Protein AF-D3BTK1-F1 (afdb_monomer_lite)

Organism: Heterostelium pallidum (strain ATCC 26659 / Pp 5 / PN500) (NCBI:txid670386)

Sequence (890 aa):
MCTPTPVISGLIPGNAYGTLSLRSSSNWSPDCSVVYSQINYKKGNVTSANASSSWHALTADDKQWVTLSSPVPVEFVQIQTQGRGDDDLSQWVTSYRVRYTEDGVNWVDGPTFNANTDRHTVVTNTLPTPIIARSIALHPLTWQGFVTMRFDALYRPIKHTITETGLVIDETQKFNSGLPVGDKFSEHVVKFDRAFPRIPTIVCGLTQIDCGEDKNLRIRVFAKDITKEGFTFVFMTCRLNQWEIDQIDKNSVESIRIHGEIDISVLIPNIENLKSYSWSQMLEEPFVLAGNGYYELLKQYYQRLINSNNNSNIDINSIVKYQTIINAIRFGSLEIVKYFMEELDVNLNRLEAIQNNESYMEDDGDEDEDEVQGVTYYTPQNFLNYAARHSRLDIVEYLITYDNRVPRNKKNSDIGYQWDYYTAMVGAIISGNFELVQLFHKQLSLESIINPQYIFDNSDMVKLSTFNAAALFGRIEFIEWLKQNRSSDRIHNRMYYYAIKGGHTRVLEYLLKENHINDRSERSSSSKSEIYGFPLDHAASFDRFDMMKILFDNGDKKTTKKAMDSAALNGNLDMLVFLHENTTSGCSTDALDQASQRGHFSVVKWLHHNRNEGGTTWAIALAAASGHLEILKFLHQNRTEGATTDAMDWTASTDKFEVMKWLNENRSEGCTTMAFDYAVNSNNMEMVKWLNANRTEGCSAQSIINAVRNENIEMVKWLHANRTEETTSEAMDLAAGNGNLEIIKFLHENRSEGCEDALMRACESGKFEVVKWLAENRTEPVYWKVMFAVSEQKGLEIFDWLHRNVESCAIKHLDQYISLLRRAFAYGSLTLMQWLCDNCELPNYVIDRMKEFIKPKDKVHAQLLNIFANRNKRSYDIDEGEKISKKSKI

Structure (mmCIF, N/CA/C/O backbone):
data_AF-D3BTK1-F1
#
_entry.id   AF-D3BTK1-F1
#
loop_
_atom_site.group_PDB
_atom_site.id
_atom_site.type_symbol
_atom_site.label_atom_id
_atom_site.label_alt_id
_atom_site.label_comp_id
_atom_site.label_asym_id
_atom_site.label_entity_id
_atom_site.label_seq_id
_atom_site.pdbx_PDB_ins_code
_atom_site.Cartn_x
_atom_site.Cartn_y
_atom_site.Cartn_z
_atom_site.occupancy
_atom_site.B_iso_or_equiv
_atom_site.auth_seq_id
_atom_site.auth_comp_id
_atom_site.auth_asym_id
_atom_site.auth_atom_id
_atom_site.pdbx_PDB_model_num
ATOM 1 N N . MET A 1 1 ? -37.422 4.477 20.509 1.00 29.88 1 MET A N 1
ATOM 2 C CA . MET A 1 1 ? -36.986 4.698 21.904 1.00 29.88 1 MET A CA 1
ATOM 3 C C . MET A 1 1 ? -36.676 3.351 22.546 1.00 29.88 1 MET A C 1
ATOM 5 O O . MET A 1 1 ? -37.592 2.582 22.793 1.00 29.88 1 MET A O 1
ATOM 9 N N . CYS A 1 2 ? -35.396 3.036 22.736 1.00 25.38 2 CYS A N 1
ATOM 10 C CA . CYS A 1 2 ? -34.939 2.052 23.717 1.00 25.38 2 CYS A CA 1
ATOM 11 C C . CYS A 1 2 ? -34.197 2.873 24.760 1.00 25.38 2 CYS A C 1
ATOM 13 O O . CYS A 1 2 ? -33.237 3.557 24.422 1.00 25.38 2 CYS A O 1
ATOM 15 N N . THR A 1 3 ? -34.686 2.869 25.991 1.00 23.78 3 THR A N 1
ATOM 16 C CA . THR A 1 3 ? -33.914 3.343 27.135 1.00 23.78 3 THR A CA 1
ATOM 17 C C . THR A 1 3 ? -32.609 2.545 27.182 1.00 23.78 3 THR A C 1
ATOM 19 O O . THR A 1 3 ? -32.688 1.314 27.116 1.00 23.78 3 THR A O 1
ATOM 22 N N . PRO A 1 4 ? -31.431 3.185 27.279 1.00 30.16 4 PRO A N 1
ATOM 23 C CA . PRO A 1 4 ? -30.222 2.475 27.656 1.00 30.16 4 PRO A CA 1
ATOM 24 C C . PRO A 1 4 ? -30.520 1.798 28.988 1.00 30.16 4 PRO A C 1
ATOM 26 O O . PRO A 1 4 ? -30.951 2.453 29.941 1.00 30.16 4 PRO A O 1
ATOM 29 N N . THR A 1 5 ? -30.364 0.480 29.042 1.00 29.70 5 THR A N 1
ATOM 30 C CA . THR A 1 5 ? -30.263 -0.229 30.311 1.00 29.70 5 THR A CA 1
ATOM 31 C C . THR A 1 5 ? -29.212 0.516 31.135 1.00 29.70 5 THR A C 1
ATOM 33 O O . THR A 1 5 ? -28.129 0.789 30.610 1.00 29.70 5 THR A O 1
ATOM 36 N N . PRO A 1 6 ? -29.522 0.925 32.374 1.00 28.17 6 PRO A N 1
ATOM 37 C CA . PRO A 1 6 ? -28.571 1.660 33.187 1.00 28.17 6 PRO A CA 1
ATOM 38 C C . PRO A 1 6 ? -27.298 0.822 33.311 1.00 28.17 6 PRO A C 1
ATOM 40 O O . PRO A 1 6 ? -27.375 -0.392 33.511 1.00 28.17 6 PRO A O 1
ATOM 43 N N . VAL A 1 7 ? -26.141 1.473 33.169 1.00 34.16 7 VAL A N 1
ATOM 44 C CA . VAL A 1 7 ? -24.830 0.909 33.506 1.00 34.16 7 VAL A CA 1
ATOM 45 C C . VAL A 1 7 ? -24.842 0.628 35.009 1.00 34.16 7 VAL A C 1
ATOM 47 O O . VAL A 1 7 ? -24.419 1.436 35.830 1.00 34.16 7 VAL A O 1
ATOM 50 N N . ILE A 1 8 ? -25.440 -0.496 35.389 1.00 33.34 8 ILE A N 1
ATOM 51 C CA . ILE A 1 8 ? -25.376 -1.050 36.730 1.00 33.34 8 ILE A CA 1
ATOM 52 C C . ILE A 1 8 ? -24.205 -2.028 36.694 1.00 33.34 8 ILE A C 1
ATOM 54 O O . ILE A 1 8 ? -24.249 -3.040 35.998 1.00 33.34 8 ILE A O 1
ATOM 58 N N . SER A 1 9 ? -23.173 -1.706 37.476 1.00 45.84 9 SER A N 1
ATOM 59 C CA . SER A 1 9 ? -21.868 -2.376 37.584 1.00 45.84 9 SER A CA 1
ATOM 60 C C . SER A 1 9 ? -20.910 -2.059 36.431 1.00 45.84 9 SER A C 1
ATOM 62 O O . SER A 1 9 ? -21.304 -2.087 35.276 1.00 45.84 9 SER A O 1
ATOM 64 N N . GLY A 1 10 ? -19.648 -1.737 36.735 1.00 60.81 10 GLY A N 1
ATOM 65 C CA . GLY A 1 10 ? -18.596 -1.380 35.766 1.00 60.81 10 GLY A CA 1
ATOM 66 C C . GLY A 1 10 ? -18.136 -2.523 34.848 1.00 60.81 10 GLY A C 1
ATOM 67 O O . GLY A 1 10 ? -16.939 -2.763 34.732 1.00 60.81 10 GLY A O 1
ATOM 68 N N . LEU A 1 11 ? -19.080 -3.249 34.252 1.00 77.38 11 LEU A N 1
ATOM 69 C CA . LEU A 1 11 ? -18.900 -4.249 33.211 1.00 77.38 11 LEU A CA 1
ATOM 70 C C . LEU A 1 11 ? -19.131 -3.609 31.840 1.00 77.38 11 LEU A C 1
ATOM 72 O O . LEU A 1 11 ? -20.132 -2.927 31.627 1.00 77.38 11 LEU A O 1
ATOM 76 N N . ILE A 1 12 ? -18.215 -3.855 30.911 1.00 76.19 12 ILE A N 1
ATOM 77 C CA . ILE A 1 12 ? -18.234 -3.324 29.549 1.00 76.19 12 ILE A CA 1
ATOM 78 C C . ILE A 1 12 ? -18.674 -4.450 28.600 1.00 76.19 12 ILE A C 1
ATOM 80 O O . ILE A 1 12 ? -17.999 -5.481 28.554 1.00 76.19 12 ILE A O 1
ATOM 84 N N . PRO A 1 13 ? -19.784 -4.292 27.855 1.00 81.31 13 PRO A N 1
ATOM 85 C CA . PRO A 1 13 ? -20.154 -5.188 26.758 1.00 81.31 13 PRO A CA 1
ATOM 86 C C . PRO A 1 13 ? -19.107 -5.146 25.638 1.00 81.31 13 PRO A C 1
ATOM 88 O O . PRO A 1 13 ? -18.832 -4.081 25.087 1.00 81.31 13 PRO A O 1
ATOM 91 N N . GLY A 1 14 ? -18.518 -6.291 25.302 1.00 71.44 14 GLY A N 1
ATOM 92 C CA . GLY A 1 14 ? -17.432 -6.389 24.332 1.00 71.44 14 GLY A CA 1
ATOM 93 C C . GLY A 1 14 ? -17.878 -6.380 22.873 1.00 71.44 14 GLY A C 1
ATOM 94 O O . GLY A 1 14 ? -17.305 -5.666 22.052 1.00 71.44 14 GLY A O 1
ATOM 95 N N . ASN A 1 15 ? -18.916 -7.153 22.548 1.00 81.12 15 ASN A N 1
ATOM 96 C CA . ASN A 1 15 ? -19.466 -7.248 21.196 1.00 81.12 15 ASN A CA 1
ATOM 97 C C . ASN A 1 15 ? -20.400 -6.065 20.903 1.00 81.12 15 ASN A C 1
ATOM 99 O O . ASN A 1 15 ? -20.225 -5.363 19.910 1.00 81.12 15 ASN A O 1
ATOM 103 N N . ALA A 1 16 ? -21.352 -5.757 21.794 1.00 71.69 16 ALA A N 1
ATOM 104 C CA . ALA A 1 16 ? -22.347 -4.712 21.539 1.00 71.69 16 ALA A CA 1
ATOM 105 C C . ALA A 1 16 ? -21.752 -3.305 21.345 1.00 71.69 16 ALA A C 1
ATOM 107 O O . ALA A 1 16 ? -22.335 -2.485 20.616 1.00 71.69 16 ALA A O 1
ATOM 108 N N . TYR A 1 17 ? -20.609 -3.025 21.979 1.00 67.19 17 TYR A N 1
ATOM 109 C CA . TYR A 1 17 ? -19.867 -1.767 21.840 1.00 67.19 17 TYR A CA 1
ATOM 110 C C . TYR A 1 17 ? -18.659 -1.864 20.900 1.00 67.19 17 TYR A C 1
ATOM 112 O O . TYR A 1 17 ? -17.991 -0.858 20.688 1.00 67.19 17 TYR A O 1
ATOM 120 N N . GLY A 1 18 ? -18.379 -3.038 20.320 1.00 56.03 18 GLY A N 1
ATOM 121 C CA . GLY A 1 18 ? -17.237 -3.238 19.424 1.00 56.03 18 GLY A CA 1
ATOM 122 C C . GLY A 1 18 ? -15.877 -3.009 20.091 1.00 56.03 18 GLY A C 1
ATOM 123 O O . GLY A 1 18 ? -14.912 -2.666 19.416 1.00 56.03 18 GLY A O 1
ATOM 124 N N . THR A 1 19 ? -15.790 -3.149 21.417 1.00 57.84 19 THR A N 1
ATOM 125 C CA . THR A 1 19 ? -14.534 -2.967 22.162 1.00 57.84 19 THR A CA 1
ATOM 126 C C . THR A 1 19 ? -13.662 -4.221 22.155 1.00 57.84 19 THR A C 1
ATOM 128 O O . THR A 1 19 ? -12.472 -4.133 22.454 1.00 57.84 19 THR A O 1
ATOM 131 N N . LEU A 1 20 ? -14.226 -5.377 21.784 1.00 65.69 20 LEU A N 1
ATOM 132 C CA . LEU A 1 20 ? -13.496 -6.620 21.550 1.00 65.69 20 LEU A CA 1
ATOM 133 C C . LEU A 1 20 ? -13.529 -6.994 20.067 1.00 65.69 20 LEU A C 1
ATOM 135 O O . LEU A 1 20 ? -14.564 -6.917 19.407 1.00 65.69 20 LEU A O 1
ATOM 139 N N . SER A 1 21 ? -12.391 -7.452 19.555 1.00 66.62 21 SER A N 1
ATOM 140 C CA . SER A 1 21 ? -12.276 -7.987 18.199 1.00 66.62 21 SER A CA 1
ATOM 141 C C . SER A 1 21 ? -12.955 -9.351 18.100 1.00 66.62 21 SER A C 1
ATOM 143 O O . SER A 1 21 ? -12.790 -10.191 18.987 1.00 66.62 21 SER A O 1
ATOM 145 N N . LEU A 1 22 ? -13.681 -9.584 17.007 1.00 73.69 22 LEU A N 1
ATOM 146 C CA . LEU A 1 22 ? -14.439 -10.813 16.778 1.00 73.69 22 LEU A CA 1
ATOM 147 C C . LEU A 1 22 ? -13.770 -11.688 15.718 1.00 73.69 22 LEU A C 1
ATOM 149 O O . LEU A 1 22 ? -13.300 -11.185 14.698 1.00 73.69 22 LEU A O 1
ATOM 153 N N . ARG A 1 23 ? -13.779 -13.006 15.929 1.00 72.69 23 ARG A N 1
ATOM 154 C CA . ARG A 1 23 ? -13.474 -14.010 14.893 1.00 72.69 23 ARG A CA 1
ATOM 155 C C . ARG A 1 23 ? -14.396 -15.214 15.049 1.00 72.69 23 ARG A C 1
ATOM 157 O O . ARG A 1 23 ? -14.999 -15.407 16.104 1.00 72.69 23 ARG A O 1
ATOM 164 N N . SER A 1 24 ? -14.489 -16.019 14.002 1.00 80.56 24 SER A N 1
ATOM 165 C CA . SER A 1 24 ? -15.225 -17.281 13.991 1.00 80.56 24 SER A CA 1
ATOM 166 C C . SER A 1 24 ? -14.419 -18.374 13.295 1.00 80.56 24 SER A C 1
ATOM 168 O O . SER A 1 24 ? -13.520 -18.086 12.505 1.00 80.56 24 SER A O 1
ATOM 170 N N . SER A 1 25 ? -14.755 -19.630 13.583 1.00 81.31 25 SER A N 1
ATOM 171 C CA . SER A 1 25 ? -14.215 -20.809 12.900 1.00 81.31 25 SER A CA 1
ATOM 172 C C . SER A 1 25 ? -14.572 -20.833 11.417 1.00 81.31 25 SER A C 1
ATOM 174 O O . SER A 1 25 ? -13.758 -21.203 10.577 1.00 81.31 25 SER A O 1
ATOM 176 N N . SER A 1 26 ? -15.815 -20.477 11.101 1.00 76.62 26 SER A N 1
ATOM 177 C CA . SER A 1 26 ? -16.367 -20.465 9.754 1.00 76.62 26 SER A CA 1
ATOM 178 C C . SER A 1 26 ? -17.629 -19.602 9.713 1.00 76.62 26 SER A C 1
ATOM 180 O O . SER A 1 26 ? -18.214 -19.288 10.753 1.00 76.62 26 SER A O 1
ATOM 182 N N . ASN A 1 27 ? -18.052 -19.215 8.510 1.00 80.31 27 ASN A N 1
ATOM 183 C CA . ASN A 1 27 ? -19.305 -18.502 8.275 1.00 80.31 27 ASN A CA 1
ATOM 184 C C . ASN A 1 27 ? -20.031 -19.176 7.102 1.00 80.31 27 ASN A C 1
ATOM 186 O O . ASN A 1 27 ? -19.390 -19.455 6.091 1.00 80.31 27 ASN A O 1
ATOM 190 N N . TRP A 1 28 ? -21.340 -19.425 7.219 1.00 73.88 28 TRP A N 1
ATOM 191 C CA . TRP A 1 28 ? -22.152 -20.032 6.148 1.00 73.88 28 TRP A CA 1
ATOM 192 C C . TRP A 1 28 ? -22.089 -19.242 4.835 1.00 73.88 28 TRP A C 1
ATOM 194 O O . TRP A 1 28 ? -21.987 -19.806 3.749 1.00 73.88 28 TRP A O 1
ATOM 204 N N . SER A 1 29 ? -22.124 -17.917 4.948 1.00 62.72 29 SER A N 1
ATOM 205 C CA . SER A 1 29 ? -21.941 -16.962 3.860 1.00 62.72 29 SER A CA 1
ATOM 206 C C . SER A 1 29 ? -21.421 -15.636 4.437 1.00 62.72 29 SER A C 1
ATOM 208 O O . SER A 1 29 ? -21.454 -15.454 5.662 1.00 62.72 29 SER A O 1
ATOM 210 N N . PRO A 1 30 ? -20.962 -14.688 3.601 1.00 64.44 30 PRO A N 1
ATOM 211 C CA . PRO A 1 30 ? -20.594 -13.345 4.060 1.00 64.44 30 PRO A CA 1
ATOM 212 C C . PRO A 1 30 ? -21.703 -12.657 4.880 1.00 64.44 30 PRO A C 1
ATOM 214 O O . PRO A 1 30 ? -21.423 -12.067 5.926 1.00 64.44 30 PRO A O 1
ATOM 217 N N . ASP A 1 31 ? -22.967 -12.849 4.483 1.00 65.00 31 ASP A N 1
ATOM 218 C CA . ASP A 1 31 ? -24.174 -12.332 5.153 1.00 65.00 31 ASP A CA 1
ATOM 219 C C . ASP A 1 31 ? -24.530 -13.050 6.476 1.00 65.00 31 ASP A C 1
ATOM 221 O O . ASP A 1 31 ? -25.471 -12.684 7.186 1.00 65.00 31 ASP A O 1
ATOM 225 N N . CYS A 1 32 ? -23.792 -14.103 6.826 1.00 69.00 32 CYS A N 1
ATOM 226 C CA . CYS A 1 32 ? -23.954 -14.861 8.068 1.00 69.00 32 CYS A CA 1
ATOM 227 C C . CYS A 1 32 ? -22.714 -14.807 8.960 1.00 69.00 32 CYS A C 1
ATOM 229 O O . CYS A 1 32 ? -22.514 -15.664 9.825 1.00 69.00 32 CYS A O 1
ATOM 231 N N . SER A 1 33 ? -21.855 -13.817 8.724 1.00 75.12 33 SER A N 1
ATOM 232 C CA . SER A 1 33 ? -20.588 -13.698 9.425 1.00 75.12 33 SER A CA 1
ATOM 233 C C . SER A 1 33 ? -20.732 -13.210 10.867 1.00 75.12 33 SER A C 1
ATOM 235 O O . SER A 1 33 ? -21.765 -12.691 11.297 1.00 75.12 33 SER A O 1
ATOM 237 N N . VAL A 1 34 ? -19.652 -13.381 11.635 1.00 78.88 34 VAL A N 1
ATOM 238 C CA . VAL A 1 34 ? -19.600 -13.054 13.067 1.00 78.88 34 VAL A CA 1
ATOM 239 C C . VAL A 1 34 ? -19.955 -11.598 13.393 1.00 78.88 34 VAL A C 1
ATOM 241 O O . VAL A 1 34 ? -20.399 -11.312 14.501 1.00 78.88 34 VAL A O 1
ATOM 244 N N . VAL A 1 35 ? -19.846 -10.679 12.432 1.00 74.69 35 VAL A N 1
ATOM 245 C CA . VAL A 1 35 ? -20.177 -9.255 12.617 1.00 74.69 35 VAL A CA 1
ATOM 246 C C 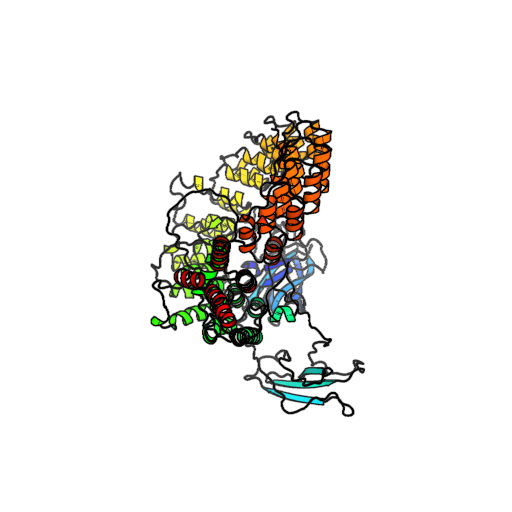. VAL A 1 35 ? -21.672 -9.007 12.858 1.00 74.69 35 VAL A C 1
ATOM 248 O O . VAL A 1 35 ? -22.035 -8.001 13.459 1.00 74.69 35 VAL A O 1
ATOM 251 N N . TYR A 1 36 ? -22.548 -9.939 12.463 1.00 78.12 36 TYR A N 1
ATOM 252 C CA . TYR A 1 36 ? -23.999 -9.843 12.674 1.00 78.12 36 TYR A CA 1
ATOM 253 C C . TYR A 1 36 ? -24.468 -10.504 13.982 1.00 78.12 36 TYR A C 1
ATOM 255 O O . TYR A 1 36 ? -25.666 -10.609 14.239 1.00 78.12 36 TYR A O 1
ATOM 263 N N . SER A 1 37 ? -23.542 -10.945 14.837 1.00 84.81 37 SER A N 1
ATOM 264 C CA . SER A 1 37 ? -23.822 -11.688 16.074 1.00 84.81 37 SER A CA 1
ATOM 265 C C . SER A 1 37 ? -24.251 -10.823 17.269 1.00 84.81 37 SER A C 1
ATOM 267 O O . SER A 1 37 ? -24.242 -11.292 18.406 1.00 84.81 37 SER A O 1
ATOM 269 N N . GLN A 1 38 ? -24.644 -9.567 17.062 1.00 83.81 38 GLN A N 1
ATOM 270 C CA . GLN A 1 38 ? -24.966 -8.671 18.170 1.00 83.81 38 GLN A CA 1
ATOM 271 C C . GLN A 1 38 ? -26.302 -9.029 18.845 1.00 83.81 38 GLN A C 1
ATOM 273 O O . GLN A 1 38 ? -27.338 -9.123 18.186 1.00 83.81 38 GLN A O 1
ATOM 278 N N . ILE A 1 39 ? -26.304 -9.148 20.177 1.00 84.00 39 ILE A N 1
ATOM 279 C CA . ILE A 1 39 ? -27.522 -9.326 20.987 1.00 84.00 39 ILE A CA 1
ATOM 280 C C . ILE A 1 39 ? -28.505 -8.146 20.855 1.00 84.00 39 ILE A C 1
ATOM 282 O O . ILE A 1 39 ? -28.126 -7.015 20.559 1.00 84.00 39 ILE A O 1
ATOM 286 N N . ASN A 1 40 ? -29.788 -8.405 21.111 1.00 79.38 40 ASN A N 1
ATOM 287 C CA . ASN A 1 40 ? -30.909 -7.459 21.016 1.00 79.38 40 ASN A CA 1
ATOM 288 C C . ASN A 1 40 ? -31.107 -6.821 19.629 1.00 79.38 40 ASN A C 1
ATOM 290 O O . ASN A 1 40 ? -31.684 -5.738 19.519 1.00 79.38 40 ASN A O 1
ATOM 294 N N . TYR A 1 41 ? -30.672 -7.507 18.570 1.00 68.69 41 TYR A N 1
ATOM 295 C CA . TYR A 1 41 ? -30.969 -7.122 17.189 1.00 68.69 41 TYR A CA 1
ATOM 296 C C . TYR A 1 41 ? -32.478 -6.886 16.962 1.00 68.69 41 TYR A C 1
ATOM 298 O O . TYR A 1 41 ? -33.312 -7.674 17.418 1.00 68.69 41 TYR A O 1
ATOM 306 N N . LYS A 1 42 ? -32.810 -5.816 16.224 1.00 59.16 42 LYS A N 1
ATOM 307 C CA . LYS A 1 42 ? -34.160 -5.483 15.745 1.00 59.16 42 LYS A CA 1
ATOM 308 C C . LYS A 1 42 ? -34.179 -5.512 14.216 1.00 59.16 42 LYS A C 1
ATOM 310 O O . LYS A 1 42 ? -33.410 -4.785 13.588 1.00 59.16 42 LYS A O 1
ATOM 315 N N . LYS A 1 43 ? -35.077 -6.310 13.630 1.00 51.03 43 LYS A N 1
ATOM 316 C CA . LYS A 1 43 ? -35.299 -6.384 12.176 1.00 51.03 43 LYS A CA 1
ATOM 317 C C . LYS A 1 43 ? -35.717 -4.996 11.660 1.00 51.03 43 LYS A C 1
ATOM 319 O O . LYS A 1 43 ? -36.693 -4.440 12.161 1.00 51.03 43 LYS A O 1
ATOM 324 N N . GLY A 1 44 ? -34.955 -4.426 10.715 1.00 47.81 44 GLY A N 1
ATOM 325 C CA . GLY A 1 44 ? -35.284 -3.142 10.066 1.00 47.81 44 GLY A CA 1
ATOM 326 C C . GLY A 1 44 ? -34.143 -2.149 9.779 1.00 47.81 44 GLY A C 1
ATOM 327 O O . GLY A 1 44 ? -34.419 -1.146 9.136 1.00 47.81 44 GLY A O 1
ATOM 328 N N . ASN A 1 45 ? -32.894 -2.403 10.201 1.00 41.47 45 ASN A N 1
ATOM 329 C CA . ASN A 1 45 ? -31.763 -1.460 10.026 1.00 41.47 45 ASN A CA 1
ATOM 330 C C . ASN A 1 45 ? -30.615 -1.960 9.116 1.00 41.47 45 ASN A C 1
ATOM 332 O O . ASN A 1 45 ? -29.586 -1.298 9.026 1.00 41.47 45 ASN A O 1
ATOM 336 N N . VAL A 1 46 ? -30.744 -3.120 8.461 1.00 45.16 46 VAL A N 1
ATOM 337 C CA . VAL A 1 46 ? -29.692 -3.671 7.583 1.00 45.16 46 VAL A CA 1
ATOM 338 C C . VAL A 1 46 ? -30.314 -4.042 6.244 1.00 45.16 46 VAL A C 1
ATOM 340 O O . VAL A 1 46 ? -31.364 -4.675 6.191 1.00 45.16 46 VAL A O 1
ATOM 343 N N . THR A 1 47 ? -29.693 -3.575 5.169 1.00 40.81 47 THR A N 1
ATOM 344 C CA . THR A 1 47 ? -30.285 -3.445 3.835 1.00 40.81 47 THR A CA 1
ATOM 345 C C . THR A 1 47 ? -29.855 -4.526 2.845 1.00 40.81 47 THR A C 1
ATOM 347 O O . THR A 1 47 ? -30.141 -4.391 1.651 1.00 40.81 47 THR A O 1
ATOM 350 N N . SER A 1 48 ? -29.209 -5.601 3.305 1.00 39.88 48 SER A N 1
ATOM 351 C CA . SER A 1 48 ? -29.151 -6.839 2.532 1.00 39.88 48 SER A CA 1
ATOM 352 C C . SER A 1 48 ? -30.339 -7.703 2.940 1.00 39.88 48 SER A C 1
ATOM 354 O O . SER A 1 48 ? -30.569 -7.961 4.121 1.00 39.88 48 SER A O 1
ATOM 356 N N . ALA A 1 49 ? -31.110 -8.159 1.956 1.00 41.41 49 ALA A N 1
ATOM 357 C CA . ALA A 1 49 ? -32.251 -9.047 2.173 1.00 41.41 49 ALA A CA 1
ATOM 358 C C . ALA A 1 49 ? -31.866 -10.387 2.847 1.00 41.41 49 ALA A C 1
ATOM 360 O O . ALA A 1 49 ? -32.752 -11.162 3.187 1.00 41.41 49 ALA A O 1
ATOM 361 N N . ASN A 1 50 ? -30.563 -10.635 3.063 1.00 44.78 50 ASN A N 1
ATOM 362 C CA . ASN A 1 50 ? -29.995 -11.904 3.502 1.00 44.78 50 ASN A CA 1
ATOM 363 C C . ASN A 1 50 ? -29.055 -11.818 4.726 1.00 44.78 50 ASN A C 1
ATOM 365 O O . ASN A 1 50 ? -28.574 -12.869 5.151 1.00 44.78 50 ASN A O 1
ATOM 369 N N . ALA A 1 51 ? -28.789 -10.639 5.325 1.00 52.41 51 ALA A N 1
ATOM 370 C CA . ALA A 1 51 ? -28.007 -10.568 6.569 1.00 52.41 51 ALA A CA 1
ATOM 371 C C . ALA A 1 51 ? -28.767 -11.264 7.705 1.00 52.41 51 ALA A C 1
ATOM 373 O O . ALA A 1 51 ? -29.744 -10.756 8.258 1.00 52.41 51 ALA A O 1
ATOM 374 N N . SER A 1 52 ? -28.299 -12.448 8.070 1.00 54.47 52 SER A N 1
ATOM 375 C CA . SER A 1 52 ? -29.014 -13.445 8.880 1.00 54.47 52 SER A CA 1
ATOM 376 C C . SER A 1 52 ? -29.152 -13.109 10.375 1.00 54.47 52 SER A C 1
ATOM 378 O O . SER A 1 52 ? -29.441 -13.979 11.207 1.00 54.47 52 SER A O 1
ATOM 380 N N . SER A 1 53 ? -28.945 -11.838 10.740 1.00 72.56 53 SER A N 1
ATOM 381 C CA . SER A 1 53 ? -29.217 -11.281 12.072 1.00 72.56 53 SER A CA 1
ATOM 382 C C . SER A 1 53 ? -28.551 -12.056 13.224 1.00 72.56 53 SER A C 1
ATOM 384 O O . SER A 1 53 ? -29.068 -12.078 14.344 1.00 72.56 53 SER A O 1
ATOM 386 N N . SER A 1 54 ? -27.474 -12.791 12.925 1.00 82.88 54 SER A N 1
ATOM 387 C CA . SER A 1 54 ? -26.701 -13.645 13.834 1.00 82.88 54 SER A CA 1
ATOM 388 C C . SER A 1 54 ? -25.469 -14.210 13.116 1.00 82.88 54 SER A C 1
ATOM 390 O O . SER A 1 54 ? -25.376 -14.138 11.892 1.00 82.88 54 SER A O 1
ATOM 392 N N . TRP A 1 55 ? -24.522 -14.777 13.867 1.00 90.25 55 TRP A N 1
ATOM 393 C CA . TRP A 1 55 ? -23.481 -15.621 13.278 1.00 90.25 55 TRP A CA 1
ATOM 394 C C . TRP A 1 55 ? -24.047 -17.008 12.979 1.00 90.25 55 TRP A C 1
ATOM 396 O O . TRP A 1 55 ? -24.713 -17.585 13.843 1.00 90.25 55 TRP A O 1
ATOM 406 N N . HIS A 1 56 ? -23.724 -17.548 11.801 1.00 86.50 56 HIS A N 1
ATOM 407 C CA . HIS A 1 56 ? -23.993 -18.940 11.431 1.00 86.50 56 HIS A CA 1
ATOM 408 C C . HIS A 1 56 ? -22.713 -19.591 10.947 1.00 86.50 56 HIS A C 1
ATOM 410 O O . HIS A 1 56 ? -22.081 -19.098 10.008 1.00 86.50 56 HIS A O 1
ATOM 416 N N . ALA A 1 57 ? -22.354 -20.718 11.551 1.00 86.12 57 ALA A N 1
ATOM 417 C CA . ALA A 1 57 ? -21.225 -21.505 11.080 1.00 86.12 57 ALA A CA 1
ATOM 418 C C . ALA A 1 57 ? -21.479 -22.058 9.666 1.00 86.12 57 ALA A C 1
ATOM 420 O O . ALA A 1 57 ? -22.618 -22.165 9.223 1.00 86.12 57 ALA A O 1
ATOM 421 N N . LEU A 1 58 ? -20.424 -22.439 8.949 1.00 82.38 58 LEU A N 1
ATOM 422 C CA . LEU A 1 58 ? -20.543 -23.135 7.665 1.00 82.38 58 LEU A CA 1
ATOM 423 C C . LEU A 1 58 ? -20.988 -24.590 7.844 1.00 82.38 58 LEU A C 1
ATOM 425 O O . LEU A 1 58 ? -21.779 -25.105 7.058 1.00 82.38 58 LEU A O 1
ATOM 429 N N . THR A 1 59 ? -20.489 -25.255 8.884 1.00 84.06 59 THR A N 1
ATOM 430 C CA . THR A 1 59 ? -20.812 -26.649 9.196 1.00 84.06 59 THR A CA 1
ATOM 431 C C . THR A 1 59 ? -21.476 -26.754 10.563 1.00 84.06 59 THR A C 1
ATOM 433 O O . THR A 1 59 ? -21.113 -26.054 11.507 1.00 84.06 59 THR A O 1
ATOM 436 N N . ALA A 1 60 ? -22.476 -27.630 10.673 1.00 89.88 60 ALA A N 1
ATOM 437 C CA . ALA A 1 60 ? -23.133 -27.941 11.938 1.00 89.88 60 ALA A CA 1
ATOM 438 C C . ALA A 1 60 ? -22.399 -29.089 12.644 1.00 89.88 60 ALA A C 1
ATOM 440 O O . ALA A 1 60 ? -22.830 -30.240 12.589 1.00 89.88 60 ALA A O 1
ATOM 441 N N . ASP A 1 61 ? -21.276 -28.766 13.279 1.00 91.06 61 ASP A N 1
ATOM 442 C CA . ASP A 1 61 ? -20.484 -29.682 14.101 1.00 91.06 61 ASP A CA 1
ATOM 443 C C . ASP A 1 61 ? -20.031 -29.002 15.409 1.00 91.06 61 ASP A C 1
ATOM 445 O O . ASP A 1 61 ? -20.177 -27.794 15.593 1.00 91.06 61 ASP A O 1
ATOM 449 N N . ASP A 1 62 ? -19.501 -29.791 16.340 1.00 87.44 62 ASP A N 1
ATOM 450 C CA . ASP A 1 62 ? -19.030 -29.343 17.658 1.00 87.44 62 ASP A CA 1
ATOM 451 C C . ASP A 1 62 ? -17.610 -28.742 17.635 1.00 87.44 62 ASP A C 1
ATOM 453 O O . ASP A 1 62 ? -17.033 -28.431 18.680 1.00 87.44 62 ASP A O 1
ATOM 457 N N . LYS A 1 63 ? -17.028 -28.553 16.442 1.00 91.44 63 LYS A N 1
ATOM 458 C CA . LYS A 1 63 ? -15.704 -27.941 16.248 1.00 91.44 63 LYS A CA 1
ATOM 459 C C . LYS A 1 63 ? -15.796 -26.445 15.970 1.00 91.44 63 LYS A C 1
ATOM 461 O O . LYS A 1 63 ? -14.762 -25.777 15.889 1.00 91.44 63 LYS A O 1
ATOM 466 N N . GLN A 1 64 ? -17.009 -25.915 15.828 1.00 93.06 64 GLN A N 1
ATOM 467 C CA . GLN A 1 64 ? -17.236 -24.501 15.569 1.00 93.06 64 GLN A CA 1
ATOM 468 C C . GLN A 1 64 ? -16.923 -23.645 16.793 1.00 93.06 64 GLN A C 1
ATOM 470 O O . GLN A 1 64 ? -17.011 -24.095 17.937 1.00 93.06 64 GLN A O 1
ATOM 475 N N . TRP A 1 65 ? -16.548 -22.392 16.552 1.00 93.94 65 TRP A N 1
ATOM 476 C CA . TRP A 1 65 ? -16.263 -21.445 17.617 1.00 93.94 65 TRP A CA 1
ATOM 477 C C . TRP A 1 65 ? -16.417 -19.997 17.169 1.00 93.94 65 TRP A C 1
ATOM 479 O O . TRP A 1 65 ? -16.269 -19.663 15.994 1.00 93.94 65 TRP A O 1
ATOM 489 N N . VAL A 1 66 ? -16.656 -19.129 18.148 1.00 88.69 66 VAL A N 1
ATOM 490 C CA . VAL A 1 66 ? -16.554 -17.670 18.029 1.00 88.69 66 VAL A CA 1
ATOM 491 C C . VAL A 1 66 ? -15.675 -17.130 19.142 1.00 88.69 66 VAL A C 1
ATOM 493 O O . VAL A 1 66 ? -15.736 -17.628 20.263 1.00 88.69 66 VAL A O 1
ATOM 496 N N . THR A 1 67 ? -14.861 -16.119 18.857 1.00 87.75 67 THR A N 1
ATOM 497 C CA . THR A 1 67 ? -13.944 -15.514 19.833 1.00 87.75 67 THR A CA 1
ATOM 498 C C . THR A 1 67 ? -14.206 -14.033 20.015 1.00 87.75 67 THR A C 1
ATOM 500 O O . THR A 1 67 ? -14.441 -13.330 19.033 1.00 87.75 67 THR A O 1
ATOM 503 N N . LEU A 1 68 ? -14.050 -13.560 21.252 1.00 87.94 68 LEU A N 1
ATOM 504 C CA . LEU A 1 68 ? -13.918 -12.146 21.588 1.00 87.94 68 LEU A CA 1
ATOM 505 C C . LEU A 1 68 ? -12.526 -11.894 22.165 1.00 87.94 68 LEU A C 1
ATOM 507 O O . LEU A 1 68 ? -12.123 -12.544 23.134 1.00 87.94 68 LEU A O 1
ATOM 511 N N . SER A 1 69 ? -11.805 -10.944 21.574 1.00 68.44 69 SER A N 1
ATOM 512 C CA . SER A 1 69 ? -10.398 -10.677 21.874 1.00 68.44 69 SER A CA 1
ATOM 513 C C . SER A 1 69 ? -10.157 -9.215 22.237 1.00 68.44 69 SER A C 1
ATOM 515 O O . SER A 1 69 ? -10.574 -8.307 21.522 1.00 68.44 69 SER A O 1
ATOM 517 N N . SER A 1 70 ? -9.434 -8.995 23.329 1.00 67.69 70 SER A N 1
ATOM 518 C CA . SER A 1 70 ? -8.867 -7.705 23.728 1.00 67.69 70 SER A CA 1
ATOM 519 C C . SER A 1 70 ? -7.379 -7.666 23.347 1.00 67.69 70 SER A C 1
ATOM 521 O O . SER A 1 70 ? -6.750 -8.719 23.312 1.00 67.69 70 SER A O 1
ATOM 523 N N . PRO A 1 71 ? -6.766 -6.505 23.068 1.00 49.34 71 PRO A N 1
ATOM 524 C CA . PRO A 1 71 ? -5.313 -6.415 22.886 1.00 49.34 71 PRO A CA 1
ATOM 525 C C . PRO A 1 71 ? -4.525 -6.655 24.188 1.00 49.34 71 PRO A C 1
ATOM 527 O O . PRO A 1 71 ? -3.380 -7.097 24.137 1.00 49.34 71 PRO A O 1
ATOM 530 N N . VAL A 1 72 ? -5.141 -6.407 25.348 1.00 54.56 72 VAL A N 1
ATOM 531 C CA . VAL A 1 72 ? -4.557 -6.603 26.690 1.00 54.56 72 VAL A CA 1
ATOM 532 C C . VAL A 1 72 ? -5.423 -7.550 27.532 1.00 54.56 72 VAL A C 1
ATOM 534 O O . VAL A 1 72 ? -6.625 -7.646 27.262 1.00 54.56 72 VAL A O 1
ATOM 537 N N . PRO A 1 73 ? -4.879 -8.244 28.552 1.00 69.19 73 PRO A N 1
ATOM 538 C CA . PRO A 1 73 ? -5.686 -9.071 29.445 1.00 69.19 73 PRO A CA 1
ATOM 539 C C . PRO A 1 73 ? -6.805 -8.271 30.122 1.00 69.19 73 PRO A C 1
ATOM 541 O O . PRO A 1 73 ? -6.584 -7.181 30.653 1.00 69.19 73 PRO A O 1
ATOM 544 N N . VAL A 1 74 ? -8.011 -8.831 30.112 1.00 73.19 74 VAL A N 1
ATOM 545 C CA . VAL A 1 74 ? -9.199 -8.274 30.764 1.00 73.19 74 VAL A CA 1
ATOM 546 C C . VAL A 1 74 ? -9.859 -9.332 31.636 1.00 73.19 74 VAL A C 1
ATOM 548 O O . VAL A 1 74 ? -9.653 -10.529 31.447 1.00 73.19 74 VAL A O 1
ATOM 551 N N . GLU A 1 75 ? -10.657 -8.896 32.606 1.00 89.44 75 GLU A N 1
ATOM 552 C CA . GLU A 1 75 ? -11.429 -9.792 33.460 1.00 89.44 75 GLU A CA 1
ATOM 553 C C . GLU A 1 75 ? -12.804 -10.034 32.816 1.00 89.44 75 GLU A C 1
ATOM 555 O O . GLU A 1 75 ? -13.708 -9.214 32.957 1.00 89.44 75 GLU A O 1
ATOM 560 N N . PHE A 1 76 ? -12.989 -11.146 32.104 1.00 92.62 76 PHE A N 1
ATOM 561 C CA . PHE A 1 76 ? -14.295 -11.574 31.596 1.00 92.62 76 PHE A CA 1
ATOM 562 C C . PHE A 1 76 ? -15.177 -12.059 32.747 1.00 92.62 76 PHE A C 1
ATOM 564 O O . PHE A 1 76 ? -14.769 -12.911 33.535 1.00 92.62 76 PHE A O 1
ATOM 571 N N . VAL A 1 77 ? -16.407 -11.552 32.835 1.00 94.50 77 VAL A N 1
ATOM 572 C CA . VAL A 1 77 ? -17.296 -11.799 33.985 1.00 94.50 77 VAL A CA 1
ATOM 573 C C . VAL A 1 77 ? -18.590 -12.487 33.578 1.00 94.50 77 VAL A C 1
ATOM 575 O O . VAL A 1 77 ? -19.056 -13.382 34.284 1.00 94.50 77 VAL A O 1
ATOM 578 N N . GLN A 1 78 ? -19.189 -12.093 32.454 1.00 96.62 78 GLN A N 1
ATOM 579 C CA . GLN A 1 78 ? -20.451 -12.674 31.991 1.00 96.62 78 GLN A CA 1
ATOM 580 C C . GLN A 1 78 ? -20.422 -12.917 30.490 1.00 96.62 78 GLN A C 1
ATOM 582 O O . GLN A 1 78 ? -19.753 -12.203 29.748 1.00 96.62 78 GLN A O 1
ATOM 587 N N . ILE A 1 79 ? -21.185 -13.912 30.054 1.00 97.56 79 ILE A N 1
ATOM 588 C CA . ILE A 1 79 ? -21.423 -14.208 28.647 1.00 97.56 79 ILE A CA 1
ATOM 589 C C . ILE A 1 79 ? -22.923 -14.121 28.415 1.00 97.56 79 ILE A C 1
ATOM 591 O O . ILE A 1 79 ? -23.710 -14.744 29.131 1.00 97.56 79 ILE A O 1
ATOM 595 N N . GLN A 1 80 ? -23.317 -13.347 27.416 1.00 97.19 80 GLN A N 1
ATOM 596 C CA . GLN A 1 80 ? -24.696 -13.246 26.967 1.00 97.19 80 GLN A CA 1
ATOM 597 C C . GLN A 1 80 ? -24.837 -13.971 25.638 1.00 97.19 80 GLN A C 1
ATOM 599 O O . GLN A 1 80 ? -23.963 -13.867 24.785 1.00 97.19 80 GLN A O 1
ATOM 604 N N . THR A 1 81 ? -25.926 -14.711 25.465 1.00 97.00 81 THR A N 1
ATOM 605 C CA . THR A 1 81 ? -26.239 -15.440 24.229 1.00 97.00 81 THR A CA 1
ATOM 606 C C . THR A 1 81 ? -27.697 -15.233 23.844 1.00 97.00 81 THR A C 1
ATOM 608 O O . THR A 1 81 ? -28.566 -15.069 24.704 1.00 97.00 81 THR A O 1
ATOM 611 N N . GLN A 1 82 ? -27.978 -15.200 22.549 1.00 94.06 82 GLN A N 1
ATOM 612 C CA . GLN A 1 82 ? -29.319 -15.065 21.991 1.00 94.06 82 GLN A CA 1
ATOM 613 C C . GLN A 1 82 ? -29.404 -15.862 20.684 1.00 94.06 82 GLN A C 1
ATOM 615 O O . GLN A 1 82 ? -28.424 -15.951 19.945 1.00 94.06 82 GLN A O 1
ATOM 620 N N . GLY A 1 83 ? -30.564 -16.445 20.380 1.00 90.44 83 GLY A N 1
ATOM 621 C CA . GLY A 1 83 ? -30.770 -17.185 19.132 1.00 90.44 83 GLY A CA 1
ATOM 622 C C . GLY A 1 83 ? -30.841 -16.293 17.892 1.00 90.44 83 GLY A C 1
ATOM 623 O O . GLY A 1 83 ? -30.631 -15.086 17.987 1.00 90.44 83 GLY A O 1
ATOM 624 N N . ARG A 1 84 ? -31.144 -16.857 16.720 1.00 87.31 84 ARG A N 1
ATOM 625 C CA . ARG A 1 84 ? -31.274 -16.115 15.450 1.00 87.31 84 ARG A CA 1
ATOM 626 C C . ARG A 1 84 ? -32.232 -14.921 15.572 1.00 87.31 84 ARG A C 1
ATOM 628 O O . ARG A 1 84 ? -33.288 -15.040 16.188 1.00 87.31 84 ARG A O 1
ATOM 635 N N . GLY A 1 85 ? -31.843 -13.765 15.030 1.00 76.44 85 GLY A N 1
ATOM 636 C CA . GLY A 1 85 ? -32.597 -12.513 15.176 1.00 76.44 85 GLY A CA 1
ATOM 637 C C . GLY A 1 85 ? -33.722 -12.281 14.166 1.00 76.44 85 GLY A C 1
ATOM 638 O O . GLY A 1 85 ? -34.569 -11.429 14.424 1.00 76.44 85 GLY A O 1
ATOM 639 N N . ASP A 1 86 ? -33.735 -13.004 13.045 1.00 75.06 86 ASP A N 1
ATOM 640 C CA . ASP A 1 86 ? -34.816 -12.944 12.060 1.00 75.06 86 ASP A CA 1
ATOM 641 C C . ASP A 1 86 ? -35.941 -13.947 12.378 1.00 75.06 86 ASP A C 1
ATOM 643 O O . ASP A 1 86 ? -35.772 -14.919 13.121 1.00 75.06 86 ASP A O 1
ATOM 647 N N . ASP A 1 87 ? -37.122 -13.685 11.819 1.00 69.62 87 ASP A N 1
ATOM 648 C CA . ASP A 1 87 ? -38.292 -14.547 11.996 1.00 69.62 87 ASP A CA 1
ATOM 649 C C . ASP A 1 87 ? -38.301 -15.748 11.040 1.00 69.62 87 ASP A C 1
ATOM 651 O O . ASP A 1 87 ? -39.162 -16.621 11.177 1.00 69.62 87 ASP A O 1
ATOM 655 N N . ASP A 1 88 ? -37.322 -15.845 10.140 1.00 70.44 88 ASP A N 1
ATOM 656 C CA . ASP A 1 88 ? -37.379 -16.713 8.964 1.00 70.44 88 ASP A CA 1
ATOM 657 C C . ASP A 1 88 ? -37.057 -18.172 9.316 1.00 70.44 88 ASP A C 1
ATOM 659 O O . ASP A 1 88 ? -37.690 -19.091 8.796 1.00 70.44 88 ASP A O 1
ATOM 663 N N . LEU A 1 89 ? -36.126 -18.409 10.251 1.00 78.31 89 LEU A N 1
ATOM 664 C CA . LEU A 1 89 ? -35.764 -19.754 10.717 1.00 78.31 89 LEU A CA 1
ATOM 665 C C . LEU A 1 89 ? -35.593 -19.811 12.233 1.00 78.31 89 LEU A C 1
ATOM 667 O O . LEU A 1 89 ? -35.061 -18.899 12.858 1.00 78.31 89 LEU A O 1
ATOM 671 N N . SER A 1 90 ? -36.031 -20.913 12.840 1.00 87.19 90 SER A N 1
ATOM 672 C CA . SER A 1 90 ? -35.903 -21.171 14.280 1.00 87.19 90 SER A CA 1
ATOM 673 C C . SER A 1 90 ? -34.592 -21.899 14.594 1.00 87.19 90 SER A C 1
ATOM 675 O O . SER A 1 90 ? -34.552 -23.127 14.593 1.00 87.19 90 SER A O 1
ATOM 677 N N . GLN A 1 91 ? -33.520 -21.125 14.812 1.00 92.00 91 GLN A N 1
ATOM 678 C CA . GLN A 1 91 ? -32.158 -21.624 15.050 1.00 92.00 91 GLN A CA 1
ATOM 679 C C . GLN A 1 91 ? -31.487 -20.924 16.239 1.00 92.00 91 GLN A C 1
ATOM 681 O O . GLN A 1 91 ? -31.590 -19.701 16.376 1.00 92.00 91 GLN A O 1
ATOM 686 N N . TRP A 1 92 ? -30.807 -21.690 17.095 1.00 94.62 92 TRP A N 1
ATOM 687 C CA . TRP A 1 92 ? -30.020 -21.170 18.219 1.00 94.62 92 TRP A CA 1
ATOM 688 C C . TRP A 1 92 ? -29.104 -22.237 18.827 1.00 94.62 92 TRP A C 1
ATOM 690 O O . TRP A 1 92 ? -29.430 -23.422 18.835 1.00 94.62 92 TRP A O 1
ATOM 700 N N . VAL A 1 93 ? -27.987 -21.814 19.415 1.00 97.31 93 VAL A N 1
ATOM 701 C CA . VAL A 1 93 ? -27.153 -22.666 20.275 1.00 97.31 93 VAL A CA 1
ATOM 702 C C . VAL A 1 93 ? -27.863 -22.921 21.611 1.00 97.31 93 VAL A C 1
ATOM 704 O O . VAL A 1 93 ? -28.339 -21.985 22.252 1.00 97.31 93 VAL A O 1
ATOM 707 N N . THR A 1 94 ? -27.924 -24.187 22.040 1.00 97.62 94 THR A N 1
ATOM 708 C CA . THR A 1 94 ? -28.571 -24.637 23.290 1.00 97.62 94 THR A CA 1
ATOM 709 C C . THR A 1 94 ? -27.570 -24.920 24.408 1.00 97.62 94 THR A C 1
ATOM 711 O O . THR A 1 94 ? -27.928 -24.831 25.581 1.00 97.62 94 THR A O 1
ATOM 714 N N . SER A 1 95 ? -26.303 -25.195 24.086 1.00 97.81 95 SER A N 1
ATOM 715 C CA . SER A 1 95 ? -25.204 -25.198 25.061 1.00 97.81 95 SER A CA 1
ATOM 716 C C . SER A 1 95 ? -23.858 -24.905 24.400 1.00 97.81 95 SER A C 1
ATOM 718 O O . SER A 1 95 ? -23.657 -25.204 23.222 1.00 97.81 95 SER A O 1
ATOM 720 N N . TYR A 1 96 ? -22.927 -24.322 25.155 1.00 98.00 96 TYR A N 1
ATOM 721 C CA . TYR A 1 96 ? -21.564 -24.041 24.696 1.00 98.00 96 TYR A CA 1
ATOM 722 C C . TYR A 1 96 ? -20.540 -24.249 25.810 1.00 98.00 96 TYR A C 1
ATOM 724 O O . TYR A 1 96 ? -20.830 -24.089 27.000 1.00 98.00 96 TYR A O 1
ATOM 732 N N . ARG A 1 97 ? -19.310 -24.552 25.405 1.00 97.38 97 ARG A N 1
ATOM 733 C CA . ARG A 1 97 ? -18.126 -24.564 26.257 1.00 97.38 97 ARG A CA 1
ATOM 734 C C . ARG A 1 97 ? -17.342 -23.275 26.078 1.00 97.38 97 ARG A C 1
ATOM 736 O O . ARG A 1 97 ? -17.130 -22.821 24.957 1.00 97.38 97 ARG A O 1
ATOM 743 N N . VAL A 1 98 ? -16.868 -22.710 27.178 1.00 97.38 98 VAL A N 1
ATOM 744 C CA . VAL A 1 98 ? -15.911 -21.606 27.154 1.00 97.38 98 VAL A CA 1
ATOM 745 C C . VAL A 1 98 ? -14.498 -22.164 27.024 1.00 97.38 98 VAL A C 1
ATOM 747 O O . VAL A 1 98 ? -14.133 -23.083 27.752 1.00 97.38 98 VAL A O 1
ATOM 750 N N . ARG A 1 99 ? -13.678 -21.584 26.151 1.00 94.38 99 ARG A N 1
ATOM 751 C CA . ARG A 1 99 ? -12.212 -21.710 26.193 1.00 94.38 99 ARG A CA 1
ATOM 752 C C . ARG A 1 99 ? -11.601 -20.321 26.265 1.00 94.38 99 ARG A C 1
ATOM 754 O O . ARG A 1 99 ? -12.235 -19.357 25.852 1.00 94.38 99 ARG A O 1
ATOM 761 N N . TYR A 1 100 ? -10.399 -20.185 26.797 1.00 89.50 100 TYR A N 1
ATOM 762 C CA . TYR A 1 100 ? -9.757 -18.878 26.922 1.00 89.50 100 TYR A CA 1
ATOM 763 C C . TYR A 1 100 ? -8.240 -18.980 26.823 1.00 89.50 100 TYR A C 1
ATOM 765 O O . TYR A 1 100 ? -7.662 -20.051 26.996 1.00 89.50 100 TYR A O 1
ATOM 773 N N . THR A 1 101 ? -7.601 -17.858 26.510 1.00 71.94 101 THR A N 1
ATOM 774 C CA . THR A 1 101 ? -6.149 -17.769 26.346 1.00 71.94 101 THR A CA 1
ATOM 775 C C . THR A 1 101 ? -5.639 -16.379 26.721 1.00 71.94 101 THR A C 1
ATOM 777 O O . THR A 1 101 ? -6.293 -15.361 26.461 1.00 71.94 101 THR A O 1
ATOM 780 N N . GLU A 1 102 ? -4.464 -16.328 27.341 1.00 65.44 102 GLU A N 1
ATOM 781 C CA . GLU A 1 102 ? -3.745 -15.086 27.649 1.00 65.44 102 GLU A CA 1
ATOM 782 C C . GLU A 1 102 ? -2.793 -14.678 26.513 1.00 65.44 102 GLU A C 1
ATOM 784 O O . GLU A 1 102 ? -2.597 -13.489 26.269 1.00 65.44 102 GLU A O 1
ATOM 789 N N . ASP A 1 103 ? -2.270 -15.649 25.760 1.00 51.62 103 ASP A N 1
ATOM 790 C CA . ASP A 1 103 ? -1.214 -15.469 24.754 1.00 51.62 103 ASP A CA 1
ATOM 791 C C . ASP A 1 103 ? -1.691 -15.679 23.303 1.00 51.62 103 ASP A C 1
ATOM 793 O O . ASP A 1 103 ? -0.993 -15.313 22.355 1.00 51.62 103 ASP A O 1
ATOM 797 N N . GLY A 1 104 ? -2.912 -16.186 23.100 1.00 48.75 104 GLY A N 1
ATOM 798 C CA . GLY A 1 104 ? -3.477 -16.510 21.785 1.00 48.75 104 GLY A CA 1
ATOM 799 C C . GLY A 1 104 ? -3.064 -17.873 21.230 1.00 48.75 104 GLY A C 1
ATOM 800 O O . GLY A 1 104 ? -3.569 -18.257 20.175 1.00 48.75 104 GLY A O 1
ATOM 801 N N . VAL A 1 105 ? -2.175 -18.591 21.918 1.00 52.25 105 VAL A N 1
ATOM 802 C CA . VAL A 1 105 ? -1.564 -19.846 21.458 1.00 52.25 105 VAL A CA 1
ATOM 803 C C . VAL A 1 105 ? -2.008 -21.003 22.348 1.00 52.25 105 VAL A C 1
ATOM 805 O O . VAL A 1 105 ? -2.511 -22.011 21.851 1.00 52.25 105 VAL A O 1
ATOM 808 N N . ASN A 1 106 ? -1.891 -20.844 23.665 1.00 64.06 106 ASN A N 1
ATOM 809 C CA . ASN A 1 106 ? -2.246 -21.859 24.645 1.00 64.06 106 ASN A CA 1
ATOM 810 C C . ASN A 1 106 ? -3.684 -21.639 25.125 1.00 64.06 106 ASN A C 1
ATOM 812 O O . ASN A 1 106 ? -3.992 -20.666 25.817 1.00 64.06 106 ASN A O 1
ATOM 816 N N . TRP A 1 107 ? -4.581 -22.547 24.732 1.00 78.44 107 TRP A N 1
ATOM 817 C CA . TRP A 1 107 ? -6.008 -22.465 25.042 1.00 78.44 107 TRP A CA 1
ATOM 818 C C . TRP A 1 107 ? -6.389 -23.373 26.203 1.00 78.44 107 TRP A C 1
ATOM 820 O O . TRP A 1 107 ? -6.323 -24.601 26.100 1.00 78.44 107 TRP A O 1
ATOM 830 N N . VAL A 1 108 ? -6.868 -22.756 27.277 1.00 89.25 108 VAL A N 1
ATOM 831 C CA . VAL A 1 108 ? -7.364 -23.432 28.471 1.00 89.25 108 VAL A CA 1
ATOM 832 C C . VAL A 1 108 ? -8.867 -23.640 28.357 1.00 89.25 108 VAL A C 1
ATOM 834 O O . VAL A 1 108 ? -9.617 -22.781 27.886 1.00 89.25 108 VAL A O 1
ATOM 837 N N . ASP A 1 109 ? -9.307 -24.810 28.792 1.00 92.50 109 ASP A N 1
ATOM 838 C CA . ASP A 1 109 ? -10.711 -25.161 28.842 1.00 92.50 109 ASP A CA 1
ATOM 839 C C . ASP A 1 109 ? -11.399 -24.556 30.071 1.00 92.50 109 ASP A C 1
ATOM 841 O O . ASP A 1 109 ? -10.982 -24.766 31.208 1.00 92.50 109 ASP A O 1
ATOM 845 N N . GLY A 1 110 ? -12.481 -23.821 29.832 1.00 91.38 110 GLY A N 1
ATOM 846 C CA . GLY A 1 110 ? -13.312 -23.185 30.846 1.00 91.38 110 GLY A CA 1
ATOM 847 C C . GLY A 1 110 ? -14.642 -23.913 31.103 1.00 91.38 110 GLY A C 1
ATOM 848 O O . GLY A 1 110 ? -14.845 -25.056 30.675 1.00 91.38 110 GLY A O 1
ATOM 849 N N . PRO A 1 111 ? -15.570 -23.255 31.825 1.00 93.31 111 PRO A N 1
ATOM 850 C CA . PRO A 1 111 ? -16.877 -23.814 32.159 1.00 93.31 111 PRO A CA 1
ATOM 851 C C . PRO A 1 111 ? -17.768 -24.025 30.926 1.00 93.31 111 PRO A C 1
ATOM 853 O O . PRO A 1 111 ? -17.616 -23.378 29.890 1.00 93.31 111 PRO A O 1
ATOM 856 N N . THR A 1 112 ? -18.735 -24.930 31.062 1.00 97.00 112 THR A N 1
ATOM 857 C CA . THR A 1 112 ? -19.786 -25.187 30.066 1.00 97.00 112 THR A CA 1
ATOM 858 C C . THR A 1 112 ? -21.111 -24.641 30.578 1.00 97.00 112 THR A C 1
ATOM 860 O O . THR A 1 112 ? -21.410 -24.778 31.765 1.00 97.00 112 THR A O 1
ATOM 863 N N . PHE A 1 113 ? -21.906 -24.043 29.694 1.00 97.25 113 PHE A N 1
ATOM 864 C CA . PHE A 1 113 ? -23.196 -23.460 30.043 1.00 97.25 113 PHE A CA 1
ATOM 865 C C . PHE A 1 113 ? -24.310 -23.925 29.112 1.00 97.25 113 PHE A C 1
ATOM 867 O O . PHE A 1 113 ? -24.099 -24.149 27.918 1.00 97.25 113 PHE A O 1
ATOM 874 N N . ASN A 1 114 ? -25.520 -23.982 29.667 1.00 97.50 114 ASN A N 1
ATOM 875 C CA . ASN A 1 114 ? -26.736 -23.969 28.867 1.00 97.50 114 ASN A CA 1
ATOM 876 C C . ASN A 1 114 ? -26.928 -22.560 28.288 1.00 97.50 114 ASN A C 1
ATOM 878 O O . ASN A 1 114 ? -26.662 -21.557 28.954 1.00 97.50 114 ASN A O 1
ATOM 882 N N . ALA A 1 115 ? -27.363 -22.499 27.038 1.00 95.62 115 ALA A N 1
ATOM 883 C CA . ALA A 1 115 ? -27.570 -21.274 26.282 1.00 95.62 115 ALA A CA 1
ATOM 884 C C . ALA A 1 115 ? -29.068 -21.056 26.058 1.00 95.62 115 ALA A C 1
ATOM 886 O O . ALA A 1 115 ? -29.847 -21.105 27.009 1.00 95.62 115 ALA A O 1
ATOM 887 N N . ASN A 1 116 ? -29.486 -20.795 24.824 1.00 97.06 116 ASN A N 1
ATOM 888 C CA . ASN A 1 116 ? -30.847 -20.386 24.521 1.00 97.06 116 ASN A CA 1
ATOM 889 C C . ASN A 1 116 ? -31.806 -21.575 24.395 1.00 97.06 116 ASN A C 1
ATOM 891 O O . ASN A 1 116 ? -31.444 -22.657 23.938 1.00 97.06 116 ASN A O 1
ATOM 895 N N . THR A 1 117 ? -33.063 -21.347 24.769 1.00 95.19 117 THR A N 1
ATOM 896 C CA . THR A 1 117 ? -34.198 -22.255 24.520 1.00 95.19 117 THR A CA 1
ATOM 897 C C . THR A 1 117 ? -35.128 -21.735 23.423 1.00 95.19 117 THR A C 1
ATOM 899 O O . THR A 1 117 ? -36.070 -22.424 23.043 1.00 95.19 117 THR A O 1
ATOM 902 N N . ASP A 1 118 ? -34.887 -20.515 22.942 1.00 90.62 118 ASP A N 1
ATOM 903 C CA . ASP A 1 118 ? -35.657 -19.834 21.909 1.00 90.62 118 ASP A CA 1
ATOM 904 C C . ASP A 1 118 ? -34.770 -18.824 21.144 1.00 90.62 118 ASP A C 1
ATOM 906 O O . ASP A 1 118 ? -33.581 -18.655 21.425 1.00 90.62 118 ASP A O 1
ATOM 910 N N . ARG A 1 119 ? -35.358 -18.131 20.164 1.00 85.81 119 ARG A N 1
ATOM 911 C CA . ARG A 1 119 ? -34.670 -17.124 19.344 1.00 85.81 119 ARG A CA 1
ATOM 912 C C . ARG A 1 119 ? -34.443 -15.773 20.017 1.00 85.81 119 ARG A C 1
ATOM 914 O O . ARG A 1 119 ? -33.535 -15.040 19.627 1.00 85.81 119 ARG A O 1
ATOM 921 N N . HIS A 1 120 ? -35.302 -15.391 20.953 1.00 83.25 120 HIS A N 1
ATOM 922 C CA . HIS A 1 120 ? -35.520 -13.993 21.328 1.00 83.25 120 HIS A CA 1
ATOM 923 C C . HIS A 1 120 ? -35.012 -13.661 22.732 1.00 83.25 120 HIS A C 1
ATOM 925 O O . HIS A 1 120 ? -34.652 -12.518 22.996 1.00 83.25 120 HIS A O 1
ATOM 931 N N . THR A 1 121 ? -34.943 -14.629 23.630 1.00 89.19 121 THR A N 1
ATOM 932 C CA . THR A 1 121 ? -34.548 -14.439 25.020 1.00 89.19 121 THR A CA 1
ATOM 933 C C . THR A 1 121 ? -33.031 -14.356 25.116 1.00 89.19 121 THR A C 1
ATOM 935 O O . THR A 1 121 ? -32.324 -15.277 24.709 1.00 89.19 121 THR A O 1
ATOM 938 N N . VAL A 1 122 ? -32.512 -13.254 25.668 1.00 93.94 122 VAL A N 1
ATOM 939 C CA . VAL A 1 122 ? -31.091 -13.149 26.023 1.00 93.94 122 VAL A CA 1
ATOM 940 C C . VAL A 1 122 ? -30.839 -13.981 27.277 1.00 93.94 122 VAL A C 1
ATOM 942 O O . VAL A 1 122 ? -31.385 -13.696 28.341 1.00 93.94 122 VAL A O 1
ATOM 945 N N . VAL A 1 123 ? -29.979 -14.987 27.161 1.00 96.75 123 VAL A N 1
ATOM 946 C CA . VAL A 1 123 ? -29.513 -15.806 28.282 1.00 96.75 123 VAL A CA 1
ATOM 947 C C . VAL A 1 123 ? -28.171 -15.260 28.747 1.00 96.75 123 VAL A C 1
ATOM 949 O O . VAL A 1 123 ? -27.227 -15.180 27.964 1.00 96.75 123 VAL A O 1
ATOM 952 N N . THR A 1 124 ? -28.094 -14.857 30.017 1.00 96.25 124 THR A N 1
ATOM 953 C CA . THR A 1 124 ? -26.868 -14.342 30.644 1.00 96.25 124 THR A CA 1
ATOM 954 C C . THR A 1 124 ? -26.301 -15.389 31.591 1.00 96.25 124 THR A C 1
ATOM 956 O O . THR A 1 124 ? -26.896 -15.679 32.627 1.00 96.25 124 THR A O 1
ATOM 959 N N . ASN A 1 125 ? -25.126 -15.917 31.265 1.00 96.12 125 ASN A N 1
ATOM 960 C CA . ASN A 1 125 ? -24.368 -16.815 32.123 1.00 96.12 125 ASN A CA 1
ATOM 961 C C . ASN A 1 125 ? -23.253 -16.034 32.821 1.00 96.12 125 ASN A C 1
ATOM 963 O O . ASN A 1 125 ? -22.392 -15.439 32.172 1.00 96.12 125 ASN A O 1
ATOM 967 N N . THR A 1 126 ? -23.261 -16.035 34.154 1.00 94.62 126 THR A N 1
ATOM 968 C CA . THR A 1 126 ? -22.166 -15.456 34.946 1.00 94.62 126 THR A CA 1
ATOM 969 C C . THR A 1 126 ? -21.077 -16.502 35.132 1.00 94.62 126 THR A C 1
ATOM 971 O O . THR A 1 126 ? -21.364 -17.632 35.527 1.00 94.62 126 THR A O 1
ATOM 974 N N . LEU A 1 127 ? -19.828 -16.133 34.847 1.00 91.81 127 LEU A N 1
ATOM 975 C CA . LEU A 1 127 ? -18.687 -17.016 35.049 1.00 91.81 127 LEU A CA 1
ATOM 976 C C . LEU A 1 127 ? -18.512 -17.272 36.560 1.00 91.81 127 LEU A C 1
ATOM 978 O O . LEU A 1 127 ? -18.407 -16.304 37.316 1.00 91.81 127 LEU A O 1
ATOM 982 N N . PRO A 1 128 ? -18.464 -18.542 37.026 1.00 84.38 128 PRO A N 1
ATOM 983 C CA . PRO A 1 128 ? -18.317 -18.872 38.450 1.00 84.38 128 PRO A CA 1
ATOM 984 C C . PRO A 1 128 ? -17.091 -18.223 39.096 1.00 84.38 128 PRO A C 1
ATOM 986 O O . PRO A 1 128 ? -17.077 -17.906 40.281 1.00 84.38 128 PRO A O 1
ATOM 989 N N . THR A 1 129 ? -16.043 -18.028 38.301 1.00 85.38 129 THR A N 1
ATOM 990 C CA . THR A 1 129 ? -14.901 -17.180 38.617 1.00 85.38 129 THR A CA 1
ATOM 991 C C . THR A 1 129 ? -14.623 -16.338 37.381 1.00 85.38 129 THR A C 1
ATOM 993 O O . THR A 1 129 ? -14.553 -16.917 36.293 1.00 85.38 129 THR A O 1
ATOM 996 N N . PRO A 1 130 ? -14.482 -15.007 37.512 1.00 89.94 130 PRO A N 1
ATOM 997 C CA . PRO A 1 130 ? -14.089 -14.181 36.386 1.00 89.94 130 PRO A CA 1
ATOM 998 C C . PRO A 1 130 ? -12.801 -14.700 35.745 1.00 89.94 130 PRO A C 1
ATOM 1000 O O . PRO A 1 130 ? -11.849 -15.062 36.441 1.00 89.94 130 PRO A O 1
ATOM 1003 N N . ILE A 1 131 ? -12.800 -14.779 34.419 1.00 90.88 131 ILE A N 1
ATOM 1004 C CA . ILE A 1 131 ? -11.684 -15.307 33.642 1.00 90.88 131 ILE A CA 1
ATOM 1005 C C . ILE A 1 131 ? -10.807 -14.130 33.238 1.00 90.88 131 ILE A C 1
ATOM 1007 O O . ILE A 1 131 ? -11.238 -13.270 32.473 1.00 90.88 131 ILE A O 1
ATOM 1011 N N . ILE A 1 132 ? -9.574 -14.103 33.735 1.00 82.56 132 ILE A N 1
ATOM 1012 C CA . ILE A 1 132 ? -8.552 -13.182 33.243 1.00 82.56 132 ILE A CA 1
ATOM 1013 C C . ILE A 1 132 ? -7.966 -13.798 31.979 1.00 82.56 132 ILE A C 1
ATOM 1015 O O . ILE A 1 132 ? -7.428 -14.900 32.018 1.00 82.56 132 ILE A O 1
ATOM 1019 N N . ALA A 1 133 ? -8.156 -13.130 30.847 1.00 77.25 133 ALA A N 1
ATOM 1020 C CA . ALA A 1 133 ? -7.662 -13.604 29.564 1.00 77.25 133 ALA A CA 1
ATOM 1021 C C . ALA A 1 133 ? -7.567 -12.456 28.563 1.00 77.25 133 ALA A C 1
ATOM 1023 O O . ALA A 1 133 ? -8.233 -11.426 28.692 1.00 77.25 133 ALA A O 1
ATOM 1024 N N . ARG A 1 134 ? -6.772 -12.660 27.514 1.00 77.69 134 ARG A N 1
ATOM 1025 C CA . ARG A 1 134 ? -6.773 -11.782 26.344 1.00 77.69 134 ARG A CA 1
ATOM 1026 C C . ARG A 1 134 ? -7.917 -12.140 25.400 1.00 77.69 134 ARG A C 1
ATOM 1028 O O . ARG A 1 134 ? -8.435 -11.286 24.686 1.00 77.69 134 ARG A O 1
ATOM 1035 N N . SER A 1 135 ? -8.310 -13.409 25.349 1.00 82.12 135 SER A N 1
ATOM 1036 C CA . SER A 1 135 ? -9.390 -13.870 24.478 1.00 82.12 135 SER A CA 1
ATOM 1037 C C . SER A 1 135 ? -10.232 -14.948 25.140 1.00 82.12 135 SER A C 1
ATOM 1039 O O . SER A 1 135 ? -9.709 -15.811 25.845 1.00 82.12 135 SER A O 1
ATOM 1041 N N . ILE A 1 136 ? -11.533 -14.908 24.862 1.00 94.06 136 ILE A N 1
ATOM 1042 C CA . ILE A 1 136 ? -12.501 -15.933 25.244 1.00 94.06 136 ILE A CA 1
ATOM 1043 C C . ILE A 1 136 ? -13.174 -16.470 23.978 1.00 94.06 136 ILE A C 1
ATOM 1045 O O . ILE A 1 136 ? -13.565 -15.702 23.101 1.00 94.06 136 ILE A O 1
ATOM 1049 N N . ALA A 1 137 ? -13.279 -17.789 23.869 1.00 93.00 137 ALA A N 1
ATOM 1050 C CA . ALA A 1 137 ? -13.947 -18.503 22.792 1.00 93.00 137 ALA A CA 1
ATOM 1051 C C . ALA A 1 137 ? -15.192 -19.211 23.322 1.00 93.00 137 ALA A C 1
ATOM 1053 O O . ALA A 1 137 ? -15.150 -19.849 24.377 1.00 93.00 137 ALA A O 1
ATOM 1054 N N . LEU A 1 138 ? -16.283 -19.139 22.567 1.00 97.38 138 LEU A N 1
ATOM 1055 C CA . LEU A 1 138 ? -17.485 -19.932 22.787 1.00 97.38 138 LEU A CA 1
ATOM 1056 C C . LEU A 1 138 ? -17.498 -21.048 21.745 1.00 97.38 138 LEU A C 1
ATOM 1058 O O . LEU A 1 138 ? -17.540 -20.768 20.550 1.00 97.38 138 LEU A O 1
ATOM 1062 N N . HIS A 1 139 ? -17.454 -22.293 22.206 1.00 97.12 139 HIS A N 1
ATOM 1063 C CA . HIS A 1 139 ? -17.558 -23.499 21.389 1.00 97.12 139 HIS A CA 1
ATOM 1064 C C . HIS A 1 139 ? -18.960 -24.093 21.549 1.00 97.12 139 HIS A C 1
ATOM 1066 O O . HIS A 1 139 ? -19.241 -24.672 22.604 1.00 97.12 139 HIS A O 1
ATOM 1072 N N . PRO A 1 140 ? -19.865 -23.937 20.570 1.00 97.38 140 PRO A N 1
ATOM 1073 C CA . PRO A 1 140 ? -21.171 -24.583 20.600 1.00 97.38 140 PRO A CA 1
ATOM 1074 C C . PRO A 1 140 ? -21.036 -26.103 20.741 1.00 97.38 140 PRO A C 1
ATOM 1076 O O . PRO A 1 140 ? -20.268 -26.732 20.022 1.00 97.38 140 PRO A O 1
ATOM 1079 N N . LEU A 1 141 ? -21.789 -26.687 21.672 1.00 96.50 141 LEU A N 1
ATOM 1080 C CA . LEU A 1 141 ? -21.825 -28.136 21.904 1.00 96.50 141 LEU A CA 1
ATOM 1081 C C . LEU A 1 141 ? -23.127 -28.751 21.391 1.00 96.50 141 LEU A C 1
ATOM 1083 O O . LEU A 1 141 ? -23.126 -29.842 20.834 1.00 96.50 141 LEU A O 1
ATOM 1087 N N . THR A 1 142 ? -24.247 -28.057 21.602 1.00 97.12 142 THR A N 1
ATOM 1088 C CA . THR A 1 142 ? -25.569 -28.471 21.116 1.00 97.12 142 THR A CA 1
ATOM 1089 C C . THR A 1 142 ? -26.337 -27.261 20.592 1.00 97.12 142 THR A C 1
ATOM 1091 O O . THR A 1 142 ? -26.102 -26.132 21.036 1.00 97.12 142 THR A O 1
ATOM 1094 N N . TRP A 1 143 ? -27.246 -27.478 19.641 1.00 97.56 143 TRP A N 1
ATOM 1095 C CA . TRP A 1 143 ? -28.041 -26.423 19.011 1.00 97.56 143 TRP A CA 1
ATOM 1096 C C . TRP A 1 143 ? -29.386 -26.942 18.497 1.00 97.56 143 TRP A C 1
ATOM 1098 O O . TRP A 1 143 ? -29.546 -28.122 18.184 1.00 97.56 143 TRP A O 1
ATOM 1108 N N . GLN A 1 144 ? -30.342 -26.026 18.358 1.00 95.12 144 GLN A N 1
ATOM 1109 C CA . GLN A 1 144 ? -31.594 -26.227 17.643 1.00 95.12 144 GLN A CA 1
ATOM 1110 C C . GLN A 1 144 ? -31.427 -25.765 16.192 1.00 95.12 144 GLN A C 1
ATOM 1112 O O . GLN A 1 144 ? -31.062 -24.618 15.933 1.00 95.12 144 GLN A O 1
ATOM 1117 N N . GLY A 1 145 ? -31.735 -26.644 15.237 1.00 92.75 145 GLY A N 1
ATOM 1118 C CA . GLY A 1 145 ? -31.710 -26.344 13.803 1.00 92.75 145 GLY A CA 1
ATOM 1119 C C . GLY A 1 145 ? -30.298 -26.274 13.211 1.00 92.75 145 GLY A C 1
ATOM 1120 O O . GLY A 1 145 ? -29.935 -27.136 12.417 1.00 92.75 145 GLY A O 1
ATOM 1121 N N . PHE A 1 146 ? -29.503 -25.267 13.582 1.00 92.38 146 PHE A N 1
ATOM 1122 C CA . PHE A 1 146 ? -28.126 -25.082 13.104 1.00 92.38 146 PHE A CA 1
ATOM 1123 C C . PHE A 1 146 ? -27.264 -24.338 14.138 1.00 92.38 146 PHE A C 1
ATOM 1125 O O . PHE A 1 146 ? -27.800 -23.751 15.082 1.00 92.38 146 PHE A O 1
ATOM 1132 N N . VAL A 1 147 ? -25.935 -24.364 13.972 1.00 94.69 147 VAL A N 1
ATOM 1133 C CA . VAL A 1 147 ? -24.994 -23.627 14.832 1.00 94.69 147 VAL A CA 1
ATOM 1134 C C . VAL A 1 147 ? -25.114 -22.132 14.548 1.00 94.69 147 VAL A C 1
ATOM 1136 O O . VAL A 1 147 ? -24.431 -21.579 13.683 1.00 94.69 147 VAL A O 1
ATOM 1139 N N . THR A 1 148 ? -26.013 -21.496 15.291 1.00 91.94 148 THR A N 1
ATOM 1140 C CA . THR A 1 148 ? -26.380 -20.094 15.120 1.00 91.94 148 THR A CA 1
ATOM 1141 C C . THR A 1 148 ? -26.441 -19.401 16.468 1.00 91.94 148 THR A C 1
ATOM 1143 O O . THR A 1 148 ? -27.157 -19.850 17.366 1.00 91.94 148 THR A O 1
ATOM 1146 N N . MET A 1 149 ? -25.747 -18.277 16.625 1.00 91.81 149 MET A N 1
ATOM 1147 C CA . MET A 1 149 ? -25.855 -17.488 17.853 1.00 91.81 149 MET A CA 1
ATOM 1148 C C . MET A 1 149 ? -25.544 -16.007 17.648 1.00 91.81 149 MET A C 1
ATOM 1150 O O . MET A 1 149 ? -24.722 -15.604 16.825 1.00 91.81 149 MET A O 1
ATOM 1154 N N . ARG A 1 150 ? -26.203 -15.191 18.464 1.00 93.12 150 ARG A N 1
ATOM 1155 C CA . ARG A 1 150 ? -25.778 -13.850 18.851 1.00 93.12 150 ARG A CA 1
ATOM 1156 C C . ARG A 1 150 ? -25.173 -13.924 20.243 1.00 93.12 150 ARG A C 1
ATOM 1158 O O . ARG A 1 150 ? -25.631 -14.723 21.061 1.00 93.12 150 ARG A O 1
ATOM 1165 N N . PHE A 1 151 ? -24.161 -13.119 20.528 1.00 95.31 151 PHE A N 1
ATOM 1166 C CA . PHE A 1 151 ? -23.453 -13.214 21.795 1.00 95.31 151 PHE A CA 1
ATOM 1167 C C . PHE A 1 151 ? -22.771 -11.919 22.216 1.00 95.31 151 PHE A C 1
ATOM 1169 O O . PHE A 1 151 ? -22.538 -11.026 21.410 1.00 95.31 151 PHE A O 1
ATOM 1176 N N . ASP A 1 152 ? -22.428 -11.836 23.494 1.00 93.94 152 ASP A N 1
ATOM 1177 C CA . ASP A 1 152 ? -21.568 -10.801 24.055 1.00 93.94 152 ASP A CA 1
ATOM 1178 C C . ASP A 1 152 ? -20.746 -11.383 25.214 1.00 93.94 152 ASP A C 1
ATOM 1180 O O . ASP A 1 152 ? -21.173 -12.339 25.865 1.00 93.94 152 ASP A O 1
ATOM 1184 N N . ALA A 1 153 ? -19.580 -10.804 25.485 1.00 93.12 153 ALA A N 1
ATOM 1185 C CA . ALA A 1 153 ? -18.813 -11.060 26.694 1.00 93.12 153 ALA A CA 1
ATOM 1186 C C . ALA A 1 153 ? -18.612 -9.741 27.440 1.00 93.12 153 ALA A C 1
ATOM 1188 O O . ALA A 1 153 ? -17.984 -8.809 26.937 1.00 93.12 153 ALA A O 1
ATOM 1189 N N . LEU A 1 154 ? -19.157 -9.674 28.652 1.00 93.19 154 LEU A N 1
ATOM 1190 C CA . LEU A 1 154 ? -19.033 -8.523 29.530 1.00 93.19 154 LEU A CA 1
ATOM 1191 C C . LEU A 1 154 ? -17.760 -8.674 30.353 1.00 93.19 154 LEU A C 1
ATOM 1193 O O . LEU A 1 154 ? -17.578 -9.686 31.041 1.00 93.19 154 LEU A O 1
ATOM 1197 N N . TYR A 1 155 ? -16.902 -7.660 30.312 1.00 87.75 155 TYR A N 1
ATOM 1198 C CA . TYR A 1 155 ? -15.598 -7.683 30.970 1.00 87.75 155 TYR A CA 1
ATOM 1199 C C . TYR A 1 155 ? -15.350 -6.437 31.825 1.00 87.75 155 TYR A C 1
ATOM 1201 O O . TYR A 1 155 ? -16.016 -5.413 31.669 1.00 87.75 155 TYR A O 1
ATOM 1209 N N . ARG A 1 156 ? -14.375 -6.515 32.732 1.00 86.25 156 ARG A N 1
ATOM 1210 C CA . ARG A 1 156 ? -13.793 -5.360 33.425 1.00 86.25 156 ARG A CA 1
ATOM 1211 C C . ARG A 1 156 ? -12.364 -5.143 32.945 1.00 86.25 156 ARG A C 1
ATOM 1213 O O . ARG A 1 156 ? -11.616 -6.117 32.814 1.00 86.25 156 ARG A O 1
ATOM 1220 N N . PRO A 1 157 ? -11.946 -3.889 32.724 1.00 61.78 157 PRO A N 1
ATOM 1221 C CA . PRO A 1 157 ? -10.533 -3.574 32.610 1.00 61.78 157 PRO A CA 1
ATOM 1222 C C . PRO A 1 157 ? -9.810 -4.001 33.890 1.00 61.78 157 PRO A C 1
ATOM 1224 O O . PRO A 1 157 ? -10.260 -3.698 34.999 1.00 61.78 157 PRO A O 1
ATOM 1227 N N . ILE A 1 158 ? -8.687 -4.700 33.746 1.00 60.69 158 ILE A N 1
ATOM 1228 C CA . ILE A 1 158 ? -7.826 -5.012 34.883 1.00 60.69 158 ILE A CA 1
ATOM 1229 C C . ILE A 1 158 ? -7.032 -3.748 35.197 1.00 60.69 158 ILE A C 1
ATOM 1231 O O . ILE A 1 158 ? -6.278 -3.255 34.361 1.00 60.69 158 ILE A O 1
ATOM 1235 N N . LYS A 1 159 ? -7.183 -3.218 36.414 1.00 45.91 159 LYS A N 1
ATOM 1236 C CA . LYS A 1 159 ? -6.224 -2.243 36.944 1.00 45.91 159 LYS A CA 1
ATOM 1237 C C . LYS A 1 159 ? -4.894 -2.979 37.080 1.00 45.91 159 LYS A C 1
ATOM 1239 O O . LYS A 1 159 ? -4.823 -3.926 37.864 1.00 45.91 159 LYS A O 1
ATOM 1244 N N . HIS A 1 160 ? -3.902 -2.596 36.274 1.00 40.91 160 HIS A N 1
ATOM 1245 C CA . HIS A 1 160 ? -2.589 -3.244 36.195 1.00 40.91 160 HIS A CA 1
ATOM 1246 C C . HIS A 1 160 ? -2.104 -3.677 37.586 1.00 40.91 160 HIS A C 1
ATOM 1248 O O . HIS A 1 160 ? -1.939 -2.859 38.491 1.00 40.91 160 HIS A O 1
ATOM 1254 N N . THR A 1 161 ? -2.008 -4.993 37.784 1.00 40.12 161 THR A N 1
ATOM 1255 C CA . THR A 1 161 ? -1.748 -5.600 39.091 1.00 40.12 161 THR A CA 1
ATOM 1256 C C . THR A 1 161 ? -0.247 -5.796 39.272 1.00 40.12 161 THR A C 1
ATOM 1258 O O . THR A 1 161 ? 0.474 -6.133 38.339 1.00 40.12 161 THR A O 1
ATOM 1261 N N . ILE A 1 162 ? 0.199 -5.522 40.492 1.00 44.47 162 ILE A N 1
ATOM 1262 C CA . ILE A 1 162 ? 1.585 -5.415 40.945 1.00 44.47 162 ILE A CA 1
ATOM 1263 C C . ILE A 1 162 ? 2.406 -6.651 40.565 1.00 44.47 162 ILE A C 1
ATOM 1265 O O . ILE A 1 162 ? 2.125 -7.753 41.030 1.00 44.47 162 ILE A O 1
ATOM 1269 N N . THR A 1 163 ? 3.453 -6.436 39.770 1.00 47.34 163 THR A N 1
ATOM 1270 C CA . THR A 1 163 ? 4.582 -7.363 39.655 1.00 47.34 163 THR A CA 1
ATOM 1271 C C . THR A 1 163 ? 5.590 -6.982 40.737 1.00 47.34 163 THR A C 1
ATOM 1273 O O . THR A 1 163 ? 6.028 -5.835 40.772 1.00 47.34 163 THR A O 1
ATOM 1276 N N . GLU A 1 164 ? 5.922 -7.907 41.640 1.00 46.53 164 GLU A N 1
ATOM 1277 C CA . GLU A 1 164 ? 7.058 -7.740 42.555 1.00 46.53 164 GLU A CA 1
ATOM 1278 C C . GLU A 1 164 ? 8.269 -8.436 41.927 1.00 46.53 164 GLU A C 1
ATOM 1280 O O . GLU A 1 164 ? 8.245 -9.639 41.666 1.00 46.53 164 GLU A O 1
ATOM 1285 N N . THR A 1 165 ? 9.311 -7.663 41.631 1.00 44.84 165 THR A N 1
ATOM 1286 C CA . THR A 1 165 ? 10.587 -8.156 41.102 1.00 44.84 165 THR A CA 1
ATOM 1287 C C . THR A 1 165 ? 11.641 -8.074 42.195 1.00 44.84 165 THR A C 1
ATOM 1289 O O . THR A 1 165 ? 11.801 -7.021 42.809 1.00 44.84 165 THR A O 1
ATOM 1292 N N . GLY A 1 166 ? 12.385 -9.156 42.414 1.00 47.72 166 GLY A N 1
ATOM 1293 C CA . GLY A 1 166 ? 13.452 -9.218 43.411 1.00 47.72 166 GLY A CA 1
ATOM 1294 C C . GLY A 1 166 ? 14.674 -9.965 42.888 1.00 47.72 166 GLY A C 1
ATOM 1295 O O . GLY A 1 166 ? 14.580 -10.731 41.930 1.00 47.72 166 GLY A O 1
ATOM 1296 N N . LEU A 1 167 ? 15.821 -9.735 43.527 1.00 56.59 167 LEU A N 1
ATOM 1297 C CA . LEU A 1 167 ? 17.088 -10.398 43.226 1.00 56.59 167 LEU A CA 1
ATOM 1298 C C . LEU A 1 167 ? 17.496 -11.274 44.414 1.00 56.59 167 LEU A C 1
ATOM 1300 O O . LEU A 1 167 ? 17.481 -10.816 45.555 1.00 56.59 167 LEU A O 1
ATOM 1304 N N . VAL A 1 168 ? 17.889 -12.517 44.140 1.00 63.41 168 VAL A N 1
ATOM 1305 C CA . VAL A 1 168 ? 18.479 -13.432 45.126 1.00 63.41 168 VAL A CA 1
ATOM 1306 C C . VAL A 1 168 ? 19.938 -13.647 44.742 1.00 63.41 168 VAL A C 1
ATOM 1308 O O . VAL A 1 168 ? 20.217 -14.088 43.628 1.00 63.41 168 VAL A O 1
ATOM 1311 N N . ILE A 1 169 ? 20.858 -13.323 45.651 1.00 68.88 169 ILE A N 1
ATOM 1312 C CA . ILE A 1 169 ? 22.302 -13.496 45.456 1.00 68.88 169 ILE A CA 1
ATOM 1313 C C . ILE A 1 169 ? 22.782 -14.599 46.399 1.00 68.88 169 ILE A C 1
ATOM 1315 O O . ILE A 1 169 ? 22.574 -14.511 47.608 1.00 68.88 169 ILE A O 1
ATOM 1319 N N . ASP A 1 170 ? 23.441 -15.621 45.854 1.00 63.88 170 ASP A N 1
ATOM 1320 C CA . ASP A 1 170 ? 24.146 -16.622 46.650 1.00 63.88 170 ASP A CA 1
ATOM 1321 C C . ASP A 1 170 ? 25.655 -16.369 46.623 1.00 63.88 170 ASP A C 1
ATOM 1323 O O . ASP A 1 170 ? 26.334 -16.650 45.638 1.00 63.88 170 ASP A O 1
ATOM 1327 N N . GLU A 1 171 ? 26.180 -15.846 47.729 1.00 64.31 171 GLU A N 1
ATOM 1328 C CA . GLU A 1 171 ? 27.613 -15.584 47.913 1.00 64.31 171 GLU A CA 1
ATOM 1329 C C . GLU A 1 171 ? 28.337 -16.732 48.643 1.00 64.31 171 GLU A C 1
ATOM 1331 O O . GLU A 1 171 ? 29.549 -16.684 48.859 1.00 64.31 171 GLU A O 1
ATOM 1336 N N . THR A 1 172 ? 27.607 -17.768 49.072 1.00 51.59 172 THR A N 1
ATOM 1337 C CA . THR A 1 172 ? 28.063 -18.684 50.129 1.00 51.59 172 THR A CA 1
ATOM 1338 C C . THR A 1 172 ? 28.660 -20.000 49.629 1.00 51.59 172 THR A C 1
ATOM 1340 O O . THR A 1 172 ? 29.360 -20.672 50.394 1.00 51.59 172 THR A O 1
ATOM 1343 N N . GLN A 1 173 ? 28.464 -20.375 48.357 1.00 56.50 173 GLN A N 1
ATOM 1344 C CA . GLN A 1 173 ? 28.979 -21.636 47.807 1.00 56.50 173 GLN A CA 1
ATOM 1345 C C . GLN A 1 173 ? 29.758 -21.482 46.495 1.00 56.50 173 GLN A C 1
ATOM 1347 O O . GLN A 1 173 ? 29.255 -21.000 45.487 1.00 56.50 173 GLN A O 1
ATOM 1352 N N . LYS A 1 174 ? 30.981 -22.037 46.469 1.00 55.88 174 LYS A N 1
ATOM 1353 C CA . LYS A 1 174 ? 31.680 -22.371 45.219 1.00 55.88 174 LYS A CA 1
ATOM 1354 C C . LYS A 1 174 ? 31.105 -23.660 44.627 1.00 55.88 174 LYS A C 1
ATOM 1356 O O . LYS A 1 174 ? 31.327 -24.766 45.147 1.00 55.88 174 LYS A O 1
ATOM 1361 N N . PHE A 1 175 ? 30.383 -23.513 43.525 1.00 57.50 175 PHE A N 1
ATOM 1362 C CA . PHE A 1 175 ? 29.837 -24.605 42.731 1.00 57.50 175 PHE A CA 1
ATOM 1363 C C . PHE A 1 175 ? 30.916 -25.179 41.797 1.00 57.50 175 PHE A C 1
ATOM 1365 O O . PHE A 1 175 ? 31.006 -24.815 40.634 1.00 57.50 175 PHE A O 1
ATOM 1372 N N . ASN A 1 176 ? 31.767 -26.074 42.309 1.00 53.38 176 ASN A N 1
ATOM 1373 C CA . ASN A 1 176 ? 32.788 -26.746 41.494 1.00 53.38 176 ASN A CA 1
ATOM 1374 C C . ASN A 1 176 ? 32.225 -28.047 40.897 1.00 53.38 176 ASN A C 1
ATOM 1376 O O . ASN A 1 176 ? 31.680 -28.865 41.640 1.00 53.38 176 ASN A O 1
ATOM 1380 N N . SER A 1 177 ? 32.429 -28.290 39.598 1.00 51.38 177 SER A N 1
ATOM 1381 C CA . SER A 1 177 ? 31.994 -29.515 38.896 1.00 51.38 177 SER A CA 1
ATOM 1382 C C . SER A 1 177 ? 32.857 -30.771 39.178 1.00 51.38 177 SER A C 1
ATOM 1384 O O . SER A 1 177 ? 32.657 -31.826 38.575 1.00 51.38 177 SER A O 1
ATOM 1386 N N . GLY A 1 178 ? 33.810 -30.696 40.117 1.00 47.00 178 GLY A N 1
ATOM 1387 C CA . GLY A 1 178 ? 34.782 -31.759 40.408 1.00 47.00 178 GLY A CA 1
ATOM 1388 C C . GLY A 1 178 ? 34.265 -32.879 41.326 1.00 47.00 178 GLY A C 1
ATOM 1389 O O . GLY A 1 178 ? 33.813 -32.632 42.443 1.00 47.00 178 GLY A O 1
ATOM 1390 N N . LEU A 1 179 ? 34.390 -34.131 40.870 1.00 44.38 179 LEU A N 1
ATOM 1391 C CA . LEU A 1 179 ? 34.169 -35.367 41.644 1.00 44.38 179 LEU A CA 1
ATOM 1392 C C . LEU A 1 179 ? 34.982 -35.391 42.967 1.00 44.38 179 LEU A C 1
ATOM 1394 O O . LEU A 1 179 ? 36.102 -34.881 42.965 1.00 44.38 179 LEU A O 1
ATOM 1398 N N . PRO A 1 180 ? 34.499 -36.026 44.069 1.00 48.22 180 PRO A N 1
ATOM 1399 C CA . PRO A 1 180 ? 33.448 -37.046 44.115 1.00 48.22 180 PRO A CA 1
ATOM 1400 C C . PRO A 1 180 ? 32.293 -36.747 45.099 1.00 48.22 180 PRO A C 1
ATOM 1402 O O . PRO A 1 180 ? 31.781 -37.671 45.725 1.00 48.22 180 PRO A O 1
ATOM 1405 N N . VAL A 1 181 ? 31.844 -35.499 45.252 1.00 49.47 181 VAL A N 1
ATOM 1406 C CA . VAL A 1 181 ? 30.681 -35.185 46.114 1.00 49.47 181 VAL A CA 1
ATOM 1407 C C . VAL A 1 181 ? 29.468 -34.855 45.229 1.00 49.47 181 VAL A C 1
ATOM 1409 O O . VAL A 1 181 ? 29.651 -34.376 44.112 1.00 49.47 181 VAL A O 1
ATOM 1412 N N . GLY A 1 182 ? 28.264 -35.265 45.635 1.00 55.31 182 GLY A N 1
ATOM 1413 C CA . GLY A 1 182 ? 27.031 -35.223 44.831 1.00 55.31 182 GLY A CA 1
ATOM 1414 C C . GLY A 1 182 ? 26.523 -33.820 44.475 1.00 55.31 182 GLY A C 1
ATOM 1415 O O . GLY A 1 182 ? 27.218 -32.829 44.700 1.00 55.31 182 GLY A O 1
ATOM 1416 N N . ASP A 1 183 ? 25.314 -33.763 43.909 1.00 58.19 183 ASP A N 1
ATOM 1417 C CA . ASP A 1 183 ? 24.622 -32.516 43.561 1.00 58.19 183 ASP A CA 1
ATOM 1418 C C . ASP A 1 183 ? 24.614 -31.564 44.765 1.00 58.19 183 ASP A C 1
ATOM 1420 O O . ASP A 1 183 ? 24.254 -31.950 45.884 1.00 58.19 183 ASP A O 1
ATOM 1424 N N . LYS A 1 184 ? 25.067 -30.326 44.551 1.00 65.12 184 LYS A N 1
ATOM 1425 C CA . LYS A 1 184 ? 25.053 -29.292 45.586 1.00 65.12 184 LYS A CA 1
ATOM 1426 C C . LYS A 1 184 ? 23.832 -28.417 45.388 1.00 65.12 184 LYS A C 1
ATOM 1428 O O . LYS A 1 184 ? 23.542 -28.009 44.264 1.00 65.12 184 LYS A O 1
ATOM 1433 N N . PHE A 1 185 ? 23.172 -28.111 46.496 1.00 70.81 185 PHE A N 1
ATOM 1434 C CA . PHE A 1 185 ? 22.014 -27.236 46.542 1.00 70.81 185 PHE A CA 1
ATOM 1435 C C . PHE A 1 185 ? 22.304 -26.050 47.451 1.00 70.81 185 PHE A C 1
ATOM 1437 O O . PHE A 1 185 ? 22.994 -26.184 48.469 1.00 70.81 185 PHE A O 1
ATOM 1444 N N . SER A 1 186 ? 21.723 -24.915 47.097 1.00 74.94 186 SER A N 1
ATOM 1445 C CA . SER A 1 186 ? 21.614 -23.747 47.956 1.00 74.94 186 SER A CA 1
ATOM 1446 C C . SER A 1 186 ? 20.195 -23.208 47.881 1.00 74.94 186 SER A C 1
ATOM 1448 O O . SER A 1 186 ? 19.607 -23.158 46.802 1.00 74.94 186 SER A O 1
ATOM 1450 N N . GLU A 1 187 ? 19.622 -22.858 49.026 1.00 83.81 187 GLU A N 1
ATOM 1451 C CA . GLU A 1 187 ? 18.212 -22.496 49.156 1.00 83.81 187 GLU A CA 1
ATOM 1452 C C . GLU A 1 187 ? 18.080 -21.165 49.891 1.00 83.81 187 GLU A C 1
ATOM 1454 O O . GLU A 1 187 ? 18.701 -20.953 50.932 1.00 83.81 187 GLU A O 1
ATOM 1459 N N . HIS A 1 188 ? 17.242 -20.280 49.360 1.00 78.00 188 HIS A N 1
ATOM 1460 C CA . HIS A 1 188 ? 17.041 -18.925 49.857 1.00 78.00 188 HIS A CA 1
ATOM 1461 C C . HIS A 1 188 ? 15.553 -18.667 50.042 1.00 78.00 188 HIS A C 1
ATOM 1463 O O . HIS A 1 188 ? 14.772 -18.764 49.097 1.00 78.00 188 HIS A O 1
ATOM 1469 N N . VAL A 1 189 ? 15.144 -18.332 51.264 1.00 85.75 189 VAL A N 1
ATOM 1470 C CA . VAL A 1 189 ? 13.742 -18.017 51.559 1.00 85.75 189 VAL A CA 1
ATOM 1471 C C . VAL A 1 189 ? 13.453 -16.580 51.138 1.00 85.75 189 VAL A C 1
ATOM 1473 O O . VAL A 1 189 ? 13.999 -15.636 51.708 1.00 85.75 189 VAL A O 1
ATOM 1476 N N . VAL A 1 190 ? 12.561 -16.418 50.167 1.00 78.56 190 VAL A N 1
ATOM 1477 C CA . VAL A 1 190 ? 12.110 -15.127 49.646 1.00 78.56 190 VAL A CA 1
ATOM 1478 C C . VAL A 1 190 ? 10.748 -14.809 50.247 1.00 78.56 190 VAL A C 1
ATOM 1480 O O . VAL A 1 190 ? 9.801 -15.578 50.093 1.00 78.56 190 VAL A O 1
ATOM 1483 N N . LYS A 1 191 ? 10.641 -13.669 50.933 1.00 79.44 191 LYS A N 1
ATOM 1484 C CA . LYS A 1 191 ? 9.364 -13.136 51.424 1.00 79.44 191 LYS A CA 1
ATOM 1485 C C . LYS A 1 191 ? 8.882 -12.041 50.488 1.00 79.44 191 LYS A C 1
ATOM 1487 O O . LYS A 1 191 ? 9.683 -11.209 50.076 1.00 79.44 191 LYS A O 1
ATOM 1492 N N . PHE A 1 192 ? 7.591 -12.043 50.185 1.00 71.06 192 PHE A N 1
ATOM 1493 C CA . PHE A 1 192 ? 6.975 -10.923 49.481 1.00 71.06 192 PHE A CA 1
ATOM 1494 C C . PHE A 1 192 ? 6.828 -9.733 50.429 1.00 71.06 192 PHE A C 1
ATOM 1496 O O . PHE A 1 192 ? 6.607 -9.922 51.631 1.00 71.06 192 PHE A O 1
ATOM 1503 N N . ASP A 1 193 ? 6.900 -8.513 49.893 1.00 59.44 193 ASP A N 1
ATOM 1504 C CA . ASP A 1 193 ? 6.742 -7.289 50.694 1.00 59.44 193 ASP A CA 1
ATOM 1505 C C . ASP A 1 193 ? 5.329 -7.196 51.295 1.00 59.44 193 ASP A C 1
ATOM 1507 O O . ASP A 1 193 ? 5.096 -6.565 52.331 1.00 59.44 193 ASP A O 1
ATOM 1511 N N . ARG A 1 194 ? 4.370 -7.877 50.660 1.00 55.31 194 ARG A N 1
ATOM 1512 C CA . ARG A 1 194 ? 2.998 -8.083 51.130 1.00 55.31 194 ARG A CA 1
ATOM 1513 C C . ARG A 1 194 ? 2.445 -9.419 50.643 1.00 55.31 194 ARG A C 1
ATOM 1515 O O . ARG A 1 194 ? 2.799 -9.908 49.577 1.00 55.31 194 ARG A O 1
ATOM 1522 N N . ALA A 1 195 ? 1.500 -9.982 51.392 1.00 57.88 195 ALA A N 1
ATOM 1523 C CA . ALA A 1 195 ? 0.840 -11.220 50.994 1.00 57.88 195 ALA A CA 1
ATOM 1524 C C . ALA A 1 195 ? -0.028 -11.031 49.731 1.00 57.88 195 ALA A C 1
ATOM 1526 O O . ALA A 1 195 ? -0.891 -10.148 49.684 1.00 57.88 195 ALA A O 1
ATOM 1527 N N . PHE A 1 196 ? 0.147 -11.895 48.728 1.00 46.25 196 PHE A N 1
ATOM 1528 C CA . PHE A 1 196 ? -0.680 -11.917 47.524 1.00 46.25 196 PHE A CA 1
ATOM 1529 C C . PHE A 1 196 ? -2.067 -12.523 47.807 1.00 46.25 196 PHE A C 1
ATOM 1531 O O . PHE A 1 196 ? -2.209 -13.465 48.590 1.00 46.25 196 PHE A O 1
ATOM 1538 N N . PRO A 1 197 ? -3.135 -12.049 47.142 1.00 43.56 197 PRO A N 1
ATOM 1539 C CA . PRO A 1 197 ? -4.492 -12.559 47.363 1.00 43.56 197 PRO A CA 1
ATOM 1540 C C . PRO A 1 197 ? -4.660 -14.043 46.968 1.00 43.56 197 PRO A C 1
ATOM 1542 O O . PRO A 1 197 ? -5.516 -14.750 47.517 1.00 43.56 197 PRO A O 1
ATOM 1545 N N . ARG A 1 198 ? -3.819 -14.546 46.055 1.00 47.84 198 ARG A N 1
ATOM 1546 C CA . ARG A 1 198 ? -3.707 -15.952 45.620 1.00 47.84 198 ARG A CA 1
ATOM 1547 C C . ARG A 1 198 ? -2.225 -16.330 45.532 1.00 47.84 198 ARG A C 1
ATOM 1549 O O . ARG A 1 198 ? -1.393 -15.433 45.500 1.00 47.84 198 ARG A O 1
ATOM 1556 N N . ILE A 1 199 ? -1.906 -17.628 45.535 1.00 58.59 199 ILE A N 1
ATOM 1557 C CA . ILE A 1 199 ? -0.516 -18.086 45.369 1.00 58.59 199 ILE A CA 1
ATOM 1558 C C . ILE A 1 199 ? -0.039 -17.608 43.986 1.00 58.59 199 ILE A C 1
ATOM 1560 O O . ILE A 1 199 ? -0.697 -17.949 42.999 1.00 58.59 199 ILE A O 1
ATOM 1564 N N . PRO A 1 200 ? 1.008 -16.772 43.908 1.00 50.66 200 PRO A N 1
ATOM 1565 C CA . PRO A 1 200 ? 1.471 -16.205 42.648 1.00 50.66 200 PRO A CA 1
ATOM 1566 C C . PRO A 1 200 ? 2.289 -17.222 41.845 1.00 50.66 200 PRO A C 1
ATOM 1568 O O . PRO A 1 200 ? 2.905 -18.128 42.406 1.00 50.66 200 PRO A O 1
ATOM 1571 N N . THR A 1 201 ? 2.330 -17.049 40.524 1.00 50.62 201 THR A N 1
ATOM 1572 C CA . THR A 1 201 ? 3.272 -17.777 39.667 1.00 50.62 201 THR A CA 1
ATOM 1573 C C . THR A 1 201 ? 4.653 -17.153 39.812 1.00 50.62 201 THR A C 1
ATOM 1575 O O . THR A 1 201 ? 4.811 -15.951 39.604 1.00 50.62 201 THR A O 1
ATOM 1578 N N . ILE A 1 202 ? 5.651 -17.966 40.149 1.00 54.47 202 ILE A N 1
ATOM 1579 C CA . ILE A 1 202 ? 7.034 -17.512 40.280 1.00 54.47 202 ILE A CA 1
ATOM 1580 C C . ILE A 1 202 ? 7.807 -17.866 39.020 1.00 54.47 202 ILE A C 1
ATOM 1582 O O . ILE A 1 202 ? 7.891 -19.032 38.638 1.00 54.47 202 ILE A O 1
ATOM 1586 N N . VAL A 1 203 ? 8.375 -16.843 38.388 1.00 47.97 203 VAL A N 1
ATOM 1587 C CA . VAL A 1 203 ? 9.298 -16.996 37.268 1.00 47.97 203 VAL A CA 1
ATOM 1588 C C . VAL A 1 203 ? 10.706 -16.775 37.800 1.00 47.97 203 VAL A C 1
ATOM 1590 O O . VAL A 1 203 ? 11.045 -15.686 38.258 1.00 47.97 203 VAL A O 1
ATOM 1593 N N . CYS A 1 204 ? 11.520 -17.826 37.757 1.00 49.69 204 CYS A N 1
ATOM 1594 C CA . CYS A 1 204 ? 12.926 -17.765 38.129 1.00 49.69 204 CYS A CA 1
ATOM 1595 C C . CYS A 1 204 ? 13.772 -17.575 36.869 1.00 49.69 204 CYS A C 1
ATOM 1597 O O . CYS A 1 204 ? 13.601 -18.297 35.889 1.00 49.69 204 CYS A O 1
ATOM 1599 N N . GLY A 1 205 ? 14.699 -16.623 36.909 1.00 46.94 205 GLY A N 1
ATOM 1600 C CA . GLY A 1 205 ? 15.681 -16.395 35.856 1.00 46.94 205 GLY A CA 1
ATOM 1601 C C . GLY A 1 205 ? 17.072 -16.240 36.455 1.00 46.94 205 GLY A C 1
ATOM 1602 O O . GLY A 1 205 ? 17.217 -15.812 37.599 1.00 46.94 205 GLY A O 1
ATOM 1603 N N . LEU A 1 206 ? 18.093 -16.600 35.683 1.00 51.59 206 LEU A N 1
ATOM 1604 C CA . LEU A 1 206 ? 19.490 -16.328 36.013 1.00 51.59 206 LEU A CA 1
ATOM 1605 C C . LEU A 1 206 ? 19.920 -15.070 35.264 1.00 51.59 206 LEU A C 1
ATOM 1607 O O . LEU A 1 206 ? 19.861 -15.030 34.038 1.00 51.59 206 LEU A O 1
ATOM 1611 N N . THR A 1 207 ? 20.331 -14.046 36.003 1.00 46.06 207 THR A N 1
ATOM 1612 C CA . THR A 1 207 ? 20.799 -12.772 35.438 1.00 46.06 207 THR A CA 1
ATOM 1613 C C . THR A 1 207 ? 22.317 -12.735 35.283 1.00 46.06 207 THR A C 1
ATOM 1615 O O . THR A 1 207 ? 22.815 -12.183 34.306 1.00 46.06 207 THR A O 1
ATOM 1618 N N . GLN A 1 208 ? 23.058 -13.343 36.213 1.00 49.69 208 GLN A N 1
ATOM 1619 C CA . GLN A 1 208 ? 24.520 -13.381 36.209 1.00 49.69 208 GLN A CA 1
ATOM 1620 C C . GLN A 1 208 ? 25.030 -14.678 36.855 1.00 49.69 208 GLN A C 1
ATOM 1622 O O . GLN A 1 208 ? 24.478 -15.135 37.854 1.00 49.69 208 GLN A O 1
ATOM 1627 N N . ILE A 1 209 ? 26.088 -15.265 36.286 1.00 56.44 209 ILE A N 1
ATOM 1628 C CA . ILE A 1 209 ? 26.797 -16.436 36.826 1.00 56.44 209 ILE A CA 1
ATOM 1629 C C . ILE A 1 209 ? 28.299 -16.167 36.705 1.00 56.44 209 ILE A C 1
ATOM 1631 O O . ILE A 1 209 ? 28.778 -15.864 35.613 1.00 56.44 209 ILE A O 1
ATOM 1635 N N . ASP A 1 210 ? 29.042 -16.277 37.808 1.00 53.31 210 ASP A N 1
ATOM 1636 C CA . ASP A 1 210 ? 30.509 -16.260 37.786 1.00 53.31 210 ASP A CA 1
ATOM 1637 C C . ASP A 1 210 ? 31.032 -17.686 37.572 1.00 53.31 210 ASP A C 1
ATOM 1639 O O . ASP A 1 210 ? 31.081 -18.502 38.494 1.00 53.31 210 ASP A O 1
ATOM 1643 N N . CYS A 1 211 ? 31.369 -18.008 36.323 1.00 50.53 211 CYS A N 1
ATOM 1644 C CA . CYS A 1 211 ? 31.851 -19.336 35.944 1.00 50.53 211 CYS A CA 1
ATOM 1645 C C . CYS A 1 211 ? 33.366 -19.524 36.150 1.00 50.53 211 CYS A C 1
ATOM 1647 O O . CYS A 1 211 ? 33.863 -20.633 35.940 1.00 50.53 211 CYS A O 1
ATOM 1649 N N . GLY A 1 212 ? 34.125 -18.483 36.523 1.00 56.00 212 GLY A N 1
ATOM 1650 C CA . GLY A 1 212 ? 35.592 -18.535 36.527 1.00 56.00 212 GLY A CA 1
ATOM 1651 C C . GLY A 1 212 ? 36.166 -19.152 35.236 1.00 56.00 212 GLY A C 1
ATOM 1652 O O . GLY A 1 212 ? 35.827 -18.727 34.133 1.00 56.00 212 GLY A O 1
ATOM 1653 N N . GLU A 1 213 ? 37.010 -20.186 35.366 1.00 45.41 213 GLU A N 1
ATOM 1654 C CA . GLU A 1 213 ? 37.550 -20.971 34.234 1.00 45.41 213 GLU A CA 1
ATOM 1655 C C . GLU A 1 213 ? 36.749 -22.256 33.908 1.00 45.41 213 GLU A C 1
ATOM 1657 O O . GLU A 1 213 ? 37.088 -22.976 32.963 1.00 45.41 213 GLU A O 1
ATOM 1662 N N . ASP A 1 214 ? 35.690 -22.578 34.661 1.00 49.50 214 ASP A N 1
ATOM 1663 C CA . ASP A 1 214 ? 34.953 -23.839 34.510 1.00 49.50 214 ASP A CA 1
ATOM 1664 C C . ASP A 1 214 ? 33.889 -23.744 33.405 1.00 49.50 214 ASP A C 1
ATOM 1666 O O . ASP A 1 214 ? 32.731 -23.383 33.619 1.00 49.50 214 ASP A O 1
ATOM 1670 N N . LYS A 1 215 ? 34.295 -24.115 32.187 1.00 51.53 215 LYS A N 1
ATOM 1671 C CA . LYS A 1 215 ? 33.433 -24.126 30.991 1.00 51.53 215 LYS A CA 1
ATOM 1672 C C . LYS A 1 215 ? 32.336 -25.202 31.011 1.00 51.53 215 LYS A C 1
ATOM 1674 O O . LYS A 1 215 ? 31.525 -25.238 30.090 1.00 51.53 215 LYS A O 1
ATOM 1679 N N . ASN A 1 216 ? 32.315 -26.087 32.012 1.00 50.31 216 ASN A N 1
ATOM 1680 C CA . ASN A 1 216 ? 31.383 -27.216 32.092 1.00 50.31 216 ASN A CA 1
ATOM 1681 C C . ASN A 1 216 ? 30.358 -27.084 33.230 1.00 50.31 216 ASN A C 1
ATOM 1683 O O . ASN A 1 216 ? 29.618 -28.037 33.495 1.00 50.31 216 ASN A O 1
ATOM 1687 N N . LEU A 1 217 ? 30.292 -25.924 33.888 1.00 56.50 217 LEU A N 1
ATOM 1688 C CA . LEU A 1 217 ? 29.339 -25.655 34.958 1.00 56.50 217 LEU A CA 1
ATOM 1689 C C . LEU A 1 217 ? 27.891 -25.719 34.445 1.00 56.50 217 LEU A C 1
ATOM 1691 O O . LEU A 1 217 ? 27.526 -25.084 33.458 1.00 56.50 217 LEU A O 1
ATOM 1695 N N . ARG A 1 218 ? 27.051 -26.489 35.142 1.00 60.94 218 ARG A N 1
ATOM 1696 C CA . ARG A 1 218 ? 25.615 -26.612 34.867 1.00 60.94 218 ARG A CA 1
ATOM 1697 C C . ARG A 1 218 ? 24.844 -26.265 36.120 1.00 60.94 218 ARG A C 1
ATOM 1699 O O . ARG A 1 218 ? 25.041 -26.915 37.146 1.00 60.94 218 ARG A O 1
ATOM 1706 N N . ILE A 1 219 ? 23.982 -25.260 36.015 1.00 62.81 219 ILE A N 1
ATOM 1707 C CA . ILE A 1 219 ? 23.170 -24.761 37.122 1.00 62.81 219 ILE A CA 1
ATOM 1708 C C . ILE A 1 219 ? 21.701 -24.788 36.712 1.00 62.81 219 ILE A C 1
ATOM 1710 O O . ILE A 1 219 ? 21.345 -24.366 35.613 1.00 62.81 219 ILE A O 1
ATOM 1714 N N . ARG A 1 220 ? 20.852 -25.270 37.617 1.00 65.88 220 ARG A N 1
ATOM 1715 C CA . ARG A 1 220 ? 19.395 -25.146 37.552 1.00 65.88 220 ARG A CA 1
ATOM 1716 C C . ARG A 1 220 ? 18.941 -24.218 38.676 1.00 65.88 220 ARG A C 1
ATOM 1718 O O . ARG A 1 220 ? 19.393 -24.381 39.809 1.00 65.88 220 ARG A O 1
ATOM 1725 N N . VAL A 1 221 ? 18.036 -23.289 38.368 1.00 64.62 221 VAL A N 1
ATOM 1726 C CA . VAL A 1 221 ? 17.313 -22.502 39.376 1.00 64.62 221 VAL A CA 1
ATOM 1727 C C . VAL A 1 221 ? 15.824 -22.762 39.295 1.00 64.62 221 VAL A C 1
ATOM 1729 O O . VAL A 1 221 ? 15.288 -22.973 38.209 1.00 64.62 221 VAL A O 1
ATOM 1732 N N . PHE A 1 222 ? 15.158 -22.774 40.439 1.00 67.94 222 PHE A N 1
ATOM 1733 C CA . PHE A 1 222 ? 13.710 -22.931 40.508 1.00 67.94 222 PHE A CA 1
ATOM 1734 C C . PHE A 1 222 ? 13.175 -22.449 41.855 1.00 67.94 222 PHE A C 1
ATOM 1736 O O . PHE A 1 222 ? 13.921 -22.307 42.824 1.00 67.94 222 PHE A O 1
ATOM 1743 N N . ALA A 1 223 ? 11.867 -22.219 41.914 1.00 71.62 223 ALA A N 1
ATOM 1744 C CA . ALA A 1 223 ? 11.150 -21.944 43.147 1.00 71.62 223 ALA A CA 1
ATOM 1745 C C . ALA A 1 223 ? 10.442 -23.210 43.644 1.00 71.62 223 ALA A C 1
ATOM 1747 O O . ALA A 1 223 ? 9.866 -23.960 42.853 1.00 71.62 223 ALA A O 1
ATOM 1748 N N . LYS A 1 224 ? 10.447 -23.421 44.958 1.00 78.38 224 LYS A N 1
ATOM 1749 C CA . LYS A 1 224 ? 9.631 -24.420 45.661 1.00 78.38 224 LYS A CA 1
ATOM 1750 C C . LYS A 1 224 ? 8.940 -23.771 46.865 1.00 78.38 224 LYS A C 1
ATOM 1752 O O . LYS A 1 224 ? 9.219 -22.619 47.189 1.00 78.38 224 LYS A O 1
ATOM 1757 N N . ASP A 1 225 ? 8.024 -24.489 47.509 1.00 83.38 225 ASP A N 1
ATOM 1758 C CA . ASP A 1 225 ? 7.299 -24.018 48.702 1.00 83.38 225 ASP A CA 1
ATOM 1759 C C . ASP A 1 225 ? 6.580 -22.666 48.501 1.00 83.38 225 ASP A C 1
ATOM 1761 O O . ASP A 1 225 ? 6.598 -21.792 49.367 1.00 83.38 225 ASP A O 1
ATOM 1765 N N . ILE A 1 226 ? 5.965 -22.465 47.330 1.00 76.88 226 ILE A N 1
ATOM 1766 C CA . ILE A 1 226 ? 5.331 -21.191 46.965 1.00 76.88 226 ILE A CA 1
ATOM 1767 C C . ILE A 1 226 ? 4.037 -21.003 47.764 1.00 76.88 226 ILE A C 1
ATOM 1769 O O . ILE A 1 226 ? 3.094 -21.792 47.679 1.00 76.88 226 ILE A O 1
ATOM 1773 N N . THR A 1 227 ? 3.972 -19.913 48.515 1.00 81.38 227 THR A N 1
ATOM 1774 C CA . THR A 1 227 ? 2.814 -19.502 49.309 1.00 81.38 227 THR A CA 1
ATOM 1775 C C . THR A 1 227 ? 2.342 -18.117 48.879 1.00 81.38 227 THR A C 1
ATOM 1777 O O . THR A 1 227 ? 2.909 -17.485 47.995 1.00 81.38 227 THR A O 1
ATOM 1780 N N . LYS A 1 228 ? 1.288 -17.608 49.519 1.00 66.12 228 LYS A N 1
ATOM 1781 C CA . LYS A 1 228 ? 0.853 -16.217 49.338 1.00 66.12 228 LYS A CA 1
ATOM 1782 C C . LYS A 1 228 ? 1.834 -15.201 49.928 1.00 66.12 228 LYS A C 1
ATOM 1784 O O . LYS A 1 228 ? 1.725 -14.028 49.602 1.00 66.12 228 LYS A O 1
ATOM 1789 N N . GLU A 1 229 ? 2.744 -15.627 50.801 1.00 76.00 229 GLU A N 1
ATOM 1790 C CA . GLU A 1 229 ? 3.617 -14.752 51.599 1.00 76.00 229 GLU A CA 1
ATOM 1791 C C . GLU A 1 229 ? 5.093 -14.839 51.181 1.00 76.00 229 GLU A C 1
ATOM 1793 O O . GLU A 1 229 ? 5.910 -14.026 51.608 1.00 76.00 229 GLU A O 1
ATOM 1798 N N . GLY A 1 230 ? 5.441 -15.803 50.330 1.00 80.00 230 GLY A N 1
ATOM 1799 C CA . GLY A 1 230 ? 6.802 -16.004 49.854 1.00 80.00 230 GLY A CA 1
ATOM 1800 C C . GLY A 1 230 ? 7.003 -17.369 49.207 1.00 80.00 230 GLY A C 1
ATOM 1801 O O . GLY A 1 230 ? 6.046 -18.123 49.019 1.00 80.00 230 GLY A O 1
ATOM 1802 N N . PHE A 1 231 ? 8.251 -17.692 48.891 1.00 84.75 231 PHE A N 1
ATOM 1803 C CA . PHE A 1 231 ? 8.672 -18.972 48.321 1.00 84.75 231 PHE A CA 1
ATOM 1804 C C . PHE A 1 231 ? 10.147 -19.256 48.649 1.00 84.75 231 PHE A C 1
ATOM 1806 O O . PHE A 1 231 ? 10.874 -18.370 49.095 1.00 84.75 231 PHE A O 1
ATOM 1813 N N . THR A 1 232 ? 10.611 -20.478 48.403 1.00 82.94 232 THR A N 1
ATOM 1814 C CA . THR A 1 232 ? 12.027 -20.853 48.519 1.00 82.94 232 THR A CA 1
ATOM 1815 C C . THR A 1 232 ? 12.666 -20.883 47.131 1.00 82.94 232 THR A C 1
ATOM 1817 O O . THR A 1 232 ? 12.253 -21.666 46.277 1.00 82.94 232 THR A O 1
ATOM 1820 N N . PHE A 1 233 ? 13.673 -20.045 46.891 1.00 80.81 233 PHE A N 1
ATOM 1821 C CA . PHE A 1 233 ? 14.475 -20.026 45.666 1.00 80.81 233 PHE A CA 1
ATOM 1822 C C . PHE A 1 233 ? 15.654 -21.000 45.800 1.00 80.81 233 PHE A C 1
ATOM 1824 O O . PHE A 1 233 ? 16.382 -20.945 46.788 1.00 80.81 233 PHE A O 1
ATOM 1831 N N . VAL A 1 234 ? 15.861 -21.884 44.825 1.00 77.56 234 VAL A N 1
ATOM 1832 C CA . VAL A 1 234 ? 16.874 -22.952 44.874 1.00 77.56 234 VAL A CA 1
ATOM 1833 C C . VAL A 1 234 ? 17.877 -22.809 43.732 1.00 77.56 234 VAL A C 1
ATOM 1835 O O . VAL A 1 234 ? 17.473 -22.644 42.584 1.00 77.56 234 VAL A O 1
ATOM 1838 N N . PHE A 1 235 ? 19.170 -22.940 44.041 1.00 74.94 235 PHE A N 1
ATOM 1839 C CA . PHE A 1 235 ? 20.277 -23.135 43.098 1.00 74.94 235 PHE A CA 1
ATOM 1840 C C . PHE A 1 235 ? 20.777 -24.584 43.188 1.00 74.94 235 PHE A C 1
ATOM 1842 O O . PHE A 1 235 ? 21.007 -25.078 44.291 1.00 74.94 235 PHE A O 1
ATOM 1849 N N . MET A 1 236 ? 20.971 -25.267 42.054 1.00 71.94 236 MET A N 1
ATOM 1850 C CA . MET A 1 236 ? 21.406 -26.674 42.002 1.00 71.94 236 MET A CA 1
ATOM 1851 C C . MET A 1 236 ? 22.463 -26.928 40.916 1.00 71.94 236 MET A C 1
ATOM 1853 O O . MET A 1 236 ? 22.280 -26.485 39.782 1.00 71.94 236 MET A O 1
ATOM 1857 N N . THR A 1 237 ? 23.509 -27.712 41.216 1.00 66.12 237 THR A N 1
ATOM 1858 C CA . THR A 1 237 ? 24.476 -28.245 40.223 1.00 66.12 237 THR A CA 1
ATOM 1859 C C . THR A 1 237 ? 24.184 -29.694 39.811 1.00 66.12 237 THR A C 1
ATOM 1861 O O . THR A 1 237 ? 23.663 -30.452 40.623 1.00 66.12 237 THR A O 1
ATOM 1864 N N . CYS A 1 238 ? 24.527 -30.110 38.575 1.00 56.09 238 CYS A N 1
ATOM 1865 C CA . CYS A 1 238 ? 24.222 -31.470 38.072 1.00 56.09 238 CYS A CA 1
ATOM 1866 C C . CYS A 1 238 ? 25.334 -32.157 37.234 1.00 56.09 238 CYS A C 1
ATOM 1868 O O . CYS A 1 238 ? 26.162 -31.491 36.605 1.00 56.09 238 CYS A O 1
ATOM 1870 N N . ARG A 1 239 ? 25.328 -33.510 37.183 1.00 50.75 239 ARG A N 1
ATOM 1871 C CA . ARG A 1 239 ? 26.223 -34.365 36.353 1.00 50.75 239 ARG A CA 1
ATOM 1872 C C . ARG A 1 239 ? 25.591 -34.822 35.024 1.00 50.75 239 ARG A C 1
ATOM 1874 O O . ARG A 1 239 ? 24.379 -34.973 34.905 1.00 50.75 239 ARG A O 1
ATOM 1881 N N . LEU A 1 240 ? 26.435 -35.116 34.026 1.00 44.03 240 LEU A N 1
ATOM 1882 C CA . LEU A 1 240 ? 26.056 -35.842 32.804 1.00 44.03 240 LEU A CA 1
ATOM 1883 C C . LEU A 1 240 ? 25.728 -37.310 33.134 1.00 44.03 240 LEU A C 1
ATOM 1885 O O . LEU A 1 240 ? 26.586 -38.005 33.670 1.00 44.03 240 LEU A O 1
ATOM 1889 N N . ASN A 1 241 ? 24.536 -37.764 32.726 1.00 39.88 241 ASN A N 1
ATOM 1890 C CA . ASN A 1 241 ? 24.132 -39.166 32.485 1.00 39.88 241 ASN A CA 1
ATOM 1891 C C . ASN A 1 241 ? 23.124 -39.853 33.430 1.00 39.88 241 ASN A C 1
ATOM 1893 O O . ASN A 1 241 ? 22.982 -41.067 33.335 1.00 39.88 241 ASN A O 1
ATOM 1897 N N . GLN A 1 242 ? 22.329 -39.142 34.234 1.00 39.34 242 GLN A N 1
ATOM 1898 C CA . GLN A 1 242 ? 21.107 -39.738 34.807 1.00 39.34 242 GLN A CA 1
ATOM 1899 C C . GLN A 1 242 ? 19.922 -38.779 34.699 1.00 39.34 242 GLN A C 1
ATOM 1901 O O . GLN A 1 242 ? 19.728 -37.914 35.541 1.00 39.34 242 GLN A O 1
ATOM 1906 N N . TRP A 1 243 ? 19.141 -38.937 33.631 1.00 41.22 243 TRP A N 1
ATOM 1907 C CA . TRP A 1 243 ? 17.737 -38.527 33.589 1.00 41.22 243 TRP A CA 1
ATOM 1908 C C . TRP A 1 243 ? 16.925 -39.776 33.240 1.00 41.22 243 TRP A C 1
ATOM 1910 O O . TRP A 1 243 ? 16.556 -39.985 32.088 1.00 41.22 243 TRP A O 1
ATOM 1920 N N . GLU A 1 244 ? 16.691 -40.626 34.236 1.00 34.59 244 GLU A N 1
ATOM 1921 C CA . GLU A 1 244 ? 15.402 -41.307 34.323 1.00 34.59 244 GLU A CA 1
ATOM 1922 C C . GLU A 1 244 ? 14.514 -40.381 35.153 1.00 34.59 244 GLU A C 1
ATOM 1924 O O . GLU A 1 244 ? 14.839 -40.023 36.285 1.00 34.59 244 GLU A O 1
ATOM 1929 N N . ILE A 1 245 ? 13.458 -39.884 34.515 1.00 41.50 245 ILE A N 1
ATOM 1930 C CA . ILE A 1 245 ? 12.439 -39.045 35.134 1.00 41.50 245 ILE A CA 1
ATOM 1931 C C . ILE A 1 245 ? 11.644 -39.962 36.054 1.00 41.50 245 ILE A C 1
ATOM 1933 O O . ILE A 1 245 ? 10.702 -40.592 35.596 1.00 41.50 245 ILE A O 1
ATOM 1937 N N . ASP A 1 246 ? 12.020 -40.043 37.325 1.00 33.59 246 ASP A N 1
ATOM 1938 C CA . ASP A 1 246 ? 11.162 -40.626 38.348 1.00 33.59 246 ASP A CA 1
ATOM 1939 C C . ASP A 1 246 ? 11.293 -39.855 39.670 1.00 33.59 246 ASP A C 1
ATOM 1941 O O . ASP A 1 246 ? 12.349 -39.791 40.292 1.00 33.59 246 ASP A O 1
ATOM 1945 N N . GLN A 1 247 ? 10.151 -39.295 40.086 1.00 38.06 247 GLN A N 1
ATOM 1946 C CA . GLN A 1 247 ? 9.843 -38.667 41.380 1.00 38.06 247 GLN A CA 1
ATOM 1947 C C . GLN A 1 247 ? 10.423 -37.274 41.676 1.00 38.06 247 GLN A C 1
ATOM 1949 O O . GLN A 1 247 ? 11.263 -37.112 42.558 1.00 38.06 247 GLN A O 1
ATOM 1954 N N . ILE A 1 248 ? 9.861 -36.230 41.052 1.00 34.69 248 ILE A N 1
ATOM 1955 C CA . ILE A 1 248 ? 9.923 -34.858 41.587 1.00 34.69 248 ILE A CA 1
ATOM 1956 C C . ILE A 1 248 ? 8.511 -34.243 41.593 1.00 34.69 248 ILE A C 1
ATOM 1958 O O . ILE A 1 248 ? 7.696 -34.480 40.705 1.00 34.69 248 ILE A O 1
ATOM 1962 N N . ASP A 1 249 ? 8.221 -33.537 42.681 1.00 35.22 249 ASP A N 1
ATOM 1963 C CA . ASP A 1 249 ? 6.925 -33.076 43.178 1.00 35.22 249 ASP A CA 1
ATOM 1964 C C . ASP A 1 249 ? 6.107 -32.218 42.183 1.00 35.22 249 ASP A C 1
ATOM 1966 O O . ASP A 1 249 ? 6.643 -31.345 41.492 1.00 35.22 249 ASP A O 1
ATOM 1970 N N . LYS A 1 250 ? 4.778 -32.416 42.156 1.00 33.41 250 LYS A N 1
ATOM 1971 C CA . LYS A 1 250 ? 3.817 -31.844 41.178 1.00 33.41 250 LYS A CA 1
ATOM 1972 C C . LYS A 1 250 ? 3.648 -30.315 41.242 1.00 33.41 250 LYS A C 1
ATOM 1974 O O . LYS A 1 250 ? 2.872 -29.766 40.465 1.00 33.41 250 LYS A O 1
ATOM 1979 N N . ASN A 1 251 ? 4.360 -29.640 42.142 1.00 33.22 251 ASN A N 1
ATOM 1980 C CA . ASN A 1 251 ? 4.302 -28.189 42.347 1.00 33.22 251 ASN A CA 1
ATOM 1981 C C . ASN A 1 251 ? 5.577 -27.445 41.905 1.00 33.22 251 ASN A C 1
ATOM 1983 O O . ASN A 1 251 ? 5.715 -26.256 42.186 1.00 33.22 251 ASN A O 1
ATOM 1987 N N . SER A 1 252 ? 6.509 -28.114 41.224 1.00 33.97 252 SER A N 1
ATOM 1988 C CA . SER A 1 252 ? 7.709 -27.480 40.669 1.00 33.97 252 SER A CA 1
ATOM 1989 C C . SER A 1 252 ? 7.466 -27.028 39.221 1.00 33.97 252 SER A C 1
ATOM 1991 O O . SER A 1 252 ? 7.089 -27.823 38.363 1.00 33.97 252 SER A O 1
ATOM 1993 N N . VAL A 1 253 ? 7.641 -25.731 38.943 1.00 33.25 253 VAL A N 1
ATOM 1994 C CA . VAL A 1 253 ? 7.597 -25.191 37.573 1.00 33.25 253 VAL A CA 1
ATOM 1995 C C . VAL A 1 253 ? 8.969 -25.417 36.941 1.00 33.25 253 VAL A C 1
ATOM 1997 O O . VAL A 1 253 ? 9.971 -24.876 37.408 1.00 33.25 253 VAL A O 1
ATOM 2000 N N . GLU A 1 254 ? 9.033 -26.249 35.903 1.00 30.53 254 GLU A N 1
ATOM 2001 C CA . GLU A 1 254 ? 10.256 -26.465 35.128 1.00 30.53 254 GLU A CA 1
ATOM 2002 C C . GLU A 1 254 ? 10.412 -25.417 34.022 1.00 30.53 254 GLU A C 1
ATOM 2004 O O . GLU A 1 254 ? 9.459 -25.132 33.295 1.00 30.53 254 GLU A O 1
ATOM 2009 N N . SER A 1 255 ? 11.640 -24.940 33.796 1.00 29.84 255 SER A N 1
ATOM 2010 C CA . SER A 1 255 ? 12.045 -24.489 32.464 1.00 29.84 255 SER A CA 1
ATOM 2011 C C . SER A 1 255 ? 13.502 -24.862 32.119 1.00 29.84 255 SER A C 1
ATOM 2013 O O . SER A 1 255 ? 14.454 -24.537 32.819 1.00 29.84 255 SER A O 1
ATOM 2015 N N . ILE A 1 256 ? 13.588 -25.579 30.990 1.00 30.75 256 ILE A N 1
ATOM 2016 C CA . ILE A 1 256 ? 14.569 -25.537 29.888 1.00 30.75 256 ILE A CA 1
ATOM 2017 C C . ILE A 1 256 ? 15.972 -26.168 30.069 1.00 30.75 256 ILE A C 1
ATOM 2019 O O . ILE A 1 256 ? 16.794 -25.793 30.900 1.00 30.75 256 ILE A O 1
ATOM 2023 N N . ARG A 1 257 ? 16.256 -27.108 29.146 1.00 25.50 257 ARG A N 1
ATOM 2024 C CA . ARG A 1 257 ? 17.578 -27.636 28.763 1.00 25.50 257 ARG A CA 1
ATOM 2025 C C . ARG A 1 257 ? 18.501 -26.504 28.300 1.00 25.50 257 ARG A C 1
ATOM 2027 O O . ARG A 1 257 ? 18.187 -25.836 27.322 1.00 25.50 257 ARG A O 1
ATOM 2034 N N . ILE A 1 258 ? 19.683 -26.389 28.902 1.00 28.48 258 ILE A N 1
ATOM 2035 C CA . ILE A 1 258 ? 20.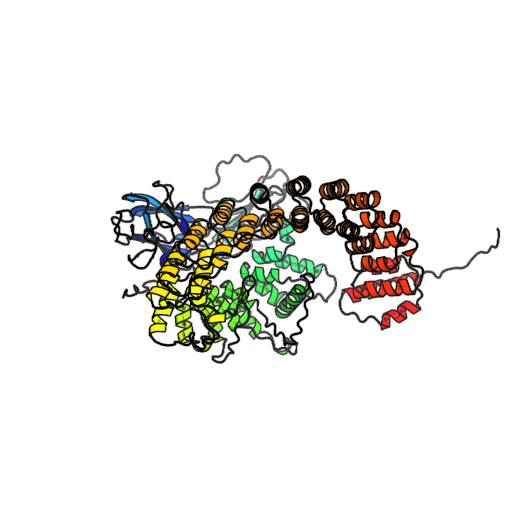768 -25.545 28.386 1.00 28.48 258 ILE A CA 1
ATOM 2036 C C . ILE A 1 258 ? 21.713 -26.430 27.560 1.00 28.48 258 ILE A C 1
ATOM 2038 O O . ILE A 1 258 ? 22.542 -27.158 28.107 1.00 28.48 258 ILE A O 1
ATOM 2042 N N . HIS A 1 259 ? 21.564 -26.381 26.235 1.00 26.50 259 HIS A N 1
ATOM 2043 C CA . HIS A 1 259 ? 22.686 -26.554 25.311 1.00 26.50 259 HIS A CA 1
ATOM 2044 C C . HIS A 1 259 ? 23.172 -25.155 24.915 1.00 26.50 259 HIS A C 1
ATOM 2046 O O . HIS A 1 259 ? 22.385 -24.212 24.916 1.00 26.50 259 HIS A O 1
ATOM 2052 N N . GLY A 1 260 ? 24.475 -25.021 24.662 1.00 32.12 260 GLY A N 1
ATOM 2053 C CA . GLY A 1 260 ? 25.088 -23.760 24.248 1.00 32.12 260 GLY A CA 1
ATOM 2054 C C . GLY A 1 260 ? 24.382 -23.120 23.048 1.00 32.12 260 GLY A C 1
ATOM 2055 O O . GLY A 1 260 ? 23.850 -23.826 22.199 1.00 32.12 260 GLY A O 1
ATOM 2056 N N . GLU A 1 261 ? 24.429 -21.786 23.044 1.00 26.44 261 GLU A N 1
ATOM 2057 C CA . GLU A 1 261 ? 23.765 -20.827 22.147 1.00 26.44 261 GLU A CA 1
ATOM 2058 C C . GLU A 1 261 ? 22.228 -20.853 22.155 1.00 26.44 261 GLU A C 1
ATOM 2060 O O . GLU A 1 261 ? 21.566 -21.746 21.637 1.00 26.44 261 GLU A O 1
ATOM 2065 N N . ILE A 1 262 ? 21.657 -19.801 22.753 1.00 30.86 262 ILE A N 1
ATOM 2066 C CA . ILE A 1 262 ? 20.230 -19.501 22.703 1.00 30.86 262 ILE A CA 1
ATOM 2067 C C . ILE A 1 262 ? 19.994 -18.559 21.517 1.00 30.86 262 ILE A C 1
ATOM 2069 O O . ILE A 1 262 ? 20.478 -17.428 21.513 1.00 30.86 262 ILE A O 1
ATOM 2073 N N . ASP A 1 263 ? 19.213 -19.011 20.541 1.00 26.78 263 ASP A N 1
ATOM 2074 C CA . ASP A 1 263 ? 18.639 -18.180 19.484 1.00 26.78 263 ASP A CA 1
ATOM 2075 C C . ASP A 1 263 ? 17.255 -17.696 19.961 1.00 26.78 263 ASP A C 1
ATOM 2077 O O . ASP A 1 263 ? 16.294 -18.469 19.990 1.00 26.78 263 ASP A O 1
ATOM 2081 N N . ILE A 1 264 ? 17.140 -16.445 20.427 1.00 30.53 264 ILE A N 1
ATOM 2082 C CA . ILE A 1 264 ? 15.852 -15.873 20.867 1.00 30.53 264 ILE A CA 1
ATOM 2083 C C . ILE A 1 264 ? 15.234 -15.071 19.729 1.00 30.53 264 ILE A C 1
ATOM 2085 O O . ILE A 1 264 ? 15.462 -13.872 19.609 1.00 30.53 264 ILE A O 1
ATOM 2089 N N . SER A 1 265 ? 14.371 -15.713 18.944 1.00 27.09 265 SER A N 1
ATOM 2090 C CA . SER A 1 265 ? 13.497 -15.002 18.008 1.00 27.09 265 SER A CA 1
ATOM 2091 C C . SER A 1 265 ? 12.406 -14.246 18.774 1.00 27.09 265 SER A C 1
ATOM 2093 O O . SER A 1 265 ? 11.436 -14.837 19.247 1.00 27.09 265 SER A O 1
ATOM 2095 N N . VAL A 1 266 ? 12.565 -12.930 18.902 1.00 29.45 266 VAL A N 1
ATOM 2096 C CA . VAL A 1 266 ? 11.565 -12.036 19.499 1.00 29.45 266 VAL A CA 1
ATOM 2097 C C . VAL A 1 266 ? 10.528 -11.642 18.441 1.00 29.45 266 VAL A C 1
ATOM 2099 O O . VAL A 1 266 ? 10.850 -10.966 17.466 1.00 29.45 266 VAL A O 1
ATOM 2102 N N . LEU A 1 267 ? 9.274 -12.062 18.627 1.00 27.78 267 LEU A N 1
ATOM 2103 C CA . LEU A 1 267 ? 8.139 -11.697 17.772 1.00 27.78 267 LEU A CA 1
ATOM 2104 C C . LEU A 1 267 ? 7.469 -10.418 18.293 1.00 27.78 267 LEU A C 1
ATOM 2106 O O . LEU A 1 267 ? 6.826 -10.436 19.341 1.00 27.78 267 LEU A O 1
ATOM 2110 N N . ILE A 1 268 ? 7.576 -9.320 17.541 1.00 30.91 268 ILE A N 1
ATOM 2111 C CA . ILE A 1 268 ? 6.795 -8.095 17.775 1.00 30.91 268 ILE A CA 1
ATOM 2112 C C . ILE A 1 268 ? 5.491 -8.193 16.959 1.00 30.91 268 ILE A C 1
ATOM 2114 O O . ILE A 1 268 ? 5.560 -8.447 15.755 1.00 30.91 268 ILE A O 1
ATOM 2118 N N . PRO A 1 269 ? 4.294 -8.003 17.548 1.00 27.03 269 PRO A N 1
ATOM 2119 C CA . PRO A 1 269 ? 3.048 -8.045 16.789 1.00 27.03 269 PRO A CA 1
ATOM 2120 C C . PRO A 1 269 ? 2.903 -6.812 15.882 1.00 27.03 269 PRO A C 1
ATOM 2122 O O . PRO A 1 269 ? 3.037 -5.683 16.354 1.00 27.03 269 PRO A O 1
ATOM 2125 N N . ASN A 1 270 ? 2.524 -7.059 14.621 1.00 30.80 270 ASN A N 1
ATOM 2126 C CA . ASN A 1 270 ? 2.278 -6.119 13.514 1.00 30.80 270 ASN A CA 1
ATOM 2127 C C . ASN A 1 270 ? 3.513 -5.453 12.896 1.00 30.80 270 ASN A C 1
ATOM 2129 O O . ASN A 1 270 ? 3.889 -4.375 13.343 1.00 30.80 270 ASN A O 1
ATOM 2133 N N . ILE A 1 271 ? 4.033 -6.044 11.812 1.00 31.50 271 ILE A N 1
ATOM 2134 C CA . ILE A 1 271 ? 4.458 -5.403 10.547 1.00 31.50 271 ILE A CA 1
ATOM 2135 C C . ILE A 1 271 ? 4.761 -6.546 9.550 1.00 31.50 271 ILE A C 1
ATOM 2137 O O . ILE A 1 271 ? 5.394 -7.539 9.910 1.00 31.50 271 ILE A O 1
ATOM 2141 N N . GLU A 1 272 ? 4.254 -6.447 8.321 1.00 29.88 272 GLU A N 1
ATOM 2142 C CA . GLU A 1 272 ? 4.668 -7.295 7.196 1.00 29.88 272 GLU A CA 1
ATOM 2143 C C . GLU A 1 272 ? 6.183 -7.107 6.982 1.00 29.88 272 GLU A C 1
ATOM 2145 O O . GLU A 1 272 ? 6.639 -5.972 6.896 1.00 29.88 272 GLU A O 1
ATOM 2150 N N . ASN A 1 273 ? 6.948 -8.208 6.942 1.00 34.34 273 ASN A N 1
ATOM 2151 C CA . ASN A 1 273 ? 8.418 -8.328 7.096 1.00 34.34 273 ASN A CA 1
ATOM 2152 C C . ASN A 1 273 ? 8.888 -8.641 8.530 1.00 34.34 273 ASN A C 1
ATOM 2154 O O . ASN A 1 273 ? 9.494 -7.826 9.225 1.00 34.34 273 ASN A O 1
ATOM 2158 N N . LEU A 1 274 ? 8.651 -9.883 8.962 1.00 39.81 274 LEU A N 1
ATOM 2159 C CA . LEU A 1 274 ? 9.195 -10.433 10.206 1.00 39.81 274 LEU A CA 1
ATOM 2160 C C . LEU A 1 274 ? 10.723 -10.587 10.104 1.00 39.81 274 LEU A C 1
ATOM 2162 O O . LEU A 1 274 ? 11.213 -11.360 9.282 1.00 39.81 274 LEU A O 1
ATOM 2166 N N . LYS A 1 275 ? 11.473 -9.897 10.973 1.00 41.59 275 LYS A N 1
ATOM 2167 C CA . LYS A 1 275 ? 12.926 -10.064 11.130 1.00 41.59 275 LYS A CA 1
ATOM 2168 C C . LYS A 1 275 ? 13.219 -10.759 12.462 1.00 41.59 275 LYS A C 1
ATOM 2170 O O . LYS A 1 275 ? 12.900 -10.224 13.520 1.00 41.59 275 LYS A O 1
ATOM 2175 N N . SER A 1 276 ? 13.793 -11.960 12.416 1.00 44.91 276 SER A N 1
ATOM 2176 C CA . SER A 1 276 ? 14.269 -12.691 13.597 1.00 44.91 276 SER A CA 1
ATOM 2177 C C . SER A 1 276 ? 15.681 -12.238 13.973 1.00 44.91 276 SER A C 1
ATOM 2179 O O . SER A 1 276 ? 16.522 -12.063 13.092 1.00 44.91 276 SER A O 1
ATOM 2181 N N . TYR A 1 277 ? 15.948 -12.090 15.271 1.00 44.78 277 TYR A N 1
ATOM 2182 C CA . TYR A 1 277 ? 17.274 -11.784 15.813 1.00 44.78 277 TYR A CA 1
ATOM 2183 C C . TYR A 1 277 ? 17.770 -12.973 16.636 1.00 44.78 277 TYR A C 1
ATOM 2185 O O . TYR A 1 277 ? 16.983 -13.595 17.341 1.00 44.78 277 TYR A O 1
ATOM 2193 N N . SER A 1 278 ? 19.062 -13.273 16.573 1.00 45.94 278 SER A N 1
ATOM 2194 C CA . SER A 1 278 ? 19.721 -14.121 17.572 1.00 45.94 278 SER A CA 1
ATOM 2195 C C . SER A 1 278 ? 19.930 -13.364 18.882 1.00 45.94 278 SER A C 1
ATOM 2197 O O . SER A 1 278 ? 19.865 -12.133 18.909 1.00 45.94 278 SER A O 1
ATOM 2199 N N . TRP A 1 279 ? 20.215 -14.064 19.987 1.00 47.56 279 TRP A N 1
ATOM 2200 C CA . TRP A 1 279 ? 20.458 -13.396 21.275 1.00 47.56 279 TRP A CA 1
ATOM 2201 C C . TRP A 1 279 ? 21.647 -12.428 21.214 1.00 47.56 279 TRP A C 1
ATOM 2203 O O . TRP A 1 279 ? 21.569 -11.315 21.730 1.00 47.56 279 TRP A O 1
ATOM 2213 N N . SER A 1 280 ? 22.725 -12.814 20.526 1.00 53.19 280 SER A N 1
ATOM 2214 C CA . SER A 1 280 ? 23.894 -11.955 20.312 1.00 53.19 280 SER A CA 1
ATOM 2215 C C . SER A 1 280 ? 23.557 -10.726 19.467 1.00 53.19 280 SER A C 1
ATOM 2217 O O . SER A 1 280 ? 24.005 -9.631 19.793 1.00 53.19 280 SER A O 1
ATOM 2219 N N . GLN A 1 281 ? 22.720 -10.874 18.437 1.00 53.47 281 GLN A N 1
ATOM 2220 C CA . GLN A 1 281 ? 22.234 -9.743 17.644 1.00 53.47 281 GLN A CA 1
ATOM 2221 C C . GLN A 1 281 ? 21.308 -8.830 18.459 1.00 53.47 281 GLN A C 1
ATOM 2223 O O . GLN A 1 281 ? 21.435 -7.615 18.385 1.00 53.47 281 GLN A O 1
ATOM 2228 N N . MET A 1 282 ? 20.414 -9.386 19.281 1.00 59.19 282 MET A N 1
ATOM 2229 C CA . MET A 1 282 ? 19.499 -8.610 20.125 1.00 59.19 282 MET A CA 1
ATOM 2230 C C . MET A 1 282 ? 20.251 -7.719 21.127 1.00 59.19 282 MET A C 1
ATOM 2232 O O . MET A 1 282 ? 19.862 -6.573 21.340 1.00 59.19 282 MET A O 1
ATOM 2236 N N . LEU A 1 283 ? 21.339 -8.223 21.725 1.00 62.34 283 LEU A N 1
ATOM 2237 C CA . LEU A 1 283 ? 22.172 -7.469 22.672 1.00 62.34 283 LEU A CA 1
ATOM 2238 C C . LEU A 1 283 ? 22.869 -6.251 22.050 1.00 62.34 283 LEU A C 1
ATOM 2240 O O . LEU A 1 283 ? 23.307 -5.368 22.790 1.00 62.34 283 LEU A O 1
ATOM 2244 N N . GLU A 1 284 ? 22.968 -6.203 20.724 1.00 76.00 284 GLU A N 1
ATOM 2245 C CA . GLU A 1 284 ? 23.589 -5.109 19.977 1.00 76.00 284 GLU A CA 1
ATOM 2246 C C . GLU A 1 284 ? 22.554 -4.158 19.341 1.00 76.00 284 GLU A C 1
ATOM 2248 O O . GLU A 1 284 ? 22.925 -3.132 18.770 1.00 76.00 284 GLU A O 1
ATOM 2253 N N . GLU A 1 285 ? 21.254 -4.445 19.496 1.00 75.00 285 GLU A N 1
ATOM 2254 C CA . GLU A 1 285 ? 20.152 -3.705 18.872 1.00 75.00 285 GLU A CA 1
ATOM 2255 C C . GLU A 1 285 ? 19.287 -2.975 19.924 1.00 75.00 285 GLU A C 1
ATOM 2257 O O . GLU A 1 285 ? 18.304 -3.519 20.446 1.00 75.00 285 GLU A O 1
ATOM 2262 N N . PRO A 1 286 ? 19.595 -1.704 20.253 1.00 78.31 286 PRO A N 1
ATOM 2263 C CA . PRO A 1 286 ? 18.997 -1.008 21.395 1.00 78.31 286 PRO A CA 1
ATOM 2264 C C . PRO A 1 286 ? 17.487 -0.780 21.263 1.00 78.31 286 PRO A C 1
ATOM 2266 O O . PRO A 1 286 ? 16.780 -0.782 22.268 1.00 78.31 286 PRO A O 1
ATOM 2269 N N . PHE A 1 287 ? 16.951 -0.617 20.049 1.00 68.75 287 PHE A N 1
ATOM 2270 C CA . PHE A 1 287 ? 15.505 -0.456 19.846 1.00 68.75 287 PHE A CA 1
ATOM 2271 C C . PHE A 1 287 ? 14.720 -1.754 20.079 1.00 68.75 287 PHE A C 1
ATOM 2273 O O . PHE A 1 287 ? 13.536 -1.685 20.425 1.00 68.75 287 PHE A O 1
ATOM 2280 N N . VAL A 1 288 ? 15.355 -2.922 19.919 1.00 61.38 288 VAL A N 1
ATOM 2281 C CA . VAL A 1 288 ? 14.765 -4.223 20.271 1.00 61.38 288 VAL A CA 1
ATOM 2282 C C . VAL A 1 288 ? 14.754 -4.373 21.788 1.00 61.38 288 VAL A C 1
ATOM 2284 O O . VAL A 1 288 ? 13.713 -4.700 22.358 1.00 61.38 288 VAL A O 1
ATOM 2287 N N . LEU A 1 289 ? 15.870 -4.046 22.450 1.00 61.56 289 LEU A N 1
ATOM 2288 C CA . LEU A 1 289 ? 15.970 -4.044 23.912 1.00 61.56 289 LEU A CA 1
ATOM 2289 C C . LEU A 1 289 ? 14.925 -3.120 24.555 1.00 61.56 289 LEU A C 1
ATOM 2291 O O . LEU A 1 289 ? 14.197 -3.529 25.461 1.00 61.56 289 LEU A O 1
ATOM 2295 N N . ALA A 1 290 ? 14.806 -1.897 24.037 1.00 60.56 290 ALA A N 1
ATOM 2296 C CA . ALA A 1 290 ? 13.857 -0.900 24.512 1.00 60.56 290 ALA A CA 1
ATOM 2297 C C . ALA A 1 290 ? 12.394 -1.315 24.289 1.00 60.56 290 ALA A C 1
ATOM 2299 O O . ALA A 1 290 ? 11.574 -1.183 25.197 1.00 60.56 290 ALA A O 1
ATOM 2300 N N . GLY A 1 291 ? 12.067 -1.851 23.107 1.00 53.53 291 GLY A N 1
ATOM 2301 C CA . GLY A 1 291 ? 10.709 -2.292 22.773 1.00 53.53 291 GLY A CA 1
ATOM 2302 C C . GLY A 1 291 ? 10.226 -3.507 23.568 1.00 53.53 291 GLY A C 1
ATOM 2303 O O . GLY A 1 291 ? 9.025 -3.679 23.723 1.00 53.53 291 GLY A O 1
ATOM 2304 N N . ASN A 1 292 ? 11.139 -4.321 24.102 1.00 54.53 292 ASN A N 1
ATOM 2305 C CA . ASN A 1 292 ? 10.805 -5.527 24.870 1.00 54.53 292 ASN A CA 1
ATOM 2306 C C . ASN A 1 292 ? 10.988 -5.363 26.386 1.00 54.53 292 ASN A C 1
ATOM 2308 O O . ASN A 1 292 ? 10.847 -6.329 27.131 1.00 54.53 292 ASN A O 1
ATOM 2312 N N . GLY A 1 293 ? 11.297 -4.153 26.863 1.00 52.22 293 GLY A N 1
ATOM 2313 C CA . GLY A 1 293 ? 11.395 -3.888 28.300 1.00 52.22 293 GLY A CA 1
ATOM 2314 C C . GLY A 1 293 ? 12.691 -4.375 28.962 1.00 52.22 293 GLY A C 1
ATOM 2315 O O . GLY A 1 293 ? 12.748 -4.443 30.188 1.00 52.22 293 GLY A O 1
ATOM 2316 N N . TYR A 1 294 ? 13.745 -4.693 28.198 1.00 60.78 294 TYR A N 1
ATOM 2317 C CA . TYR A 1 294 ? 15.029 -5.168 28.734 1.00 60.78 294 TYR A CA 1
ATOM 2318 C C . TYR A 1 294 ? 15.878 -4.025 29.317 1.00 60.78 294 TYR A C 1
ATOM 2320 O O . TYR A 1 294 ? 16.941 -3.685 28.798 1.00 60.78 294 TYR A O 1
ATOM 2328 N N . TYR A 1 295 ? 15.403 -3.432 30.412 1.00 68.75 295 TYR A N 1
ATOM 2329 C CA . TYR A 1 295 ? 15.974 -2.236 31.034 1.00 68.75 295 TYR A CA 1
ATOM 2330 C C . TYR A 1 295 ? 17.469 -2.365 31.383 1.00 68.75 295 TYR A C 1
ATOM 2332 O O . TYR A 1 295 ? 18.277 -1.557 30.927 1.00 68.75 295 TYR A O 1
ATOM 2340 N N . GLU A 1 296 ? 17.860 -3.404 32.127 1.00 72.25 296 GLU A N 1
ATOM 2341 C CA . GLU A 1 296 ? 19.254 -3.572 32.570 1.00 72.25 296 GLU A CA 1
ATOM 2342 C C . GLU A 1 296 ? 20.217 -3.837 31.404 1.00 72.25 296 GLU A C 1
ATOM 2344 O O . GLU A 1 296 ? 21.323 -3.300 31.368 1.00 72.25 296 GLU A O 1
ATOM 2349 N N . LEU A 1 297 ? 19.789 -4.614 30.404 1.00 68.62 297 LEU A N 1
ATOM 2350 C CA . LEU A 1 297 ? 20.603 -4.890 29.216 1.00 68.62 297 LEU A CA 1
ATOM 2351 C C . LEU A 1 297 ? 20.774 -3.636 28.352 1.00 68.62 297 LEU A C 1
ATOM 2353 O O . LEU A 1 297 ? 21.870 -3.367 27.862 1.00 68.62 297 LEU A O 1
ATOM 2357 N N . LEU A 1 298 ? 19.714 -2.836 28.210 1.00 76.94 298 LEU A N 1
ATOM 2358 C CA . LEU A 1 298 ? 19.762 -1.550 27.517 1.00 76.94 298 LEU A CA 1
ATOM 2359 C C . LEU A 1 298 ? 20.708 -0.569 28.226 1.00 76.94 298 LEU A C 1
ATOM 2361 O O . LEU A 1 298 ? 21.509 0.107 27.578 1.00 76.94 298 LEU A O 1
ATOM 2365 N N . LYS A 1 299 ? 20.663 -0.529 29.560 1.00 83.56 299 LYS A N 1
ATOM 2366 C CA . LYS A 1 299 ? 21.565 0.285 30.380 1.00 83.56 299 LYS A CA 1
ATOM 2367 C C . LYS A 1 299 ? 23.021 -0.142 30.203 1.00 83.56 299 LYS A C 1
ATOM 2369 O O . LYS A 1 299 ? 23.880 0.702 29.946 1.00 83.56 299 LYS A O 1
ATOM 2374 N N . GLN A 1 300 ? 23.296 -1.445 30.254 1.00 82.56 300 GLN A N 1
ATOM 2375 C CA . GLN A 1 300 ? 24.630 -1.995 29.998 1.00 82.56 300 GLN A CA 1
ATOM 2376 C C . GLN A 1 300 ? 25.120 -1.688 28.578 1.00 82.56 300 GLN A C 1
ATOM 2378 O O . GLN A 1 300 ? 26.291 -1.359 28.394 1.00 82.56 300 GLN A O 1
ATOM 2383 N N . TYR A 1 301 ? 24.246 -1.762 27.570 1.00 85.88 301 TYR A N 1
ATOM 2384 C CA . TYR A 1 301 ? 24.571 -1.409 26.187 1.00 85.88 301 TYR A CA 1
ATOM 2385 C C . TYR A 1 301 ? 25.063 0.042 26.068 1.00 85.88 301 TYR A C 1
ATOM 2387 O O . TYR A 1 301 ? 26.168 0.284 25.574 1.00 85.88 301 TYR A O 1
ATOM 2395 N N . TYR A 1 302 ? 24.308 1.012 26.596 1.00 88.62 302 TYR A N 1
ATOM 2396 C CA . TYR A 1 302 ? 24.717 2.418 26.538 1.00 88.62 302 TYR A CA 1
ATOM 2397 C C . TYR A 1 302 ? 25.936 2.717 27.415 1.00 88.62 302 TYR A C 1
ATOM 2399 O O . TYR A 1 302 ? 26.810 3.471 26.992 1.00 88.62 302 TYR A O 1
ATOM 2407 N N . GLN A 1 303 ? 26.068 2.084 28.585 1.00 87.75 303 GLN A N 1
ATOM 2408 C CA . GLN A 1 303 ? 27.276 2.199 29.409 1.00 87.75 303 GLN A CA 1
ATOM 2409 C C . GLN A 1 303 ? 28.522 1.683 28.679 1.00 87.75 303 GLN A C 1
ATOM 2411 O O . GLN A 1 303 ? 29.559 2.345 28.716 1.00 87.75 303 GLN A O 1
ATOM 2416 N N . ARG A 1 304 ? 28.433 0.545 27.971 1.00 85.88 304 ARG A N 1
ATOM 2417 C CA . ARG A 1 304 ? 29.530 0.029 27.131 1.00 85.88 304 ARG A CA 1
ATOM 2418 C C . ARG A 1 304 ? 29.925 1.045 26.059 1.00 85.88 304 ARG A C 1
ATOM 2420 O O . ARG A 1 304 ? 31.109 1.346 25.930 1.00 85.88 304 ARG A O 1
ATOM 2427 N N . LEU A 1 305 ? 28.952 1.617 25.347 1.00 82.94 305 LEU A N 1
ATOM 2428 C CA . LEU A 1 305 ? 29.203 2.621 24.305 1.00 82.94 305 LEU A CA 1
ATOM 2429 C C . LEU A 1 305 ? 29.835 3.908 24.847 1.00 82.94 305 LEU A C 1
ATOM 2431 O O . LEU A 1 305 ? 30.772 4.437 24.241 1.00 82.94 305 LEU A O 1
ATOM 2435 N N . ILE A 1 306 ? 29.351 4.394 25.992 1.00 82.31 306 ILE A N 1
ATOM 2436 C CA . ILE A 1 306 ? 29.890 5.581 26.664 1.00 82.31 306 ILE A CA 1
ATOM 2437 C C . ILE A 1 306 ? 31.332 5.313 27.113 1.00 82.31 306 ILE A C 1
ATOM 2439 O O . ILE A 1 306 ? 32.220 6.105 26.815 1.00 82.31 306 ILE A O 1
ATOM 2443 N N . ASN A 1 307 ? 31.589 4.162 27.738 1.00 79.44 307 ASN A N 1
ATOM 2444 C CA . ASN A 1 307 ? 32.914 3.803 28.250 1.00 79.44 307 ASN A CA 1
ATOM 2445 C C . ASN A 1 307 ? 33.928 3.482 27.139 1.00 79.44 307 ASN A C 1
ATOM 2447 O O . ASN A 1 307 ? 35.112 3.755 27.302 1.00 79.44 307 ASN A O 1
ATOM 2451 N N . SER A 1 308 ? 33.496 2.923 26.002 1.00 71.44 308 SER A N 1
ATOM 2452 C CA . SER A 1 308 ? 34.390 2.629 24.866 1.00 71.44 308 SER A CA 1
ATOM 2453 C C . SER A 1 308 ? 34.897 3.885 24.150 1.00 71.44 308 SER A C 1
ATOM 2455 O O . SER A 1 308 ? 35.944 3.871 23.503 1.00 71.44 308 SER A O 1
ATOM 2457 N N . ASN A 1 309 ? 34.168 4.992 24.278 1.00 60.31 309 ASN A N 1
ATOM 2458 C CA . ASN A 1 309 ? 34.521 6.270 23.689 1.00 60.31 309 ASN A CA 1
ATOM 2459 C C . ASN A 1 309 ? 35.313 7.085 24.724 1.00 60.31 309 ASN A C 1
ATOM 2461 O O . ASN A 1 309 ? 34.743 7.892 25.445 1.00 60.31 309 ASN A O 1
ATOM 2465 N N . ASN A 1 310 ? 36.638 6.904 24.770 1.00 55.12 310 ASN A N 1
ATOM 2466 C CA . ASN A 1 310 ? 37.598 7.557 25.690 1.00 55.12 310 ASN A CA 1
ATOM 2467 C C . ASN A 1 310 ? 37.640 9.116 25.673 1.00 55.12 310 ASN A C 1
ATOM 2469 O O . ASN A 1 310 ? 38.606 9.710 26.147 1.00 55.12 310 ASN A O 1
ATOM 2473 N N . ASN A 1 311 ? 36.635 9.806 25.126 1.00 50.34 311 ASN A N 1
ATOM 2474 C CA . ASN A 1 311 ? 36.534 11.263 25.088 1.00 50.34 311 ASN A CA 1
ATOM 2475 C C . ASN A 1 311 ? 35.410 11.749 26.007 1.00 50.34 311 ASN A C 1
ATOM 2477 O O . ASN A 1 311 ? 34.249 11.400 25.825 1.00 50.34 311 ASN A O 1
ATOM 2481 N N . SER A 1 312 ? 35.743 12.655 26.919 1.00 53.19 312 SER A N 1
ATOM 2482 C CA . SER A 1 312 ? 34.871 13.298 27.912 1.00 53.19 312 SER A CA 1
ATOM 2483 C C . SER A 1 312 ? 33.780 14.231 27.343 1.00 53.19 312 SER A C 1
ATOM 2485 O O . SER A 1 312 ? 33.297 15.107 28.052 1.00 53.19 312 SER A O 1
ATOM 2487 N N . ASN A 1 313 ? 33.384 14.075 26.072 1.00 59.12 313 ASN A N 1
ATOM 2488 C CA . ASN A 1 313 ? 32.428 14.961 25.396 1.00 59.12 313 ASN A CA 1
ATOM 2489 C C . ASN A 1 313 ? 31.566 14.207 24.356 1.00 59.12 313 ASN A C 1
ATOM 2491 O O . ASN A 1 313 ? 31.545 14.543 23.170 1.00 59.12 313 ASN A O 1
ATOM 2495 N N . ILE A 1 314 ? 30.923 13.114 24.779 1.00 68.62 314 ILE A N 1
ATOM 2496 C CA . ILE A 1 314 ? 30.000 12.338 23.938 1.00 68.62 314 ILE A CA 1
ATOM 2497 C C . ILE A 1 314 ? 28.650 13.052 23.876 1.00 68.62 314 ILE A C 1
ATOM 2499 O O . ILE A 1 314 ? 28.037 13.321 24.904 1.00 68.62 314 ILE A O 1
ATOM 2503 N N . ASP A 1 315 ? 28.165 13.311 22.664 1.00 77.81 315 ASP A N 1
ATOM 2504 C CA . ASP A 1 315 ? 26.811 13.808 22.453 1.00 77.81 315 ASP A CA 1
ATOM 2505 C C . ASP A 1 315 ? 25.811 12.651 22.435 1.00 77.81 315 ASP A C 1
ATOM 2507 O O . ASP A 1 315 ? 25.697 11.928 21.442 1.00 77.81 315 ASP A O 1
ATOM 2511 N N . ILE A 1 316 ? 25.070 12.487 23.528 1.00 79.00 316 ILE A N 1
ATOM 2512 C CA . ILE A 1 316 ? 24.127 11.379 23.699 1.00 79.00 316 ILE A CA 1
ATOM 2513 C C . ILE A 1 316 ? 23.050 11.321 22.602 1.00 79.00 316 ILE A C 1
ATOM 2515 O O . ILE A 1 316 ? 22.644 10.235 22.189 1.00 79.00 316 ILE A O 1
ATOM 2519 N N . ASN A 1 317 ? 22.658 12.477 22.054 1.00 76.88 317 ASN A N 1
ATOM 2520 C CA . ASN A 1 317 ? 21.632 12.586 21.009 1.00 76.88 317 ASN A CA 1
ATOM 2521 C C . ASN A 1 317 ? 22.117 12.074 19.645 1.00 76.88 317 ASN A C 1
ATOM 2523 O O . ASN A 1 317 ? 21.311 11.848 18.757 1.00 76.88 317 ASN A O 1
ATOM 2527 N N . SER A 1 318 ? 23.427 11.884 19.468 1.00 75.31 318 SER A N 1
ATOM 2528 C CA . SER A 1 318 ? 23.986 11.263 18.259 1.00 75.31 318 SER A CA 1
ATOM 2529 C C . SER A 1 318 ? 24.043 9.732 18.338 1.00 75.31 318 SER A C 1
ATOM 2531 O O . SER A 1 318 ? 24.249 9.070 17.326 1.00 75.31 318 SER A O 1
ATOM 2533 N N . ILE A 1 319 ? 23.876 9.159 19.537 1.00 81.38 319 ILE A N 1
ATOM 2534 C CA . ILE A 1 319 ? 23.984 7.711 19.784 1.00 81.38 319 ILE A CA 1
ATOM 2535 C C . ILE A 1 319 ? 22.604 7.091 20.023 1.00 81.38 319 ILE A C 1
ATOM 2537 O O . ILE A 1 319 ? 22.329 5.973 19.581 1.00 81.38 319 ILE A O 1
ATOM 2541 N N . VAL A 1 320 ? 21.717 7.792 20.731 1.00 83.44 320 VAL A N 1
ATOM 2542 C CA . VAL A 1 320 ? 20.345 7.326 20.955 1.00 83.44 320 VAL A CA 1
ATOM 2543 C C . VAL A 1 320 ? 19.525 7.566 19.691 1.00 83.44 320 VAL A C 1
ATOM 2545 O O . VAL A 1 320 ? 19.233 8.700 19.339 1.00 83.44 320 VAL A O 1
ATOM 2548 N N . LYS A 1 321 ? 19.137 6.487 19.007 1.00 81.75 321 LYS A N 1
ATOM 2549 C CA . LYS A 1 321 ? 18.305 6.571 17.801 1.00 81.75 321 LYS A CA 1
ATOM 2550 C C . LYS A 1 321 ? 16.856 6.913 18.149 1.00 81.75 321 LYS A C 1
ATOM 2552 O O . LYS A 1 321 ? 16.308 6.378 19.115 1.00 81.75 321 LYS A O 1
ATOM 2557 N N . TYR A 1 322 ? 16.208 7.708 17.296 1.00 76.88 322 TYR A N 1
ATOM 2558 C CA . TYR A 1 322 ? 14.789 8.070 17.414 1.00 76.88 322 TYR A CA 1
ATOM 2559 C C . TYR A 1 322 ? 13.883 6.837 17.592 1.00 76.88 322 TYR A C 1
ATOM 2561 O O . TYR A 1 322 ? 13.078 6.769 18.526 1.00 76.88 322 TYR A O 1
ATOM 2569 N N . GLN A 1 323 ? 14.099 5.801 16.772 1.00 72.88 323 GLN A N 1
ATOM 2570 C CA . GLN A 1 323 ? 13.344 4.544 16.822 1.00 72.88 323 GLN A CA 1
ATOM 2571 C C . GLN A 1 323 ? 13.410 3.843 18.188 1.00 72.88 323 GLN A C 1
ATOM 2573 O O . GLN A 1 323 ? 12.434 3.225 18.617 1.00 72.88 323 GLN A O 1
ATOM 2578 N N . THR A 1 324 ? 14.539 3.944 18.896 1.00 78.00 324 THR A N 1
ATOM 2579 C CA . THR A 1 324 ? 14.713 3.321 20.214 1.00 78.00 324 THR A CA 1
ATOM 2580 C C . THR A 1 324 ? 13.743 3.910 21.234 1.00 78.00 324 THR A C 1
ATOM 2582 O O . THR A 1 324 ? 13.110 3.168 21.985 1.00 78.00 324 THR A O 1
ATOM 2585 N N . ILE A 1 325 ? 13.575 5.233 21.227 1.00 79.69 325 ILE A N 1
ATOM 2586 C CA . ILE A 1 325 ? 12.666 5.927 22.145 1.00 79.69 325 ILE A CA 1
ATOM 2587 C C . ILE A 1 325 ? 11.209 5.671 21.751 1.00 79.69 325 ILE A C 1
ATOM 2589 O O . ILE A 1 325 ? 10.385 5.391 22.619 1.00 79.69 325 ILE A O 1
ATOM 2593 N N . ILE A 1 326 ? 10.884 5.679 20.453 1.00 71.81 326 ILE A N 1
ATOM 2594 C CA . ILE A 1 326 ? 9.530 5.339 19.984 1.00 71.81 326 ILE A CA 1
ATOM 2595 C C . ILE A 1 326 ? 9.132 3.927 20.417 1.00 71.81 326 ILE A C 1
ATOM 2597 O O . ILE A 1 326 ? 8.024 3.734 20.916 1.00 71.81 326 ILE A O 1
ATOM 2601 N N . ASN A 1 327 ? 10.034 2.949 20.306 1.00 67.44 327 ASN A N 1
ATOM 2602 C CA . ASN A 1 327 ? 9.775 1.589 20.776 1.00 67.44 327 ASN A CA 1
ATOM 2603 C C . ASN A 1 327 ? 9.617 1.523 22.300 1.00 67.44 327 ASN A C 1
ATOM 2605 O O . ASN A 1 327 ? 8.715 0.833 22.777 1.00 67.44 327 ASN A O 1
ATOM 2609 N N . ALA A 1 328 ? 10.432 2.264 23.058 1.00 70.50 328 ALA A N 1
ATOM 2610 C CA . ALA A 1 328 ? 10.282 2.362 24.511 1.00 70.50 328 ALA A CA 1
ATOM 2611 C C . ALA A 1 328 ? 8.899 2.900 24.907 1.00 70.50 328 ALA A C 1
ATOM 2613 O O . ALA A 1 328 ? 8.257 2.366 25.807 1.00 70.50 328 ALA A O 1
ATOM 2614 N N . ILE A 1 329 ? 8.413 3.922 24.199 1.00 70.44 329 ILE A N 1
ATOM 2615 C CA . ILE A 1 329 ? 7.097 4.511 24.452 1.00 70.44 329 ILE A CA 1
ATOM 2616 C C . ILE A 1 329 ? 5.982 3.557 24.032 1.00 70.44 329 ILE A C 1
ATOM 2618 O O . ILE A 1 329 ? 5.046 3.314 24.790 1.00 70.44 329 ILE A O 1
ATOM 2622 N N . ARG A 1 330 ? 6.068 2.997 22.827 1.00 61.09 330 ARG A N 1
ATOM 2623 C CA . ARG A 1 330 ? 5.003 2.173 22.253 1.00 61.09 330 ARG A CA 1
ATOM 2624 C C . ARG A 1 330 ? 4.858 0.821 22.951 1.00 61.09 330 ARG A C 1
ATOM 2626 O O . ARG A 1 330 ? 3.731 0.397 23.191 1.00 61.09 330 ARG A O 1
ATOM 2633 N N . PHE A 1 331 ? 5.971 0.163 23.264 1.00 53.38 331 PHE A N 1
ATOM 2634 C CA . PHE A 1 331 ? 6.003 -1.235 23.711 1.00 53.38 331 PHE A CA 1
ATOM 2635 C C . PHE A 1 331 ? 6.778 -1.454 25.018 1.00 53.38 331 PHE A C 1
ATOM 2637 O O . PHE A 1 331 ? 6.479 -2.392 25.750 1.00 53.38 331 PHE A O 1
ATOM 2644 N N . GLY A 1 332 ? 7.752 -0.592 25.318 1.00 56.41 332 GLY A N 1
ATOM 2645 C CA . GLY A 1 332 ? 8.595 -0.692 26.508 1.00 56.41 332 GLY A CA 1
ATOM 2646 C C . GLY A 1 332 ? 7.949 -0.165 27.794 1.00 56.41 332 GLY A C 1
ATOM 2647 O O . GLY A 1 332 ? 6.729 -0.015 27.908 1.00 56.41 332 GLY A O 1
ATOM 2648 N N . SER A 1 333 ? 8.782 0.134 28.790 1.00 64.31 333 SER A N 1
ATOM 2649 C CA . SER A 1 333 ? 8.345 0.550 30.126 1.00 64.31 333 SER A CA 1
ATOM 2650 C C . SER A 1 333 ? 8.658 2.022 30.429 1.00 64.31 333 SER A C 1
ATOM 2652 O O . SER A 1 333 ? 9.525 2.640 29.804 1.00 64.31 333 SER A O 1
ATOM 2654 N N . LEU A 1 334 ? 7.957 2.591 31.413 1.00 77.50 334 LEU A N 1
ATOM 2655 C CA . LEU A 1 334 ? 8.202 3.956 31.886 1.00 77.50 334 LEU A CA 1
ATOM 2656 C C . LEU A 1 334 ? 9.635 4.125 32.421 1.00 77.50 334 LEU A C 1
ATOM 2658 O O . LEU A 1 334 ? 10.225 5.192 32.285 1.00 77.50 334 LEU A O 1
ATOM 2662 N N . GLU A 1 335 ? 10.207 3.078 33.010 1.00 79.31 335 GLU A N 1
ATOM 2663 C CA . GLU A 1 335 ? 11.566 3.053 33.562 1.00 79.31 335 GLU A CA 1
ATOM 2664 C C . GLU A 1 335 ? 12.615 3.271 32.471 1.00 79.31 335 GLU A C 1
ATOM 2666 O O . GLU A 1 335 ? 13.557 4.034 32.669 1.00 79.31 335 GLU A O 1
ATOM 2671 N N . ILE A 1 336 ? 12.415 2.680 31.290 1.00 78.69 336 ILE A N 1
ATOM 2672 C CA . ILE A 1 336 ? 13.299 2.892 30.138 1.00 78.69 336 ILE A CA 1
ATOM 2673 C C . ILE A 1 336 ? 13.214 4.344 29.653 1.00 78.69 336 ILE A C 1
ATOM 2675 O O . ILE A 1 336 ? 14.237 4.962 29.362 1.00 78.69 336 ILE A O 1
ATOM 2679 N N . VAL A 1 337 ? 12.009 4.920 29.606 1.00 83.94 337 VAL A N 1
ATOM 2680 C CA . VAL A 1 337 ? 11.832 6.334 29.239 1.00 83.94 337 VAL A CA 1
ATOM 2681 C C . VAL A 1 337 ? 12.493 7.253 30.270 1.00 83.94 337 VAL A C 1
ATOM 2683 O O . VAL A 1 337 ? 13.213 8.173 29.889 1.00 83.94 337 VAL A O 1
ATOM 2686 N N . LYS A 1 338 ? 12.328 6.982 31.570 1.00 86.06 338 LYS A N 1
ATOM 2687 C CA . LYS A 1 338 ? 13.012 7.717 32.647 1.00 86.06 338 LYS A CA 1
ATOM 2688 C C . LYS A 1 338 ? 14.524 7.633 32.525 1.00 86.06 338 LYS A C 1
ATOM 2690 O O . LYS A 1 338 ? 15.197 8.644 32.667 1.00 86.06 338 LYS A O 1
ATOM 2695 N N . TYR A 1 339 ? 15.058 6.459 32.209 1.00 88.25 339 TYR A N 1
ATOM 2696 C CA . TYR A 1 339 ? 16.489 6.279 32.002 1.00 88.25 339 TYR A CA 1
ATOM 2697 C C . TYR A 1 339 ? 17.035 7.161 30.879 1.00 88.25 339 TYR A C 1
ATOM 2699 O O . TYR A 1 339 ? 18.036 7.850 31.078 1.00 88.25 339 TYR A O 1
ATOM 2707 N N . PHE A 1 340 ? 16.341 7.228 29.738 1.00 88.50 340 PHE A N 1
ATOM 2708 C CA . PHE A 1 340 ? 16.717 8.150 28.665 1.00 88.50 340 PHE A CA 1
ATOM 2709 C C . PHE A 1 340 ? 16.700 9.617 29.117 1.00 88.50 340 PHE A C 1
ATOM 2711 O O . PHE A 1 340 ? 17.600 10.378 28.771 1.00 88.50 340 PHE A O 1
ATOM 2718 N N . MET A 1 341 ? 15.701 10.011 29.904 1.00 83.88 341 MET A N 1
ATOM 2719 C CA . MET A 1 341 ? 15.437 11.415 30.235 1.00 83.88 341 MET A CA 1
ATOM 2720 C C . MET A 1 341 ? 16.209 11.934 31.458 1.00 83.88 341 MET A C 1
ATOM 2722 O O . MET A 1 341 ? 16.504 13.125 31.535 1.00 83.88 341 MET A O 1
ATOM 2726 N N . GLU A 1 342 ? 16.513 11.075 32.430 1.00 85.31 342 GLU A N 1
ATOM 2727 C CA . GLU A 1 342 ? 17.113 11.453 33.719 1.00 85.31 342 GLU A CA 1
ATOM 2728 C C . GLU A 1 342 ? 18.566 10.998 33.847 1.00 85.31 342 GLU A C 1
ATOM 2730 O O . GLU A 1 342 ? 19.391 11.756 34.353 1.00 85.31 342 GLU A O 1
ATOM 2735 N N . GLU A 1 343 ? 18.892 9.782 33.398 1.00 87.06 343 GLU A N 1
ATOM 2736 C CA . GLU A 1 343 ? 20.255 9.248 33.516 1.00 87.06 343 GLU A CA 1
ATOM 2737 C C . GLU A 1 343 ? 21.110 9.570 32.289 1.00 87.06 343 GLU A C 1
ATOM 2739 O O . GLU A 1 343 ? 22.276 9.934 32.431 1.00 87.06 343 GLU A O 1
ATOM 2744 N N . LEU A 1 344 ? 20.541 9.444 31.087 1.00 85.44 344 LEU A N 1
ATOM 2745 C CA . LEU A 1 344 ? 21.240 9.746 29.837 1.00 85.44 344 LEU A CA 1
ATOM 2746 C C . LEU A 1 344 ? 21.113 11.216 29.402 1.00 85.44 344 LEU A C 1
ATOM 2748 O O . LEU A 1 344 ? 21.857 11.632 28.520 1.00 85.44 344 LEU A O 1
ATOM 2752 N N . ASP A 1 345 ? 20.219 11.999 30.019 1.00 82.25 345 ASP A N 1
ATOM 2753 C CA . ASP A 1 345 ? 19.965 13.420 29.700 1.00 82.25 345 ASP A CA 1
ATOM 2754 C C . ASP A 1 345 ? 19.694 13.652 28.195 1.00 82.25 345 ASP A C 1
ATOM 2756 O O . ASP A 1 345 ? 20.205 14.584 27.566 1.00 82.25 345 ASP A O 1
ATOM 2760 N N . VAL A 1 346 ? 18.913 12.753 27.582 1.00 81.31 346 VAL A N 1
ATOM 2761 C CA . VAL A 1 346 ? 18.554 12.830 26.160 1.00 81.31 346 VAL A CA 1
ATOM 2762 C C . VAL A 1 346 ? 17.629 14.020 25.907 1.00 81.31 346 VAL A C 1
ATOM 2764 O O . VAL A 1 346 ? 16.582 14.174 26.534 1.00 81.31 346 VAL A O 1
ATOM 2767 N N . ASN A 1 347 ? 17.975 14.838 24.914 1.00 76.38 347 ASN A N 1
ATOM 2768 C CA . ASN A 1 347 ? 17.157 15.953 24.463 1.00 76.38 347 ASN A CA 1
ATOM 2769 C C . ASN A 1 347 ? 16.240 15.500 23.318 1.00 76.38 347 ASN A C 1
ATOM 2771 O O . ASN A 1 347 ? 16.642 15.459 22.152 1.00 76.38 347 ASN A O 1
ATOM 2775 N N . LEU A 1 348 ? 14.984 15.204 23.657 1.00 74.44 348 LEU A N 1
ATOM 2776 C CA . LEU A 1 348 ? 13.972 14.746 22.700 1.00 74.44 348 LEU A CA 1
ATOM 2777 C C . LEU A 1 348 ? 13.775 15.704 21.515 1.00 74.44 348 LEU A C 1
ATOM 2779 O O . LEU A 1 348 ? 13.660 15.244 20.382 1.00 74.44 348 LEU A O 1
ATOM 2783 N N . ASN A 1 349 ? 13.828 17.020 21.746 1.00 67.81 349 ASN A N 1
ATOM 2784 C CA . ASN A 1 349 ? 13.642 18.020 20.687 1.00 67.81 349 ASN A CA 1
ATOM 2785 C C . ASN A 1 349 ? 14.779 17.966 19.662 1.00 67.81 349 ASN A C 1
ATOM 2787 O O . ASN A 1 349 ? 14.573 18.148 18.463 1.00 67.81 349 ASN A O 1
ATOM 2791 N N . ARG A 1 350 ? 16.003 17.712 20.135 1.00 69.94 350 ARG A N 1
ATOM 2792 C CA . ARG A 1 350 ? 17.167 17.585 19.261 1.00 69.94 350 ARG A CA 1
ATOM 2793 C C . ARG A 1 350 ? 17.099 16.312 18.422 1.00 69.94 350 ARG A C 1
ATOM 2795 O O . ARG A 1 350 ? 17.461 16.358 17.253 1.00 69.94 350 ARG A O 1
ATOM 2802 N N . LEU A 1 351 ? 16.621 15.210 18.997 1.00 70.81 351 LEU A N 1
ATOM 2803 C CA . LEU A 1 351 ? 16.411 13.963 18.260 1.00 70.81 351 LEU A CA 1
ATOM 2804 C C . LEU A 1 351 ? 15.340 14.098 17.175 1.00 70.81 351 LEU A C 1
ATOM 2806 O O . LEU A 1 351 ? 15.546 13.625 16.061 1.00 70.81 351 LEU A O 1
ATOM 2810 N N . GLU A 1 352 ? 14.232 14.778 17.473 1.00 63.69 352 GLU A N 1
ATOM 2811 C CA . GLU A 1 352 ? 13.183 15.066 16.486 1.00 63.69 352 GLU A CA 1
ATOM 2812 C C . GLU A 1 352 ? 13.711 15.936 15.330 1.00 63.69 352 GLU A C 1
ATOM 2814 O O . GLU A 1 352 ? 13.437 15.652 14.165 1.00 63.69 352 GLU A O 1
ATOM 2819 N N . ALA A 1 353 ? 14.536 16.948 15.625 1.00 62.28 353 ALA A N 1
ATOM 2820 C CA . ALA A 1 353 ? 15.148 17.794 14.599 1.00 62.28 353 ALA A CA 1
ATOM 2821 C C . ALA A 1 353 ? 16.133 17.036 13.685 1.00 62.28 353 ALA A C 1
ATOM 2823 O O . ALA A 1 353 ? 16.203 17.330 12.494 1.00 62.28 353 ALA A O 1
ATOM 2824 N N . ILE A 1 354 ? 16.886 16.070 14.226 1.00 64.94 354 ILE A N 1
ATOM 2825 C CA . ILE A 1 354 ? 17.814 15.238 13.441 1.00 64.94 354 ILE A CA 1
ATOM 2826 C C . ILE A 1 354 ? 17.038 14.372 12.441 1.00 64.94 354 ILE A C 1
ATOM 2828 O O . ILE A 1 354 ? 17.336 14.418 11.251 1.00 64.94 354 ILE A O 1
ATOM 2832 N N . GLN A 1 355 ? 15.999 13.664 12.898 1.00 64.25 355 GLN A N 1
ATOM 2833 C CA . GLN A 1 355 ? 15.195 12.783 12.042 1.00 64.25 355 GLN A CA 1
ATOM 2834 C C . GLN A 1 355 ? 14.541 13.536 10.874 1.00 64.25 355 GLN A C 1
ATOM 2836 O O . GLN A 1 355 ? 14.526 13.046 9.746 1.00 64.25 355 GLN A O 1
ATOM 2841 N N . ASN A 1 356 ? 14.012 14.735 11.136 1.00 56.97 356 ASN A N 1
ATOM 2842 C CA . ASN A 1 356 ? 13.364 15.535 10.100 1.00 56.97 356 ASN A CA 1
ATOM 2843 C C . ASN A 1 356 ? 14.344 15.968 9.006 1.00 56.97 356 ASN A C 1
ATOM 2845 O O . ASN A 1 356 ? 13.946 16.021 7.853 1.00 56.97 356 ASN A O 1
ATOM 2849 N N . ASN A 1 357 ? 15.608 16.243 9.339 1.00 53.34 357 ASN A N 1
ATOM 2850 C CA . ASN A 1 357 ? 16.621 16.608 8.345 1.00 53.34 357 ASN A CA 1
ATOM 2851 C C . ASN A 1 357 ? 17.105 15.408 7.515 1.00 53.34 357 ASN A C 1
ATOM 2853 O O . ASN A 1 357 ? 17.465 15.590 6.357 1.00 53.34 357 ASN A O 1
ATOM 2857 N N . GLU A 1 358 ? 17.112 14.198 8.080 1.00 48.28 358 GLU A N 1
ATOM 2858 C CA . GLU A 1 358 ? 17.492 12.973 7.358 1.00 48.28 358 GLU A CA 1
ATOM 2859 C C . GLU A 1 358 ? 16.406 12.530 6.359 1.00 48.28 358 GLU A C 1
ATOM 2861 O O . GLU A 1 358 ? 16.732 12.071 5.270 1.00 48.28 358 GLU A O 1
ATOM 2866 N N . SER A 1 359 ? 15.122 12.763 6.665 1.00 42.78 359 SER A N 1
ATOM 2867 C CA . SER A 1 359 ? 13.981 12.427 5.792 1.00 42.78 359 SER A CA 1
ATOM 2868 C C . SER A 1 359 ? 13.918 13.208 4.469 1.00 42.78 359 SER A C 1
ATOM 2870 O O . SER A 1 359 ? 13.159 12.812 3.591 1.00 42.78 359 SER A O 1
ATOM 2872 N N . TYR A 1 360 ? 14.657 14.313 4.322 1.00 39.72 360 TYR A N 1
ATOM 2873 C CA . TYR A 1 360 ? 14.711 15.102 3.077 1.00 39.72 360 TYR A CA 1
ATOM 2874 C C . TYR A 1 360 ? 15.847 14.684 2.137 1.00 39.72 360 TYR A C 1
ATOM 2876 O O . TYR A 1 360 ? 15.993 15.270 1.070 1.00 39.72 360 TYR A O 1
ATOM 2884 N N . MET A 1 361 ? 16.674 13.715 2.537 1.00 33.69 361 MET A N 1
ATOM 2885 C CA . MET A 1 361 ? 17.857 13.296 1.778 1.00 33.69 361 MET A CA 1
ATOM 2886 C C . MET A 1 361 ? 17.686 11.920 1.117 1.00 33.69 361 MET A C 1
ATOM 2888 O O . MET A 1 361 ? 18.646 11.395 0.563 1.00 33.69 361 MET A O 1
ATOM 2892 N N . GLU A 1 362 ? 16.479 11.350 1.167 1.00 31.55 362 GLU A N 1
ATOM 2893 C CA . GLU A 1 362 ? 16.107 10.094 0.509 1.00 31.55 362 GLU A CA 1
ATOM 2894 C C . GLU A 1 362 ? 14.780 10.275 -0.248 1.00 31.55 362 GLU A C 1
ATOM 2896 O O . GLU A 1 362 ? 13.743 9.789 0.191 1.00 31.55 362 GLU A O 1
ATOM 2901 N N . ASP A 1 363 ? 14.797 11.015 -1.358 1.00 28.97 363 ASP A N 1
ATOM 2902 C CA . ASP A 1 363 ? 14.072 10.591 -2.563 1.00 28.97 363 ASP A CA 1
ATOM 2903 C C . ASP A 1 363 ? 14.685 11.248 -3.805 1.00 28.97 363 ASP A C 1
ATOM 2905 O O . ASP A 1 363 ? 15.120 12.404 -3.774 1.00 28.97 363 ASP A O 1
ATOM 2909 N N . ASP A 1 364 ? 14.781 10.443 -4.853 1.00 29.73 364 ASP A N 1
ATOM 2910 C CA . ASP A 1 364 ? 15.479 10.705 -6.102 1.00 29.73 364 ASP A CA 1
ATOM 2911 C C . ASP A 1 364 ? 14.801 11.798 -6.941 1.00 29.73 364 ASP A C 1
ATOM 2913 O O . ASP A 1 364 ? 13.626 12.126 -6.783 1.00 29.73 364 ASP A O 1
ATOM 2917 N N . GLY A 1 365 ? 15.598 12.388 -7.833 1.00 35.94 365 GLY A N 1
ATOM 2918 C CA . GLY A 1 365 ? 15.215 13.519 -8.660 1.00 35.94 365 GLY A CA 1
ATOM 2919 C C . GLY A 1 365 ? 13.993 13.276 -9.541 1.00 35.94 365 GLY A C 1
ATOM 2920 O O . GLY A 1 365 ? 13.980 12.362 -10.353 1.00 35.94 365 GLY A O 1
ATOM 2921 N N . ASP A 1 366 ? 13.053 14.206 -9.443 1.00 27.27 366 ASP A N 1
ATOM 2922 C CA . ASP A 1 366 ? 12.389 14.809 -10.589 1.00 27.27 366 ASP A CA 1
ATOM 2923 C C . ASP A 1 366 ? 12.309 16.317 -10.307 1.00 27.27 366 ASP A C 1
ATOM 2925 O O . ASP A 1 366 ? 11.712 16.773 -9.327 1.00 27.27 366 ASP A O 1
ATOM 2929 N N . GLU A 1 367 ? 13.020 17.090 -11.127 1.00 34.06 367 GLU A N 1
ATOM 2930 C CA . GLU A 1 367 ? 12.924 18.545 -11.166 1.00 34.06 367 GLU A CA 1
ATOM 2931 C C . GLU A 1 367 ? 11.550 18.918 -11.729 1.00 34.06 367 GLU A C 1
ATOM 2933 O O . GLU A 1 367 ? 11.331 18.809 -12.929 1.00 34.06 367 GLU A O 1
ATOM 2938 N N . ASP A 1 368 ? 10.652 19.407 -10.879 1.00 26.09 368 ASP A N 1
ATOM 2939 C CA . ASP A 1 368 ? 9.644 20.374 -11.304 1.00 26.09 368 ASP A CA 1
ATOM 2940 C C . ASP A 1 368 ? 9.587 21.511 -10.277 1.00 26.09 368 ASP A C 1
ATOM 2942 O O . ASP A 1 368 ? 9.128 21.381 -9.138 1.00 26.09 368 ASP A O 1
ATOM 2946 N N . GLU A 1 369 ? 10.154 22.636 -10.710 1.00 32.78 369 GLU A N 1
ATOM 2947 C CA . GLU A 1 369 ? 10.142 23.926 -10.043 1.00 32.78 369 GLU A CA 1
ATOM 2948 C C . GLU A 1 369 ? 8.706 24.454 -9.939 1.00 32.78 369 GLU A C 1
ATOM 2950 O O . GLU A 1 369 ? 8.104 24.849 -10.931 1.00 32.78 369 GLU A O 1
ATOM 2955 N N . ASP A 1 370 ? 8.196 24.576 -8.716 1.00 27.05 370 ASP A N 1
ATOM 2956 C CA . ASP A 1 370 ? 7.290 25.670 -8.374 1.00 27.05 370 ASP A CA 1
ATOM 2957 C C . ASP A 1 370 ? 7.656 26.197 -6.981 1.00 27.05 370 ASP A C 1
ATOM 2959 O O . ASP A 1 370 ? 7.233 25.703 -5.930 1.00 27.05 370 ASP A O 1
ATOM 2963 N N . GLU A 1 371 ? 8.500 27.233 -6.994 1.00 32.94 371 GLU A N 1
ATOM 2964 C CA . GLU A 1 371 ? 8.803 28.089 -5.853 1.00 32.94 371 GLU A CA 1
ATOM 2965 C C . GLU A 1 371 ? 7.510 28.683 -5.276 1.00 32.94 371 GLU A C 1
ATOM 2967 O O . GLU A 1 371 ? 7.038 29.752 -5.669 1.00 32.94 371 GLU A O 1
ATOM 2972 N N . VAL A 1 372 ? 6.982 28.050 -4.231 1.00 27.38 372 VAL A N 1
ATOM 2973 C CA . VAL A 1 372 ? 6.197 28.761 -3.224 1.00 27.38 372 VAL A CA 1
ATOM 2974 C C . VAL A 1 372 ? 7.128 29.062 -2.059 1.00 27.38 372 VAL A C 1
ATOM 2976 O O . VAL A 1 372 ? 7.325 28.246 -1.161 1.00 27.38 372 VAL A O 1
ATOM 2979 N N . GLN A 1 373 ? 7.678 30.281 -2.055 1.00 31.72 373 GLN A N 1
ATOM 2980 C CA . GLN A 1 373 ? 8.171 30.939 -0.844 1.00 31.72 373 GLN A CA 1
ATOM 2981 C C . GLN A 1 373 ? 7.032 30.992 0.186 1.00 31.72 373 GLN A C 1
ATOM 2983 O O . GLN A 1 373 ? 6.244 31.935 0.249 1.00 31.72 373 GLN A O 1
ATOM 2988 N N . GLY A 1 374 ? 6.930 29.943 0.992 1.00 25.14 374 GLY A N 1
ATOM 2989 C CA . GLY A 1 374 ? 5.943 29.789 2.042 1.00 25.14 374 GLY A CA 1
ATOM 2990 C C . GLY A 1 374 ? 6.635 29.199 3.252 1.00 25.14 374 GLY A C 1
ATOM 2991 O O . GLY A 1 374 ? 7.097 28.068 3.219 1.00 25.14 374 GLY A O 1
ATOM 2992 N N . VAL A 1 375 ? 6.731 29.992 4.313 1.00 27.84 375 VAL A N 1
ATOM 2993 C CA . VAL A 1 375 ? 7.318 29.630 5.604 1.00 27.84 375 VAL A CA 1
ATOM 2994 C C . VAL A 1 375 ? 6.791 28.264 6.070 1.00 27.84 375 VAL A C 1
ATOM 2996 O O . VAL A 1 375 ? 5.670 28.159 6.572 1.00 27.84 375 VAL A O 1
ATOM 2999 N N . THR A 1 376 ? 7.586 27.207 5.906 1.00 25.17 376 THR A N 1
ATOM 3000 C CA . THR A 1 376 ? 7.260 25.863 6.385 1.00 25.17 376 THR A CA 1
ATOM 3001 C C . THR A 1 376 ? 7.492 25.800 7.889 1.00 25.17 376 THR A C 1
ATOM 3003 O O . THR A 1 376 ? 8.553 25.404 8.370 1.00 25.17 376 THR A O 1
ATOM 3006 N N . TYR A 1 377 ? 6.481 26.210 8.655 1.00 29.52 377 TYR A N 1
ATOM 3007 C CA . TYR A 1 377 ? 6.362 25.852 10.065 1.00 29.52 377 TYR A CA 1
ATOM 3008 C C . TYR A 1 377 ? 6.043 24.356 10.159 1.00 29.52 377 TYR A C 1
ATOM 3010 O O . TYR A 1 377 ? 4.883 23.969 10.300 1.00 29.52 377 TYR A O 1
ATOM 3018 N N . TYR A 1 378 ? 7.073 23.512 10.073 1.00 38.44 378 TYR A N 1
ATOM 3019 C CA . TYR A 1 378 ? 6.982 22.143 10.566 1.00 38.44 378 TYR A CA 1
ATOM 3020 C C . TYR A 1 378 ? 6.898 22.220 12.079 1.00 38.44 378 TYR A C 1
ATOM 3022 O O . TYR A 1 378 ? 7.887 22.380 12.795 1.00 38.44 378 TYR A O 1
ATOM 3030 N N . THR A 1 379 ? 5.664 22.214 12.556 1.00 42.25 379 THR A N 1
ATOM 3031 C CA . THR A 1 379 ? 5.391 22.006 13.959 1.00 42.25 379 THR A CA 1
ATOM 3032 C C . THR A 1 379 ? 5.867 20.629 14.376 1.00 42.25 379 THR A C 1
ATOM 3034 O O . THR A 1 379 ? 5.853 19.686 13.590 1.00 42.25 379 THR A O 1
ATOM 3037 N N . PRO A 1 380 ? 6.312 20.508 15.615 1.00 43.06 380 PRO A N 1
ATOM 3038 C CA . PRO A 1 380 ? 7.002 19.322 16.044 1.00 43.06 380 PRO A CA 1
ATOM 3039 C C . PRO A 1 380 ? 5.979 18.353 16.643 1.00 43.06 380 PRO A C 1
ATOM 3041 O O . PRO A 1 380 ? 5.200 18.705 17.530 1.00 43.06 380 PRO A O 1
ATOM 3044 N N . GLN A 1 381 ? 5.900 17.148 16.090 1.00 53.81 381 GLN A N 1
ATOM 3045 C CA . GLN A 1 381 ? 4.961 16.116 16.510 1.00 53.81 381 GLN A CA 1
ATOM 3046 C C . GLN A 1 381 ? 5.704 14.797 16.756 1.00 53.81 381 GLN A C 1
ATOM 3048 O O . GLN A 1 381 ? 6.113 14.143 15.806 1.00 53.81 381 GLN A O 1
ATOM 3053 N N . ASN A 1 382 ? 5.760 14.205 17.948 1.00 67.62 382 ASN A N 1
ATOM 3054 C CA . ASN A 1 382 ? 5.873 14.650 19.346 1.00 67.62 382 ASN A CA 1
ATOM 3055 C C . ASN A 1 382 ? 5.837 13.317 20.108 1.00 67.62 382 ASN A C 1
ATOM 3057 O O . ASN A 1 382 ? 4.804 12.634 20.062 1.00 67.62 382 ASN A O 1
ATOM 3061 N N . PHE A 1 383 ? 6.893 12.923 20.819 1.00 76.62 383 PHE A N 1
ATOM 3062 C CA . PHE A 1 383 ? 6.869 11.714 21.670 1.00 76.62 383 PHE A CA 1
ATOM 3063 C C . PHE A 1 383 ? 5.618 11.638 22.581 1.00 76.62 383 PHE A C 1
ATOM 3065 O O . PHE A 1 383 ? 5.080 10.555 22.822 1.00 76.62 383 PHE A O 1
ATOM 3072 N N . LEU A 1 384 ? 5.085 12.796 22.996 1.00 80.81 384 LEU A N 1
ATOM 3073 C CA . LEU A 1 384 ? 3.820 12.933 23.726 1.00 80.81 384 LEU A CA 1
ATOM 3074 C C . LEU A 1 384 ? 2.582 12.450 22.938 1.00 80.81 384 LEU A C 1
ATOM 3076 O O . LEU A 1 384 ? 1.734 11.754 23.495 1.00 80.81 384 LEU A O 1
ATOM 3080 N N . ASN A 1 385 ? 2.468 12.790 21.650 1.00 76.56 385 ASN A N 1
ATOM 3081 C CA . ASN A 1 385 ? 1.372 12.325 20.792 1.00 76.56 385 ASN A CA 1
ATOM 3082 C C . ASN A 1 385 ? 1.462 10.811 20.561 1.00 76.56 385 ASN A C 1
ATOM 3084 O O . ASN A 1 385 ? 0.459 10.107 20.659 1.00 76.56 385 ASN A O 1
ATOM 3088 N N . TYR A 1 386 ? 2.669 10.290 20.323 1.00 73.62 386 TYR A N 1
ATOM 3089 C CA . TYR A 1 386 ? 2.883 8.845 20.212 1.00 73.62 386 TYR A CA 1
ATOM 3090 C C . TYR A 1 386 ? 2.448 8.106 21.483 1.00 73.62 386 TYR A C 1
ATOM 3092 O O . TYR A 1 386 ? 1.695 7.134 21.397 1.00 73.62 386 TYR A O 1
ATOM 3100 N N . ALA A 1 387 ? 2.836 8.599 22.663 1.00 76.50 387 ALA A N 1
ATOM 3101 C CA . ALA A 1 387 ? 2.382 8.041 23.936 1.00 76.50 387 ALA A CA 1
ATOM 3102 C C . ALA A 1 387 ? 0.844 8.073 24.059 1.00 76.50 387 ALA A C 1
ATOM 3104 O O . ALA A 1 387 ? 0.228 7.077 24.446 1.00 76.50 387 ALA A O 1
ATOM 3105 N N . ALA A 1 388 ? 0.207 9.176 23.652 1.00 75.94 388 ALA A N 1
ATOM 3106 C CA . ALA A 1 388 ? -1.247 9.321 23.677 1.00 75.94 388 ALA A CA 1
ATOM 3107 C C . ALA A 1 388 ? -1.980 8.345 22.733 1.00 75.94 388 ALA A C 1
ATOM 3109 O O . ALA A 1 388 ? -2.951 7.704 23.149 1.00 75.94 388 ALA A O 1
ATOM 3110 N N . ARG A 1 389 ? -1.491 8.173 21.494 1.00 70.81 389 ARG A N 1
ATOM 3111 C CA . ARG A 1 389 ? -2.028 7.226 20.490 1.00 70.81 389 ARG A CA 1
ATOM 3112 C C . ARG A 1 389 ? -1.957 5.771 20.937 1.00 70.81 389 ARG A C 1
ATOM 3114 O O . ARG A 1 389 ? -2.789 4.966 20.527 1.00 70.81 389 ARG A O 1
ATOM 3121 N N . HIS A 1 390 ? -0.991 5.440 21.786 1.00 67.38 390 HIS A N 1
ATOM 3122 C CA . HIS A 1 390 ? -0.822 4.102 22.351 1.00 67.38 390 HIS A CA 1
ATOM 3123 C C . HIS A 1 390 ? -1.398 3.961 23.767 1.00 67.38 390 HIS A C 1
ATOM 3125 O O . HIS A 1 390 ? -1.162 2.950 24.422 1.00 67.38 390 HIS A O 1
ATOM 3131 N N . SER A 1 391 ? -2.185 4.939 24.235 1.00 70.88 391 SER A N 1
ATOM 3132 C CA . SER A 1 391 ? -2.837 4.915 25.552 1.00 70.88 391 SER A CA 1
ATOM 3133 C C . SER A 1 391 ? -1.854 4.742 26.729 1.00 70.88 391 SER A C 1
ATOM 3135 O O . SER A 1 391 ? -2.181 4.126 27.746 1.00 70.88 391 SER A O 1
ATOM 3137 N N . ARG A 1 392 ? -0.646 5.307 26.617 1.00 73.44 392 ARG A N 1
ATOM 3138 C CA . ARG A 1 392 ? 0.396 5.260 27.655 1.00 73.44 392 ARG A CA 1
ATOM 3139 C C . ARG A 1 392 ? 0.252 6.407 28.644 1.00 73.44 392 ARG A C 1
ATOM 3141 O O . ARG A 1 392 ? 1.028 7.359 28.619 1.00 73.44 392 ARG A O 1
ATOM 3148 N N . LEU A 1 393 ? -0.782 6.337 29.484 1.00 78.19 393 LEU A N 1
ATOM 3149 C CA . LEU A 1 393 ? -1.068 7.367 30.490 1.00 78.19 393 LEU A CA 1
ATOM 3150 C C . LEU A 1 393 ? 0.120 7.596 31.438 1.00 78.19 393 LEU A C 1
ATOM 3152 O O . LEU A 1 393 ? 0.474 8.740 31.701 1.00 78.19 393 LEU A O 1
ATOM 3156 N N . ASP A 1 394 ? 0.779 6.514 31.852 1.00 77.06 394 ASP A N 1
ATOM 3157 C CA . ASP A 1 394 ? 1.995 6.505 32.673 1.00 77.06 394 ASP A CA 1
ATOM 3158 C C . ASP A 1 394 ? 3.123 7.367 32.081 1.00 77.06 394 ASP A C 1
ATOM 3160 O O . ASP A 1 394 ? 3.737 8.184 32.772 1.00 77.06 394 ASP A O 1
ATOM 3164 N N . ILE A 1 395 ? 3.371 7.218 30.779 1.00 80.81 395 ILE A N 1
ATOM 3165 C CA . ILE A 1 395 ? 4.401 7.968 30.056 1.00 80.81 395 ILE A CA 1
ATOM 3166 C C . ILE A 1 395 ? 3.933 9.394 29.767 1.00 80.81 395 ILE A C 1
ATOM 3168 O O . ILE A 1 395 ? 4.721 10.325 29.903 1.00 80.81 395 ILE A O 1
ATOM 3172 N N . VAL A 1 396 ? 2.664 9.596 29.407 1.00 84.19 396 VAL A N 1
ATOM 3173 C CA . VAL A 1 396 ? 2.109 10.938 29.176 1.00 84.19 396 VAL A CA 1
ATOM 3174 C C . VAL A 1 396 ? 2.242 11.801 30.431 1.00 84.19 396 VAL A C 1
ATOM 3176 O O . VAL A 1 396 ? 2.779 12.904 30.354 1.00 84.19 396 VAL A O 1
ATOM 3179 N N . GLU A 1 397 ? 1.812 11.310 31.594 1.00 85.25 397 GLU A N 1
ATOM 3180 C CA . GLU A 1 397 ? 1.938 12.042 32.860 1.00 85.25 397 GLU A CA 1
ATOM 3181 C C . GLU A 1 397 ? 3.402 12.357 33.186 1.00 85.25 397 GLU A C 1
ATOM 3183 O O . GLU A 1 397 ? 3.735 13.471 33.610 1.00 85.25 397 GLU A O 1
ATOM 3188 N N . TYR A 1 398 ? 4.299 11.403 32.932 1.00 85.19 398 TYR A N 1
ATOM 3189 C CA . TYR A 1 398 ? 5.728 11.615 33.104 1.00 85.19 398 TYR A CA 1
ATOM 3190 C C . TYR A 1 398 ? 6.271 12.721 32.189 1.00 85.19 398 TYR A C 1
ATOM 3192 O O . TYR A 1 398 ? 6.904 13.651 32.681 1.00 85.19 398 TYR A O 1
ATOM 3200 N N . LEU A 1 399 ? 5.979 12.690 30.887 1.00 84.50 399 LEU A N 1
ATOM 3201 C CA . LEU A 1 399 ? 6.463 13.693 29.931 1.00 84.50 399 LEU A CA 1
ATOM 3202 C C . LEU A 1 399 ? 5.929 15.103 30.242 1.00 84.50 399 LEU A C 1
ATOM 3204 O O . LEU A 1 399 ? 6.673 16.083 30.151 1.00 84.50 399 LEU A O 1
ATOM 3208 N N . ILE A 1 400 ? 4.668 15.211 30.676 1.00 81.81 400 ILE A N 1
ATOM 3209 C CA . ILE A 1 400 ? 4.066 16.482 31.113 1.00 81.81 400 ILE A CA 1
ATOM 3210 C C . ILE A 1 400 ? 4.758 17.004 32.376 1.00 81.81 400 ILE A C 1
ATOM 3212 O O . ILE A 1 400 ? 5.071 18.191 32.483 1.00 81.81 400 ILE A O 1
ATOM 3216 N N . THR A 1 401 ? 4.999 16.140 33.364 1.00 81.12 401 THR A N 1
ATOM 3217 C CA . THR A 1 401 ? 5.658 16.559 34.612 1.00 81.12 401 THR A CA 1
ATOM 3218 C C . THR A 1 401 ? 7.137 16.870 34.414 1.00 81.12 401 THR A C 1
ATOM 3220 O O . THR A 1 401 ? 7.638 17.792 35.055 1.00 81.12 401 THR A O 1
ATOM 3223 N N . TYR A 1 402 ? 7.824 16.156 33.523 1.00 76.69 402 TYR A N 1
ATOM 3224 C CA . TYR A 1 402 ? 9.228 16.384 33.199 1.00 76.69 402 TYR A CA 1
ATOM 3225 C C . TYR A 1 402 ? 9.447 17.784 32.610 1.00 76.69 402 TYR A C 1
ATOM 3227 O O . TYR A 1 402 ? 10.260 18.534 33.145 1.00 76.69 402 TYR A O 1
ATOM 3235 N N . ASP A 1 403 ? 8.664 18.202 31.607 1.00 66.81 403 ASP A N 1
ATOM 3236 C CA . ASP A 1 403 ? 8.783 19.552 31.016 1.00 66.81 403 ASP A CA 1
ATOM 3237 C C . ASP A 1 403 ? 8.561 20.676 32.047 1.00 66.81 403 ASP A C 1
ATOM 3239 O O . ASP A 1 403 ? 9.255 21.697 32.038 1.00 66.81 403 ASP A O 1
ATOM 3243 N N . ASN A 1 404 ? 7.664 20.455 33.013 1.00 63.56 404 ASN A N 1
ATOM 3244 C CA . ASN A 1 404 ? 7.418 21.393 34.111 1.00 63.56 404 ASN A CA 1
ATOM 3245 C C . ASN A 1 404 ? 8.575 21.484 35.128 1.00 63.56 404 ASN A C 1
ATOM 3247 O O . ASN A 1 404 ? 8.661 22.466 35.867 1.00 63.56 404 ASN A O 1
ATOM 3251 N N . ARG A 1 405 ? 9.460 20.478 35.196 1.00 65.00 405 ARG A N 1
ATOM 3252 C CA . ARG A 1 405 ? 10.598 20.422 36.134 1.00 65.00 405 ARG A CA 1
ATOM 3253 C C . ARG A 1 405 ? 11.893 20.997 35.555 1.00 65.00 405 ARG A C 1
ATOM 3255 O O . ARG A 1 405 ? 12.785 21.335 36.332 1.00 65.00 405 ARG A O 1
ATOM 3262 N N . VAL A 1 406 ? 12.018 21.122 34.230 1.00 58.78 406 VAL A N 1
ATOM 3263 C CA . VAL A 1 406 ? 13.251 21.609 33.585 1.00 58.78 406 VAL A CA 1
ATOM 3264 C C . VAL A 1 406 ? 13.389 23.138 33.750 1.00 58.78 406 VAL A C 1
ATOM 3266 O O . VAL A 1 406 ? 12.533 23.891 33.274 1.00 58.78 406 VAL A O 1
ATOM 3269 N N . PRO A 1 407 ? 14.469 23.642 34.385 1.00 48.97 407 PRO A N 1
ATOM 3270 C CA . PRO A 1 407 ? 14.696 25.077 34.578 1.00 48.97 407 PRO A CA 1
ATOM 3271 C C . PRO A 1 407 ? 14.768 25.857 33.250 1.00 48.97 407 PRO A C 1
ATOM 3273 O O . PRO A 1 407 ? 15.426 25.415 32.308 1.00 48.97 407 PRO A O 1
ATOM 3276 N N . ARG A 1 408 ? 14.150 27.051 33.172 1.00 48.78 408 ARG A N 1
ATOM 3277 C CA . ARG A 1 408 ? 14.102 27.906 31.953 1.00 48.78 408 ARG A CA 1
ATOM 3278 C C . ARG A 1 408 ? 15.473 28.172 31.314 1.00 48.78 408 ARG A C 1
ATOM 3280 O O . ARG A 1 408 ? 15.571 28.307 30.107 1.00 48.78 408 ARG A O 1
ATOM 3287 N N . ASN A 1 409 ? 16.524 28.217 32.116 1.00 42.75 409 ASN A N 1
ATOM 3288 C CA . ASN A 1 409 ? 17.920 28.422 31.726 1.00 42.75 409 ASN A CA 1
ATOM 3289 C C . ASN A 1 409 ? 18.604 27.186 31.104 1.00 42.75 409 ASN A C 1
ATOM 3291 O O . ASN A 1 409 ? 19.665 27.335 30.507 1.00 42.75 409 ASN A O 1
ATOM 3295 N N . LYS A 1 410 ? 18.011 25.985 31.202 1.00 45.34 410 LYS A N 1
ATOM 3296 C CA . LYS A 1 410 ? 18.380 24.807 30.392 1.00 45.34 410 LYS A CA 1
ATOM 3297 C C . LYS A 1 410 ? 17.545 24.683 29.104 1.00 45.34 410 LYS A C 1
ATOM 3299 O O . LYS A 1 410 ? 17.905 23.887 28.243 1.00 45.34 410 LYS A O 1
ATOM 3304 N N . LYS A 1 411 ? 16.483 25.488 28.923 1.00 52.09 411 LYS A N 1
ATOM 3305 C CA . LYS A 1 411 ? 15.698 25.596 27.671 1.00 52.09 411 LYS A CA 1
ATOM 3306 C C . LYS A 1 411 ? 16.446 26.453 26.634 1.00 52.09 411 LYS A C 1
ATOM 3308 O O . LYS A 1 411 ? 15.942 27.462 26.156 1.00 52.09 411 LYS A O 1
ATOM 3313 N N . ASN A 1 412 ? 17.704 26.102 26.376 1.00 36.00 412 ASN A N 1
ATOM 3314 C CA . ASN A 1 412 ? 18.651 26.922 25.631 1.00 36.00 412 ASN A CA 1
ATOM 3315 C C . ASN A 1 412 ? 18.375 26.845 24.116 1.00 36.00 412 ASN A C 1
ATOM 3317 O O . ASN A 1 412 ? 18.869 25.951 23.436 1.00 36.00 412 ASN A O 1
ATOM 3321 N N . SER A 1 413 ? 17.536 27.743 23.602 1.00 41.62 413 SER A N 1
ATOM 3322 C CA . SER A 1 413 ? 17.646 28.418 22.293 1.00 41.62 413 SER A CA 1
ATOM 3323 C C . SER A 1 413 ? 16.392 29.270 22.072 1.00 41.62 413 SER A C 1
ATOM 3325 O O . SER A 1 413 ? 15.342 28.985 22.643 1.00 41.62 413 SER A O 1
ATOM 3327 N N . ASP A 1 414 ? 16.500 30.324 21.265 1.00 41.38 414 ASP A N 1
ATOM 3328 C CA . ASP A 1 414 ? 15.473 31.334 20.955 1.00 41.38 414 ASP A CA 1
ATOM 3329 C C . ASP A 1 414 ? 14.196 30.810 20.252 1.00 41.38 414 ASP A C 1
ATOM 3331 O O . ASP A 1 414 ? 13.494 31.546 19.561 1.00 41.38 414 ASP A O 1
ATOM 3335 N N . ILE A 1 415 ? 13.845 29.539 20.446 1.00 42.28 415 ILE A N 1
ATOM 3336 C CA . ILE A 1 415 ? 12.592 28.928 20.019 1.00 42.28 415 ILE A CA 1
ATOM 3337 C C . ILE A 1 415 ? 12.034 28.194 21.241 1.00 42.28 415 ILE A C 1
ATOM 3339 O O . ILE A 1 415 ? 12.351 27.036 21.510 1.00 42.28 415 ILE A O 1
ATOM 3343 N N . GLY A 1 416 ? 11.242 28.912 22.041 1.00 44.41 416 GLY A N 1
ATOM 3344 C CA . GLY A 1 416 ? 10.558 28.374 23.214 1.00 44.41 416 GLY A CA 1
ATOM 3345 C C . GLY A 1 416 ? 9.575 27.279 22.811 1.00 44.41 416 GLY A C 1
ATOM 3346 O O . GLY A 1 416 ? 8.422 27.553 22.498 1.00 44.41 416 GLY A O 1
ATOM 3347 N N . TYR A 1 417 ? 10.051 26.042 22.794 1.00 52.31 417 TYR A N 1
ATOM 3348 C CA . TYR A 1 417 ? 9.269 24.877 22.418 1.00 52.31 417 TYR A CA 1
ATOM 3349 C C . TYR A 1 417 ? 8.298 24.484 23.543 1.00 52.31 417 TYR A C 1
ATOM 3351 O O . TYR A 1 417 ? 8.699 24.377 24.705 1.00 52.31 417 TYR A O 1
ATOM 3359 N N . GLN A 1 418 ? 7.033 24.244 23.192 1.00 62.50 418 GLN A N 1
ATOM 3360 C CA . GLN A 1 418 ? 5.959 23.803 24.087 1.00 62.50 418 GLN A CA 1
ATOM 3361 C C . GLN A 1 418 ? 5.301 22.549 23.498 1.00 62.50 418 GLN A C 1
ATOM 3363 O O . GLN A 1 418 ? 5.127 22.465 22.283 1.00 62.50 418 GLN A O 1
ATOM 3368 N N . TRP A 1 419 ? 4.922 21.587 24.348 1.00 74.00 419 TRP A N 1
ATOM 3369 C CA . TRP A 1 419 ? 4.171 20.406 23.917 1.00 74.00 419 TRP A CA 1
ATOM 3370 C C . TRP A 1 419 ? 2.909 20.783 23.131 1.00 74.00 419 TRP A C 1
ATOM 3372 O O . TRP A 1 419 ? 2.107 21.603 23.586 1.00 74.00 419 TRP A O 1
ATOM 3382 N N . ASP A 1 420 ? 2.689 20.119 21.992 1.00 75.25 420 ASP A N 1
ATOM 3383 C CA . ASP A 1 420 ? 1.433 20.226 21.249 1.00 75.25 420 ASP A CA 1
ATOM 3384 C C . ASP A 1 420 ? 0.373 19.316 21.882 1.00 75.25 420 ASP A C 1
ATOM 3386 O O . ASP A 1 420 ? 0.128 18.173 21.476 1.00 75.25 420 ASP A O 1
ATOM 3390 N N . TYR A 1 421 ? -0.253 19.849 22.926 1.00 81.31 421 TYR A N 1
ATOM 3391 C CA . TYR A 1 421 ? -1.332 19.185 23.645 1.00 81.31 421 TYR A CA 1
ATOM 3392 C C . TYR A 1 421 ? -2.575 18.946 22.781 1.00 81.31 421 TYR A C 1
ATOM 3394 O O . TYR A 1 421 ? -3.329 18.017 23.069 1.00 81.31 421 TYR A O 1
ATOM 3402 N N . TYR A 1 422 ? -2.802 19.739 21.726 1.00 81.00 422 TYR A N 1
ATOM 3403 C CA . TYR A 1 422 ? -3.950 19.540 20.841 1.00 81.00 422 TYR A CA 1
ATOM 3404 C C . TYR A 1 422 ? -3.760 18.280 19.999 1.00 81.00 422 TYR A C 1
ATOM 3406 O O . TYR A 1 422 ? -4.632 17.409 19.980 1.00 81.00 422 TYR A O 1
ATOM 3414 N N . THR A 1 423 ? -2.592 18.123 19.379 1.00 77.62 423 THR A N 1
ATOM 3415 C CA . THR A 1 423 ? -2.283 16.918 18.604 1.00 77.62 423 THR A CA 1
ATOM 3416 C C . THR A 1 423 ? -2.223 15.673 19.491 1.00 77.62 423 THR A C 1
ATOM 3418 O O . THR A 1 423 ? -2.756 14.628 19.116 1.00 77.62 423 THR A O 1
ATOM 3421 N N . ALA A 1 424 ? -1.684 15.777 20.710 1.00 81.50 424 ALA A N 1
ATOM 3422 C CA . ALA A 1 424 ? -1.735 14.675 21.672 1.00 81.50 424 ALA A CA 1
ATOM 3423 C C . ALA A 1 424 ? -3.177 14.324 22.100 1.00 81.50 424 ALA A C 1
ATOM 3425 O O . ALA A 1 424 ? -3.502 13.147 22.260 1.00 81.50 424 ALA A O 1
ATOM 3426 N N . MET A 1 425 ? -4.073 15.312 22.209 1.00 85.38 425 MET A N 1
ATOM 3427 C CA . MET A 1 425 ? -5.501 15.083 22.457 1.00 85.38 425 MET A CA 1
ATOM 3428 C C . MET A 1 425 ? -6.182 14.359 21.288 1.00 85.38 425 MET A C 1
ATOM 3430 O O . MET A 1 425 ? -6.980 13.454 21.527 1.00 85.38 425 MET A O 1
ATOM 3434 N N . VAL A 1 426 ? -5.839 14.684 20.036 1.00 81.25 426 VAL A N 1
ATOM 3435 C CA . VAL A 1 426 ? -6.279 13.898 18.867 1.00 81.25 426 VAL A CA 1
ATOM 3436 C C . VAL A 1 426 ? -5.780 12.455 18.989 1.00 81.25 426 VAL A C 1
ATOM 3438 O O . VAL A 1 426 ? -6.570 11.524 18.842 1.00 81.25 426 VAL A O 1
ATOM 3441 N N . GLY A 1 427 ? -4.511 12.251 19.357 1.00 76.31 427 GLY A N 1
ATOM 3442 C CA . GLY A 1 427 ? -3.953 10.924 19.626 1.00 76.31 427 GLY A CA 1
ATOM 3443 C C . GLY A 1 427 ? -4.698 10.143 20.716 1.00 76.31 427 GLY A C 1
ATOM 3444 O O . GLY A 1 427 ? -4.954 8.950 20.557 1.00 76.31 427 GLY A O 1
ATOM 3445 N N . ALA A 1 428 ? -5.119 10.813 21.789 1.00 81.00 428 ALA A N 1
ATOM 3446 C CA . ALA A 1 428 ? -5.917 10.215 22.860 1.00 81.00 428 ALA A CA 1
ATOM 3447 C C . ALA A 1 428 ? -7.322 9.778 22.400 1.00 81.00 428 ALA A C 1
ATOM 3449 O O . ALA A 1 428 ? -7.817 8.732 22.820 1.00 81.00 428 ALA A O 1
ATOM 3450 N N . ILE A 1 429 ? -7.957 10.539 21.501 1.00 77.38 429 ILE A N 1
ATOM 3451 C CA . ILE A 1 429 ? -9.244 10.156 20.894 1.00 77.38 429 ILE A CA 1
ATOM 3452 C C . ILE A 1 429 ? -9.074 8.896 20.038 1.00 77.38 429 ILE A C 1
ATOM 3454 O O . ILE A 1 429 ? -9.893 7.981 20.125 1.00 77.38 429 ILE A O 1
ATOM 3458 N N . ILE A 1 430 ? -7.990 8.823 19.255 1.00 73.88 430 ILE A N 1
ATOM 3459 C CA . ILE A 1 430 ? -7.654 7.647 18.436 1.00 73.88 430 ILE A CA 1
ATOM 3460 C C . ILE A 1 430 ? -7.480 6.406 19.321 1.00 73.88 430 ILE A C 1
ATOM 3462 O O . ILE A 1 430 ? -7.990 5.335 18.991 1.00 73.88 430 ILE A O 1
ATOM 3466 N N . SER A 1 431 ? -6.801 6.546 20.464 1.00 69.31 431 SER A N 1
ATOM 3467 C CA . SER A 1 431 ? -6.556 5.426 21.380 1.00 69.31 431 SER A CA 1
ATOM 3468 C C . SER A 1 431 ? -7.788 4.986 22.174 1.00 69.31 431 SER A C 1
ATOM 3470 O O . SER A 1 431 ? -7.791 3.898 22.746 1.00 69.31 431 SER A O 1
ATOM 3472 N N . GLY A 1 432 ? -8.854 5.792 22.197 1.00 68.56 432 GLY A N 1
ATOM 3473 C CA . GLY A 1 432 ? -10.054 5.503 22.980 1.00 68.56 432 GLY A CA 1
ATOM 3474 C C . GLY A 1 432 ? -9.933 5.865 24.464 1.00 68.56 432 GLY A C 1
ATOM 3475 O O . GLY A 1 432 ? -10.832 5.545 25.241 1.00 68.56 432 GLY A O 1
ATOM 3476 N N . ASN A 1 433 ? -8.840 6.509 24.887 1.00 74.88 433 ASN A N 1
ATOM 3477 C CA . ASN A 1 433 ? -8.578 6.779 26.298 1.00 74.88 433 ASN A CA 1
ATOM 3478 C C . ASN A 1 433 ? -9.173 8.125 26.737 1.00 74.88 433 ASN A C 1
ATOM 3480 O O . ASN A 1 433 ? -8.616 9.198 26.500 1.00 74.88 433 ASN A O 1
ATOM 3484 N N . PHE A 1 434 ? -10.306 8.052 27.432 1.00 78.94 434 PHE A N 1
ATOM 3485 C CA . PHE A 1 434 ? -11.048 9.228 27.880 1.00 78.94 434 PHE A CA 1
ATOM 3486 C C . PHE A 1 434 ? -10.316 10.054 28.946 1.00 78.94 434 PHE A C 1
ATOM 3488 O O . PHE A 1 434 ? -10.429 11.281 28.961 1.00 78.94 434 PHE A O 1
ATOM 3495 N N . GLU A 1 435 ? -9.533 9.404 29.808 1.00 81.12 435 GLU A N 1
ATOM 3496 C CA . GLU A 1 435 ? -8.749 10.075 30.850 1.00 81.12 435 GLU A CA 1
ATOM 3497 C C . GLU A 1 435 ? -7.666 10.959 30.226 1.00 81.12 435 GLU A C 1
ATOM 3499 O O . GLU A 1 435 ? -7.496 12.109 30.630 1.00 81.12 435 GLU A O 1
ATOM 3504 N N . LEU A 1 436 ? -7.007 10.469 29.171 1.00 80.88 436 LEU A N 1
ATOM 3505 C CA . LEU A 1 436 ? -6.035 11.245 28.403 1.00 80.88 436 LEU A CA 1
ATOM 3506 C C . LEU A 1 436 ? -6.674 12.454 27.709 1.00 80.88 436 LEU A C 1
ATOM 3508 O O . LEU A 1 436 ? -6.108 13.546 27.742 1.00 80.88 436 LEU A O 1
ATOM 3512 N N . VAL A 1 437 ? -7.872 12.302 27.136 1.00 86.19 437 VAL A N 1
ATOM 3513 C CA . VAL A 1 437 ? -8.605 13.431 26.530 1.00 86.19 437 VAL A CA 1
ATOM 3514 C C . VAL A 1 437 ? -8.902 14.513 27.573 1.00 86.19 437 VAL A C 1
ATOM 3516 O O . VAL A 1 437 ? -8.650 15.696 27.334 1.00 86.19 437 VAL A O 1
ATOM 3519 N N . GLN A 1 438 ? -9.377 14.124 28.759 1.00 87.12 438 GLN A N 1
ATOM 3520 C CA . GLN A 1 438 ? -9.634 15.058 29.859 1.00 87.12 438 GLN A CA 1
ATOM 3521 C C . GLN A 1 438 ? -8.349 15.706 30.389 1.00 87.12 438 GLN A C 1
ATOM 3523 O O . GLN A 1 438 ? -8.355 16.892 30.729 1.00 87.12 438 GLN A O 1
ATOM 3528 N N . LEU A 1 439 ? -7.254 14.945 30.466 1.00 86.19 439 LEU A N 1
ATOM 3529 C CA . LEU A 1 439 ? -5.947 15.435 30.891 1.00 86.19 439 LEU A CA 1
ATOM 3530 C C . LEU A 1 439 ? -5.443 16.526 29.945 1.00 86.19 439 LEU A C 1
ATOM 3532 O O . LEU A 1 439 ? -5.124 17.622 30.402 1.00 86.19 439 LEU A O 1
ATOM 3536 N N . PHE A 1 440 ? -5.428 16.263 28.637 1.00 87.31 440 PHE A N 1
ATOM 3537 C CA . PHE A 1 440 ? -4.966 17.239 27.651 1.00 87.31 440 PHE A CA 1
ATOM 3538 C C . PHE A 1 440 ? -5.887 18.452 27.551 1.00 87.31 440 PHE A C 1
ATOM 3540 O O . PHE A 1 440 ? -5.402 19.577 27.447 1.00 87.31 440 PHE A O 1
ATOM 3547 N N . HIS A 1 441 ? -7.201 18.267 27.686 1.00 86.94 441 HIS A N 1
ATOM 3548 C CA . HIS A 1 441 ? -8.133 19.388 27.761 1.00 86.94 441 HIS A CA 1
ATOM 3549 C C . HIS A 1 441 ? -7.823 20.344 28.920 1.00 86.94 441 HIS A C 1
ATOM 3551 O O . HIS A 1 441 ? -7.896 21.550 28.722 1.00 86.94 441 HIS A O 1
ATOM 3557 N N . LYS A 1 442 ? -7.427 19.836 30.097 1.00 86.69 442 LYS A N 1
ATOM 3558 C CA . LYS A 1 442 ? -7.020 20.684 31.235 1.00 86.69 442 LYS A CA 1
ATOM 3559 C C . LYS A 1 442 ? -5.733 21.471 30.973 1.00 86.69 442 LYS A C 1
ATOM 3561 O O . LYS A 1 442 ? -5.545 22.515 31.590 1.00 86.69 442 LYS A O 1
ATOM 3566 N N . GLN A 1 443 ? -4.847 20.966 30.111 1.00 81.56 443 GLN A N 1
ATOM 3567 C CA . GLN A 1 443 ? -3.596 21.643 29.741 1.00 81.56 443 GLN A CA 1
ATOM 3568 C C . GLN A 1 443 ? -3.800 22.710 28.654 1.00 81.56 443 GLN A C 1
ATOM 3570 O O . GLN A 1 443 ? -2.978 23.612 28.512 1.00 81.56 443 GLN A O 1
ATOM 3575 N N . LEU A 1 444 ? -4.893 22.627 27.892 1.00 78.69 444 LEU A N 1
ATOM 3576 C CA . LEU A 1 444 ? -5.248 23.581 26.844 1.00 78.69 444 LEU A CA 1
ATOM 3577 C C . LEU A 1 444 ? -6.105 24.723 27.412 1.00 78.69 444 LEU A C 1
ATOM 3579 O O . LEU A 1 444 ? -7.069 24.490 28.138 1.00 78.69 444 LEU A O 1
ATOM 3583 N N . SER A 1 445 ? -5.824 25.969 27.025 1.00 65.75 445 SER A N 1
ATOM 3584 C CA . SER A 1 445 ? -6.781 27.064 27.236 1.00 65.75 445 SER A CA 1
ATOM 3585 C C . SER A 1 445 ? -7.983 26.915 26.289 1.00 65.75 445 SER A C 1
ATOM 3587 O O . SER A 1 445 ? -7.873 26.323 25.211 1.00 65.75 445 SER A O 1
ATOM 3589 N N . LEU A 1 446 ? -9.144 27.471 26.658 1.00 55.91 446 LEU A N 1
ATOM 3590 C CA . LEU A 1 446 ? -10.345 27.462 25.801 1.00 55.91 446 LEU A CA 1
ATOM 3591 C C . LEU A 1 446 ? -10.114 28.158 24.442 1.00 55.91 446 LEU A C 1
ATOM 3593 O O . LEU A 1 446 ? -10.752 27.799 23.456 1.00 55.91 446 LEU A O 1
ATOM 3597 N N . GLU A 1 447 ? -9.177 29.112 24.394 1.00 48.91 447 GLU A N 1
ATOM 3598 C CA . GLU A 1 447 ? -8.767 29.873 23.202 1.00 48.91 447 GLU A CA 1
ATOM 3599 C C . GLU A 1 447 ? -7.515 29.300 22.511 1.00 48.91 447 GLU A C 1
ATOM 3601 O O . GLU A 1 447 ? -7.050 29.866 21.521 1.00 48.91 447 GLU A O 1
ATOM 3606 N N . SER A 1 448 ? -6.942 28.197 23.022 1.00 58.28 448 SER A N 1
ATOM 3607 C CA . SER A 1 448 ? -5.763 27.558 22.423 1.00 58.28 448 SER A CA 1
ATOM 3608 C C . SER A 1 448 ? -6.064 27.211 20.967 1.00 58.28 448 SER A C 1
ATOM 3610 O O . SER A 1 448 ? -7.025 26.499 20.676 1.00 58.28 448 SER A O 1
ATOM 3612 N N . ILE A 1 449 ? -5.263 27.800 20.078 1.00 51.44 449 ILE A N 1
ATOM 3613 C CA . ILE A 1 449 ? -5.557 28.009 18.661 1.00 51.44 449 ILE A CA 1
ATOM 3614 C C . ILE A 1 449 ? -5.970 26.709 17.961 1.00 51.44 449 ILE A C 1
ATOM 3616 O O . ILE A 1 449 ? -5.254 25.711 17.973 1.00 51.44 449 ILE A O 1
ATOM 3620 N N . ILE A 1 450 ? -7.109 26.785 17.270 1.00 53.94 450 ILE A N 1
ATOM 3621 C CA . ILE A 1 450 ? -7.544 25.858 16.226 1.00 53.94 450 ILE A CA 1
ATOM 3622 C C . ILE A 1 450 ? -6.584 26.038 15.051 1.00 53.94 450 ILE A C 1
ATOM 3624 O O . ILE A 1 450 ? -6.787 26.895 14.196 1.00 53.94 450 ILE A O 1
ATOM 3628 N N . ASN A 1 451 ? -5.515 25.255 15.011 1.00 48.62 451 ASN A N 1
ATOM 3629 C CA . ASN A 1 451 ? -4.775 25.050 13.777 1.00 48.62 451 ASN A CA 1
ATOM 3630 C C . ASN A 1 451 ? -4.731 23.546 13.538 1.00 48.62 451 ASN A C 1
ATOM 3632 O O . ASN A 1 451 ? -3.851 22.876 14.068 1.00 48.62 451 ASN A O 1
ATOM 3636 N N . PRO A 1 452 ? -5.715 22.975 12.819 1.00 49.81 452 PRO A N 1
ATOM 3637 C CA . PRO A 1 452 ? -5.657 21.569 12.468 1.00 49.81 452 PRO A CA 1
ATOM 3638 C C . PRO A 1 452 ? -4.381 21.339 11.649 1.00 49.81 452 PRO A C 1
ATOM 3640 O O . PRO A 1 452 ? -4.234 21.869 10.543 1.00 49.81 452 PRO A O 1
ATOM 3643 N N . GLN A 1 453 ? -3.436 20.620 12.247 1.00 47.38 453 GLN A N 1
ATOM 3644 C CA . GLN A 1 453 ? -2.147 20.294 11.655 1.00 47.38 453 GLN A CA 1
ATOM 3645 C C . GLN A 1 453 ? -2.175 18.903 11.038 1.00 47.38 453 GLN A C 1
ATOM 3647 O O . GLN A 1 453 ? -3.047 18.079 11.321 1.00 47.38 453 GLN A O 1
ATOM 3652 N N . TYR A 1 454 ? -1.276 18.723 10.083 1.00 43.69 454 TYR A N 1
ATOM 3653 C CA . TYR A 1 454 ? -1.284 17.631 9.131 1.00 43.69 454 TYR A CA 1
ATOM 3654 C C . TYR A 1 454 ? -0.983 16.297 9.814 1.00 43.69 454 TYR A C 1
ATOM 3656 O O . TYR A 1 454 ? 0.008 16.167 10.526 1.00 43.69 454 TYR A O 1
ATOM 3664 N N . ILE A 1 455 ? -1.834 15.298 9.589 1.00 41.09 455 ILE A N 1
ATOM 3665 C CA . ILE A 1 455 ? -1.525 13.905 9.896 1.00 41.09 455 ILE A CA 1
ATOM 3666 C C . ILE A 1 455 ? -1.454 13.183 8.551 1.00 41.09 455 ILE A C 1
ATOM 3668 O O . ILE A 1 455 ? -2.414 13.206 7.780 1.00 41.09 455 ILE A O 1
ATOM 3672 N N . PHE A 1 456 ? -0.300 12.586 8.259 1.00 36.00 456 PHE A N 1
ATOM 3673 C CA . PHE A 1 456 ? -0.097 11.791 7.053 1.00 36.00 456 PHE A CA 1
ATOM 3674 C C . PHE A 1 456 ? -0.870 10.470 7.172 1.00 36.00 456 PHE A C 1
ATOM 3676 O O . PHE A 1 456 ? -0.665 9.708 8.120 1.00 36.00 456 PHE A O 1
ATOM 3683 N N . ASP A 1 457 ? -1.762 10.218 6.216 1.00 32.22 457 ASP A N 1
ATOM 3684 C CA . ASP A 1 457 ? -2.364 8.909 5.955 1.00 32.22 457 ASP A CA 1
ATOM 3685 C C . ASP A 1 457 ? -2.127 8.611 4.471 1.00 32.22 457 ASP A C 1
ATOM 3687 O O . ASP A 1 457 ? -2.756 9.235 3.620 1.00 32.22 457 ASP A O 1
ATOM 3691 N N . ASN A 1 458 ? -1.150 7.739 4.192 1.00 33.59 458 ASN A N 1
ATOM 3692 C CA . ASN A 1 458 ? -0.855 7.122 2.894 1.00 33.59 458 ASN A CA 1
ATOM 3693 C C . ASN A 1 458 ? -1.257 7.968 1.670 1.00 33.59 458 ASN A C 1
ATOM 3695 O O . ASN A 1 458 ? -2.284 7.709 1.048 1.00 33.59 458 ASN A O 1
ATOM 3699 N N . SER A 1 459 ? -0.404 8.938 1.321 1.00 36.25 459 SER A N 1
ATOM 3700 C CA . SER A 1 459 ? -0.460 9.847 0.155 1.00 36.25 459 SER A CA 1
ATOM 3701 C C . SER A 1 459 ? -1.386 11.073 0.211 1.00 36.25 459 SER A C 1
ATOM 3703 O O . SER A 1 459 ? -1.163 11.989 -0.574 1.00 36.25 459 SER A O 1
ATOM 3705 N N . ASP A 1 460 ? -2.307 11.192 1.178 1.00 34.75 460 ASP A N 1
ATOM 3706 C CA . ASP A 1 460 ? -3.128 12.405 1.344 1.00 34.75 460 ASP A CA 1
ATOM 3707 C C . ASP A 1 460 ? -2.824 13.141 2.659 1.00 34.75 460 ASP A C 1
ATOM 3709 O O . ASP A 1 460 ? -2.822 12.581 3.761 1.00 34.75 460 ASP A O 1
ATOM 3713 N N . MET A 1 461 ? -2.594 14.451 2.561 1.00 38.16 461 MET A N 1
ATOM 3714 C CA . MET A 1 461 ? -2.311 15.310 3.708 1.00 38.16 461 MET A CA 1
ATOM 3715 C C . MET A 1 461 ? -3.618 15.662 4.443 1.00 38.16 461 MET A C 1
ATOM 3717 O O . MET A 1 461 ? -4.323 16.614 4.093 1.00 38.16 461 MET A O 1
ATOM 3721 N N . VAL A 1 462 ? -3.966 14.896 5.483 1.00 47.75 462 VAL A N 1
ATOM 3722 C CA . VAL A 1 462 ? -5.270 15.008 6.146 1.00 47.75 462 VAL A CA 1
ATOM 3723 C C . VAL A 1 462 ? -5.189 15.778 7.469 1.00 47.75 462 VAL A C 1
ATOM 3725 O O . VAL A 1 462 ? -4.563 15.373 8.446 1.00 47.75 462 VAL A O 1
ATOM 3728 N N . LYS A 1 463 ? -5.903 16.903 7.534 1.00 55.62 463 LYS A N 1
ATOM 3729 C CA . LYS A 1 463 ? -6.119 17.691 8.757 1.00 55.62 463 LYS A CA 1
ATOM 3730 C C . LYS A 1 463 ? -7.200 17.038 9.641 1.00 55.62 463 LYS A C 1
ATOM 3732 O O . LYS A 1 463 ? -8.395 17.282 9.452 1.00 55.62 463 LYS A O 1
ATOM 3737 N N . LEU A 1 464 ? -6.801 16.198 10.601 1.00 65.50 464 LEU A N 1
ATOM 3738 C CA . LEU A 1 464 ? -7.715 15.549 11.556 1.00 65.50 464 LEU A CA 1
ATOM 3739 C C . LEU A 1 464 ? -7.945 16.439 12.790 1.00 65.50 464 LEU A C 1
ATOM 3741 O O . LEU A 1 464 ? -7.097 16.538 13.670 1.00 65.50 464 LEU A O 1
ATOM 3745 N N . SER A 1 465 ? -9.120 17.069 12.874 1.00 77.69 465 SER A N 1
ATOM 3746 C CA . SER A 1 465 ? -9.596 17.683 14.121 1.00 77.69 465 SER A CA 1
ATOM 3747 C C . SER A 1 465 ? -10.073 16.620 15.117 1.00 77.69 465 SER A C 1
ATOM 3749 O O . SER A 1 465 ? -10.344 15.476 14.744 1.00 77.69 465 SER A O 1
ATOM 3751 N N . THR A 1 466 ? -10.249 17.007 16.380 1.00 84.06 466 THR A N 1
ATOM 3752 C CA . THR A 1 466 ? -10.780 16.138 17.446 1.00 84.06 466 THR A CA 1
ATOM 3753 C C . THR A 1 466 ? -12.116 15.484 17.082 1.00 84.06 466 THR A C 1
ATOM 3755 O O . THR A 1 466 ? -12.282 14.277 17.254 1.00 84.06 466 THR A O 1
ATOM 3758 N N . PHE A 1 467 ? -13.049 16.242 16.501 1.00 85.94 467 PHE A N 1
ATOM 3759 C CA . PHE A 1 467 ? -14.330 15.705 16.033 1.00 85.94 467 PHE A CA 1
ATOM 3760 C C . PHE A 1 467 ? -14.187 14.755 14.836 1.00 85.94 467 PHE A C 1
ATOM 3762 O O . PHE A 1 467 ? -14.850 13.720 14.794 1.00 85.94 467 PHE A O 1
ATOM 3769 N N . ASN A 1 468 ? -13.327 15.087 13.868 1.00 83.44 468 ASN A N 1
ATOM 3770 C CA . ASN A 1 468 ? -13.099 14.244 12.692 1.00 83.44 468 ASN A CA 1
ATOM 3771 C C . ASN A 1 468 ? -12.469 12.903 13.090 1.00 83.44 468 ASN A C 1
ATOM 3773 O O . ASN A 1 468 ? -12.901 11.864 12.600 1.00 83.44 468 ASN A O 1
ATOM 3777 N N . ALA A 1 469 ? -11.513 12.917 14.026 1.00 81.75 469 ALA A N 1
ATOM 3778 C CA . ALA A 1 469 ? -10.934 11.705 14.599 1.00 81.75 469 ALA A CA 1
ATOM 3779 C C . ALA A 1 469 ? -11.989 10.879 15.347 1.00 81.75 469 ALA A C 1
ATOM 3781 O O . ALA A 1 469 ? -12.113 9.680 15.108 1.00 81.75 469 ALA A O 1
ATOM 3782 N N . ALA A 1 470 ? -12.813 11.510 16.189 1.00 86.56 470 ALA A N 1
ATOM 3783 C CA . ALA A 1 470 ? -13.881 10.804 16.892 1.00 86.56 470 ALA A CA 1
ATOM 3784 C C . ALA A 1 470 ? -14.866 10.129 15.918 1.00 86.56 470 ALA A C 1
ATOM 3786 O O . ALA A 1 470 ? -15.259 8.984 16.141 1.00 86.56 470 ALA A O 1
ATOM 3787 N N . ALA A 1 471 ? -15.215 10.789 14.808 1.00 84.31 471 ALA A N 1
ATOM 3788 C CA . ALA A 1 471 ? -16.063 10.193 13.779 1.00 84.31 471 ALA A CA 1
ATOM 3789 C C . ALA A 1 471 ? -15.369 9.082 12.980 1.00 84.31 471 ALA A C 1
ATOM 3791 O O . ALA A 1 471 ? -16.005 8.063 12.726 1.00 84.31 471 ALA A O 1
ATOM 3792 N N . LEU A 1 472 ? -14.087 9.247 12.634 1.00 80.31 472 LEU A N 1
ATOM 3793 C CA . LEU A 1 472 ? -13.298 8.250 11.902 1.00 80.31 472 LEU A CA 1
ATOM 3794 C C . LEU A 1 472 ? -13.130 6.937 12.671 1.00 80.31 472 LEU A C 1
ATOM 3796 O O . LEU A 1 472 ? -13.024 5.899 12.036 1.00 80.31 472 LEU A O 1
ATOM 3800 N N . PHE A 1 473 ? -13.096 6.990 14.007 1.00 74.94 473 PHE A N 1
ATOM 3801 C CA . PHE A 1 473 ? -12.913 5.822 14.879 1.00 74.94 473 PHE A CA 1
ATOM 3802 C C . PHE A 1 473 ? -14.191 5.393 15.619 1.00 74.94 473 PHE A C 1
ATOM 3804 O O . PHE A 1 473 ? -14.133 4.556 16.523 1.00 74.94 473 PHE A O 1
ATOM 3811 N N . GLY A 1 474 ? -15.351 5.963 15.274 1.00 79.88 474 GLY A N 1
ATOM 3812 C CA . GLY A 1 474 ? -16.640 5.456 15.749 1.00 79.88 474 GLY A CA 1
ATOM 3813 C C . GLY A 1 474 ? -17.019 5.851 17.181 1.00 79.88 474 GLY A C 1
ATOM 3814 O O . GLY A 1 474 ? -17.810 5.150 17.810 1.00 79.88 474 GLY A O 1
ATOM 3815 N N . ARG A 1 475 ? -16.460 6.941 17.721 1.00 79.69 475 ARG A N 1
ATOM 3816 C CA . ARG A 1 475 ? -16.520 7.304 19.149 1.00 79.69 475 ARG A CA 1
ATOM 3817 C C . ARG A 1 475 ? -17.558 8.389 19.452 1.00 79.69 475 ARG A C 1
ATOM 3819 O O . ARG A 1 475 ? -17.228 9.571 19.577 1.00 79.69 475 ARG A O 1
ATOM 3826 N N . ILE A 1 476 ? -18.826 7.999 19.578 1.00 84.38 476 ILE A N 1
ATOM 3827 C CA . ILE A 1 476 ? -19.939 8.932 19.855 1.00 84.38 476 ILE A CA 1
ATOM 3828 C C . ILE A 1 476 ? -19.744 9.648 21.199 1.00 84.38 476 ILE A C 1
ATOM 3830 O O . ILE A 1 476 ? -19.981 10.850 21.300 1.00 84.38 476 ILE A O 1
ATOM 3834 N N . GLU A 1 477 ? -19.236 8.941 22.205 1.00 82.25 477 GLU A N 1
ATOM 3835 C CA . GLU A 1 477 ? -18.950 9.462 23.541 1.00 82.25 477 GLU A CA 1
ATOM 3836 C C . GLU A 1 477 ? -17.982 10.654 23.514 1.00 82.25 477 GLU A C 1
ATOM 3838 O O . GLU A 1 477 ? -18.167 11.627 24.249 1.00 82.25 477 GLU A O 1
ATOM 3843 N N . PHE A 1 478 ? -16.989 10.633 22.619 1.00 83.56 478 PHE A N 1
ATOM 3844 C CA . PHE A 1 478 ? -16.088 11.769 22.437 1.00 83.56 478 PHE A CA 1
ATOM 3845 C C . PHE A 1 478 ? -16.762 12.909 21.690 1.00 83.56 478 PHE A C 1
ATOM 3847 O O . PHE A 1 478 ? -16.540 14.062 22.046 1.00 83.56 478 PHE A O 1
ATOM 3854 N N . ILE A 1 479 ? -17.613 12.622 20.702 1.00 88.62 479 ILE A N 1
ATOM 3855 C CA . ILE A 1 479 ? -18.371 13.659 19.987 1.00 88.62 479 ILE A CA 1
ATOM 3856 C C . ILE A 1 479 ? -19.276 14.427 20.965 1.00 88.62 479 ILE A C 1
ATOM 3858 O O . ILE A 1 479 ? -19.281 15.661 20.962 1.00 88.62 479 ILE A O 1
ATOM 3862 N N . GLU A 1 480 ? -20.005 13.723 21.833 1.00 88.69 480 GLU A N 1
ATOM 3863 C CA . GLU A 1 480 ? -20.867 14.332 22.855 1.00 88.69 480 GLU A CA 1
ATOM 3864 C C . GLU A 1 480 ? -20.065 15.154 23.868 1.00 88.69 480 GLU A C 1
ATOM 3866 O O . GLU A 1 480 ? -20.440 16.281 24.207 1.00 88.69 480 GLU A O 1
ATOM 3871 N N . TRP A 1 481 ? -18.932 14.621 24.322 1.00 90.31 481 TRP A N 1
ATOM 3872 C CA . TRP A 1 481 ? -18.081 15.311 25.281 1.00 90.31 481 TRP A CA 1
ATOM 3873 C C . TRP A 1 481 ? -17.427 16.565 24.686 1.00 90.31 481 TRP A C 1
ATOM 3875 O O . TRP A 1 481 ? -17.452 17.630 25.311 1.00 90.31 481 TRP A O 1
ATOM 3885 N N . LEU A 1 482 ? -16.905 16.480 23.459 1.00 88.81 482 LEU A N 1
ATOM 3886 C CA . LEU A 1 482 ? -16.328 17.615 22.735 1.00 88.81 482 LEU A CA 1
ATOM 3887 C C . LEU A 1 482 ? -17.381 18.696 22.478 1.00 88.81 482 LEU A C 1
ATOM 3889 O O . LEU A 1 482 ? -17.083 19.879 22.612 1.00 88.81 482 LEU A O 1
ATOM 3893 N N . LYS A 1 483 ? -18.634 18.322 22.189 1.00 87.69 483 LYS A N 1
ATOM 3894 C CA . LYS A 1 483 ? -19.741 19.278 22.020 1.00 87.69 483 LYS A CA 1
ATOM 3895 C C . LYS A 1 483 ? -19.965 20.139 23.267 1.00 87.69 483 LYS A C 1
ATOM 3897 O O . LYS A 1 483 ? -20.291 21.314 23.129 1.00 87.69 483 LYS A O 1
ATOM 3902 N N . GLN A 1 484 ? -19.786 19.576 24.462 1.00 88.56 484 GLN A N 1
ATOM 3903 C CA . GLN A 1 484 ? -19.985 20.286 25.731 1.00 88.56 484 GLN A CA 1
ATOM 3904 C C . GLN A 1 484 ? -18.758 21.100 26.161 1.00 88.56 484 GLN A C 1
ATOM 3906 O O . GLN A 1 484 ? -18.913 22.173 26.736 1.00 88.56 484 GLN A O 1
ATOM 3911 N N . ASN A 1 485 ? -17.550 20.595 25.894 1.00 86.50 485 ASN A N 1
ATOM 3912 C CA . ASN A 1 485 ? -16.315 21.125 26.488 1.00 86.50 485 ASN A CA 1
ATOM 3913 C C . ASN A 1 485 ? -15.413 21.867 25.489 1.00 86.50 485 ASN A C 1
ATOM 3915 O O . ASN A 1 485 ? -14.561 22.653 25.897 1.00 86.50 485 ASN A O 1
ATOM 3919 N N . ARG A 1 486 ? -15.571 21.611 24.186 1.00 84.19 486 ARG A N 1
ATOM 3920 C CA . ARG A 1 486 ? -14.732 22.143 23.099 1.00 84.19 486 ARG A CA 1
ATOM 3921 C C . ARG A 1 486 ? -15.547 22.407 21.827 1.00 84.19 486 ARG A C 1
ATOM 3923 O O . ARG A 1 486 ? -15.140 22.051 20.725 1.00 84.19 486 ARG A O 1
ATOM 3930 N N . SER A 1 487 ? -16.711 23.045 21.956 1.00 80.38 487 SER A N 1
ATOM 3931 C CA . SER A 1 487 ? -17.593 23.338 20.812 1.00 80.38 487 SER A CA 1
ATOM 3932 C C . SER A 1 487 ? -16.920 24.176 19.714 1.00 80.38 487 SER A C 1
ATOM 3934 O O . SER A 1 487 ? -17.327 24.101 18.556 1.00 80.38 487 SER A O 1
ATOM 3936 N N . SER A 1 488 ? -15.890 24.954 20.063 1.00 73.25 488 SER A N 1
ATOM 3937 C CA . SER A 1 488 ? -15.056 25.724 19.134 1.00 73.25 488 SER A CA 1
ATOM 3938 C C . SER A 1 488 ? -14.263 24.842 18.159 1.00 73.25 488 SER A C 1
ATOM 3940 O O . SER A 1 488 ? -14.074 25.245 17.014 1.00 73.25 488 SER A O 1
ATOM 3942 N N . ASP A 1 489 ? -13.905 23.607 18.533 1.00 75.44 489 ASP A N 1
ATOM 3943 C CA . ASP A 1 489 ? -13.196 22.649 17.663 1.00 75.44 489 ASP A CA 1
ATOM 3944 C C . ASP A 1 489 ? -14.061 22.162 16.473 1.00 75.44 489 ASP A C 1
ATOM 3946 O O . ASP A 1 489 ? -13.592 21.412 15.615 1.00 75.44 489 ASP A O 1
ATOM 3950 N N . ARG A 1 490 ? -15.338 22.567 16.400 1.00 73.56 490 ARG A N 1
ATOM 3951 C CA . ARG A 1 490 ? -16.277 22.203 15.324 1.00 73.56 490 ARG A CA 1
ATOM 3952 C C . ARG A 1 490 ? -16.000 22.936 13.998 1.00 73.56 490 ARG A C 1
ATOM 3954 O O . ARG A 1 490 ? -16.568 22.568 12.972 1.00 73.56 490 ARG A O 1
ATOM 3961 N N . ILE A 1 491 ? -15.135 23.952 13.985 1.00 60.19 491 ILE A N 1
ATOM 3962 C CA . ILE A 1 491 ? -14.760 24.696 12.771 1.00 60.19 491 ILE A CA 1
ATOM 3963 C C . ILE A 1 491 ? -14.024 23.753 11.788 1.00 60.19 491 ILE A C 1
ATOM 3965 O O . ILE A 1 491 ? -13.087 23.061 12.171 1.00 60.19 491 ILE A O 1
ATOM 3969 N N . HIS A 1 492 ? -14.452 23.709 10.516 1.00 58.88 492 HIS A N 1
ATOM 3970 C CA . HIS A 1 492 ? -13.936 22.808 9.454 1.00 58.88 492 HIS A CA 1
ATOM 3971 C C . HIS A 1 492 ? -14.128 21.295 9.684 1.00 58.88 492 HIS A C 1
ATOM 3973 O O . HIS A 1 492 ? -13.412 20.464 9.119 1.00 58.88 492 HIS A O 1
ATOM 3979 N N . ASN A 1 493 ? -15.113 20.926 10.493 1.00 69.94 493 ASN A N 1
ATOM 3980 C CA . ASN A 1 493 ? -15.519 19.544 10.695 1.00 69.94 493 ASN A CA 1
ATOM 3981 C C . ASN A 1 493 ? -16.042 18.906 9.381 1.00 69.94 493 ASN A C 1
ATOM 3983 O O . ASN A 1 493 ? -16.676 19.585 8.580 1.00 69.94 493 ASN A O 1
ATOM 3987 N N . ARG A 1 494 ? -15.712 17.626 9.157 1.00 78.06 494 ARG A N 1
ATOM 3988 C CA . ARG A 1 494 ? -16.172 16.764 8.051 1.00 78.06 494 ARG A CA 1
ATOM 3989 C C . ARG A 1 494 ? -16.603 15.388 8.579 1.00 78.06 494 ARG A C 1
ATOM 3991 O O . ARG A 1 494 ? -16.280 14.350 8.001 1.00 78.06 494 ARG A O 1
ATOM 3998 N N . MET A 1 495 ? -17.276 15.350 9.725 1.00 83.88 495 MET A N 1
ATOM 3999 C CA . MET A 1 495 ? -17.623 14.123 10.447 1.00 83.88 495 MET A CA 1
ATOM 4000 C C . MET A 1 495 ? -18.431 13.150 9.583 1.00 83.88 495 MET A C 1
ATOM 4002 O O . MET A 1 495 ? -18.255 11.952 9.755 1.00 83.88 495 MET A O 1
ATOM 4006 N N . TYR A 1 496 ? -19.249 13.618 8.630 1.00 83.88 496 TYR A N 1
ATOM 4007 C CA . TYR A 1 496 ? -19.912 12.730 7.663 1.00 83.88 496 TYR A CA 1
ATOM 4008 C C . TYR A 1 496 ? -18.908 11.956 6.819 1.00 83.88 496 TYR A C 1
ATOM 4010 O O . TYR A 1 496 ? -18.949 10.730 6.799 1.00 83.88 496 TYR A O 1
ATOM 4018 N N . TYR A 1 497 ? -17.981 12.662 6.167 1.00 82.94 497 TYR A N 1
ATOM 4019 C CA . TYR A 1 497 ? -16.922 12.046 5.369 1.00 82.94 497 TYR A CA 1
ATOM 4020 C C . TYR A 1 497 ? -16.135 11.022 6.191 1.00 82.94 497 TYR A C 1
ATOM 4022 O O . TYR A 1 497 ? -15.964 9.890 5.752 1.00 82.94 497 TYR A O 1
ATOM 4030 N N . TYR A 1 498 ? -15.708 11.386 7.403 1.00 82.81 498 TYR A N 1
ATOM 4031 C CA . TYR A 1 498 ? -14.903 10.494 8.241 1.00 82.81 498 TYR A CA 1
ATOM 4032 C C . TYR A 1 498 ? -15.693 9.333 8.837 1.00 82.81 498 TYR A C 1
ATOM 4034 O O . TYR A 1 498 ? -15.157 8.231 8.912 1.00 82.81 498 TYR A O 1
ATOM 4042 N N . ALA A 1 499 ? -16.960 9.534 9.204 1.00 85.12 499 ALA A N 1
ATOM 4043 C CA . ALA A 1 499 ? -17.830 8.441 9.623 1.00 85.12 499 ALA A CA 1
ATOM 4044 C C . ALA A 1 499 ? -18.016 7.433 8.482 1.00 85.12 499 ALA A C 1
ATOM 4046 O O . ALA A 1 499 ? -17.961 6.231 8.724 1.00 85.12 499 ALA A O 1
ATOM 4047 N N . ILE A 1 500 ? -18.181 7.911 7.241 1.00 82.38 500 ILE A N 1
ATOM 4048 C CA . ILE A 1 500 ? -18.297 7.065 6.045 1.00 82.38 500 ILE A CA 1
ATOM 4049 C C . ILE A 1 500 ? -16.970 6.355 5.741 1.00 82.38 500 ILE A C 1
ATOM 4051 O O . ILE A 1 500 ? -16.965 5.133 5.595 1.00 82.38 500 ILE A O 1
ATOM 4055 N N . LYS A 1 501 ? -15.840 7.081 5.726 1.00 80.62 501 LYS A N 1
ATOM 4056 C CA . LYS A 1 501 ? -14.490 6.509 5.546 1.00 80.62 501 LYS A CA 1
ATOM 4057 C C . LYS A 1 501 ? -14.230 5.395 6.571 1.00 80.62 501 LYS A C 1
ATOM 4059 O O . LYS A 1 501 ? -13.829 4.295 6.197 1.00 80.62 501 LYS A O 1
ATOM 4064 N N . GLY A 1 502 ? -14.544 5.649 7.845 1.00 72.00 502 GLY A N 1
ATOM 4065 C CA . GLY A 1 502 ? -14.416 4.686 8.945 1.00 72.00 502 GLY A CA 1
ATOM 4066 C C . GLY A 1 502 ? -15.465 3.564 8.960 1.00 72.00 502 GLY A C 1
ATOM 4067 O O . GLY A 1 502 ? -15.310 2.598 9.700 1.00 72.00 502 GLY A O 1
ATOM 4068 N N . GLY A 1 503 ? -16.526 3.644 8.148 1.00 80.19 503 GLY A N 1
ATOM 4069 C CA . GLY A 1 503 ? -17.595 2.637 8.125 1.00 80.19 503 GLY A CA 1
ATOM 4070 C C . GLY A 1 503 ? -18.492 2.648 9.373 1.00 80.19 503 GLY A C 1
ATOM 4071 O O . GLY A 1 503 ? -19.044 1.621 9.763 1.00 80.19 503 GLY A O 1
ATOM 4072 N N . HIS A 1 504 ? -18.628 3.791 10.047 1.00 82.81 504 HIS A N 1
ATOM 4073 C CA . HIS A 1 504 ? -19.319 3.899 11.333 1.00 82.81 504 HIS A CA 1
ATOM 4074 C C . HIS A 1 504 ? -20.777 4.358 11.182 1.00 82.81 504 HIS A C 1
ATOM 4076 O O . HIS A 1 504 ? -21.117 5.520 11.419 1.00 82.81 504 HIS A O 1
ATOM 4082 N N . THR A 1 505 ? -21.670 3.416 10.856 1.00 82.00 505 THR A N 1
ATOM 4083 C CA . THR A 1 505 ? -23.125 3.640 10.693 1.00 82.00 505 THR A CA 1
ATOM 4084 C C . THR A 1 505 ? -23.778 4.325 11.894 1.00 82.00 505 THR A C 1
ATOM 4086 O O . THR A 1 505 ? -24.571 5.244 11.718 1.00 82.00 505 THR A O 1
ATOM 4089 N N . ARG A 1 506 ? -23.416 3.947 13.128 1.00 80.19 506 ARG A N 1
ATOM 4090 C CA . ARG A 1 506 ? -23.978 4.557 14.349 1.00 80.19 506 ARG A CA 1
ATOM 4091 C C . ARG A 1 506 ? -23.597 6.024 14.509 1.00 80.19 506 ARG A C 1
ATOM 4093 O O . ARG A 1 506 ? -24.439 6.821 14.913 1.00 80.19 506 ARG A O 1
ATOM 4100 N N . VAL A 1 507 ? -22.348 6.376 14.196 1.00 83.06 507 VAL A N 1
ATOM 4101 C CA . VAL A 1 507 ? -21.917 7.779 14.188 1.00 83.06 507 VAL A CA 1
ATOM 4102 C C . VAL A 1 507 ? -22.695 8.526 13.114 1.00 83.06 507 VAL A C 1
ATOM 4104 O O . VAL A 1 507 ? -23.250 9.578 13.397 1.00 83.06 507 VAL A O 1
ATOM 4107 N N . LEU A 1 508 ? -22.813 7.960 11.913 1.00 85.12 508 LEU A N 1
ATOM 4108 C CA . LEU A 1 508 ? -23.580 8.568 10.831 1.00 85.12 508 LEU A CA 1
ATOM 4109 C C . LEU A 1 508 ? -25.054 8.810 11.215 1.00 85.12 508 LEU A C 1
ATOM 4111 O O . LEU A 1 508 ? -25.554 9.919 11.046 1.00 85.12 508 LEU A O 1
ATOM 4115 N N . GLU A 1 509 ? -25.740 7.817 11.787 1.00 85.75 509 GLU A N 1
ATOM 4116 C CA . GLU A 1 509 ? -27.114 7.968 12.284 1.00 85.75 509 GLU A CA 1
ATOM 4117 C C . GLU A 1 509 ? -27.224 9.015 13.399 1.00 85.75 509 GLU A C 1
ATOM 4119 O O . GLU A 1 509 ? -28.201 9.764 13.452 1.00 85.75 509 GLU A O 1
ATOM 4124 N N . TYR A 1 510 ? -26.249 9.050 14.311 1.00 85.69 510 TYR A N 1
ATOM 4125 C CA . TYR A 1 510 ? -26.177 10.058 15.366 1.00 85.69 510 TYR A CA 1
ATOM 4126 C C . TYR A 1 510 ? -26.069 11.465 14.761 1.00 85.69 510 TYR A C 1
ATOM 4128 O O . TYR A 1 510 ? -26.851 12.344 15.119 1.00 85.69 510 TYR A O 1
ATOM 4136 N N . LEU A 1 511 ? -25.178 11.661 13.784 1.00 85.31 511 LEU A N 1
ATOM 4137 C CA . LEU A 1 511 ? -24.997 12.938 13.088 1.00 85.31 511 LEU A CA 1
ATOM 4138 C C . LEU A 1 511 ? -26.256 13.364 12.324 1.00 85.31 511 LEU A C 1
ATOM 4140 O O . LEU A 1 511 ? -26.643 14.528 12.390 1.00 85.31 511 LEU A O 1
ATOM 4144 N N . LEU A 1 512 ? -26.926 12.429 11.641 1.00 83.19 512 LEU A N 1
ATOM 4145 C CA . LEU A 1 512 ? -28.191 12.690 10.944 1.00 83.19 512 LEU A CA 1
ATOM 4146 C C . LEU A 1 512 ? -29.285 13.148 11.919 1.00 83.19 512 LEU A C 1
ATOM 4148 O O . LEU A 1 512 ? -29.925 14.170 11.681 1.00 83.19 512 LEU A O 1
ATOM 4152 N N . LYS A 1 513 ? -29.442 12.463 13.061 1.00 83.19 513 LYS A N 1
ATOM 4153 C CA . LYS A 1 513 ? -30.394 12.852 14.121 1.00 83.19 513 LYS A CA 1
ATOM 4154 C C . LYS A 1 513 ? -30.100 14.242 14.685 1.00 83.19 513 LYS A C 1
ATOM 4156 O O . LYS A 1 513 ? -31.023 15.034 14.853 1.00 83.19 513 LYS A O 1
ATOM 4161 N N . GLU A 1 514 ? -28.833 14.544 14.945 1.00 75.62 514 GLU A N 1
ATOM 4162 C CA . GLU A 1 514 ? -28.390 15.843 15.461 1.00 75.62 514 GLU A CA 1
ATOM 4163 C C . GLU A 1 514 ? -28.630 16.985 14.459 1.00 75.62 514 GLU A C 1
ATOM 4165 O O . GLU A 1 514 ? -29.109 18.058 14.832 1.00 75.62 514 GLU A O 1
ATOM 4170 N N . ASN A 1 515 ? -28.370 16.757 13.170 1.00 65.06 515 ASN A N 1
ATOM 4171 C CA . ASN A 1 515 ? -28.520 17.777 12.128 1.00 65.06 515 ASN A CA 1
ATOM 4172 C C . ASN A 1 515 ? -29.968 18.044 11.697 1.00 65.06 515 ASN A C 1
ATOM 4174 O O . ASN A 1 515 ? -30.238 19.076 11.077 1.00 65.06 515 ASN A O 1
ATOM 4178 N N . HIS A 1 516 ? -30.928 17.194 12.078 1.00 52.97 516 HIS A N 1
ATOM 4179 C CA . HIS A 1 516 ? -32.346 17.564 12.034 1.00 52.97 516 HIS A CA 1
ATOM 4180 C C . HIS A 1 516 ? -32.695 18.682 13.034 1.00 52.97 516 HIS A C 1
ATOM 4182 O O . HIS A 1 516 ? -33.762 19.285 12.906 1.00 52.97 516 HIS A O 1
ATOM 4188 N N . ILE A 1 517 ? -31.814 18.978 14.003 1.00 42.59 517 ILE A N 1
ATOM 4189 C CA . ILE A 1 517 ? -32.093 19.895 15.113 1.00 42.59 517 ILE A CA 1
ATOM 4190 C C . ILE A 1 517 ? -31.397 21.252 14.954 1.00 42.59 517 ILE A C 1
ATOM 4192 O O . ILE A 1 517 ? -32.006 22.236 15.351 1.00 42.59 517 ILE A O 1
ATOM 4196 N N . ASN A 1 518 ? -30.201 21.365 14.359 1.00 40.25 518 ASN A N 1
ATOM 4197 C CA . ASN A 1 518 ? -29.562 22.645 13.991 1.00 40.25 518 ASN A CA 1
ATOM 4198 C C . ASN A 1 518 ? -28.251 22.397 13.215 1.00 40.25 518 ASN A C 1
ATOM 4200 O O . ASN A 1 518 ? -27.532 21.467 13.555 1.00 40.25 518 ASN A O 1
ATOM 4204 N N . ASP A 1 519 ? -27.905 23.306 12.287 1.00 38.53 519 ASP A N 1
ATOM 4205 C CA . ASP A 1 519 ? -26.582 23.476 11.633 1.00 38.53 519 ASP A CA 1
ATOM 4206 C C . ASP A 1 519 ? -26.420 22.906 10.197 1.00 38.53 519 ASP A C 1
ATOM 4208 O O . ASP A 1 519 ? -25.777 21.894 9.938 1.00 38.53 519 ASP A O 1
ATOM 4212 N N . ARG A 1 520 ? -26.983 23.625 9.210 1.00 47.19 520 ARG A N 1
ATOM 4213 C CA . ARG A 1 520 ? -26.806 23.398 7.755 1.00 47.19 520 ARG A CA 1
ATOM 4214 C C . ARG A 1 520 ? -25.490 23.998 7.201 1.00 47.19 520 ARG A C 1
ATOM 4216 O O . ARG A 1 520 ? -25.476 24.471 6.063 1.00 47.19 520 ARG A O 1
ATOM 4223 N N . SER A 1 521 ? -24.402 24.041 7.973 1.00 41.94 521 SER A N 1
ATOM 4224 C CA . SER A 1 521 ? -23.180 24.781 7.597 1.00 41.94 521 SER A CA 1
ATOM 4225 C C . SER A 1 521 ? -22.269 24.092 6.567 1.00 41.94 521 SER A C 1
ATOM 4227 O O . SER A 1 521 ? -21.491 24.782 5.912 1.00 41.94 521 SER A O 1
ATOM 4229 N N . GLU A 1 522 ? -22.427 22.793 6.285 1.00 48.75 522 GLU A N 1
ATOM 4230 C CA . GLU A 1 522 ? -21.702 22.121 5.181 1.00 48.75 522 GLU A CA 1
ATOM 4231 C C . GLU A 1 522 ? -22.329 22.360 3.785 1.00 48.75 522 GLU A C 1
ATOM 4233 O O . GLU A 1 522 ? -21.750 21.989 2.768 1.00 48.75 522 GLU A O 1
ATOM 4238 N N . ARG A 1 523 ? -23.490 23.035 3.690 1.00 48.75 523 ARG A N 1
ATOM 4239 C CA . ARG A 1 523 ? -24.158 23.365 2.405 1.00 48.75 523 ARG A CA 1
ATOM 4240 C C . ARG A 1 523 ? -23.806 24.758 1.854 1.00 48.75 523 ARG A C 1
ATOM 4242 O O . ARG A 1 523 ? -24.494 25.263 0.967 1.00 48.75 523 ARG A O 1
ATOM 4249 N N . SER A 1 524 ? -22.764 25.400 2.381 1.00 35.62 524 SER A N 1
ATOM 4250 C CA . SER A 1 524 ? -22.406 26.784 2.054 1.00 35.62 524 SER A CA 1
ATOM 4251 C C . SER A 1 524 ? -21.471 26.884 0.843 1.00 35.62 524 SER A C 1
ATOM 4253 O O . SER A 1 524 ? -20.297 26.530 0.927 1.00 35.62 524 SER A O 1
ATOM 4255 N N . SER A 1 525 ? -21.995 27.499 -0.225 1.00 35.22 525 SER A N 1
ATOM 4256 C CA . SER A 1 525 ? -21.422 27.794 -1.553 1.00 35.22 525 SER A CA 1
ATOM 4257 C C . SER A 1 525 ? -21.400 26.630 -2.554 1.00 35.22 525 SER A C 1
ATOM 4259 O O . SER A 1 525 ? -20.695 25.638 -2.392 1.00 35.22 525 SER A O 1
ATOM 4261 N N . SER A 1 526 ? -22.158 26.793 -3.641 1.00 45.22 526 SER A N 1
ATOM 4262 C CA . SER A 1 526 ? -22.246 25.869 -4.776 1.00 45.22 526 SER A CA 1
ATOM 4263 C C . SER A 1 526 ? -20.906 25.601 -5.467 1.00 45.22 526 SER A C 1
ATOM 4265 O O . SER A 1 526 ? -20.815 24.633 -6.205 1.00 45.22 526 SER A O 1
ATOM 4267 N N . SER A 1 527 ? -19.867 26.404 -5.213 1.00 40.09 527 SER A N 1
ATOM 4268 C CA . SER A 1 527 ? -18.544 26.225 -5.817 1.00 40.09 527 SER A CA 1
ATOM 4269 C C . SER A 1 527 ? -17.603 25.300 -5.034 1.00 40.09 527 SER A C 1
ATOM 4271 O O . SER A 1 527 ? -16.684 24.748 -5.626 1.00 40.09 527 SER A O 1
ATOM 4273 N N . LYS A 1 528 ? -17.799 25.090 -3.720 1.00 43.00 528 LYS A N 1
ATOM 4274 C CA . LYS A 1 528 ? -16.920 24.212 -2.913 1.00 43.00 528 LYS A CA 1
ATOM 4275 C C . LYS A 1 528 ? -17.416 22.770 -2.805 1.00 43.00 528 LYS A C 1
ATOM 4277 O O . LYS A 1 528 ? -16.597 21.868 -2.658 1.00 43.00 528 LYS A O 1
ATOM 4282 N N . SER A 1 529 ? -18.726 22.526 -2.899 1.00 48.69 529 SER A N 1
ATOM 4283 C CA . SER A 1 529 ? -19.280 21.162 -2.860 1.00 48.69 529 SER A CA 1
ATOM 4284 C C . SER A 1 529 ? -18.915 20.327 -4.091 1.00 48.69 529 SER A C 1
ATOM 4286 O O . SER A 1 529 ? -18.801 19.113 -3.981 1.00 48.69 529 SER A O 1
ATOM 4288 N N . GLU A 1 530 ? -18.681 20.964 -5.242 1.00 44.00 530 GLU A N 1
ATOM 4289 C CA . GLU A 1 530 ? -18.175 20.285 -6.446 1.00 44.00 530 GLU A CA 1
ATOM 4290 C C . GLU A 1 530 ? -16.723 19.807 -6.276 1.00 44.00 530 GLU A C 1
ATOM 4292 O O . GLU A 1 530 ? -16.348 18.767 -6.813 1.00 44.00 530 GLU A O 1
ATOM 4297 N N . ILE A 1 531 ? -15.926 20.520 -5.471 1.00 46.38 531 ILE A N 1
ATOM 4298 C CA . ILE A 1 531 ? -14.521 20.188 -5.200 1.00 46.38 531 ILE A CA 1
ATOM 4299 C C . ILE A 1 531 ? -14.412 19.030 -4.196 1.00 46.38 531 ILE A C 1
ATOM 4301 O O . ILE A 1 531 ? -13.568 18.154 -4.366 1.00 46.38 531 ILE A O 1
ATOM 4305 N N . TYR A 1 532 ? -15.266 18.999 -3.165 1.00 55.56 532 TYR A N 1
ATOM 4306 C CA . TYR A 1 532 ? -15.150 18.023 -2.073 1.00 55.56 532 TYR A CA 1
ATOM 4307 C C . TYR A 1 532 ? -16.103 16.819 -2.156 1.00 55.56 532 TYR A C 1
ATOM 4309 O O . TYR A 1 532 ? -15.834 15.848 -1.467 1.00 55.56 532 TYR A O 1
ATOM 4317 N N . GLY A 1 533 ? -17.136 16.823 -3.008 1.00 67.12 533 GLY A N 1
ATOM 4318 C CA . GLY A 1 533 ? -18.091 15.709 -3.158 1.00 67.12 533 GLY A CA 1
ATOM 4319 C C . GLY A 1 533 ? -19.234 15.712 -2.129 1.00 67.12 533 GLY A C 1
ATOM 4320 O O . GLY A 1 533 ? -19.138 16.326 -1.066 1.00 67.12 533 GLY A O 1
ATOM 4321 N N . PHE A 1 534 ? -20.358 15.062 -2.456 1.00 83.50 534 PHE A N 1
ATOM 4322 C CA . PHE A 1 534 ? -21.494 14.892 -1.533 1.00 83.50 534 PHE A CA 1
ATOM 4323 C C . PHE A 1 534 ? -21.338 13.635 -0.653 1.00 83.50 534 PHE A C 1
ATOM 4325 O O . PHE A 1 534 ? -20.637 12.703 -1.043 1.00 83.50 534 PHE A O 1
ATOM 4332 N N . PRO A 1 535 ? -22.039 13.526 0.497 1.00 86.56 535 PRO A N 1
ATOM 4333 C CA . PRO A 1 535 ? -21.990 12.328 1.344 1.00 86.56 535 PRO A CA 1
ATOM 4334 C C . PRO A 1 535 ? -22.276 11.012 0.605 1.00 86.56 535 PRO A C 1
ATOM 4336 O O . PRO A 1 535 ? -21.613 10.013 0.871 1.00 86.56 535 PRO A O 1
ATOM 4339 N N . LEU A 1 536 ? -23.209 11.004 -0.356 1.00 88.94 536 LEU A N 1
ATOM 4340 C CA . LEU A 1 536 ? -23.461 9.823 -1.187 1.00 88.94 536 LEU A CA 1
ATOM 4341 C C . LEU A 1 536 ? -22.292 9.506 -2.138 1.00 88.94 536 LEU A C 1
ATOM 4343 O O . LEU A 1 536 ? -22.009 8.332 -2.355 1.00 88.94 536 LEU A O 1
ATOM 4347 N N . ASP A 1 537 ? -21.581 10.516 -2.656 1.00 89.06 537 ASP A N 1
ATOM 4348 C CA . ASP A 1 537 ? -20.378 10.310 -3.481 1.00 89.06 537 ASP A CA 1
ATOM 4349 C C . ASP A 1 537 ? -19.260 9.668 -2.645 1.00 89.06 537 ASP A C 1
ATOM 4351 O O . ASP A 1 537 ? -18.587 8.746 -3.098 1.00 89.06 537 ASP A O 1
ATOM 4355 N N . HIS A 1 538 ? -19.097 10.105 -1.393 1.00 87.19 538 HIS A N 1
ATOM 4356 C CA . HIS A 1 538 ? -18.156 9.496 -0.452 1.00 87.19 538 HIS A CA 1
ATOM 4357 C C . HIS A 1 538 ? -18.537 8.062 -0.095 1.00 87.19 538 HIS A C 1
ATOM 4359 O O . HIS A 1 538 ? -17.673 7.189 -0.073 1.00 87.19 538 HIS A O 1
ATOM 4365 N N . ALA A 1 539 ? -19.823 7.806 0.159 1.00 90.31 539 ALA A N 1
ATOM 4366 C CA . ALA A 1 539 ? -20.306 6.455 0.420 1.00 90.31 539 ALA A CA 1
ATOM 4367 C C . ALA A 1 539 ? -20.047 5.533 -0.777 1.00 90.31 539 ALA A C 1
ATOM 4369 O O . ALA A 1 539 ? -19.663 4.387 -0.574 1.00 90.31 539 ALA A O 1
ATOM 4370 N N . ALA A 1 540 ? -20.178 6.040 -2.006 1.00 91.38 540 ALA A N 1
ATOM 4371 C CA . ALA A 1 540 ? -19.833 5.285 -3.203 1.00 91.38 540 ALA A CA 1
ATOM 4372 C C . ALA A 1 540 ? -18.328 5.026 -3.337 1.00 91.38 540 ALA A C 1
ATOM 4374 O O . ALA A 1 540 ? -17.915 3.899 -3.592 1.00 91.38 540 ALA A O 1
ATOM 4375 N N . SER A 1 541 ? -17.506 6.057 -3.127 1.00 90.25 541 SER A N 1
ATOM 4376 C CA . SER A 1 541 ? -16.043 5.976 -3.214 1.00 90.25 541 SER A CA 1
ATOM 4377 C C . SER A 1 541 ? -15.447 4.962 -2.234 1.00 90.25 541 SER A C 1
ATOM 4379 O O . SER A 1 541 ? -14.556 4.209 -2.615 1.00 90.25 541 SER A O 1
ATOM 4381 N N . PHE A 1 542 ? -15.976 4.883 -1.010 1.00 84.38 542 PHE A N 1
ATOM 4382 C CA . PHE A 1 542 ? -15.540 3.920 0.010 1.00 84.38 542 PHE A CA 1
ATOM 4383 C C . PHE A 1 542 ? -16.315 2.589 0.002 1.00 84.38 542 PHE A C 1
ATOM 4385 O O . PHE A 1 542 ? -16.185 1.810 0.948 1.00 84.38 542 PHE A O 1
ATOM 4392 N N . ASP A 1 543 ? -17.144 2.350 -1.016 1.00 91.50 543 ASP A N 1
ATOM 4393 C CA . ASP A 1 543 ? -17.986 1.156 -1.159 1.00 91.50 543 ASP A CA 1
ATOM 4394 C C . ASP A 1 543 ? -18.858 0.840 0.083 1.00 91.50 543 ASP A C 1
ATOM 4396 O O . ASP A 1 543 ? -18.924 -0.279 0.593 1.00 91.50 543 ASP A O 1
ATOM 4400 N N . ARG A 1 544 ? -19.527 1.865 0.626 1.00 88.12 544 ARG A N 1
ATOM 4401 C CA . ARG A 1 544 ? -20.393 1.792 1.821 1.00 88.12 544 ARG A CA 1
ATOM 4402 C C . ARG A 1 544 ? -21.873 1.851 1.451 1.00 88.12 544 ARG A C 1
ATOM 4404 O O . ARG A 1 544 ? -22.550 2.858 1.680 1.00 88.12 544 ARG A O 1
ATOM 4411 N N . PHE A 1 545 ? -22.396 0.785 0.846 1.00 91.94 545 PHE A N 1
ATOM 4412 C CA . PHE A 1 545 ? -23.781 0.765 0.352 1.00 91.94 545 PHE A CA 1
ATOM 4413 C C . PHE A 1 545 ? -24.844 0.852 1.459 1.00 91.94 545 PHE A C 1
ATOM 4415 O O . PHE A 1 545 ? -25.889 1.480 1.287 1.00 91.94 545 PHE A O 1
ATOM 4422 N N . ASP A 1 546 ? -24.566 0.276 2.623 1.00 88.62 546 ASP A N 1
ATOM 4423 C CA . ASP A 1 546 ? -25.392 0.398 3.822 1.00 88.62 546 ASP A CA 1
ATOM 4424 C C . ASP A 1 546 ? -25.508 1.859 4.286 1.00 88.62 546 ASP A C 1
ATOM 4426 O O . ASP A 1 546 ? -26.612 2.368 4.487 1.00 88.62 546 ASP A O 1
ATOM 4430 N N . MET A 1 547 ? -24.379 2.565 4.369 1.00 85.06 547 MET A N 1
ATOM 4431 C CA . MET A 1 547 ? -24.326 3.978 4.748 1.00 85.06 547 MET A CA 1
ATOM 4432 C C . MET A 1 547 ? -24.957 4.877 3.685 1.00 85.06 547 MET A C 1
ATOM 4434 O O . MET A 1 547 ? -25.615 5.859 4.028 1.00 85.06 547 MET A O 1
ATOM 4438 N N . MET A 1 548 ? -24.818 4.521 2.404 1.00 90.12 548 MET A N 1
ATOM 4439 C CA . MET A 1 548 ? -25.501 5.200 1.303 1.00 90.12 548 MET A CA 1
ATOM 4440 C C . MET A 1 548 ? -27.023 5.142 1.464 1.00 90.12 548 MET A C 1
ATOM 4442 O O . MET A 1 548 ? -27.686 6.172 1.351 1.00 90.12 548 MET A O 1
ATOM 4446 N N . LYS A 1 549 ? -27.581 3.964 1.773 1.00 90.12 549 LYS A N 1
ATOM 4447 C CA . LYS A 1 549 ? -29.024 3.821 2.021 1.00 90.12 549 LYS A CA 1
ATOM 4448 C C . LYS A 1 549 ? -29.465 4.614 3.249 1.00 90.12 549 LYS A C 1
ATOM 4450 O O . LYS A 1 549 ? -30.450 5.335 3.162 1.00 90.12 549 LYS A O 1
ATOM 4455 N N . ILE A 1 550 ? -28.690 4.588 4.339 1.00 89.06 550 ILE A N 1
ATOM 4456 C CA . ILE A 1 550 ? -28.969 5.407 5.533 1.00 89.06 550 ILE A CA 1
ATOM 4457 C C . ILE A 1 550 ? -29.037 6.901 5.176 1.00 89.06 550 ILE A C 1
ATOM 4459 O O . ILE A 1 550 ? -29.992 7.578 5.556 1.00 89.06 550 ILE A O 1
ATOM 4463 N N . LEU A 1 551 ? -28.057 7.426 4.435 1.00 88.25 551 LEU A N 1
ATOM 4464 C CA . LEU A 1 551 ? -28.055 8.821 3.973 1.00 88.25 551 LEU A CA 1
ATOM 4465 C C . LEU A 1 551 ? -29.284 9.132 3.110 1.00 88.25 551 LEU A C 1
ATOM 4467 O O . LEU A 1 551 ? -29.972 10.132 3.332 1.00 88.25 551 LEU A O 1
ATOM 4471 N N . PHE A 1 552 ? -29.582 8.250 2.155 1.00 88.12 552 PHE A N 1
ATOM 4472 C CA . PHE A 1 552 ? -30.693 8.418 1.226 1.00 88.12 552 PHE A CA 1
ATOM 4473 C C . PHE A 1 552 ? -32.055 8.425 1.937 1.00 88.12 552 PHE A C 1
ATOM 4475 O O . PHE A 1 552 ? -32.872 9.322 1.696 1.00 88.12 552 PHE A O 1
ATOM 4482 N N . ASP A 1 553 ? -32.279 7.478 2.851 1.00 88.88 553 ASP A N 1
ATOM 4483 C CA . ASP A 1 553 ? -33.511 7.337 3.638 1.00 88.88 553 ASP A CA 1
ATOM 4484 C C . ASP A 1 553 ? -33.732 8.531 4.581 1.00 88.88 553 ASP A C 1
ATOM 4486 O O . ASP A 1 553 ? -34.872 8.892 4.879 1.00 88.88 553 ASP A O 1
ATOM 4490 N N . ASN A 1 554 ? -32.652 9.208 4.992 1.00 85.50 554 ASN A N 1
ATOM 4491 C CA . ASN A 1 554 ? -32.700 10.440 5.787 1.00 85.50 554 ASN A CA 1
ATOM 4492 C C . ASN A 1 554 ? -32.747 11.726 4.931 1.00 85.50 554 ASN A C 1
ATOM 4494 O O . ASN A 1 554 ? -32.684 12.838 5.459 1.00 85.50 554 ASN A O 1
ATOM 4498 N N . GLY A 1 555 ? -32.926 11.599 3.612 1.00 81.88 555 GLY A N 1
ATOM 4499 C CA . GLY A 1 555 ? -33.196 12.716 2.703 1.00 81.88 555 GLY A CA 1
ATOM 4500 C C . GLY A 1 555 ? -31.967 13.355 2.049 1.00 81.88 555 GLY A C 1
ATOM 4501 O O . GLY A 1 555 ? -32.130 14.316 1.287 1.00 81.88 555 GLY A O 1
ATOM 4502 N N . ASP A 1 556 ? -30.758 12.834 2.271 1.00 80.12 556 ASP A N 1
ATOM 4503 C CA . ASP A 1 556 ? -29.557 13.262 1.548 1.00 80.12 556 ASP A CA 1
ATOM 4504 C C . ASP A 1 556 ? -29.456 12.519 0.212 1.00 80.12 556 ASP A C 1
ATOM 4506 O O . ASP A 1 556 ? -28.847 11.463 0.109 1.00 80.12 556 ASP A O 1
ATOM 4510 N N . LYS A 1 557 ? -30.083 13.091 -0.826 1.00 82.38 557 LYS A N 1
ATOM 4511 C CA . LYS A 1 557 ? -30.199 12.492 -2.174 1.00 82.38 557 LYS A CA 1
ATOM 4512 C C . LYS A 1 557 ? -29.275 13.098 -3.234 1.00 82.38 557 LYS A C 1
ATOM 4514 O O . LYS A 1 557 ? -29.408 12.793 -4.415 1.00 82.38 557 LYS A O 1
ATOM 4519 N N . LYS A 1 558 ? -28.395 14.026 -2.849 1.00 84.81 558 LYS A N 1
ATOM 4520 C CA . LYS A 1 558 ? -27.509 14.714 -3.799 1.00 84.81 558 LYS A CA 1
ATOM 4521 C C . LYS A 1 558 ? -26.306 13.837 -4.134 1.00 84.81 558 LYS A C 1
ATOM 4523 O O . LYS A 1 558 ? -25.626 13.375 -3.224 1.00 84.81 558 LYS A O 1
ATOM 4528 N N . THR A 1 559 ? -26.037 13.685 -5.424 1.00 87.88 559 THR A N 1
ATOM 4529 C CA . THR A 1 559 ? -24.882 12.968 -5.973 1.00 87.88 559 THR A CA 1
ATOM 4530 C C . THR A 1 559 ? -24.262 13.766 -7.112 1.00 87.88 559 THR A C 1
ATOM 4532 O O . THR A 1 559 ? -24.926 14.598 -7.737 1.00 87.88 559 THR A O 1
ATOM 4535 N N . THR A 1 560 ? -23.002 13.492 -7.416 1.00 90.06 560 THR A N 1
ATOM 4536 C CA . THR A 1 560 ? -22.362 13.821 -8.695 1.00 90.06 560 THR A CA 1
ATOM 4537 C C . THR A 1 560 ? -22.186 12.549 -9.530 1.00 90.06 560 THR A C 1
ATOM 4539 O O . THR A 1 560 ? -22.490 11.447 -9.071 1.00 90.06 560 THR A O 1
ATOM 4542 N N . LYS A 1 561 ? -21.670 12.679 -10.761 1.00 93.31 561 LYS A N 1
ATOM 4543 C CA . LYS A 1 561 ? -21.317 11.519 -11.603 1.00 93.31 561 LYS A CA 1
ATOM 4544 C C . LYS A 1 561 ? -20.336 10.562 -10.912 1.00 93.31 561 LYS A C 1
ATOM 4546 O O . LYS A 1 561 ? -20.440 9.351 -11.086 1.00 93.31 561 LYS A O 1
ATOM 4551 N N . LYS A 1 562 ? -19.487 11.101 -10.021 1.00 90.88 562 LYS A N 1
ATOM 4552 C CA . LYS A 1 562 ? -18.506 10.340 -9.236 1.00 90.88 562 LYS A CA 1
ATOM 4553 C C . LYS A 1 562 ? -19.133 9.213 -8.420 1.00 90.88 562 LYS A C 1
ATOM 4555 O O . LYS A 1 562 ? -18.451 8.225 -8.181 1.00 90.88 562 LYS A O 1
ATOM 4560 N N . ALA A 1 563 ? -20.394 9.330 -7.990 1.00 93.12 563 ALA A N 1
ATOM 4561 C CA . ALA A 1 563 ? -21.055 8.260 -7.246 1.00 93.12 563 ALA A CA 1
ATOM 4562 C C . ALA A 1 563 ? -21.210 6.988 -8.091 1.00 93.12 563 ALA A C 1
ATOM 4564 O O . ALA A 1 563 ? -20.799 5.912 -7.664 1.00 93.12 563 ALA A O 1
ATOM 4565 N N . MET A 1 564 ? -21.771 7.103 -9.299 1.00 96.25 564 MET A N 1
ATOM 4566 C CA . MET A 1 564 ? -21.933 5.947 -10.185 1.00 96.25 564 MET A CA 1
ATOM 4567 C C . MET A 1 564 ? -20.590 5.481 -10.752 1.00 96.25 564 MET A C 1
ATOM 4569 O O . MET A 1 564 ? -20.378 4.276 -10.849 1.00 96.25 564 MET A O 1
ATOM 4573 N N . ASP A 1 565 ? -19.672 6.407 -11.047 1.00 96.56 565 ASP A N 1
ATOM 4574 C CA . ASP A 1 565 ? -18.316 6.065 -11.500 1.00 96.56 565 ASP A CA 1
ATOM 4575 C C . ASP A 1 565 ? -17.569 5.251 -10.431 1.00 96.56 565 ASP A C 1
ATOM 4577 O O . ASP A 1 565 ? -16.964 4.227 -10.735 1.00 96.56 565 ASP A O 1
ATOM 4581 N N . SER A 1 566 ? -17.693 5.639 -9.157 1.00 95.38 566 SER A N 1
ATOM 4582 C CA . SER A 1 566 ? -17.093 4.924 -8.022 1.00 95.38 566 SER A CA 1
ATOM 4583 C C . SER A 1 566 ? -17.764 3.573 -7.762 1.00 95.38 566 SER A C 1
ATOM 4585 O O . SER A 1 566 ? -17.078 2.585 -7.517 1.00 95.38 566 SER A O 1
ATOM 4587 N N . ALA A 1 567 ? -19.097 3.494 -7.854 1.00 96.12 567 ALA A N 1
ATOM 4588 C CA . ALA A 1 567 ? -19.814 2.221 -7.747 1.00 96.12 567 ALA A CA 1
ATOM 4589 C C . ALA A 1 567 ? -19.385 1.241 -8.854 1.00 96.12 567 ALA A C 1
ATOM 4591 O O . ALA A 1 567 ? -19.221 0.047 -8.599 1.00 96.12 567 ALA A O 1
ATOM 4592 N N . ALA A 1 568 ? -19.158 1.751 -10.069 1.00 96.75 568 ALA A N 1
ATOM 4593 C CA . ALA A 1 568 ? -18.679 0.960 -11.192 1.00 96.75 568 ALA A CA 1
ATOM 4594 C C . ALA A 1 568 ? -17.214 0.521 -11.024 1.00 96.75 568 ALA A C 1
ATOM 4596 O O . ALA A 1 568 ? -16.912 -0.653 -11.239 1.00 96.75 568 ALA A O 1
ATOM 4597 N N . LEU A 1 569 ? -16.338 1.425 -10.567 1.00 96.25 569 LEU A N 1
ATOM 4598 C CA . LEU A 1 569 ? -14.942 1.140 -10.213 1.00 96.25 569 LEU A CA 1
ATOM 4599 C C . LEU A 1 569 ? -14.827 0.038 -9.150 1.00 96.25 569 LEU A C 1
ATOM 4601 O O . LEU A 1 569 ? -13.959 -0.818 -9.269 1.00 96.25 569 LEU A O 1
ATOM 4605 N N . ASN A 1 570 ? -15.698 0.054 -8.137 1.00 89.88 570 ASN A N 1
ATOM 4606 C CA . ASN A 1 570 ? -15.715 -0.932 -7.049 1.00 89.88 570 ASN A CA 1
ATOM 4607 C C . ASN A 1 570 ? -16.437 -2.242 -7.422 1.00 89.88 570 ASN A C 1
ATOM 4609 O O . ASN A 1 570 ? -16.459 -3.187 -6.635 1.00 89.88 570 ASN A O 1
ATOM 4613 N N . GLY A 1 571 ? -17.074 -2.307 -8.596 1.00 96.50 571 GLY A N 1
ATOM 4614 C CA . GLY A 1 571 ? -17.819 -3.489 -9.035 1.00 96.50 571 GLY A CA 1
ATOM 4615 C C . GLY A 1 571 ? -19.130 -3.724 -8.286 1.00 96.50 571 GLY A C 1
ATOM 4616 O O . GLY A 1 571 ? -19.726 -4.797 -8.414 1.00 96.50 571 GLY A O 1
ATOM 4617 N N . ASN A 1 572 ? -19.603 -2.737 -7.520 1.00 94.25 572 ASN A N 1
ATOM 4618 C CA . ASN A 1 572 ? -20.813 -2.844 -6.715 1.00 94.25 572 ASN A CA 1
ATOM 4619 C C . ASN A 1 572 ? -22.057 -2.577 -7.572 1.00 94.25 572 ASN A C 1
ATOM 4621 O O . ASN A 1 572 ? -22.579 -1.461 -7.646 1.00 94.25 572 ASN A O 1
ATOM 4625 N N . LEU A 1 573 ? -22.531 -3.633 -8.238 1.00 96.06 573 LEU A N 1
ATOM 4626 C CA . LEU A 1 573 ? -23.699 -3.569 -9.113 1.00 96.06 573 LEU A CA 1
ATOM 4627 C C . LEU A 1 573 ? -24.966 -3.121 -8.369 1.00 96.06 573 LEU A C 1
ATOM 4629 O O . LEU A 1 573 ? -25.730 -2.332 -8.916 1.00 96.06 573 LEU A O 1
ATOM 4633 N N . ASP A 1 574 ? -25.180 -3.572 -7.132 1.00 96.38 574 ASP A N 1
ATOM 4634 C CA . ASP A 1 574 ? -26.376 -3.209 -6.362 1.00 96.38 574 ASP A CA 1
ATOM 4635 C C . ASP A 1 574 ? -26.403 -1.710 -6.042 1.00 96.38 574 ASP A C 1
ATOM 4637 O O . ASP A 1 574 ? -27.440 -1.054 -6.174 1.00 96.38 574 ASP A O 1
ATOM 4641 N N . MET A 1 575 ? -25.251 -1.148 -5.669 1.00 94.56 575 MET A N 1
ATOM 4642 C CA . MET A 1 575 ? -25.100 0.289 -5.456 1.00 94.56 575 MET A CA 1
ATOM 4643 C C . MET A 1 575 ? -25.298 1.073 -6.753 1.00 94.56 575 MET A C 1
ATOM 4645 O O . MET A 1 575 ? -25.974 2.102 -6.751 1.00 94.56 575 MET A O 1
ATOM 4649 N N . LEU A 1 576 ? -24.751 0.583 -7.866 1.00 96.50 576 LEU A N 1
ATOM 4650 C CA . LEU A 1 576 ? -24.897 1.211 -9.175 1.00 96.50 576 LEU A CA 1
ATOM 4651 C C . LEU A 1 576 ? -26.364 1.252 -9.635 1.00 96.50 576 LEU A C 1
ATOM 4653 O O . LEU A 1 576 ? -26.844 2.307 -10.053 1.00 96.50 576 LEU A O 1
ATOM 4657 N N . VAL A 1 577 ? -27.082 0.130 -9.509 1.00 96.62 577 VAL A N 1
ATOM 4658 C CA . VAL A 1 577 ? -28.523 0.024 -9.799 1.00 96.62 577 VAL A CA 1
ATOM 4659 C C . VAL A 1 577 ? -29.309 0.971 -8.902 1.00 96.62 577 VAL A C 1
ATOM 4661 O O . VAL A 1 577 ? -30.120 1.755 -9.391 1.00 96.62 577 VAL A O 1
ATOM 4664 N N . PHE A 1 578 ? -29.023 0.969 -7.599 1.00 96.62 578 PHE A N 1
ATOM 4665 C CA . PHE A 1 578 ? -29.690 1.856 -6.654 1.00 96.62 578 PHE A CA 1
ATOM 4666 C C . PHE A 1 578 ? -29.496 3.330 -7.020 1.00 96.62 578 PHE A C 1
ATOM 4668 O O . PHE A 1 578 ? -30.474 4.075 -7.079 1.00 96.62 578 PHE A O 1
ATOM 4675 N N . LEU A 1 579 ? -28.262 3.754 -7.305 1.00 95.06 579 LEU A N 1
ATOM 4676 C CA . LEU A 1 579 ? -27.959 5.125 -7.715 1.00 95.06 579 LEU A CA 1
ATOM 4677 C C . LEU A 1 579 ? -28.678 5.505 -9.013 1.00 95.06 579 LEU A C 1
ATOM 4679 O O . LEU A 1 579 ? -29.179 6.624 -9.118 1.00 95.06 579 LEU A O 1
ATOM 4683 N N . HIS A 1 580 ? -28.768 4.585 -9.973 1.00 95.25 580 HIS A N 1
ATOM 4684 C CA . HIS A 1 580 ? -29.482 4.796 -11.229 1.00 95.25 580 HIS A CA 1
ATOM 4685 C C . HIS A 1 580 ? -30.991 4.976 -11.042 1.00 95.25 580 HIS A C 1
ATOM 4687 O O . HIS A 1 580 ? -31.579 5.874 -11.639 1.00 95.25 580 HIS A O 1
ATOM 4693 N N . GLU A 1 581 ? -31.613 4.139 -10.215 1.00 94.94 581 GLU A N 1
ATOM 4694 C CA . GLU A 1 581 ? -33.059 4.173 -9.979 1.00 94.94 581 GLU A CA 1
ATOM 4695 C C . GLU A 1 581 ? -33.483 5.357 -9.101 1.00 94.94 581 GLU A C 1
ATOM 4697 O O . GLU A 1 581 ? -34.613 5.835 -9.198 1.00 94.94 581 GLU A O 1
ATOM 4702 N N . ASN A 1 582 ? -32.584 5.835 -8.233 1.00 93.31 582 ASN A N 1
ATOM 4703 C CA . ASN A 1 582 ? -32.937 6.752 -7.151 1.00 93.31 582 ASN A CA 1
ATOM 4704 C C . ASN A 1 582 ? -32.290 8.143 -7.250 1.00 93.31 582 ASN A C 1
ATOM 4706 O O . ASN A 1 582 ? -32.626 9.023 -6.451 1.00 93.31 582 ASN A O 1
ATOM 4710 N N . THR A 1 583 ? -31.387 8.379 -8.208 1.00 89.56 583 THR A N 1
ATOM 4711 C CA . THR A 1 583 ? -30.712 9.676 -8.402 1.00 89.56 583 THR A CA 1
ATOM 4712 C C . THR A 1 583 ? -30.701 10.108 -9.872 1.00 89.56 583 THR A C 1
ATOM 4714 O O . THR A 1 583 ? -30.949 9.313 -10.772 1.00 89.56 583 THR A O 1
ATOM 4717 N N . THR A 1 584 ? -30.438 11.393 -10.137 1.00 87.94 584 THR A N 1
ATOM 4718 C CA . THR A 1 584 ? -30.520 11.973 -11.494 1.00 87.94 584 THR A CA 1
ATOM 4719 C C . THR A 1 584 ? -29.167 12.282 -12.134 1.00 87.94 584 THR A C 1
ATOM 4721 O O . THR A 1 584 ? -29.129 12.677 -13.296 1.00 87.94 584 THR A O 1
ATOM 4724 N N . SER A 1 585 ? -28.060 12.157 -11.397 1.00 87.19 585 SER A N 1
ATOM 4725 C CA . SER A 1 585 ? -26.750 12.670 -11.830 1.00 87.19 585 SER A CA 1
ATOM 4726 C C . SER A 1 585 ? -26.078 11.831 -12.922 1.00 87.19 585 SER A C 1
ATOM 4728 O O . SER A 1 585 ? -25.247 12.361 -13.661 1.00 87.19 585 SER A O 1
ATOM 4730 N N . GLY A 1 586 ? -26.472 10.561 -13.067 1.00 92.12 586 GLY A N 1
ATOM 4731 C CA . GLY A 1 586 ? -25.893 9.642 -14.046 1.00 92.12 586 GLY A CA 1
ATOM 4732 C C . GLY A 1 586 ? -24.431 9.299 -13.763 1.00 92.12 586 GLY A C 1
ATOM 4733 O O . GLY A 1 586 ? -23.961 9.467 -12.638 1.00 92.12 586 GLY A O 1
ATOM 4734 N N . CYS A 1 587 ? -23.720 8.832 -14.788 1.00 95.38 587 CYS A N 1
ATOM 4735 C CA . CYS A 1 587 ? -22.293 8.522 -14.723 1.00 95.38 587 CYS A CA 1
ATOM 4736 C C . CYS A 1 587 ? -21.505 9.326 -15.771 1.00 95.38 587 CYS A C 1
ATOM 4738 O O . CYS A 1 587 ? -22.067 10.110 -16.549 1.00 95.38 587 CYS A O 1
ATOM 4740 N N . SER A 1 588 ? -20.184 9.210 -15.750 1.00 96.50 588 SER A N 1
ATOM 4741 C CA . SER A 1 588 ? -19.308 9.630 -16.842 1.00 96.50 588 SER A CA 1
ATOM 4742 C C . SER A 1 588 ? -18.868 8.411 -17.664 1.00 96.50 588 SER A C 1
ATOM 4744 O O . SER A 1 588 ? -19.328 7.291 -17.425 1.00 96.50 588 SER A O 1
ATOM 4746 N N . THR A 1 589 ? -18.004 8.631 -18.656 1.00 96.94 589 THR A N 1
ATOM 4747 C CA . THR A 1 589 ? -17.354 7.546 -19.404 1.00 96.94 589 THR A CA 1
ATOM 4748 C C . THR A 1 589 ? -16.425 6.711 -18.520 1.00 96.94 589 THR A C 1
ATOM 4750 O O . THR A 1 589 ? -16.234 5.524 -18.785 1.00 96.94 589 THR A O 1
ATOM 4753 N N . ASP A 1 590 ? -15.932 7.290 -17.418 1.00 96.25 590 ASP A N 1
ATOM 4754 C CA . ASP A 1 590 ? -15.045 6.614 -16.471 1.00 96.25 590 ASP A CA 1
ATOM 4755 C C . ASP A 1 590 ? -15.717 5.386 -15.852 1.00 96.25 590 ASP A C 1
ATOM 4757 O O . ASP A 1 590 ? -15.040 4.402 -15.577 1.00 96.25 590 ASP A O 1
ATOM 4761 N N . ALA A 1 591 ? -17.046 5.381 -15.679 1.00 97.62 591 ALA A N 1
ATOM 4762 C CA . ALA A 1 591 ? -17.752 4.213 -15.155 1.00 97.62 591 ALA A CA 1
ATOM 4763 C C . ALA A 1 591 ? -17.508 2.952 -15.999 1.00 97.62 591 ALA A C 1
ATOM 4765 O O . ALA A 1 591 ? -17.240 1.886 -15.442 1.00 97.62 591 ALA A O 1
ATOM 4766 N N . LEU A 1 592 ? -17.597 3.055 -17.332 1.00 98.06 592 LEU A N 1
ATOM 4767 C CA . LEU A 1 592 ? -17.375 1.903 -18.209 1.00 98.06 592 LEU A CA 1
ATOM 4768 C C . LEU A 1 592 ? -15.885 1.568 -18.300 1.00 98.06 592 LEU A C 1
ATOM 4770 O O . LEU A 1 592 ? -15.531 0.391 -18.219 1.00 98.06 592 LEU A O 1
ATOM 4774 N N . ASP A 1 593 ? -15.027 2.580 -18.424 1.00 97.69 593 ASP A N 1
ATOM 4775 C CA . ASP A 1 593 ? -13.578 2.408 -18.569 1.00 97.69 593 ASP A CA 1
ATOM 4776 C C . ASP A 1 593 ? -12.967 1.744 -17.323 1.00 97.69 593 ASP A C 1
ATOM 4778 O O . ASP A 1 593 ? -12.269 0.734 -17.430 1.00 97.69 593 ASP A O 1
ATOM 4782 N N . GLN A 1 594 ? -13.309 2.235 -16.129 1.00 96.94 594 GLN A N 1
ATOM 4783 C CA . GLN A 1 594 ? -12.816 1.720 -14.849 1.00 96.94 594 GLN A CA 1
ATOM 4784 C C . GLN A 1 594 ? -13.388 0.336 -14.520 1.00 96.94 594 GLN A C 1
ATOM 4786 O O . GLN A 1 594 ? -12.646 -0.556 -14.106 1.00 96.94 594 GLN A O 1
ATOM 4791 N N . ALA A 1 595 ? -14.686 0.102 -14.761 1.00 97.81 595 ALA A N 1
ATOM 4792 C CA . ALA A 1 595 ? -15.268 -1.234 -14.598 1.00 97.81 595 ALA A CA 1
ATOM 4793 C C . ALA A 1 595 ? -14.613 -2.258 -15.540 1.00 97.81 595 ALA A C 1
ATOM 4795 O O . ALA A 1 595 ? -14.438 -3.423 -15.170 1.00 97.81 595 ALA A O 1
ATOM 4796 N N . SER A 1 596 ? -14.224 -1.819 -16.741 1.00 97.44 596 SER A N 1
ATOM 4797 C CA . SER A 1 596 ? -13.511 -2.645 -17.718 1.00 97.44 596 SER A CA 1
ATOM 4798 C C . SER A 1 596 ? -12.079 -2.937 -17.274 1.00 97.44 596 SER A C 1
ATOM 4800 O O . SER A 1 596 ? -11.663 -4.092 -17.339 1.00 97.44 596 SER A O 1
ATOM 4802 N N . GLN A 1 597 ? -11.365 -1.938 -16.742 1.00 97.06 597 GLN A N 1
ATOM 4803 C CA . GLN A 1 597 ? -10.024 -2.099 -16.168 1.00 97.06 597 GLN A CA 1
ATOM 4804 C C . GLN A 1 597 ? -10.001 -3.079 -14.989 1.00 97.06 597 GLN A C 1
ATOM 4806 O O . GLN A 1 597 ? -9.054 -3.850 -14.859 1.00 97.06 597 GLN A O 1
ATOM 4811 N N . ARG A 1 598 ? -11.017 -3.032 -14.117 1.00 94.38 598 ARG A N 1
ATOM 4812 C CA . ARG A 1 598 ? -11.097 -3.832 -12.880 1.00 94.38 598 ARG A CA 1
ATOM 4813 C C . ARG A 1 598 ? -11.734 -5.211 -13.063 1.00 94.38 598 ARG A C 1
ATOM 4815 O O . ARG A 1 598 ? -11.805 -5.985 -12.110 1.00 94.38 598 ARG A O 1
ATOM 4822 N N . GLY A 1 599 ? -12.221 -5.530 -14.262 1.00 97.25 599 GLY A N 1
ATOM 4823 C CA . GLY A 1 599 ? -12.769 -6.855 -14.551 1.00 97.25 599 GLY A CA 1
ATOM 4824 C C . GLY A 1 599 ? -14.218 -7.054 -14.107 1.00 97.25 599 GLY A C 1
ATOM 4825 O O . GLY A 1 599 ? -14.688 -8.191 -14.011 1.00 97.25 599 GLY A O 1
ATOM 4826 N N . HIS A 1 600 ? -14.963 -5.979 -13.852 1.00 97.44 600 HIS A N 1
ATOM 4827 C CA . HIS A 1 600 ? -16.335 -6.035 -13.345 1.00 97.44 600 HIS A CA 1
ATOM 4828 C C . HIS A 1 600 ? -17.352 -6.267 -14.471 1.00 97.44 600 HIS A C 1
ATOM 4830 O O . HIS A 1 600 ? -18.150 -5.401 -14.828 1.00 97.44 600 HIS A O 1
ATOM 4836 N N . PHE A 1 601 ? -17.345 -7.473 -15.048 1.00 98.12 601 PHE A N 1
ATOM 4837 C CA . PHE A 1 601 ? -18.126 -7.779 -16.252 1.00 98.12 601 PHE A CA 1
ATOM 4838 C C . PHE A 1 601 ? -19.646 -7.610 -16.079 1.00 98.12 601 PHE A C 1
ATOM 4840 O O . PHE A 1 601 ? -20.334 -7.184 -17.008 1.00 98.12 601 PHE A O 1
ATOM 4847 N N . SER A 1 602 ? -20.189 -7.915 -14.897 1.00 97.75 602 SER A N 1
ATOM 4848 C CA . SER A 1 602 ? -21.610 -7.705 -14.583 1.00 97.75 602 SER A CA 1
ATOM 4849 C C . SER A 1 602 ? -21.994 -6.223 -14.646 1.00 97.75 602 SER A C 1
ATOM 4851 O O . SER A 1 602 ? -23.010 -5.881 -15.249 1.00 97.75 602 SER A O 1
ATOM 4853 N N . VAL A 1 603 ? -21.142 -5.349 -14.105 1.00 98.12 603 VAL A N 1
ATOM 4854 C CA . VAL A 1 603 ? -21.281 -3.891 -14.183 1.00 98.12 603 VAL A CA 1
ATOM 4855 C C . VAL A 1 603 ? -21.156 -3.405 -15.625 1.00 98.12 603 VAL A C 1
ATOM 4857 O O . VAL A 1 603 ? -22.017 -2.656 -16.073 1.00 98.12 603 VAL A O 1
ATOM 4860 N N . VAL A 1 604 ? -20.162 -3.878 -16.386 1.00 98.25 604 VAL A N 1
ATOM 4861 C CA . VAL A 1 604 ? -19.988 -3.519 -17.809 1.00 98.25 604 VAL A CA 1
ATOM 4862 C C . VAL A 1 604 ? -21.239 -3.853 -18.626 1.00 98.25 604 VAL A C 1
ATOM 4864 O O . VAL A 1 604 ? -21.740 -3.010 -19.372 1.00 98.25 604 VAL A O 1
ATOM 4867 N N . LYS A 1 605 ? -21.796 -5.062 -18.459 1.00 97.88 605 LYS A N 1
ATOM 4868 C CA . LYS A 1 605 ? -23.056 -5.443 -19.117 1.00 97.88 605 LYS A CA 1
ATOM 4869 C C . LYS A 1 605 ? -24.196 -4.537 -18.686 1.00 97.88 605 LYS A C 1
ATOM 4871 O O . LYS A 1 605 ? -24.981 -4.115 -19.530 1.00 97.88 605 LYS A O 1
ATOM 4876 N N . TRP A 1 606 ? -24.313 -4.257 -17.394 1.00 98.31 606 TRP A N 1
ATOM 4877 C CA . TRP A 1 606 ? -25.396 -3.427 -16.891 1.00 98.31 606 TRP A CA 1
ATOM 4878 C C . TRP A 1 606 ? -25.312 -1.994 -17.434 1.00 98.31 606 TRP A C 1
ATOM 4880 O O . TRP A 1 606 ? -26.312 -1.494 -17.950 1.00 98.31 606 TRP A O 1
ATOM 4890 N N . LEU A 1 607 ? -24.127 -1.374 -17.413 1.00 97.75 607 LEU A N 1
ATOM 4891 C CA . LEU A 1 607 ? -23.880 -0.045 -17.978 1.00 97.75 607 LEU A CA 1
ATOM 4892 C C . LEU A 1 607 ? -24.229 -0.014 -19.468 1.00 97.75 607 LEU A C 1
ATOM 4894 O O . LEU A 1 607 ? -24.959 0.872 -19.896 1.00 97.75 607 LEU A O 1
ATOM 4898 N N . HIS A 1 608 ? -23.799 -1.017 -20.239 1.00 96.25 608 HIS A N 1
ATOM 4899 C CA . HIS A 1 608 ? -24.115 -1.108 -21.666 1.00 96.25 608 HIS A CA 1
ATOM 4900 C C . HIS A 1 608 ? -25.626 -1.124 -21.961 1.00 96.25 608 HIS A C 1
ATOM 4902 O O . HIS A 1 608 ? -26.066 -0.471 -22.902 1.00 96.25 608 HIS A O 1
ATOM 4908 N N . HIS A 1 609 ? -26.420 -1.863 -21.177 1.00 96.44 609 HIS A N 1
ATOM 4909 C CA . HIS A 1 609 ? -27.858 -2.015 -21.435 1.00 96.44 609 HIS A CA 1
ATOM 4910 C C . HIS A 1 609 ? -28.717 -0.880 -20.860 1.00 96.44 609 HIS A C 1
ATOM 4912 O O . HIS A 1 609 ? -29.833 -0.678 -21.332 1.00 96.44 609 HIS A O 1
ATOM 4918 N N . ASN A 1 610 ? -28.240 -0.173 -19.829 1.00 95.88 610 ASN A N 1
ATOM 4919 C CA . ASN A 1 610 ? -29.064 0.770 -19.059 1.00 95.88 610 ASN A CA 1
ATOM 4920 C C . ASN A 1 610 ? -28.580 2.227 -19.131 1.00 95.88 610 ASN A C 1
ATOM 4922 O O . ASN A 1 610 ? -29.298 3.127 -18.688 1.00 95.88 610 ASN A O 1
ATOM 4926 N N . ARG A 1 611 ? -27.379 2.485 -19.666 1.00 94.81 611 ARG A N 1
ATOM 4927 C CA . ARG A 1 611 ? -26.764 3.819 -19.765 1.00 94.81 611 ARG A CA 1
ATOM 4928 C C . ARG A 1 611 ? -26.337 4.135 -21.197 1.00 94.81 611 ARG A C 1
ATOM 4930 O O . ARG A 1 611 ? -26.039 3.243 -21.984 1.00 94.81 611 ARG A O 1
ATOM 4937 N N . ASN A 1 612 ? -26.292 5.428 -21.517 1.00 92.56 612 ASN A N 1
ATOM 4938 C CA . ASN A 1 612 ? -25.976 5.924 -22.863 1.00 92.56 612 ASN A CA 1
ATOM 4939 C C . ASN A 1 612 ? -24.663 6.716 -22.919 1.00 92.56 612 ASN A C 1
ATOM 4941 O O . ASN A 1 612 ? -24.233 7.083 -24.008 1.00 92.56 612 ASN A O 1
ATOM 4945 N N . GLU A 1 613 ? -24.026 6.982 -21.775 1.00 95.00 613 GLU A N 1
ATOM 4946 C CA . GLU A 1 613 ? -22.759 7.719 -21.696 1.00 95.00 613 GLU A CA 1
ATOM 4947 C C . GLU A 1 613 ? -21.607 6.993 -22.394 1.00 95.00 613 GLU A C 1
ATOM 4949 O O . GLU A 1 613 ? -20.758 7.645 -22.993 1.00 95.00 613 GLU A O 1
ATOM 4954 N N . GLY A 1 614 ? -21.621 5.658 -22.370 1.00 92.62 614 GLY A N 1
ATOM 4955 C CA . GLY A 1 614 ? -20.589 4.835 -22.989 1.00 92.62 614 GLY A CA 1
ATOM 4956 C C . GLY A 1 614 ? -19.262 4.833 -22.245 1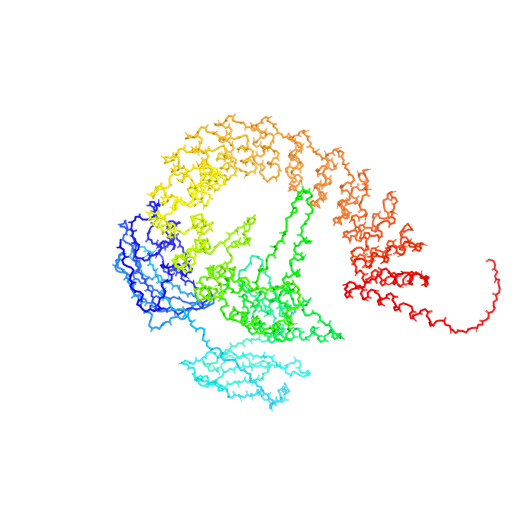.00 92.62 614 GLY A C 1
ATOM 4957 O O . GLY A 1 614 ? -19.211 5.173 -21.067 1.00 92.62 614 GLY A O 1
ATOM 4958 N N . GLY A 1 615 ? -18.215 4.392 -22.935 1.00 93.75 615 GLY A N 1
ATOM 4959 C CA . GLY A 1 615 ? -16.832 4.507 -22.478 1.00 93.75 615 GLY A CA 1
ATOM 4960 C C . GLY A 1 615 ? -16.022 5.364 -23.436 1.00 93.75 615 GLY A C 1
ATOM 4961 O O . GLY A 1 615 ? -16.567 6.029 -24.318 1.00 93.75 615 GLY A O 1
ATOM 4962 N N . THR A 1 616 ? -14.709 5.330 -23.278 1.00 96.25 616 THR A N 1
ATOM 4963 C CA . THR A 1 616 ? -13.768 5.872 -24.260 1.00 96.25 616 THR A CA 1
ATOM 4964 C C . THR A 1 616 ? -13.037 4.735 -24.980 1.00 96.25 616 THR A C 1
ATOM 4966 O O . THR A 1 616 ? -13.290 3.550 -24.741 1.00 96.25 616 THR A O 1
ATOM 4969 N N . THR A 1 617 ? -12.093 5.073 -25.861 1.00 94.62 617 THR A N 1
ATOM 4970 C CA . THR A 1 617 ? -11.161 4.088 -26.434 1.00 94.62 617 THR A CA 1
ATOM 4971 C C . THR A 1 617 ? -10.334 3.374 -25.357 1.00 94.62 617 THR A C 1
ATOM 4973 O O . THR A 1 617 ? -9.831 2.274 -25.599 1.00 94.62 617 THR A O 1
ATOM 4976 N N . TRP A 1 618 ? -10.237 3.943 -24.147 1.00 96.12 618 TRP A N 1
ATOM 4977 C CA . TRP A 1 618 ? -9.544 3.334 -23.017 1.00 96.12 618 TRP A CA 1
ATOM 4978 C C . TRP A 1 618 ? -10.264 2.109 -22.458 1.00 96.12 618 TRP A C 1
ATOM 4980 O O . TRP A 1 618 ? -9.581 1.236 -21.936 1.00 96.12 618 TRP A O 1
ATOM 4990 N N . ALA A 1 619 ? -11.586 1.953 -22.611 1.00 96.81 619 ALA A N 1
ATOM 4991 C CA . ALA A 1 619 ? -12.288 0.765 -22.105 1.00 96.81 619 ALA A CA 1
ATOM 4992 C C . ALA A 1 619 ? -11.673 -0.543 -22.630 1.00 96.81 619 ALA A C 1
ATOM 4994 O O . ALA A 1 619 ? -11.433 -1.479 -21.866 1.00 96.81 619 ALA A O 1
ATOM 4995 N N . ILE A 1 620 ? -11.385 -0.598 -23.937 1.00 96.50 620 ILE A N 1
ATOM 4996 C CA . ILE A 1 620 ? -10.762 -1.766 -24.572 1.00 96.50 620 ILE A CA 1
ATOM 4997 C C . ILE A 1 620 ? -9.291 -1.874 -24.177 1.00 96.50 620 ILE A C 1
ATOM 4999 O O . ILE A 1 620 ? -8.852 -2.972 -23.842 1.00 96.50 620 ILE A O 1
ATOM 5003 N N . ALA A 1 621 ? -8.541 -0.767 -24.190 1.00 96.38 621 ALA A N 1
ATOM 5004 C CA . ALA A 1 621 ? -7.117 -0.788 -23.864 1.00 96.38 621 ALA A CA 1
ATOM 5005 C C . ALA A 1 621 ? -6.856 -1.217 -22.409 1.00 96.38 621 ALA A C 1
ATOM 5007 O O . ALA A 1 621 ? -6.022 -2.085 -22.158 1.00 96.38 621 ALA A O 1
ATOM 5008 N N . LEU A 1 622 ? -7.634 -0.692 -21.461 1.00 96.75 622 LEU A N 1
ATOM 5009 C CA . LEU A 1 622 ? -7.555 -1.038 -20.044 1.00 96.75 622 LEU A CA 1
ATOM 5010 C C . LEU A 1 622 ? -8.036 -2.468 -19.777 1.00 96.75 622 LEU A C 1
ATOM 5012 O O . LEU A 1 622 ? -7.379 -3.195 -19.037 1.00 96.75 622 LEU A O 1
ATOM 5016 N N . ALA A 1 623 ? -9.133 -2.918 -20.405 1.00 97.56 623 ALA A N 1
ATOM 5017 C CA . ALA A 1 623 ? -9.552 -4.321 -20.310 1.00 97.56 623 ALA A CA 1
ATOM 5018 C C . ALA A 1 623 ? -8.480 -5.271 -20.860 1.00 97.56 623 ALA A C 1
ATOM 5020 O O . ALA A 1 623 ? -8.281 -6.357 -20.311 1.00 97.56 623 ALA A O 1
ATOM 5021 N N . ALA A 1 624 ? -7.799 -4.870 -21.936 1.00 96.31 624 ALA A N 1
ATOM 5022 C CA . ALA A 1 624 ? -6.758 -5.668 -22.556 1.00 96.31 624 ALA A CA 1
ATOM 5023 C C . ALA A 1 624 ? -5.511 -5.782 -21.675 1.00 96.31 624 ALA A C 1
ATOM 5025 O O . ALA A 1 624 ? -5.113 -6.899 -21.338 1.00 96.31 624 ALA A O 1
ATOM 5026 N N . ALA A 1 625 ? -4.971 -4.648 -21.221 1.00 95.50 625 ALA A N 1
ATOM 5027 C CA . ALA A 1 625 ? -3.813 -4.613 -20.333 1.00 95.50 625 ALA A CA 1
ATOM 5028 C C . ALA A 1 625 ? -4.084 -5.362 -19.014 1.00 95.50 625 ALA A C 1
ATOM 5030 O O . ALA A 1 625 ? -3.243 -6.123 -18.541 1.00 95.50 625 ALA A O 1
ATOM 5031 N N . SER A 1 626 ? -5.294 -5.257 -18.456 1.00 95.25 626 SER A N 1
ATOM 5032 C CA . SER A 1 626 ? -5.679 -6.011 -17.253 1.00 95.25 626 SER A CA 1
ATOM 5033 C C . SER A 1 626 ? -5.967 -7.503 -17.501 1.00 95.25 626 SER A C 1
ATOM 5035 O O . SER A 1 626 ? -6.161 -8.268 -16.555 1.00 95.25 626 SER A O 1
ATOM 5037 N N . GLY A 1 627 ? -5.994 -7.965 -18.755 1.00 96.31 627 GLY A N 1
ATOM 5038 C CA . GLY A 1 627 ? -6.211 -9.374 -19.097 1.00 96.31 627 GLY A CA 1
ATOM 5039 C C . GLY A 1 627 ? -7.675 -9.827 -19.112 1.00 96.31 627 GLY A C 1
ATOM 5040 O O . GLY A 1 627 ? -7.952 -11.028 -19.089 1.00 96.31 627 GLY A O 1
ATOM 5041 N N . HIS A 1 628 ? -8.635 -8.905 -19.145 1.00 97.19 628 HIS A N 1
ATOM 5042 C CA . HIS A 1 628 ? -10.069 -9.198 -19.089 1.00 97.19 628 HIS A CA 1
ATOM 5043 C C . HIS A 1 628 ? -10.651 -9.509 -20.476 1.00 97.19 628 HIS A C 1
ATOM 5045 O O . HIS A 1 628 ? -11.497 -8.783 -21.001 1.00 97.19 628 HIS A O 1
ATOM 5051 N N . LEU A 1 629 ? -10.223 -10.636 -21.059 1.00 96.69 629 LEU A N 1
ATOM 5052 C CA . LEU A 1 629 ? -10.566 -11.048 -22.427 1.00 96.69 629 LEU A CA 1
ATOM 5053 C C . LEU A 1 629 ? -12.080 -11.083 -22.714 1.00 96.69 629 LEU A C 1
ATOM 5055 O O . LEU A 1 629 ? -12.512 -10.698 -23.797 1.00 96.69 629 LEU A O 1
ATOM 5059 N N . GLU A 1 630 ? -12.903 -11.523 -21.761 1.00 97.06 630 GLU A N 1
ATOM 5060 C CA . GLU A 1 630 ? -14.359 -11.606 -21.960 1.00 97.06 630 GLU A CA 1
ATOM 5061 C C . GLU A 1 630 ? -15.033 -10.227 -21.994 1.00 97.06 630 GLU A C 1
ATOM 5063 O O . GLU A 1 630 ? -15.956 -10.008 -22.781 1.00 97.06 630 GLU A O 1
ATOM 5068 N N . ILE A 1 631 ? -14.533 -9.271 -21.204 1.00 97.69 631 ILE A N 1
ATOM 5069 C CA . ILE A 1 631 ? -14.967 -7.870 -21.278 1.00 97.69 631 ILE A CA 1
ATOM 5070 C C . ILE A 1 631 ? -14.534 -7.278 -22.614 1.00 97.69 631 ILE A C 1
ATOM 5072 O O . ILE A 1 631 ? -15.345 -6.671 -23.305 1.00 97.69 631 ILE A O 1
ATOM 5076 N N . LEU A 1 632 ? -13.286 -7.512 -23.011 1.00 97.06 632 LEU A N 1
ATOM 5077 C CA . LEU A 1 632 ? -12.731 -7.035 -24.271 1.00 97.06 632 LEU A CA 1
ATOM 5078 C C . LEU A 1 632 ? -13.564 -7.515 -25.471 1.00 97.06 632 LEU A C 1
ATOM 5080 O O . LEU A 1 632 ? -14.012 -6.694 -26.273 1.00 97.06 632 LEU A O 1
ATOM 5084 N N . LYS A 1 633 ? -13.847 -8.822 -25.563 1.00 96.81 633 LYS A N 1
ATOM 5085 C CA . LYS A 1 633 ? -14.714 -9.398 -26.606 1.00 96.81 633 LYS A CA 1
ATOM 5086 C C . LYS A 1 633 ? -16.108 -8.775 -26.594 1.00 96.81 633 LYS A C 1
ATOM 5088 O O . LYS A 1 633 ? -16.636 -8.441 -27.653 1.00 96.81 633 LYS A O 1
ATOM 5093 N N . PHE A 1 634 ? -16.699 -8.602 -25.410 1.00 98.06 634 PHE A N 1
ATOM 5094 C CA . PHE A 1 634 ? -18.014 -7.983 -25.271 1.00 98.06 634 PHE A CA 1
ATOM 5095 C C . PHE A 1 634 ? -18.018 -6.536 -25.774 1.00 98.06 634 PHE A C 1
ATOM 5097 O O . PHE A 1 634 ? -18.896 -6.175 -26.558 1.00 98.06 634 PHE A O 1
ATOM 5104 N N . LEU A 1 635 ? -17.037 -5.726 -25.371 1.00 96.75 635 LEU A N 1
ATOM 5105 C CA . LEU A 1 635 ? -16.901 -4.343 -25.822 1.00 96.75 635 LEU A CA 1
ATOM 5106 C C . LEU A 1 635 ? -16.682 -4.285 -27.337 1.00 96.75 635 LEU A C 1
ATOM 5108 O O . LEU A 1 635 ? -17.389 -3.554 -28.017 1.00 96.75 635 LEU A O 1
ATOM 5112 N N . HIS A 1 636 ? -15.792 -5.111 -27.889 1.00 95.25 636 HIS A N 1
ATOM 5113 C CA . HIS A 1 636 ? -15.562 -5.176 -29.335 1.00 95.25 636 HIS A CA 1
ATOM 5114 C C . HIS A 1 636 ? -16.834 -5.498 -30.136 1.00 95.25 636 HIS A C 1
ATOM 5116 O O . HIS A 1 636 ? -17.048 -4.922 -31.197 1.00 95.25 636 HIS A O 1
ATOM 5122 N N . GLN A 1 637 ? -17.682 -6.403 -29.638 1.00 95.75 637 GLN A N 1
ATOM 5123 C CA . GLN A 1 637 ? -18.904 -6.815 -30.335 1.00 95.75 637 GLN A CA 1
ATOM 5124 C C . GLN A 1 637 ? -20.061 -5.818 -30.194 1.00 95.75 637 GLN A C 1
ATOM 5126 O O . GLN A 1 637 ? -20.920 -5.763 -31.072 1.00 95.75 637 GLN A O 1
ATOM 5131 N N . ASN A 1 638 ? -20.126 -5.078 -29.083 1.00 94.62 638 ASN A N 1
ATOM 5132 C CA . ASN A 1 638 ? -21.327 -4.329 -28.694 1.00 94.62 638 ASN A CA 1
ATOM 5133 C C . ASN A 1 638 ? -21.113 -2.809 -28.580 1.00 94.62 638 ASN A C 1
ATOM 5135 O O . ASN A 1 638 ? -22.078 -2.079 -28.354 1.00 94.62 638 ASN A O 1
ATOM 5139 N N . ARG A 1 639 ? -19.879 -2.308 -28.698 1.00 93.31 639 ARG A N 1
ATOM 5140 C CA . ARG A 1 639 ? -19.532 -0.882 -28.564 1.00 93.31 639 ARG A CA 1
ATOM 5141 C C . ARG A 1 639 ? -18.862 -0.352 -29.830 1.00 93.31 639 ARG A C 1
ATOM 5143 O O . ARG A 1 639 ? -18.236 -1.100 -30.575 1.00 93.31 639 ARG A O 1
ATOM 5150 N N . THR A 1 640 ? -19.007 0.947 -30.077 1.00 92.31 640 THR A N 1
ATOM 5151 C CA . THR A 1 640 ? -18.563 1.610 -31.320 1.00 92.31 640 THR A CA 1
ATOM 5152 C C . THR A 1 640 ? -17.432 2.608 -31.102 1.00 92.31 640 THR A C 1
ATOM 5154 O O . THR A 1 640 ? -16.915 3.153 -32.069 1.00 92.31 640 THR A O 1
ATOM 5157 N N . GLU A 1 641 ? -17.041 2.855 -29.852 1.00 93.44 641 GLU A N 1
ATOM 5158 C CA . GLU A 1 641 ? -15.973 3.789 -29.481 1.00 93.44 641 GLU A CA 1
ATOM 5159 C C . GLU A 1 641 ? -14.601 3.373 -30.024 1.00 93.44 641 GLU A C 1
ATOM 5161 O O . GLU A 1 641 ? -13.748 4.225 -30.250 1.00 93.44 641 GLU A O 1
ATOM 5166 N N . GLY A 1 642 ? -14.412 2.080 -30.302 1.00 90.19 642 GLY A N 1
ATOM 5167 C CA . GLY A 1 642 ? -13.190 1.554 -30.899 1.00 90.19 642 GLY A CA 1
ATOM 5168 C C . GLY A 1 642 ? -12.035 1.429 -29.905 1.00 90.19 642 GLY A C 1
ATOM 5169 O O . GLY A 1 642 ? -12.232 1.412 -28.692 1.00 90.19 642 GLY A O 1
ATOM 5170 N N . ALA A 1 643 ? -10.828 1.274 -30.439 1.00 94.06 643 ALA A N 1
ATOM 5171 C CA . ALA A 1 643 ? -9.586 1.231 -29.681 1.00 94.06 643 ALA A CA 1
ATOM 5172 C C . ALA A 1 643 ? -8.521 2.054 -30.414 1.00 94.06 643 ALA A C 1
ATOM 5174 O O . ALA A 1 643 ? -8.708 2.449 -31.562 1.00 94.06 643 ALA A O 1
ATOM 5175 N N . THR A 1 644 ? -7.409 2.304 -29.741 1.00 96.06 644 THR A N 1
ATOM 5176 C CA . THR A 1 644 ? -6.186 2.894 -30.299 1.00 96.06 644 THR A CA 1
ATOM 5177 C C . THR A 1 644 ? -5.054 1.866 -30.221 1.00 96.06 644 THR A C 1
ATOM 5179 O O . THR A 1 644 ? -5.245 0.758 -29.707 1.00 96.06 644 THR A O 1
ATOM 5182 N N . THR A 1 645 ? -3.863 2.223 -30.708 1.00 97.00 645 THR A N 1
ATOM 5183 C CA . THR A 1 645 ? -2.645 1.404 -30.554 1.00 97.00 645 THR A CA 1
ATOM 5184 C C . THR A 1 645 ? -2.315 1.099 -29.090 1.00 97.00 645 THR A C 1
ATOM 5186 O O . THR A 1 645 ? -1.722 0.058 -28.810 1.00 97.00 645 THR A O 1
ATOM 5189 N N . ASP A 1 646 ? -2.797 1.930 -28.155 1.00 96.62 646 ASP A N 1
ATOM 5190 C CA . ASP A 1 646 ? -2.676 1.749 -26.701 1.00 96.62 646 ASP A CA 1
ATOM 5191 C C . ASP A 1 646 ? -3.124 0.359 -26.235 1.00 96.62 646 ASP A C 1
ATOM 5193 O O . ASP A 1 646 ? -2.561 -0.193 -25.294 1.00 96.62 646 ASP A O 1
ATOM 5197 N N . ALA A 1 647 ? -4.109 -0.251 -26.907 1.00 96.88 647 ALA A N 1
ATOM 5198 C CA . ALA A 1 647 ? -4.583 -1.577 -26.527 1.00 96.88 647 ALA A CA 1
ATOM 5199 C C . ALA A 1 647 ? -3.491 -2.645 -26.660 1.00 96.88 647 ALA A C 1
ATOM 5201 O O . ALA A 1 647 ? -3.321 -3.450 -25.746 1.00 96.88 647 ALA A O 1
ATOM 5202 N N . MET A 1 648 ? -2.740 -2.658 -27.765 1.00 97.12 648 MET A N 1
ATOM 5203 C CA . MET A 1 648 ? -1.618 -3.587 -27.923 1.00 97.12 648 MET A CA 1
ATOM 5204 C C . MET A 1 648 ? -0.375 -3.084 -27.187 1.00 97.12 648 MET A C 1
ATOM 5206 O O . MET A 1 648 ? 0.273 -3.888 -26.521 1.00 97.12 648 MET A O 1
ATOM 5210 N N . ASP A 1 649 ? -0.084 -1.780 -27.237 1.00 97.19 649 ASP A N 1
ATOM 5211 C CA . ASP A 1 649 ? 1.082 -1.191 -26.569 1.00 97.19 649 ASP A CA 1
ATOM 5212 C C . ASP A 1 649 ? 1.066 -1.496 -25.065 1.00 97.19 649 ASP A C 1
ATOM 5214 O O . ASP A 1 649 ? 1.996 -2.114 -24.549 1.00 97.19 649 ASP A O 1
ATOM 5218 N N . TRP A 1 650 ? -0.025 -1.185 -24.359 1.00 96.75 650 TRP A N 1
ATOM 5219 C CA . TRP A 1 650 ? -0.120 -1.452 -22.922 1.00 96.75 650 TRP A CA 1
ATOM 5220 C C . TRP A 1 650 ? -0.184 -2.947 -22.607 1.00 96.75 650 TRP A C 1
ATOM 5222 O O . TRP A 1 650 ? 0.441 -3.385 -21.643 1.00 96.75 650 TRP A O 1
ATOM 5232 N N . THR A 1 651 ? -0.864 -3.759 -23.428 1.00 97.19 651 THR A N 1
ATOM 5233 C CA . THR A 1 651 ? -0.894 -5.224 -23.239 1.00 97.19 651 THR A CA 1
ATOM 5234 C C . THR A 1 651 ? 0.505 -5.835 -23.325 1.00 97.19 651 THR A C 1
ATOM 5236 O O . THR A 1 651 ? 0.797 -6.787 -22.602 1.00 97.19 651 THR A O 1
ATOM 5239 N N . ALA A 1 652 ? 1.399 -5.283 -24.150 1.00 96.31 652 ALA A N 1
ATOM 5240 C CA . ALA A 1 652 ? 2.763 -5.782 -24.297 1.00 96.31 652 ALA A CA 1
ATOM 5241 C C . ALA A 1 652 ? 3.603 -5.671 -23.013 1.00 96.31 652 ALA A C 1
ATOM 5243 O O . ALA A 1 652 ? 4.498 -6.486 -22.801 1.00 96.31 652 ALA A O 1
ATOM 5244 N N . SER A 1 653 ? 3.269 -4.726 -22.125 1.00 93.62 653 SER A N 1
ATOM 5245 C CA . SER A 1 653 ? 3.885 -4.592 -20.795 1.00 93.62 653 SER A CA 1
ATOM 5246 C C . SER A 1 653 ? 3.476 -5.699 -19.808 1.00 93.62 653 SER A C 1
ATOM 5248 O O . SER A 1 653 ? 3.982 -5.751 -18.687 1.00 93.62 653 SER A O 1
ATOM 5250 N N . THR A 1 654 ? 2.567 -6.593 -20.200 1.00 92.38 654 THR A N 1
ATOM 5251 C CA . THR A 1 654 ? 1.940 -7.582 -19.315 1.00 92.38 654 THR A CA 1
ATOM 5252 C C . THR A 1 654 ? 2.202 -9.016 -19.779 1.00 92.38 654 THR A C 1
ATOM 5254 O O . THR A 1 654 ? 2.733 -9.272 -20.860 1.00 92.38 654 THR A O 1
ATOM 5257 N N . ASP A 1 655 ? 1.807 -9.992 -18.966 1.00 90.25 655 ASP A N 1
ATOM 5258 C CA . ASP A 1 655 ? 1.859 -11.423 -19.287 1.00 90.25 655 ASP A CA 1
ATOM 5259 C C . ASP A 1 655 ? 0.613 -11.919 -20.056 1.00 90.25 655 ASP A C 1
ATOM 5261 O O . ASP A 1 655 ? 0.411 -13.123 -20.229 1.00 90.25 655 ASP A O 1
ATOM 5265 N N . LYS A 1 656 ? -0.253 -11.013 -20.537 1.00 92.50 656 LYS A N 1
ATOM 5266 C CA . LYS A 1 656 ? -1.564 -11.342 -21.129 1.00 92.50 656 LYS A CA 1
ATOM 5267 C C . LYS A 1 656 ? -1.467 -11.733 -22.606 1.00 92.50 656 LYS A C 1
ATOM 5269 O O . LYS A 1 656 ? -2.100 -11.147 -23.482 1.00 92.50 656 LYS A O 1
ATOM 5274 N N . PHE A 1 657 ? -0.701 -12.782 -22.886 1.00 93.56 657 PHE A N 1
ATOM 5275 C CA . PHE A 1 657 ? -0.383 -13.229 -24.245 1.00 93.56 657 PHE A CA 1
ATOM 5276 C C . PHE A 1 657 ? -1.610 -13.628 -25.082 1.00 93.56 657 PHE A C 1
ATOM 5278 O O . PHE A 1 657 ? -1.696 -13.306 -26.265 1.00 93.56 657 PHE A O 1
ATOM 5285 N N . GLU A 1 658 ? -2.605 -14.272 -24.470 1.00 94.69 658 GLU A N 1
ATOM 5286 C CA . GLU A 1 658 ? -3.848 -14.642 -25.165 1.00 94.69 658 GLU A CA 1
ATOM 5287 C C . GLU A 1 658 ? -4.681 -13.418 -25.567 1.00 94.69 658 GLU A C 1
ATOM 5289 O O . GLU A 1 658 ? -5.308 -13.409 -26.626 1.00 94.69 658 GLU A O 1
ATOM 5294 N N . VAL A 1 659 ? -4.642 -12.351 -24.764 1.00 96.75 659 VAL A N 1
ATOM 5295 C CA . VAL A 1 659 ? -5.264 -11.071 -25.117 1.00 96.75 659 VAL A CA 1
ATOM 5296 C C . VAL A 1 659 ? -4.501 -10.399 -26.256 1.00 96.75 659 VAL A C 1
ATOM 5298 O O . VAL A 1 659 ? -5.131 -9.926 -27.199 1.00 96.75 659 VAL A O 1
ATOM 5301 N N . MET A 1 660 ? -3.165 -10.414 -26.211 1.00 97.00 660 MET A N 1
ATOM 5302 C CA . MET A 1 660 ? -2.318 -9.880 -27.282 1.00 97.00 660 MET A CA 1
ATOM 5303 C C . MET A 1 660 ? -2.611 -10.549 -28.634 1.00 97.00 660 MET A C 1
ATOM 5305 O O . MET A 1 660 ? -2.847 -9.860 -29.628 1.00 97.00 660 MET A O 1
ATOM 5309 N N . LYS A 1 661 ? -2.657 -11.889 -28.674 1.00 95.94 661 LYS A N 1
ATOM 5310 C CA . LYS A 1 661 ? -3.020 -12.640 -29.889 1.00 95.94 661 LYS A CA 1
ATOM 5311 C C . LYS A 1 661 ? -4.402 -12.252 -30.387 1.00 95.94 661 LYS A C 1
ATOM 5313 O O . LYS A 1 661 ? -4.566 -11.944 -31.565 1.00 95.94 661 LYS A O 1
ATOM 5318 N N . TRP A 1 662 ? -5.378 -12.221 -29.479 1.00 97.81 662 TRP A N 1
ATOM 5319 C CA . TRP A 1 662 ? -6.749 -11.878 -29.828 1.00 97.81 662 TRP A CA 1
ATOM 5320 C C . TRP A 1 662 ? -6.836 -10.474 -30.437 1.00 97.81 662 TRP A C 1
ATOM 5322 O O . TRP A 1 662 ? -7.486 -10.306 -31.468 1.00 97.81 662 TRP A O 1
ATOM 5332 N N . LEU A 1 663 ? -6.158 -9.481 -29.848 1.00 97.12 663 LEU A N 1
ATOM 5333 C CA . LEU A 1 663 ? -6.108 -8.118 -30.381 1.00 97.12 663 LEU A CA 1
ATOM 5334 C C . LEU A 1 663 ? -5.524 -8.100 -31.794 1.00 97.12 663 LEU A C 1
ATOM 5336 O O . LEU A 1 663 ? -6.148 -7.548 -32.692 1.00 97.12 663 LEU A O 1
ATOM 5340 N N . ASN A 1 664 ? -4.389 -8.758 -32.019 1.00 96.06 664 ASN A N 1
ATOM 5341 C CA . ASN A 1 664 ? -3.754 -8.800 -33.336 1.00 96.06 664 ASN A CA 1
ATOM 5342 C C . ASN A 1 664 ? -4.602 -9.504 -34.410 1.00 96.06 664 ASN A C 1
ATOM 5344 O O . ASN A 1 664 ? -4.549 -9.127 -35.576 1.00 96.06 664 ASN A O 1
ATOM 5348 N N . GLU A 1 665 ? -5.378 -10.522 -34.036 1.00 96.25 665 GLU A N 1
ATOM 5349 C CA . GLU A 1 665 ? -6.238 -11.266 -34.967 1.00 96.25 665 GLU A CA 1
ATOM 5350 C C . GLU A 1 665 ? -7.561 -10.551 -35.280 1.00 96.25 665 GLU A C 1
ATOM 5352 O O . GLU A 1 665 ? -8.112 -10.729 -36.366 1.00 96.25 665 GLU A O 1
ATOM 5357 N N . ASN A 1 666 ? -8.096 -9.771 -34.335 1.00 95.44 666 ASN A N 1
ATOM 5358 C CA . ASN A 1 666 ? -9.465 -9.241 -34.407 1.00 95.44 666 ASN A CA 1
ATOM 5359 C C . ASN A 1 666 ? -9.532 -7.712 -34.536 1.00 95.44 666 ASN A C 1
ATOM 5361 O O . ASN A 1 666 ? -10.623 -7.160 -34.698 1.00 95.44 666 ASN A O 1
ATOM 5365 N N . ARG A 1 667 ? -8.397 -7.009 -34.453 1.00 94.12 667 ARG A N 1
ATOM 5366 C CA . ARG A 1 667 ? -8.320 -5.546 -34.520 1.00 94.12 667 ARG A CA 1
ATOM 5367 C C . ARG A 1 667 ? -7.276 -5.073 -35.526 1.00 94.12 667 ARG A C 1
ATOM 5369 O O . ARG A 1 667 ? -6.266 -5.731 -35.748 1.00 94.12 667 ARG A O 1
ATOM 5376 N N . SER A 1 668 ? -7.529 -3.919 -36.141 1.00 92.69 668 SER A N 1
ATOM 5377 C CA . SER A 1 668 ? -6.706 -3.382 -37.235 1.00 92.69 668 SER A CA 1
ATOM 5378 C C . SER A 1 668 ? -5.838 -2.190 -36.838 1.00 92.69 668 SER A C 1
ATOM 5380 O O . SER A 1 668 ? -5.028 -1.754 -37.648 1.00 92.69 668 SER A O 1
ATOM 5382 N N . GLU A 1 669 ? -6.006 -1.641 -35.632 1.00 94.94 669 GLU A N 1
ATOM 5383 C CA . GLU A 1 669 ? -5.244 -0.474 -35.168 1.00 94.94 669 GLU A CA 1
ATOM 5384 C C . GLU A 1 669 ? -3.750 -0.768 -34.987 1.00 94.94 669 GLU A C 1
ATOM 5386 O O . GLU A 1 669 ? -2.932 0.124 -35.189 1.00 94.94 669 GLU A O 1
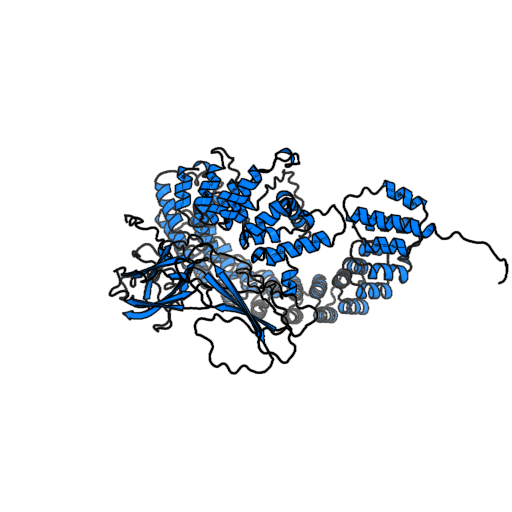ATOM 5391 N N . GLY A 1 670 ? -3.389 -2.018 -34.676 1.00 94.00 670 GLY A N 1
ATOM 5392 C CA . GLY A 1 670 ? -1.998 -2.431 -34.505 1.00 94.00 670 GLY A CA 1
ATOM 5393 C C . GLY A 1 670 ? -1.359 -1.917 -33.215 1.00 94.00 670 GLY A C 1
ATOM 5394 O O . GLY A 1 670 ? -2.047 -1.686 -32.221 1.00 94.00 670 GLY A O 1
ATOM 5395 N N . CYS A 1 671 ? -0.035 -1.765 -33.234 1.00 96.19 671 CYS A N 1
ATOM 5396 C CA . CYS A 1 671 ? 0.756 -1.242 -32.125 1.00 96.19 671 CYS A CA 1
ATOM 5397 C C . CYS A 1 671 ? 1.727 -0.161 -32.623 1.00 96.19 671 CYS A C 1
ATOM 5399 O O . CYS A 1 671 ? 1.806 0.116 -33.819 1.00 96.19 671 CYS A O 1
ATOM 5401 N N . THR A 1 672 ? 2.461 0.465 -31.712 1.00 96.75 672 THR A N 1
ATOM 5402 C CA . THR A 1 672 ? 3.609 1.318 -32.037 1.00 96.75 672 THR A CA 1
ATOM 5403 C C . THR A 1 672 ? 4.909 0.621 -31.620 1.00 96.75 672 THR A C 1
ATOM 5405 O O . THR A 1 672 ? 4.904 -0.543 -31.212 1.00 96.75 672 THR A O 1
ATOM 5408 N N . THR A 1 673 ? 6.044 1.320 -31.698 1.00 95.25 673 THR A N 1
ATOM 5409 C CA . THR A 1 673 ? 7.309 0.834 -31.118 1.00 95.25 673 THR A CA 1
ATOM 5410 C C . THR A 1 673 ? 7.220 0.654 -29.598 1.00 95.25 673 THR A C 1
ATOM 5412 O O . THR A 1 673 ? 7.984 -0.131 -29.034 1.00 95.25 673 THR A O 1
ATOM 5415 N N . MET A 1 674 ? 6.259 1.316 -28.933 1.00 96.19 674 MET A N 1
ATOM 5416 C CA . MET A 1 674 ? 6.058 1.207 -27.487 1.00 96.19 674 MET A CA 1
ATOM 5417 C C . MET A 1 674 ? 5.696 -0.213 -27.056 1.00 96.19 674 MET A C 1
ATOM 5419 O O . MET A 1 674 ? 6.184 -0.647 -26.019 1.00 96.19 674 MET A O 1
ATOM 5423 N N . ALA A 1 675 ? 4.919 -0.975 -27.840 1.00 96.69 675 ALA A N 1
ATOM 5424 C CA . ALA A 1 675 ? 4.642 -2.377 -27.517 1.00 96.69 675 ALA A CA 1
ATOM 5425 C C . ALA A 1 675 ? 5.933 -3.179 -27.312 1.00 96.69 675 ALA A C 1
ATOM 5427 O O . ALA A 1 675 ? 6.082 -3.909 -26.333 1.00 96.69 675 ALA A O 1
ATOM 5428 N N . PHE A 1 676 ? 6.891 -3.030 -28.225 1.00 96.44 676 PHE A N 1
ATOM 5429 C CA . PHE A 1 676 ? 8.153 -3.751 -28.137 1.00 96.44 676 PHE A CA 1
ATOM 5430 C C . PHE A 1 676 ? 8.985 -3.269 -26.946 1.00 96.44 676 PHE A C 1
ATOM 5432 O O . PHE A 1 676 ? 9.447 -4.085 -26.147 1.00 96.44 676 PHE A O 1
ATOM 5439 N N . ASP A 1 677 ? 9.110 -1.950 -26.783 1.00 95.44 677 ASP A N 1
ATOM 5440 C CA . ASP A 1 677 ? 9.881 -1.341 -25.696 1.00 95.44 677 ASP A CA 1
ATOM 5441 C C . ASP A 1 677 ? 9.319 -1.703 -24.313 1.00 95.44 677 ASP A C 1
ATOM 5443 O O . ASP A 1 677 ? 10.082 -1.997 -23.388 1.00 95.44 677 ASP A O 1
ATOM 5447 N N . TYR A 1 678 ? 7.992 -1.754 -24.174 1.00 96.69 678 TYR A N 1
ATOM 5448 C CA . TYR A 1 678 ? 7.313 -2.179 -22.954 1.00 96.69 678 TYR A CA 1
ATOM 5449 C C . TYR A 1 678 ? 7.456 -3.678 -22.689 1.00 96.69 678 TYR A C 1
ATOM 5451 O O . TYR A 1 678 ? 7.681 -4.059 -21.541 1.00 96.69 678 TYR A O 1
ATOM 5459 N N . ALA A 1 679 ? 7.404 -4.532 -23.717 1.00 96.75 679 ALA A N 1
ATOM 5460 C CA . ALA A 1 679 ? 7.668 -5.963 -23.552 1.00 96.75 679 ALA A CA 1
ATOM 5461 C C . ALA A 1 679 ? 9.096 -6.226 -23.044 1.00 96.75 679 ALA A C 1
ATOM 5463 O O . ALA A 1 679 ? 9.303 -7.085 -22.181 1.00 96.75 679 ALA A O 1
ATOM 5464 N N . VAL A 1 680 ? 10.075 -5.457 -23.533 1.00 95.75 680 VAL A N 1
ATOM 5465 C CA . VAL A 1 680 ? 11.458 -5.517 -23.046 1.00 95.75 680 VAL A CA 1
ATOM 5466 C C . VAL A 1 680 ? 11.580 -4.952 -21.628 1.00 95.75 680 VAL A C 1
ATOM 5468 O O . VAL A 1 680 ? 12.248 -5.565 -20.794 1.00 95.75 680 VAL A O 1
ATOM 5471 N N . ASN A 1 681 ? 10.911 -3.833 -21.328 1.00 95.31 681 ASN A N 1
ATOM 5472 C CA . ASN A 1 681 ? 10.895 -3.232 -19.991 1.00 95.31 681 ASN A CA 1
ATOM 5473 C C . ASN A 1 681 ? 10.347 -4.193 -18.931 1.00 95.31 681 ASN A C 1
ATOM 5475 O O . ASN A 1 681 ? 10.940 -4.340 -17.868 1.00 95.31 681 ASN A O 1
ATOM 5479 N N . SER A 1 682 ? 9.281 -4.925 -19.253 1.00 93.56 682 SER A N 1
ATOM 5480 C CA . SER A 1 682 ? 8.710 -5.961 -18.384 1.00 93.56 682 SER A CA 1
ATOM 5481 C C . SER A 1 682 ? 9.502 -7.276 -18.392 1.00 93.56 682 SER A C 1
ATOM 5483 O O . SER A 1 682 ? 9.053 -8.274 -17.830 1.00 93.56 682 SER A O 1
ATOM 5485 N N . ASN A 1 683 ? 10.669 -7.303 -19.045 1.00 94.62 683 ASN A N 1
ATOM 5486 C CA . ASN A 1 683 ? 11.552 -8.459 -19.178 1.00 94.62 683 ASN A CA 1
ATOM 5487 C C . ASN A 1 683 ? 10.862 -9.709 -19.774 1.00 94.62 683 ASN A C 1
ATOM 5489 O O . ASN A 1 683 ? 11.232 -10.849 -19.481 1.00 94.62 683 ASN A O 1
ATOM 5493 N N . ASN A 1 684 ? 9.845 -9.512 -20.623 1.00 94.50 684 ASN A N 1
ATOM 5494 C CA . ASN A 1 684 ? 9.015 -10.585 -21.167 1.00 94.50 684 ASN A CA 1
ATOM 5495 C C . ASN A 1 684 ? 9.552 -11.080 -22.522 1.00 94.50 684 ASN A C 1
ATOM 5497 O O . ASN A 1 684 ? 9.112 -10.663 -23.594 1.00 94.50 684 ASN A O 1
ATOM 5501 N N . MET A 1 685 ? 10.501 -12.019 -22.470 1.00 94.88 685 MET A N 1
ATOM 5502 C CA . MET A 1 685 ? 11.147 -12.596 -23.659 1.00 94.88 685 MET A CA 1
ATOM 5503 C C . MET A 1 685 ? 10.163 -13.288 -24.621 1.00 94.88 685 MET A C 1
ATOM 5505 O O . MET A 1 685 ? 10.389 -13.300 -25.832 1.00 94.88 685 MET A O 1
ATOM 5509 N N . GLU A 1 686 ? 9.081 -13.884 -24.112 1.00 95.31 686 GLU A N 1
ATOM 5510 C CA . GLU A 1 686 ? 8.067 -14.530 -24.954 1.00 95.31 686 GLU A CA 1
ATOM 5511 C C . GLU A 1 686 ? 7.297 -13.493 -25.780 1.00 95.31 686 GLU A C 1
ATOM 5513 O O . GLU A 1 686 ? 7.191 -13.636 -27.001 1.00 95.31 686 GLU A O 1
ATOM 5518 N N . MET A 1 687 ? 6.849 -12.409 -25.138 1.00 95.81 687 MET A N 1
ATOM 5519 C CA . MET A 1 687 ? 6.172 -11.297 -25.809 1.00 95.81 687 MET A CA 1
ATOM 5520 C C . MET A 1 687 ? 7.081 -10.618 -26.839 1.00 95.81 687 MET A C 1
ATOM 5522 O O . MET A 1 687 ? 6.650 -10.382 -27.964 1.00 95.81 687 MET A O 1
ATOM 5526 N N . VAL A 1 688 ? 8.354 -10.383 -26.501 1.00 95.81 688 VAL A N 1
ATOM 5527 C CA . VAL A 1 688 ? 9.361 -9.799 -27.409 1.00 95.81 688 VAL A CA 1
ATOM 5528 C C . VAL A 1 688 ? 9.524 -10.634 -28.682 1.00 95.81 688 VAL A C 1
ATOM 5530 O O . VAL A 1 688 ? 9.424 -10.117 -29.797 1.00 95.81 688 VAL A O 1
ATOM 5533 N N . LYS A 1 689 ? 9.719 -11.950 -28.535 1.00 94.88 689 LYS A N 1
ATOM 5534 C CA . LYS A 1 689 ? 9.860 -12.861 -29.682 1.00 94.88 689 LYS A CA 1
ATOM 5535 C C . LYS A 1 689 ? 8.598 -12.896 -30.533 1.00 94.88 689 LYS A C 1
ATOM 5537 O O . LYS A 1 689 ? 8.688 -12.943 -31.759 1.00 94.88 689 LYS A O 1
ATOM 5542 N N . TRP A 1 690 ? 7.433 -12.877 -29.894 1.00 96.12 690 TRP A N 1
ATOM 5543 C CA . TRP A 1 690 ? 6.161 -12.890 -30.598 1.00 96.12 690 TRP A CA 1
ATOM 5544 C C . TRP A 1 690 ? 5.907 -11.590 -31.362 1.00 96.12 690 TRP A C 1
ATOM 5546 O O . TRP A 1 690 ? 5.556 -11.658 -32.539 1.00 96.12 690 TRP A O 1
ATOM 5556 N N . LEU A 1 691 ? 6.140 -10.428 -30.743 1.00 95.44 691 LEU A N 1
ATOM 5557 C CA . LEU A 1 691 ? 6.017 -9.128 -31.404 1.00 95.44 691 LEU A CA 1
ATOM 5558 C C . LEU A 1 691 ? 6.957 -9.059 -32.608 1.00 95.44 691 LEU A C 1
ATOM 5560 O O . LEU A 1 691 ? 6.515 -8.726 -33.698 1.00 95.44 691 LEU A O 1
ATOM 5564 N N . ASN A 1 692 ? 8.210 -9.495 -32.466 1.00 94.44 692 ASN A N 1
ATOM 5565 C CA . ASN A 1 692 ? 9.154 -9.533 -33.585 1.00 94.44 692 ASN A CA 1
ATOM 5566 C C . ASN A 1 692 ? 8.718 -10.449 -34.740 1.00 94.44 692 ASN A C 1
ATOM 5568 O O . ASN A 1 692 ? 9.042 -10.183 -35.892 1.00 94.44 692 ASN A O 1
ATOM 5572 N N . ALA A 1 693 ? 8.021 -11.548 -34.439 1.00 94.88 693 ALA A N 1
ATOM 5573 C CA . ALA A 1 693 ? 7.566 -12.501 -35.449 1.00 94.88 693 ALA A CA 1
ATOM 5574 C C . ALA A 1 693 ? 6.266 -12.074 -36.154 1.00 94.88 693 ALA A C 1
ATOM 5576 O O . ALA A 1 693 ? 6.017 -12.517 -37.273 1.00 94.88 693 ALA A O 1
ATOM 5577 N N . ASN A 1 694 ? 5.430 -11.256 -35.505 1.00 94.00 694 ASN A N 1
ATOM 5578 C CA . ASN A 1 694 ? 4.073 -10.950 -35.976 1.00 94.00 694 ASN A CA 1
ATOM 5579 C C . ASN A 1 694 ? 3.850 -9.470 -36.322 1.00 94.00 694 ASN A C 1
ATOM 5581 O O . ASN A 1 694 ? 2.857 -9.154 -36.974 1.00 94.00 694 ASN A O 1
ATOM 5585 N N . ARG A 1 695 ? 4.744 -8.569 -35.899 1.00 93.69 695 ARG A N 1
ATOM 5586 C CA . ARG A 1 695 ? 4.650 -7.111 -36.067 1.00 93.69 695 ARG A CA 1
ATOM 5587 C C . ARG A 1 695 ? 5.897 -6.564 -36.764 1.00 93.69 695 ARG A C 1
ATOM 5589 O O . ARG A 1 695 ? 6.957 -7.186 -36.745 1.00 93.69 695 ARG A O 1
ATOM 5596 N N . THR A 1 696 ? 5.772 -5.402 -37.401 1.00 91.50 696 THR A N 1
ATOM 5597 C CA . THR A 1 696 ? 6.838 -4.797 -38.231 1.00 91.50 696 THR A CA 1
ATOM 5598 C C . THR A 1 696 ? 7.307 -3.435 -37.728 1.00 91.50 696 THR A C 1
ATOM 5600 O O . THR A 1 696 ? 8.269 -2.893 -38.260 1.00 91.50 696 THR A O 1
ATOM 5603 N N . GLU A 1 697 ? 6.642 -2.884 -36.715 1.00 93.50 697 GLU A N 1
ATOM 5604 C CA . GLU A 1 697 ? 6.881 -1.556 -36.146 1.00 93.50 697 GLU A CA 1
ATOM 5605 C C . GLU A 1 697 ? 8.269 -1.427 -35.516 1.00 93.50 697 GLU A C 1
ATOM 5607 O O . GLU A 1 697 ? 8.881 -0.367 -35.598 1.00 93.50 697 GLU A O 1
ATOM 5612 N N . GLY A 1 698 ? 8.785 -2.522 -34.952 1.00 90.12 698 GLY A N 1
ATOM 5613 C CA . GLY A 1 698 ? 10.109 -2.571 -34.345 1.00 90.12 698 GLY A CA 1
ATOM 5614 C C . GLY A 1 698 ? 10.179 -1.988 -32.941 1.00 90.12 698 GLY A C 1
ATOM 5615 O O . GLY A 1 698 ? 9.174 -1.942 -32.236 1.00 90.12 698 GLY A O 1
ATOM 5616 N N . CYS A 1 699 ? 11.380 -1.588 -32.531 1.00 92.38 699 CYS A N 1
ATOM 5617 C CA . CYS A 1 699 ? 11.648 -1.010 -31.219 1.00 92.38 699 CYS A CA 1
ATOM 5618 C C . CYS A 1 699 ? 12.394 0.319 -31.328 1.00 92.38 699 CYS A C 1
ATOM 5620 O O . CYS A 1 699 ? 12.943 0.650 -32.377 1.00 92.38 699 CYS A O 1
ATOM 5622 N N . SER A 1 700 ? 12.443 1.080 -30.238 1.00 91.25 700 SER A N 1
ATOM 5623 C CA . SER A 1 700 ? 13.336 2.236 -30.143 1.00 91.25 700 SER A CA 1
ATOM 5624 C C . SER A 1 700 ? 14.667 1.856 -29.483 1.00 91.25 700 SER A C 1
ATOM 5626 O O . SER A 1 700 ? 14.846 0.741 -28.981 1.00 91.25 700 SER A O 1
ATOM 5628 N N . ALA A 1 701 ? 15.599 2.812 -29.419 1.00 87.81 701 ALA A N 1
ATOM 5629 C CA . ALA A 1 701 ? 16.825 2.685 -28.628 1.00 87.81 701 ALA A CA 1
ATOM 5630 C C . ALA A 1 701 ? 16.544 2.332 -27.150 1.00 87.81 701 ALA A C 1
ATOM 5632 O O . ALA A 1 701 ? 17.376 1.712 -26.487 1.00 87.81 701 ALA A O 1
ATOM 5633 N N . GLN A 1 702 ? 15.348 2.654 -26.639 1.00 90.00 702 GLN A N 1
ATOM 5634 C CA . GLN A 1 702 ? 14.959 2.367 -25.263 1.00 90.00 702 GLN A CA 1
ATOM 5635 C C . GLN A 1 702 ? 14.904 0.864 -24.965 1.00 90.00 702 GLN A C 1
ATOM 5637 O O . GLN A 1 702 ? 15.149 0.468 -23.827 1.00 90.00 702 GLN A O 1
ATOM 5642 N N . SER A 1 703 ? 14.645 0.007 -25.960 1.00 92.88 703 SER A N 1
ATOM 5643 C CA . SER A 1 703 ? 14.608 -1.447 -25.759 1.00 92.88 703 SER A CA 1
ATOM 5644 C C . SER A 1 703 ? 15.930 -1.995 -25.221 1.00 92.88 703 SER A C 1
ATOM 5646 O O . SER A 1 703 ? 15.942 -2.680 -24.200 1.00 92.88 703 SER A O 1
ATOM 5648 N N . ILE A 1 704 ? 17.068 -1.675 -25.846 1.00 91.50 704 ILE A N 1
ATOM 5649 C CA . ILE A 1 704 ? 18.355 -2.195 -25.358 1.00 91.50 704 ILE A CA 1
ATOM 5650 C C . ILE A 1 704 ? 18.730 -1.582 -24.003 1.00 91.50 704 ILE A C 1
ATOM 5652 O O . ILE A 1 704 ? 19.234 -2.297 -23.141 1.00 91.50 704 ILE A O 1
ATOM 5656 N N . ILE A 1 705 ? 18.399 -0.306 -23.771 1.00 91.38 705 ILE A N 1
ATOM 5657 C CA . ILE A 1 705 ? 18.601 0.366 -22.478 1.00 91.38 705 ILE A CA 1
ATOM 5658 C C . ILE A 1 705 ? 17.794 -0.337 -21.375 1.00 91.38 705 ILE A C 1
ATOM 5660 O O . ILE A 1 705 ? 18.345 -0.675 -20.329 1.00 91.38 705 ILE A O 1
ATOM 5664 N N . ASN A 1 706 ? 16.516 -0.637 -21.617 1.00 93.44 706 ASN A N 1
ATOM 5665 C CA . ASN A 1 706 ? 15.654 -1.354 -20.675 1.00 93.44 706 ASN A CA 1
ATOM 5666 C C . ASN A 1 706 ? 16.143 -2.789 -20.419 1.00 93.44 706 ASN A C 1
ATOM 5668 O O . ASN A 1 706 ? 16.128 -3.251 -19.280 1.00 93.44 706 ASN A O 1
ATOM 5672 N N . ALA A 1 707 ? 16.631 -3.491 -21.447 1.00 94.75 707 ALA A N 1
ATOM 5673 C CA . ALA A 1 707 ? 17.221 -4.821 -21.278 1.00 94.75 707 ALA A CA 1
ATOM 5674 C C . ALA A 1 707 ? 18.467 -4.792 -20.372 1.00 94.75 707 ALA A C 1
ATOM 5676 O O . ALA A 1 707 ? 18.650 -5.695 -19.553 1.00 94.75 707 ALA A O 1
ATOM 5677 N N . VAL A 1 708 ? 19.288 -3.740 -20.483 1.00 92.94 708 VAL A N 1
ATOM 5678 C CA . VAL A 1 708 ? 20.437 -3.503 -19.596 1.00 92.94 708 VAL A CA 1
ATOM 5679 C C . VAL A 1 708 ? 19.991 -3.137 -18.178 1.00 92.94 708 VAL A C 1
ATOM 5681 O O . VAL A 1 708 ? 20.558 -3.677 -17.229 1.00 92.94 708 VAL A O 1
ATOM 5684 N N . ARG A 1 709 ? 18.961 -2.288 -18.011 1.00 92.31 709 ARG A N 1
ATOM 5685 C CA . ARG A 1 709 ? 18.364 -1.974 -16.691 1.00 92.31 709 ARG A CA 1
ATOM 5686 C C . ARG A 1 709 ? 17.903 -3.230 -15.964 1.00 92.31 709 ARG A C 1
ATOM 5688 O O . ARG A 1 709 ? 18.156 -3.372 -14.777 1.00 92.31 709 ARG A O 1
ATOM 5695 N N . ASN A 1 710 ? 17.293 -4.153 -16.700 1.00 91.12 710 ASN A N 1
ATOM 5696 C CA . ASN A 1 710 ? 16.841 -5.446 -16.190 1.00 91.12 710 ASN A CA 1
ATOM 5697 C C . ASN A 1 710 ? 17.980 -6.457 -15.961 1.00 91.12 710 ASN A C 1
ATOM 5699 O O . ASN A 1 710 ? 17.708 -7.599 -15.592 1.00 91.12 710 ASN A O 1
ATOM 5703 N N . GLU A 1 711 ? 19.233 -6.075 -16.235 1.00 93.19 711 GLU A N 1
ATOM 5704 C CA . GLU A 1 711 ? 20.434 -6.915 -16.146 1.00 93.19 711 GLU A CA 1
ATOM 5705 C C . GLU A 1 711 ? 20.324 -8.246 -16.919 1.00 93.19 711 GLU A C 1
ATOM 5707 O O . GLU A 1 711 ? 21.030 -9.217 -16.637 1.00 93.19 711 GLU A O 1
ATOM 5712 N N . ASN A 1 712 ? 19.458 -8.302 -17.939 1.00 92.94 712 ASN A N 1
ATOM 5713 C CA . ASN A 1 712 ? 19.189 -9.518 -18.697 1.00 92.94 712 ASN A CA 1
ATOM 5714 C C . ASN A 1 712 ? 20.067 -9.592 -19.952 1.00 92.94 712 ASN A C 1
ATOM 5716 O O . ASN A 1 712 ? 19.673 -9.171 -21.043 1.00 92.94 712 ASN A O 1
ATOM 5720 N N . ILE A 1 713 ? 21.246 -10.200 -19.806 1.00 93.56 713 ILE A N 1
ATOM 5721 C CA . ILE A 1 713 ? 22.192 -10.406 -20.910 1.00 93.56 713 ILE A CA 1
ATOM 5722 C C . ILE A 1 713 ? 21.586 -11.182 -22.090 1.00 93.56 713 ILE A C 1
ATOM 5724 O O . ILE A 1 713 ? 21.892 -10.879 -23.242 1.00 93.56 713 ILE A O 1
ATOM 5728 N N . GLU A 1 714 ? 20.707 -12.154 -21.845 1.00 95.19 714 GLU A N 1
ATOM 5729 C CA . GLU A 1 714 ? 20.099 -12.943 -22.921 1.00 95.19 714 GLU A CA 1
ATOM 5730 C C . GLU A 1 714 ? 19.131 -12.097 -23.756 1.00 95.19 714 GLU A C 1
ATOM 5732 O O . GLU A 1 714 ? 19.086 -12.241 -24.978 1.00 95.19 714 GLU A O 1
ATOM 5737 N N . MET A 1 715 ? 18.418 -11.157 -23.128 1.00 94.88 715 MET A N 1
ATOM 5738 C CA . MET A 1 715 ? 17.627 -10.147 -23.839 1.00 94.88 715 MET A CA 1
ATOM 5739 C C . MET A 1 715 ? 18.521 -9.214 -24.658 1.00 94.88 715 MET A C 1
ATOM 5741 O O . MET A 1 715 ? 18.233 -8.979 -25.828 1.00 94.88 715 MET A O 1
ATOM 5745 N N . VAL A 1 716 ? 19.637 -8.740 -24.093 1.00 93.94 716 VAL A N 1
ATO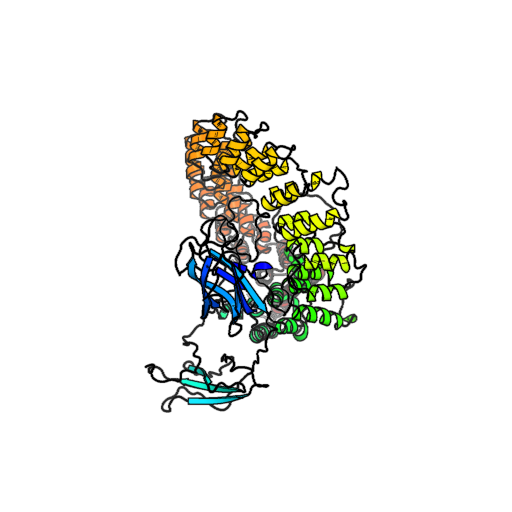M 5746 C CA . VAL A 1 716 ? 20.599 -7.873 -24.801 1.00 93.94 716 VAL A CA 1
ATOM 5747 C C . VAL A 1 716 ? 21.192 -8.582 -26.028 1.00 93.94 716 VAL A C 1
ATOM 5749 O O . VAL A 1 716 ? 21.185 -8.021 -27.126 1.00 93.94 716 VAL A O 1
ATOM 5752 N N . LYS A 1 717 ? 21.643 -9.835 -25.875 1.00 93.50 717 LYS A N 1
ATOM 5753 C CA . LYS A 1 717 ? 22.146 -10.673 -26.978 1.00 93.50 717 LYS A CA 1
ATOM 5754 C C . LYS A 1 717 ? 21.078 -10.893 -28.044 1.00 93.50 717 LYS A C 1
ATOM 5756 O O . LYS A 1 717 ? 21.360 -10.785 -29.237 1.00 93.50 717 LYS A O 1
ATOM 5761 N N . TRP A 1 718 ? 19.850 -11.192 -27.621 1.00 95.56 718 TRP A N 1
ATOM 5762 C CA . TRP A 1 718 ? 18.745 -11.436 -28.540 1.00 95.56 718 TRP A CA 1
ATOM 5763 C C . TRP A 1 718 ? 18.376 -10.174 -29.329 1.00 95.56 718 TRP A C 1
ATOM 5765 O O . TRP A 1 718 ? 18.236 -10.258 -30.549 1.00 95.56 718 TRP A O 1
ATOM 5775 N N . LEU A 1 719 ? 18.286 -9.014 -28.669 1.00 93.12 719 LEU A N 1
ATOM 5776 C CA . LEU A 1 719 ? 18.034 -7.727 -29.321 1.00 93.12 719 LEU A CA 1
ATOM 5777 C C . LEU A 1 719 ? 19.125 -7.423 -30.345 1.00 93.12 719 LEU A C 1
ATOM 5779 O O . LEU A 1 719 ? 18.805 -7.161 -31.495 1.00 93.12 719 LEU A O 1
ATOM 5783 N N . HIS A 1 720 ? 20.400 -7.557 -29.976 1.00 89.62 720 HIS A N 1
ATOM 5784 C CA . HIS A 1 720 ? 21.508 -7.342 -30.908 1.00 89.62 720 HIS A CA 1
ATOM 5785 C C . HIS A 1 720 ? 21.445 -8.260 -32.143 1.00 89.62 720 HIS A C 1
ATOM 5787 O O . HIS A 1 720 ? 21.710 -7.820 -33.256 1.00 89.62 720 HIS A O 1
ATOM 5793 N N . ALA A 1 721 ? 21.072 -9.530 -31.963 1.00 91.50 721 ALA A N 1
ATOM 5794 C CA . ALA A 1 721 ? 21.019 -10.492 -33.062 1.00 91.50 721 ALA A CA 1
ATOM 5795 C C . ALA A 1 721 ? 19.811 -10.309 -34.002 1.00 91.50 721 ALA A C 1
ATOM 5797 O O . ALA A 1 721 ? 19.854 -10.783 -35.136 1.00 91.50 721 ALA A O 1
ATOM 5798 N N . ASN A 1 722 ? 18.723 -9.685 -33.535 1.00 89.62 722 ASN A N 1
ATOM 5799 C CA . ASN A 1 722 ? 17.448 -9.638 -34.265 1.00 89.62 722 ASN A CA 1
ATOM 5800 C C . ASN A 1 722 ? 16.991 -8.219 -34.632 1.00 89.62 722 ASN A C 1
ATOM 5802 O O . ASN A 1 722 ? 16.091 -8.082 -35.461 1.00 89.62 722 ASN A O 1
ATOM 5806 N N . ARG A 1 723 ? 17.578 -7.182 -34.030 1.00 88.12 723 ARG A N 1
ATOM 5807 C CA . ARG A 1 723 ? 17.219 -5.769 -34.199 1.00 88.12 723 ARG A CA 1
ATOM 5808 C C . ARG A 1 723 ? 18.444 -4.971 -34.649 1.00 88.12 723 ARG A C 1
ATOM 5810 O O . ARG A 1 723 ? 19.569 -5.278 -34.263 1.00 88.12 723 ARG A O 1
ATOM 5817 N N . THR A 1 724 ? 18.226 -3.957 -35.480 1.00 80.75 724 THR A N 1
ATOM 5818 C CA . THR A 1 724 ? 19.299 -3.143 -36.093 1.00 80.75 724 THR A CA 1
ATOM 5819 C C . THR A 1 724 ? 19.199 -1.667 -35.735 1.00 80.75 724 THR A C 1
ATOM 5821 O O . THR A 1 724 ? 19.933 -0.852 -36.284 1.00 80.75 724 THR A O 1
ATOM 5824 N N . GLU A 1 725 ? 18.257 -1.308 -34.872 1.00 81.75 725 GLU A N 1
ATOM 5825 C CA . GLU A 1 725 ? 18.021 0.066 -34.465 1.00 81.75 725 GLU A CA 1
ATOM 5826 C C . GLU A 1 725 ? 19.241 0.659 -33.753 1.00 81.75 725 GLU A C 1
ATOM 5828 O O . GLU A 1 725 ? 19.950 -0.012 -32.989 1.00 81.75 725 GLU A O 1
ATOM 5833 N N . GLU A 1 726 ? 19.496 1.931 -34.060 1.00 75.00 726 GLU A N 1
ATOM 5834 C CA . GLU A 1 726 ? 20.598 2.695 -33.488 1.00 75.00 726 GLU A CA 1
ATOM 5835 C C . GLU A 1 726 ? 20.388 2.842 -31.974 1.00 75.00 726 GLU A C 1
ATOM 5837 O O . GLU A 1 726 ? 19.275 3.089 -31.508 1.00 75.00 726 GLU A O 1
ATOM 5842 N N . THR A 1 727 ? 21.460 2.673 -31.199 1.00 76.38 727 THR A N 1
ATOM 5843 C CA . THR A 1 727 ? 21.473 2.934 -29.752 1.00 76.38 727 THR A CA 1
ATOM 5844 C C . THR A 1 727 ? 22.378 4.124 -29.455 1.00 76.38 727 THR A C 1
ATOM 5846 O O . THR A 1 727 ? 23.089 4.623 -30.323 1.00 76.38 727 THR A O 1
ATOM 5849 N N . THR A 1 728 ? 22.362 4.578 -28.211 1.00 81.19 728 THR A N 1
ATOM 5850 C CA . THR A 1 728 ? 23.316 5.549 -27.675 1.00 81.19 728 THR A CA 1
ATOM 5851 C C . THR A 1 728 ? 24.346 4.848 -26.781 1.00 81.19 728 THR A C 1
ATOM 5853 O O . THR A 1 728 ? 24.205 3.663 -26.452 1.00 81.19 728 THR A O 1
ATOM 5856 N N . SER A 1 729 ? 25.364 5.595 -26.350 1.00 86.94 729 SER A N 1
ATOM 5857 C CA . SER A 1 729 ? 26.333 5.201 -25.313 1.00 86.94 729 SER A CA 1
ATOM 5858 C C . SER A 1 729 ? 25.683 4.865 -23.959 1.00 86.94 729 SER A C 1
ATOM 5860 O O . SER A 1 729 ? 26.304 4.199 -23.129 1.00 86.94 729 SER A O 1
ATOM 5862 N N . GLU A 1 730 ? 24.418 5.249 -23.742 1.00 89.12 730 GLU A N 1
ATOM 5863 C CA . GLU A 1 730 ? 23.690 5.067 -22.481 1.00 89.12 730 GLU A CA 1
ATOM 5864 C C . GLU A 1 730 ? 23.630 3.601 -22.034 1.00 89.12 730 GLU A C 1
ATOM 5866 O O . GLU A 1 730 ? 23.789 3.316 -20.849 1.00 89.12 730 GLU A O 1
ATOM 5871 N N . ALA A 1 731 ? 23.468 2.654 -22.965 1.00 89.81 731 ALA A N 1
ATOM 5872 C CA . ALA A 1 731 ? 23.421 1.229 -22.633 1.00 89.81 731 ALA A CA 1
ATOM 5873 C C . ALA A 1 731 ? 24.733 0.742 -21.987 1.00 89.81 731 ALA A C 1
ATOM 5875 O O . ALA A 1 731 ? 24.708 0.012 -20.996 1.00 89.81 731 ALA A O 1
ATOM 5876 N N . MET A 1 732 ? 25.882 1.172 -22.517 1.00 90.12 732 MET A N 1
ATOM 5877 C CA . MET A 1 732 ? 27.192 0.851 -21.944 1.00 90.12 732 MET A CA 1
ATOM 5878 C C . MET A 1 732 ? 27.390 1.563 -20.604 1.00 90.12 732 MET A C 1
ATOM 5880 O O . MET A 1 732 ? 27.860 0.962 -19.635 1.00 90.12 732 MET A O 1
ATOM 5884 N N . ASP A 1 733 ? 27.008 2.838 -20.536 1.00 90.81 733 ASP A N 1
ATOM 5885 C CA . ASP A 1 733 ? 27.222 3.643 -19.342 1.00 90.81 733 ASP A CA 1
ATOM 5886 C C . ASP A 1 733 ? 26.384 3.156 -18.149 1.00 90.81 733 ASP A C 1
ATOM 5888 O O . ASP A 1 733 ? 26.850 3.159 -17.007 1.00 90.81 733 ASP A O 1
ATOM 5892 N N . LEU A 1 734 ? 25.165 2.691 -18.414 1.00 91.50 734 LEU A N 1
ATOM 5893 C CA . LEU A 1 734 ? 24.265 2.124 -17.418 1.00 91.50 734 LEU A CA 1
ATOM 5894 C C . LEU A 1 734 ? 24.718 0.739 -16.950 1.00 91.50 734 LEU A C 1
ATOM 5896 O O . LEU A 1 734 ? 24.740 0.473 -15.749 1.00 91.50 734 LEU A O 1
ATOM 5900 N N . ALA A 1 735 ? 25.166 -0.120 -17.875 1.00 92.75 735 ALA A N 1
ATOM 5901 C CA . ALA A 1 735 ? 25.767 -1.408 -17.521 1.00 92.75 735 ALA A CA 1
ATOM 5902 C C . ALA A 1 735 ? 26.977 -1.221 -16.588 1.00 92.75 735 ALA A C 1
ATOM 5904 O O . ALA A 1 735 ? 27.173 -1.997 -15.645 1.00 92.75 735 ALA A O 1
ATOM 5905 N N . ALA A 1 736 ? 27.756 -0.160 -16.821 1.00 91.25 736 ALA A N 1
ATOM 5906 C CA . ALA A 1 736 ? 28.908 0.196 -16.009 1.00 91.25 736 ALA A CA 1
ATOM 5907 C C . ALA A 1 736 ? 28.539 0.681 -14.599 1.00 91.25 736 ALA A C 1
ATOM 5909 O O . ALA A 1 736 ? 29.159 0.232 -13.632 1.00 91.25 736 ALA A O 1
ATOM 5910 N N . GLY A 1 737 ? 27.505 1.519 -14.468 1.00 89.06 737 GLY A N 1
ATOM 5911 C CA . GLY A 1 737 ? 26.948 1.919 -13.170 1.00 89.06 737 GLY A CA 1
ATOM 5912 C C . GLY A 1 737 ? 26.402 0.733 -12.367 1.00 89.06 737 GLY A C 1
ATOM 5913 O O . GLY A 1 737 ? 26.720 0.584 -11.188 1.00 89.06 737 GLY A O 1
ATOM 5914 N N . ASN A 1 738 ? 25.678 -0.186 -13.014 1.00 89.12 738 ASN A N 1
ATOM 5915 C CA . ASN A 1 738 ? 25.120 -1.372 -12.348 1.00 89.12 738 ASN A CA 1
ATOM 5916 C C . ASN A 1 738 ? 26.212 -2.377 -11.930 1.00 89.12 738 ASN A C 1
ATOM 5918 O O . ASN A 1 738 ? 26.082 -3.080 -10.922 1.00 89.12 738 ASN A O 1
ATOM 5922 N N . GLY A 1 739 ? 27.348 -2.387 -12.634 1.00 91.31 739 GLY A N 1
ATOM 5923 C CA . GLY A 1 739 ? 28.468 -3.293 -12.378 1.00 91.31 739 GLY A CA 1
ATOM 5924 C C . GLY A 1 739 ? 28.410 -4.594 -13.181 1.00 91.31 739 GLY A C 1
ATOM 5925 O O . GLY A 1 739 ? 29.093 -5.558 -12.829 1.00 91.31 739 GLY A O 1
ATOM 5926 N N . ASN A 1 740 ? 27.603 -4.648 -14.245 1.00 91.38 740 ASN A N 1
ATOM 5927 C CA . ASN A 1 740 ? 27.395 -5.862 -15.030 1.00 91.38 740 ASN A CA 1
ATOM 5928 C C . ASN A 1 740 ? 28.483 -6.020 -16.105 1.00 91.38 740 ASN A C 1
ATOM 5930 O O . ASN A 1 740 ? 28.321 -5.641 -17.267 1.00 91.38 740 ASN A O 1
ATOM 5934 N N . LEU A 1 741 ? 29.615 -6.601 -15.701 1.00 92.31 741 LEU A N 1
ATOM 5935 C CA . LEU A 1 741 ? 30.780 -6.790 -16.568 1.00 92.31 741 LEU A CA 1
ATOM 5936 C C . LEU A 1 741 ? 30.497 -7.683 -17.792 1.00 92.31 741 LEU A C 1
ATOM 5938 O O . LEU A 1 741 ? 31.153 -7.526 -18.821 1.00 92.31 741 LEU A O 1
ATOM 5942 N N . GLU A 1 742 ? 29.546 -8.617 -17.703 1.00 93.06 742 GLU A N 1
ATOM 5943 C CA . GLU A 1 742 ? 29.190 -9.489 -18.829 1.00 93.06 742 GLU A CA 1
ATOM 5944 C C . GLU A 1 742 ? 28.508 -8.697 -19.951 1.00 93.06 742 GLU A C 1
ATOM 5946 O O . GLU A 1 742 ? 28.909 -8.806 -21.112 1.00 93.06 742 GLU A O 1
ATOM 5951 N N . ILE A 1 743 ? 27.544 -7.838 -19.602 1.00 93.12 743 ILE A N 1
ATOM 5952 C CA . ILE A 1 743 ? 26.891 -6.929 -20.554 1.00 93.12 743 ILE A CA 1
ATOM 5953 C C . ILE A 1 743 ? 27.909 -5.961 -21.159 1.00 93.12 743 ILE A C 1
ATOM 5955 O O . ILE A 1 743 ? 27.914 -5.775 -22.371 1.00 93.12 743 ILE A O 1
ATOM 5959 N N . ILE A 1 744 ? 28.806 -5.396 -20.348 1.00 92.44 744 ILE A N 1
ATOM 5960 C CA . ILE A 1 744 ? 29.844 -4.466 -20.818 1.00 92.44 744 ILE A CA 1
ATOM 5961 C C . ILE A 1 744 ? 30.742 -5.115 -21.874 1.00 92.44 744 ILE A C 1
ATOM 5963 O O . ILE A 1 744 ? 30.941 -4.547 -22.946 1.00 92.44 744 ILE A O 1
ATOM 5967 N N . LYS A 1 745 ? 31.254 -6.321 -21.599 1.00 91.56 745 LYS A N 1
ATOM 5968 C CA . LYS A 1 745 ? 32.087 -7.064 -22.556 1.00 91.56 745 LYS A CA 1
ATOM 5969 C C . LYS A 1 745 ? 31.329 -7.339 -23.848 1.00 91.56 745 LYS A C 1
ATOM 5971 O O . LYS A 1 745 ? 31.849 -7.073 -24.926 1.00 91.56 745 LYS A O 1
ATOM 5976 N N . PHE A 1 746 ? 30.085 -7.806 -23.737 1.00 92.75 746 PHE A N 1
ATOM 5977 C CA . PHE A 1 746 ? 29.254 -8.085 -24.903 1.00 92.75 746 PHE A CA 1
ATOM 5978 C C . PHE A 1 746 ? 29.009 -6.832 -25.752 1.00 92.75 746 PHE A C 1
ATOM 5980 O O . PHE A 1 746 ? 29.217 -6.872 -26.965 1.00 92.75 746 PHE A O 1
ATOM 5987 N N . LEU A 1 747 ? 28.597 -5.723 -25.130 1.00 89.56 747 LEU A N 1
ATOM 5988 C CA . LEU A 1 747 ? 28.371 -4.463 -25.833 1.00 89.56 747 LEU A CA 1
ATOM 5989 C C . LEU A 1 747 ? 29.671 -3.974 -26.483 1.00 89.56 747 LEU A C 1
ATOM 5991 O O . LEU A 1 747 ? 29.659 -3.622 -27.650 1.00 89.56 747 LEU A O 1
ATOM 5995 N N . HIS A 1 748 ? 30.808 -4.027 -25.795 1.00 88.06 748 HIS A N 1
ATOM 5996 C CA . HIS A 1 748 ? 32.072 -3.532 -26.344 1.00 88.06 748 HIS A CA 1
ATOM 5997 C C . HIS A 1 748 ? 32.564 -4.339 -27.553 1.00 88.06 748 HIS A C 1
ATOM 5999 O O . HIS A 1 748 ? 33.092 -3.772 -28.503 1.00 88.06 748 HIS A O 1
ATOM 6005 N N . GLU A 1 749 ? 32.390 -5.661 -27.528 1.00 88.62 749 GLU A N 1
ATOM 6006 C CA . GLU A 1 749 ? 32.822 -6.541 -28.619 1.00 88.62 749 GLU A CA 1
ATOM 6007 C C . GLU A 1 749 ? 31.914 -6.454 -29.853 1.00 88.62 749 GLU A C 1
ATOM 6009 O O . GLU A 1 749 ? 32.375 -6.686 -30.971 1.00 88.62 749 GLU A O 1
ATOM 6014 N N . ASN A 1 750 ? 30.627 -6.150 -29.663 1.00 86.06 750 ASN A N 1
ATOM 6015 C CA . ASN A 1 750 ? 29.608 -6.301 -30.707 1.00 86.06 750 ASN A CA 1
ATOM 6016 C C . ASN A 1 750 ? 28.966 -4.978 -31.146 1.00 86.06 750 ASN A C 1
ATOM 6018 O O . ASN A 1 750 ? 28.186 -4.962 -32.100 1.00 86.06 750 ASN A O 1
ATOM 6022 N N . ARG A 1 751 ? 29.257 -3.869 -30.461 1.00 80.56 751 ARG A N 1
ATOM 6023 C CA . ARG A 1 751 ? 28.634 -2.563 -30.687 1.00 80.56 751 ARG A CA 1
ATOM 6024 C C . ARG A 1 751 ? 29.682 -1.452 -30.758 1.00 80.56 751 ARG A C 1
ATOM 6026 O O . ARG A 1 751 ? 30.729 -1.530 -30.125 1.00 80.56 751 ARG A O 1
ATOM 6033 N N . SER A 1 752 ? 29.412 -0.424 -31.562 1.00 80.62 752 SER A N 1
ATOM 6034 C CA . SER A 1 752 ? 30.385 0.629 -31.903 1.00 80.62 752 SER A CA 1
ATOM 6035 C C . SER A 1 752 ? 30.044 2.007 -31.339 1.00 80.62 752 SER A C 1
ATOM 6037 O O . SER A 1 752 ? 30.788 2.955 -31.565 1.00 80.62 752 SER A O 1
ATOM 6039 N N . GLU A 1 753 ? 28.925 2.139 -30.628 1.00 80.44 753 GLU A N 1
ATOM 6040 C CA . GLU A 1 753 ? 28.435 3.401 -30.060 1.00 80.44 753 GLU A CA 1
ATOM 6041 C C . GLU A 1 753 ? 29.315 3.924 -28.912 1.00 80.44 753 GLU A C 1
ATOM 6043 O O . GLU A 1 753 ? 29.233 5.097 -28.555 1.00 80.44 753 GLU A O 1
ATOM 6048 N N . GLY A 1 754 ? 30.195 3.073 -28.376 1.00 75.88 754 GLY A N 1
ATOM 6049 C CA . GLY A 1 754 ? 31.182 3.442 -27.368 1.00 75.88 754 GLY A CA 1
ATOM 6050 C C . GLY A 1 754 ? 30.565 3.722 -25.999 1.00 75.88 754 GLY A C 1
ATOM 6051 O O . GLY A 1 754 ? 29.517 3.189 -25.634 1.00 75.88 754 GLY A O 1
ATOM 6052 N N . CYS A 1 755 ? 31.259 4.546 -25.222 1.00 78.38 755 CYS A N 1
ATOM 6053 C CA . CYS A 1 755 ? 30.820 4.999 -23.907 1.00 78.38 755 CYS A CA 1
ATOM 6054 C C . CYS A 1 755 ? 31.233 6.447 -23.688 1.00 78.38 755 CYS A C 1
ATOM 6056 O O . CYS A 1 755 ? 32.360 6.831 -24.007 1.00 78.38 755 CYS A O 1
ATOM 6058 N N . GLU A 1 756 ? 30.347 7.224 -23.075 1.00 79.62 756 GLU A N 1
ATOM 6059 C CA . GLU A 1 756 ? 30.633 8.605 -22.695 1.00 79.62 756 GLU A CA 1
ATOM 6060 C C . GLU A 1 756 ? 31.009 8.620 -21.211 1.00 79.62 756 GLU A C 1
ATOM 6062 O O . GLU A 1 756 ? 32.180 8.816 -20.863 1.00 79.62 756 GLU A O 1
ATOM 6067 N N . ASP A 1 757 ? 30.076 8.205 -20.351 1.00 84.81 757 ASP A N 1
ATOM 6068 C CA . ASP A 1 757 ? 30.194 8.317 -18.896 1.00 84.81 757 ASP A CA 1
ATOM 6069 C C . ASP A 1 757 ? 30.418 6.985 -18.162 1.00 84.81 757 ASP A C 1
ATOM 6071 O O . ASP A 1 757 ? 30.544 6.980 -16.938 1.00 84.81 757 ASP A O 1
ATOM 6075 N N . ALA A 1 758 ? 30.547 5.850 -18.861 1.00 87.75 758 ALA A N 1
ATOM 6076 C CA . ALA A 1 758 ? 30.638 4.515 -18.251 1.00 87.75 758 ALA A CA 1
ATOM 6077 C C . ALA A 1 758 ? 31.653 4.405 -17.106 1.00 87.75 758 ALA A C 1
ATOM 6079 O O . ALA A 1 758 ? 31.351 3.886 -16.034 1.00 87.75 758 ALA A O 1
ATOM 6080 N N . LEU A 1 759 ? 32.866 4.923 -17.312 1.00 89.12 759 LEU A N 1
ATOM 6081 C CA . LEU A 1 759 ? 33.917 4.887 -16.293 1.00 89.12 759 LEU A CA 1
ATOM 6082 C C . LEU A 1 759 ? 33.581 5.793 -15.103 1.00 89.12 759 LEU A C 1
ATOM 6084 O O . LEU A 1 759 ? 33.879 5.423 -13.972 1.00 89.12 759 LEU A O 1
ATOM 6088 N N . MET A 1 760 ? 32.954 6.949 -15.347 1.00 88.19 760 MET A N 1
ATOM 6089 C CA . MET A 1 760 ? 32.530 7.867 -14.290 1.00 88.19 760 MET A CA 1
ATOM 6090 C C . MET A 1 760 ? 31.422 7.231 -13.449 1.00 88.19 760 MET A C 1
ATOM 6092 O O . MET A 1 760 ? 31.597 7.106 -12.242 1.00 88.19 760 MET A O 1
ATOM 6096 N N . ARG A 1 761 ? 30.375 6.691 -14.085 1.00 88.44 761 ARG A N 1
ATOM 6097 C CA . ARG A 1 761 ? 29.282 5.981 -13.400 1.00 88.44 761 ARG A CA 1
ATOM 6098 C C . ARG A 1 761 ? 29.764 4.751 -12.626 1.00 88.44 761 ARG A C 1
ATOM 6100 O O . ARG A 1 761 ? 29.333 4.534 -11.496 1.00 88.44 761 ARG A O 1
ATOM 6107 N N . ALA A 1 762 ? 30.697 3.972 -13.182 1.00 90.81 762 ALA A N 1
ATOM 6108 C CA . ALA A 1 762 ? 31.303 2.836 -12.478 1.00 90.81 762 ALA A CA 1
ATOM 6109 C C . ALA A 1 762 ? 32.131 3.272 -11.256 1.00 90.81 762 ALA A C 1
ATOM 6111 O O . ALA A 1 762 ? 32.116 2.595 -10.227 1.00 90.81 762 ALA A O 1
ATOM 6112 N N . CYS A 1 763 ? 32.838 4.403 -11.359 1.00 88.44 763 CYS A N 1
ATOM 6113 C CA . CYS A 1 763 ? 33.581 5.008 -10.253 1.00 88.44 763 CYS A CA 1
ATOM 6114 C C . CYS A 1 763 ? 32.649 5.512 -9.144 1.00 88.44 763 CYS A C 1
ATOM 6116 O O . CYS A 1 763 ? 32.885 5.208 -7.976 1.00 88.44 763 CYS A O 1
ATOM 6118 N N . GLU A 1 764 ? 31.590 6.237 -9.510 1.00 86.19 764 GLU A N 1
ATOM 6119 C CA . GLU A 1 764 ? 30.558 6.729 -8.587 1.00 86.19 764 GLU A CA 1
ATOM 6120 C C . GLU A 1 764 ? 29.810 5.577 -7.921 1.00 86.19 764 GLU A C 1
ATOM 6122 O O . GLU A 1 764 ? 29.486 5.661 -6.751 1.00 86.19 764 GLU A O 1
ATOM 6127 N N . SER A 1 765 ? 29.585 4.468 -8.624 1.00 86.00 765 SER A N 1
ATOM 6128 C CA . SER A 1 765 ? 28.865 3.306 -8.083 1.00 86.00 765 SER A CA 1
ATOM 6129 C C . SER A 1 765 ? 29.777 2.285 -7.386 1.00 86.00 765 SER A C 1
ATOM 6131 O O . SER A 1 765 ? 29.321 1.210 -6.989 1.00 86.00 765 SER A O 1
ATOM 6133 N N . GLY A 1 766 ? 31.080 2.570 -7.267 1.00 88.62 766 GLY A N 1
ATOM 6134 C CA . GLY A 1 766 ? 32.043 1.715 -6.567 1.00 88.62 766 GLY A CA 1
ATOM 6135 C C . GLY A 1 766 ? 32.319 0.353 -7.227 1.00 88.62 766 GLY A C 1
ATOM 6136 O O . GLY A 1 766 ? 32.671 -0.604 -6.536 1.00 88.62 766 GLY A O 1
ATOM 6137 N N . LYS A 1 767 ? 32.165 0.221 -8.551 1.00 90.75 767 LYS A N 1
ATOM 6138 C CA . LYS A 1 767 ? 32.261 -1.064 -9.275 1.00 90.75 767 LYS A CA 1
ATOM 6139 C C . LYS A 1 767 ? 33.699 -1.367 -9.722 1.00 90.75 767 LYS A C 1
ATOM 6141 O O . LYS A 1 767 ? 34.043 -1.205 -10.890 1.00 90.75 767 LYS A O 1
ATOM 6146 N N . PHE A 1 768 ? 34.548 -1.822 -8.796 1.00 90.12 768 PHE A N 1
ATOM 6147 C CA . PHE A 1 768 ? 35.999 -1.970 -9.018 1.00 90.12 768 PHE A CA 1
ATOM 6148 C C . PHE A 1 768 ? 36.392 -2.803 -10.253 1.00 90.12 768 PHE A C 1
ATOM 6150 O O . PHE A 1 768 ? 37.166 -2.332 -11.086 1.00 90.12 768 PHE A O 1
ATOM 6157 N N . GLU A 1 769 ? 35.824 -4.002 -10.419 1.00 90.94 769 GLU A N 1
ATOM 6158 C CA . GLU A 1 769 ? 36.146 -4.883 -11.557 1.00 90.94 769 GLU A CA 1
ATOM 6159 C C . GLU A 1 769 ? 35.756 -4.270 -12.910 1.00 90.94 769 GLU A C 1
ATOM 6161 O O . GLU A 1 769 ? 36.456 -4.439 -13.909 1.00 90.94 769 GLU A O 1
ATOM 6166 N N . VAL A 1 770 ? 34.664 -3.502 -12.937 1.00 91.69 770 VAL A N 1
ATOM 6167 C CA . VAL A 1 770 ? 34.241 -2.760 -14.127 1.00 91.69 770 VAL A CA 1
ATOM 6168 C C . VAL A 1 770 ? 35.180 -1.592 -14.406 1.00 91.69 770 VAL A C 1
ATOM 6170 O O . VAL A 1 770 ? 35.582 -1.409 -15.552 1.00 91.69 770 VAL A O 1
ATOM 6173 N N . VAL A 1 771 ? 35.577 -0.830 -13.380 1.00 91.38 771 VAL A N 1
ATOM 6174 C CA . VAL A 1 771 ? 36.536 0.278 -13.524 1.00 91.38 771 VAL A CA 1
ATOM 6175 C C . VAL A 1 771 ? 37.856 -0.217 -14.103 1.00 91.38 771 VAL A C 1
ATOM 6177 O O . VAL A 1 771 ? 38.361 0.375 -15.056 1.00 91.38 771 VAL A O 1
ATOM 6180 N N . LYS A 1 772 ? 38.383 -1.326 -13.573 1.00 91.25 772 LYS A N 1
ATOM 6181 C CA . LYS A 1 772 ? 39.606 -1.948 -14.081 1.00 91.25 772 LYS A CA 1
ATOM 6182 C C . LYS A 1 772 ? 39.466 -2.319 -15.553 1.00 91.25 772 LYS A C 1
ATOM 6184 O O . LYS A 1 772 ? 40.291 -1.926 -16.373 1.00 91.25 772 LYS A O 1
ATOM 6189 N N . TRP A 1 773 ? 38.397 -3.035 -15.889 1.00 92.88 773 TRP A N 1
ATOM 6190 C CA . TRP A 1 773 ? 38.182 -3.492 -17.253 1.00 92.88 773 TRP A CA 1
ATOM 6191 C C . TRP A 1 773 ? 38.005 -2.324 -18.235 1.00 92.88 773 TRP A C 1
ATOM 6193 O O . TRP A 1 773 ? 38.645 -2.310 -19.284 1.00 92.88 773 TRP A O 1
ATOM 6203 N N . LEU A 1 774 ? 37.204 -1.310 -17.887 1.00 89.69 774 LEU A N 1
ATOM 6204 C CA . LEU A 1 774 ? 36.996 -0.127 -18.727 1.00 89.69 774 LEU A CA 1
ATOM 6205 C C . LEU A 1 774 ? 38.288 0.683 -18.904 1.00 89.69 774 LEU A C 1
ATOM 6207 O O . LEU A 1 774 ? 38.566 1.136 -20.009 1.00 89.69 774 LEU A O 1
ATOM 6211 N N . ALA A 1 775 ? 39.099 0.846 -17.857 1.00 87.50 775 ALA A N 1
ATOM 6212 C CA . ALA A 1 775 ? 40.371 1.564 -17.953 1.00 87.50 775 ALA A CA 1
ATOM 6213 C C . ALA A 1 775 ? 41.395 0.857 -18.862 1.00 87.50 775 ALA A C 1
ATOM 6215 O O . ALA A 1 775 ? 42.229 1.522 -19.470 1.00 87.50 775 ALA A O 1
ATOM 6216 N N . GLU A 1 776 ? 41.329 -0.473 -18.961 1.00 86.75 776 GLU A N 1
ATOM 6217 C CA . GLU A 1 776 ? 42.237 -1.284 -19.781 1.00 86.75 776 GLU A CA 1
ATOM 6218 C C . GLU A 1 776 ? 41.762 -1.455 -21.238 1.00 86.75 776 GLU A C 1
ATOM 6220 O O . GLU A 1 776 ? 42.594 -1.685 -22.114 1.00 86.75 776 GLU A O 1
ATOM 6225 N N . ASN A 1 777 ? 40.452 -1.358 -21.510 1.00 85.19 777 ASN A N 1
ATOM 6226 C CA . ASN A 1 777 ? 39.862 -1.759 -22.801 1.00 85.19 777 ASN A CA 1
ATOM 6227 C C . ASN A 1 777 ? 39.137 -0.629 -23.561 1.00 85.19 777 ASN A C 1
ATOM 6229 O O . ASN A 1 777 ? 38.776 -0.816 -24.721 1.00 85.19 777 ASN A O 1
ATOM 6233 N N . ARG A 1 778 ? 38.917 0.549 -22.961 1.00 78.12 778 ARG A N 1
ATOM 6234 C CA . ARG A 1 778 ? 38.295 1.690 -23.662 1.00 78.12 778 ARG A CA 1
ATOM 6235 C C . ARG A 1 778 ? 39.265 2.400 -24.608 1.00 78.12 778 ARG A C 1
ATOM 6237 O O . ARG A 1 778 ? 40.467 2.465 -24.367 1.00 78.12 778 ARG A O 1
ATOM 6244 N N . THR A 1 779 ? 38.711 2.999 -25.662 1.00 71.69 779 THR A N 1
ATOM 6245 C CA . THR A 1 779 ? 39.448 3.844 -26.615 1.00 71.69 779 THR A CA 1
ATOM 6246 C C . THR A 1 779 ? 39.505 5.314 -26.206 1.00 71.69 779 THR A C 1
ATOM 6248 O O . THR A 1 779 ? 40.429 6.020 -26.612 1.00 71.69 779 THR A O 1
ATOM 6251 N N . GLU A 1 780 ? 38.536 5.800 -25.421 1.00 74.50 780 GLU A N 1
ATOM 6252 C CA . GLU A 1 780 ? 38.539 7.183 -24.934 1.00 74.50 780 GLU A CA 1
ATOM 6253 C C . GLU A 1 780 ? 39.578 7.376 -23.818 1.00 74.50 780 GLU A C 1
ATOM 6255 O O . GLU A 1 780 ? 39.771 6.488 -22.982 1.00 74.50 780 GLU A O 1
ATOM 6260 N N . PRO A 1 781 ? 40.244 8.542 -23.748 1.00 77.62 781 PRO A N 1
ATOM 6261 C CA . PRO A 1 781 ? 41.199 8.812 -22.686 1.00 77.62 781 PRO A CA 1
ATOM 6262 C C . PRO A 1 781 ? 40.506 8.885 -21.322 1.00 77.62 781 PRO A C 1
ATOM 6264 O O . PRO A 1 781 ? 39.489 9.555 -21.145 1.00 77.62 781 PRO A O 1
ATOM 6267 N N . VAL A 1 782 ? 41.116 8.257 -20.316 1.00 82.88 782 VAL A N 1
ATOM 6268 C CA . VAL A 1 782 ? 40.672 8.393 -18.928 1.00 82.88 782 VAL A CA 1
ATOM 6269 C C . VAL A 1 782 ? 41.005 9.798 -18.431 1.00 82.88 782 VAL A C 1
ATOM 6271 O O . VAL A 1 782 ? 42.174 10.154 -18.262 1.00 82.88 782 VAL A O 1
ATOM 6274 N N . TYR A 1 783 ? 39.980 10.610 -18.186 1.00 83.75 783 TYR A N 1
ATOM 6275 C CA . TYR A 1 783 ? 40.158 11.968 -17.682 1.00 83.75 783 TYR A CA 1
ATOM 6276 C C . TYR A 1 783 ? 40.353 11.992 -16.168 1.00 83.75 783 TYR A C 1
ATOM 6278 O O . TYR A 1 783 ? 39.594 11.376 -15.428 1.00 83.75 783 TYR A O 1
ATOM 6286 N N . TRP A 1 784 ? 41.284 12.830 -15.698 1.00 84.25 784 TRP A N 1
ATOM 6287 C CA . TRP A 1 784 ? 41.576 13.070 -14.275 1.00 84.25 784 TRP A CA 1
ATOM 6288 C C . TRP A 1 784 ? 40.328 13.283 -13.393 1.00 84.25 784 TRP A C 1
ATOM 6290 O O . TRP A 1 784 ? 40.336 12.939 -12.214 1.00 84.25 784 TRP A O 1
ATOM 6300 N N . LYS A 1 785 ? 39.237 13.827 -13.956 1.00 84.44 785 LYS A N 1
ATOM 6301 C CA . LYS A 1 785 ? 37.970 14.086 -13.251 1.00 84.44 785 LYS A CA 1
ATOM 6302 C C . LYS A 1 785 ? 37.391 12.835 -12.565 1.00 84.44 785 LYS A C 1
ATOM 6304 O O . LYS A 1 785 ? 36.747 12.992 -11.533 1.00 84.44 785 LYS A O 1
ATOM 6309 N N . VAL A 1 786 ? 37.675 11.618 -13.048 1.00 86.00 786 VAL A N 1
ATOM 6310 C CA . VAL A 1 786 ? 37.227 10.369 -12.392 1.00 86.00 786 VAL A CA 1
ATOM 6311 C C . VAL A 1 786 ? 37.787 10.206 -10.975 1.00 86.00 786 VAL A C 1
ATOM 6313 O O . VAL A 1 786 ? 37.123 9.624 -10.124 1.00 86.00 786 VAL A O 1
ATOM 6316 N N . MET A 1 787 ? 38.951 10.804 -10.677 1.00 86.19 787 MET A N 1
ATOM 6317 C CA . MET A 1 787 ? 39.544 10.817 -9.331 1.00 86.19 787 MET A CA 1
ATOM 6318 C C . MET A 1 787 ? 38.683 11.577 -8.316 1.00 86.19 787 MET A C 1
ATOM 6320 O O . MET A 1 787 ? 38.827 11.374 -7.112 1.00 86.19 787 MET A O 1
ATOM 6324 N N . PHE A 1 788 ? 37.788 12.452 -8.784 1.00 84.19 788 PHE A N 1
ATOM 6325 C CA . PHE A 1 788 ? 36.810 13.110 -7.928 1.00 84.19 788 PHE A CA 1
ATOM 6326 C C . PHE A 1 788 ? 35.614 12.210 -7.626 1.00 84.19 788 PHE A C 1
ATOM 6328 O O . PHE A 1 788 ? 35.237 12.117 -6.465 1.00 84.19 788 PHE A O 1
ATOM 6335 N N . ALA A 1 789 ? 35.084 11.488 -8.612 1.00 79.25 789 ALA A N 1
ATOM 6336 C CA . ALA A 1 789 ? 33.975 10.554 -8.404 1.00 79.25 789 ALA A CA 1
ATOM 6337 C C . ALA A 1 789 ? 34.298 9.506 -7.320 1.00 79.25 789 ALA A C 1
ATOM 6339 O O . ALA A 1 789 ? 33.558 9.344 -6.354 1.00 79.25 789 ALA A O 1
ATOM 6340 N N . VAL A 1 790 ? 35.476 8.876 -7.396 1.00 80.75 790 VAL A N 1
ATOM 6341 C CA . VAL A 1 790 ? 35.917 7.890 -6.388 1.00 80.75 790 VAL A CA 1
ATOM 6342 C C . VAL A 1 790 ? 36.272 8.503 -5.022 1.00 80.75 790 VAL A C 1
ATOM 6344 O O . VAL A 1 790 ? 36.461 7.767 -4.054 1.00 80.75 790 VAL A O 1
ATOM 6347 N N . SER A 1 791 ? 36.380 9.836 -4.926 1.00 71.62 791 SER A N 1
ATOM 6348 C CA . SER A 1 791 ? 36.709 10.549 -3.681 1.00 71.62 791 SER A CA 1
ATOM 6349 C C . SER A 1 791 ? 35.496 10.869 -2.807 1.00 71.62 791 SER A C 1
ATOM 6351 O O . SER A 1 791 ? 35.657 11.150 -1.618 1.00 71.62 791 SER A O 1
ATOM 6353 N N . GLU A 1 792 ? 34.299 10.822 -3.395 1.00 65.62 792 GLU A N 1
ATOM 6354 C CA . GLU A 1 792 ? 33.030 11.169 -2.746 1.00 65.62 792 GLU A CA 1
ATOM 6355 C C . GLU A 1 792 ? 32.414 9.970 -2.000 1.00 65.62 792 GLU A C 1
ATOM 6357 O O . GLU A 1 792 ? 31.590 10.156 -1.109 1.00 65.62 792 GLU A O 1
ATOM 6362 N N . GLN A 1 793 ? 32.885 8.746 -2.274 1.00 62.78 793 GLN A N 1
ATOM 6363 C CA . GLN A 1 793 ? 32.456 7.503 -1.619 1.00 62.78 793 GLN A CA 1
ATOM 6364 C C . GLN A 1 793 ? 33.627 6.725 -0.984 1.00 62.78 793 GLN A C 1
ATOM 6366 O O . GLN A 1 793 ? 34.794 7.088 -1.123 1.00 62.78 793 GLN A O 1
ATOM 6371 N N . LYS A 1 794 ? 33.349 5.597 -0.305 1.00 61.56 794 LYS A N 1
ATOM 6372 C CA . LYS A 1 794 ? 34.352 4.667 0.275 1.00 61.56 794 LYS A CA 1
ATOM 6373 C C . LYS A 1 794 ? 35.183 3.899 -0.786 1.00 61.56 794 LYS A C 1
ATOM 6375 O O . LYS A 1 794 ? 35.644 2.794 -0.521 1.00 61.56 794 LYS A O 1
ATOM 6380 N N . GLY A 1 795 ? 35.410 4.471 -1.970 1.00 72.75 795 GLY A N 1
ATOM 6381 C CA . GLY A 1 795 ? 36.083 3.859 -3.123 1.00 72.75 795 GLY A CA 1
ATOM 6382 C C . GLY A 1 795 ? 37.614 3.942 -3.102 1.00 72.75 795 GLY A C 1
ATOM 6383 O O . GLY A 1 795 ? 38.224 4.076 -4.161 1.00 72.75 795 GLY A O 1
ATOM 6384 N N . LEU A 1 796 ? 38.254 3.884 -1.923 1.00 84.50 796 LEU A N 1
ATOM 6385 C CA . LEU A 1 796 ? 39.709 4.073 -1.802 1.00 84.50 796 LEU A CA 1
ATOM 6386 C C . LEU A 1 796 ? 40.510 3.044 -2.616 1.00 84.50 796 LEU A C 1
ATOM 6388 O O . LEU A 1 796 ? 41.557 3.374 -3.160 1.00 84.50 796 LEU A O 1
ATOM 6392 N N . GLU A 1 797 ? 40.012 1.814 -2.716 1.00 87.12 797 GLU A N 1
ATOM 6393 C CA . GLU A 1 797 ? 40.632 0.754 -3.517 1.00 87.12 797 GLU A CA 1
ATOM 6394 C C . GLU A 1 797 ? 40.676 1.118 -5.008 1.00 87.12 797 GLU A C 1
ATOM 6396 O O . GLU A 1 797 ? 41.722 1.013 -5.648 1.00 87.12 797 GLU A O 1
ATOM 6401 N N . ILE A 1 798 ? 39.569 1.649 -5.536 1.00 89.31 798 ILE A N 1
ATOM 6402 C CA . ILE A 1 798 ? 39.482 2.138 -6.915 1.00 89.31 798 ILE A CA 1
ATOM 6403 C C . ILE A 1 798 ? 40.412 3.339 -7.108 1.00 89.31 798 ILE A C 1
ATOM 6405 O O . ILE A 1 798 ? 41.144 3.407 -8.093 1.00 89.31 798 ILE A O 1
ATOM 6409 N N . PHE A 1 799 ? 40.415 4.267 -6.147 1.00 89.75 799 PHE A N 1
ATOM 6410 C CA . PHE A 1 799 ? 41.267 5.454 -6.159 1.00 89.75 799 PHE A CA 1
ATOM 6411 C C . PHE A 1 799 ? 42.758 5.092 -6.224 1.00 89.75 799 PHE A C 1
ATOM 6413 O O . PHE A 1 799 ? 43.482 5.591 -7.087 1.00 89.75 799 PHE A O 1
ATOM 6420 N N . ASP A 1 800 ? 43.216 4.217 -5.326 1.00 88.75 800 ASP A N 1
ATOM 6421 C CA . ASP A 1 800 ? 44.608 3.765 -5.251 1.00 88.75 800 ASP A CA 1
ATOM 6422 C C . ASP A 1 800 ? 45.018 3.029 -6.530 1.00 88.75 800 ASP A C 1
ATOM 6424 O O . ASP A 1 800 ? 46.097 3.264 -7.083 1.00 88.75 800 ASP A O 1
ATOM 6428 N N . TRP A 1 801 ? 44.130 2.178 -7.049 1.00 91.50 801 TRP A N 1
ATOM 6429 C CA . TRP A 1 801 ? 44.374 1.458 -8.289 1.00 91.50 801 TRP A CA 1
ATOM 6430 C C . TRP A 1 801 ? 44.484 2.399 -9.494 1.00 91.50 801 TRP A C 1
ATOM 6432 O O . TRP A 1 801 ? 45.467 2.300 -10.231 1.00 91.50 801 TRP A O 1
ATOM 6442 N N . LEU A 1 802 ? 43.543 3.336 -9.672 1.00 90.25 802 LEU A N 1
ATOM 6443 C CA . LEU A 1 802 ? 43.573 4.324 -10.760 1.00 90.25 802 LEU A CA 1
ATOM 6444 C C . LEU A 1 802 ? 44.839 5.180 -10.690 1.00 90.25 802 LEU A C 1
ATOM 6446 O O . LEU A 1 802 ? 45.512 5.362 -11.701 1.00 90.25 802 LEU A O 1
ATOM 6450 N N . HIS A 1 803 ? 45.208 5.648 -9.496 1.00 88.44 803 HIS A N 1
ATOM 6451 C CA . HIS A 1 803 ? 46.421 6.434 -9.286 1.00 88.44 803 HIS A CA 1
ATOM 6452 C C . HIS A 1 803 ? 47.696 5.697 -9.728 1.00 88.44 803 HIS A C 1
ATOM 6454 O O . HIS A 1 803 ? 48.587 6.306 -10.322 1.00 88.44 803 HIS A O 1
ATOM 6460 N N . ARG A 1 804 ? 47.797 4.397 -9.422 1.00 88.44 804 ARG A N 1
ATOM 6461 C CA . ARG A 1 804 ? 48.999 3.593 -9.691 1.00 88.44 804 ARG A CA 1
ATOM 6462 C C . ARG A 1 804 ? 49.068 3.041 -11.111 1.00 88.44 804 ARG A C 1
ATOM 6464 O O . ARG A 1 804 ? 50.170 2.859 -11.619 1.00 88.44 804 ARG A O 1
ATOM 6471 N N . ASN A 1 805 ? 47.923 2.739 -11.720 1.00 88.12 805 ASN A N 1
ATOM 6472 C CA . ASN A 1 805 ? 47.862 1.972 -12.968 1.00 88.12 805 ASN A CA 1
ATOM 6473 C C . ASN A 1 805 ? 47.425 2.805 -14.180 1.00 88.12 805 ASN A C 1
ATOM 6475 O O . ASN A 1 805 ? 47.656 2.380 -15.309 1.00 88.12 805 ASN A O 1
ATOM 6479 N N . VAL A 1 806 ? 46.846 3.994 -13.979 1.00 89.06 806 VAL A N 1
ATOM 6480 C CA . VAL A 1 806 ? 46.399 4.874 -15.067 1.00 89.06 806 VAL A CA 1
ATOM 6481 C C . VAL A 1 806 ? 47.188 6.181 -15.031 1.00 89.06 806 VAL A C 1
ATOM 6483 O O . VAL A 1 806 ? 47.026 7.008 -14.136 1.00 89.06 806 VAL A O 1
ATOM 6486 N N . GLU A 1 807 ? 48.050 6.400 -16.029 1.00 85.88 807 GLU A N 1
ATOM 6487 C CA . GLU A 1 807 ? 49.013 7.513 -16.019 1.00 85.88 807 GLU A CA 1
ATOM 6488 C C . GLU A 1 807 ? 48.348 8.902 -15.947 1.00 85.88 807 GLU A C 1
ATOM 6490 O O . GLU A 1 807 ? 48.859 9.814 -15.288 1.00 85.88 807 GLU A O 1
ATOM 6495 N N . SER A 1 808 ? 47.194 9.072 -16.597 1.00 86.94 808 SER A N 1
ATOM 6496 C CA . SER A 1 808 ? 46.412 10.314 -16.563 1.00 86.94 808 SER A CA 1
ATOM 6497 C C . SER A 1 808 ? 45.737 10.577 -15.211 1.00 86.94 808 SER A C 1
ATOM 6499 O O . SER A 1 808 ? 45.357 11.718 -14.949 1.00 86.94 808 SER A O 1
ATOM 6501 N N . CYS A 1 809 ? 45.628 9.560 -14.350 1.00 87.38 809 CYS A N 1
ATOM 6502 C CA . CYS A 1 809 ? 45.100 9.613 -12.982 1.00 87.38 809 CYS A CA 1
ATOM 6503 C C . CYS A 1 809 ? 46.203 9.664 -11.910 1.00 87.38 809 CYS A C 1
ATOM 6505 O O . CYS A 1 809 ? 45.905 9.735 -10.714 1.00 87.38 809 CYS A O 1
ATOM 6507 N N . ALA A 1 810 ? 47.480 9.663 -12.301 1.00 85.62 810 ALA A N 1
ATOM 6508 C CA . ALA A 1 810 ? 48.584 9.845 -11.368 1.00 85.62 810 ALA A CA 1
ATOM 6509 C C . ALA A 1 810 ? 48.623 11.296 -10.850 1.00 85.62 810 ALA A C 1
ATOM 6511 O O . ALA A 1 810 ? 48.569 12.254 -11.626 1.00 85.62 810 ALA A O 1
ATOM 6512 N N . ILE A 1 811 ? 48.727 11.472 -9.528 1.00 84.94 811 ILE A N 1
ATOM 6513 C CA . ILE A 1 811 ? 48.853 12.794 -8.895 1.00 84.94 811 ILE A CA 1
ATOM 6514 C C . ILE A 1 811 ? 50.255 13.320 -9.220 1.00 84.94 811 ILE A C 1
ATOM 6516 O O . ILE A 1 811 ? 5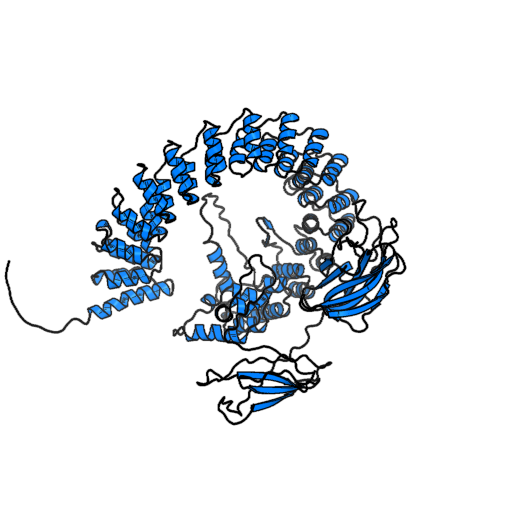1.234 12.865 -8.633 1.00 84.94 811 ILE A O 1
ATOM 6520 N N . LYS A 1 812 ? 50.359 14.259 -10.166 1.00 81.69 812 LYS A N 1
ATOM 6521 C CA . LYS A 1 812 ? 51.644 14.812 -10.639 1.00 81.69 812 LYS A CA 1
ATOM 6522 C C . LYS A 1 812 ? 51.856 16.264 -10.206 1.00 81.69 812 LYS A C 1
ATOM 6524 O O . LYS A 1 812 ? 52.995 16.709 -10.086 1.00 81.69 812 LYS A O 1
ATOM 6529 N N . HIS A 1 813 ? 50.775 17.006 -9.967 1.00 81.12 813 HIS A N 1
ATOM 6530 C CA . HIS A 1 813 ? 50.822 18.437 -9.670 1.00 81.12 813 HIS A CA 1
ATOM 6531 C C . HIS A 1 813 ? 50.198 18.777 -8.321 1.00 81.12 813 HIS A C 1
ATOM 6533 O O . HIS A 1 813 ? 49.230 18.163 -7.871 1.00 81.12 813 HIS A O 1
ATOM 6539 N N . LEU A 1 814 ? 50.722 19.832 -7.698 1.00 73.88 814 LEU A N 1
ATOM 6540 C CA . LEU A 1 814 ? 50.260 20.277 -6.391 1.00 73.88 814 LEU A CA 1
ATOM 6541 C C . LEU A 1 814 ? 48.785 20.719 -6.392 1.00 73.88 814 LEU A C 1
ATOM 6543 O O . LEU A 1 814 ? 48.070 20.459 -5.428 1.00 73.88 814 LEU A O 1
ATOM 6547 N N . ASP A 1 815 ? 48.299 21.321 -7.478 1.00 79.69 815 ASP A N 1
ATOM 6548 C CA . ASP A 1 815 ? 46.901 21.765 -7.582 1.00 79.69 815 ASP A CA 1
ATOM 6549 C C . ASP A 1 815 ? 45.904 20.594 -7.598 1.00 79.69 815 ASP A C 1
ATOM 6551 O O . ASP A 1 815 ? 44.814 20.692 -7.024 1.00 79.69 815 ASP A O 1
ATOM 6555 N N . GLN A 1 816 ? 46.288 19.458 -8.194 1.00 82.94 816 GLN A N 1
ATOM 6556 C CA . GLN A 1 816 ? 45.499 18.219 -8.180 1.00 82.94 816 GLN A CA 1
ATOM 6557 C C . GLN A 1 816 ? 45.359 17.691 -6.750 1.00 82.94 816 GLN A C 1
ATOM 6559 O O . GLN A 1 816 ? 44.260 17.376 -6.294 1.00 82.94 816 GLN A O 1
ATOM 6564 N N . TYR A 1 817 ? 46.476 17.671 -6.025 1.00 78.88 817 TYR A N 1
ATOM 6565 C CA . TYR A 1 817 ? 46.530 17.251 -4.633 1.00 78.88 817 TYR A CA 1
ATOM 6566 C C . TYR A 1 817 ? 45.698 18.163 -3.714 1.00 78.88 817 TYR A C 1
ATOM 6568 O O . TYR A 1 817 ? 44.878 17.678 -2.936 1.00 78.88 817 TYR A O 1
ATOM 6576 N N . ILE A 1 818 ? 45.830 19.490 -3.850 1.00 77.38 818 ILE A N 1
ATOM 6577 C CA . ILE A 1 818 ? 45.031 20.471 -3.091 1.00 77.38 818 ILE A CA 1
ATOM 6578 C C . ILE A 1 818 ? 43.532 20.295 -3.370 1.00 77.38 818 ILE A C 1
ATOM 6580 O O . ILE A 1 818 ? 42.719 20.384 -2.448 1.00 77.38 818 ILE A O 1
ATOM 6584 N N . SER A 1 819 ? 43.157 20.037 -4.624 1.00 83.00 819 SER A N 1
ATOM 6585 C CA . SER A 1 819 ? 41.758 19.819 -5.011 1.00 83.00 819 SER A CA 1
ATOM 6586 C C . SER A 1 819 ? 41.172 18.566 -4.354 1.00 83.00 819 SER A C 1
ATOM 6588 O O . SER A 1 819 ? 40.062 18.618 -3.827 1.00 83.00 819 SER A O 1
ATOM 6590 N N . LEU A 1 820 ? 41.935 17.469 -4.315 1.00 83.75 820 LEU A N 1
ATOM 6591 C CA . LEU A 1 820 ? 41.539 16.226 -3.647 1.00 83.75 820 LEU A CA 1
ATOM 6592 C C . LEU A 1 820 ? 41.450 16.381 -2.126 1.00 83.75 820 LEU A C 1
ATOM 6594 O O . LEU A 1 820 ? 40.491 15.906 -1.525 1.00 83.75 820 LEU A O 1
ATOM 6598 N N . LEU A 1 821 ? 42.386 17.110 -1.509 1.00 78.94 821 LEU A N 1
ATOM 6599 C CA . LEU A 1 821 ? 42.320 17.420 -0.081 1.00 78.94 821 LEU A CA 1
ATOM 6600 C C . LEU A 1 821 ? 41.071 18.234 0.269 1.00 78.94 821 LEU A C 1
ATOM 6602 O O . LEU A 1 821 ? 40.371 17.903 1.221 1.00 78.94 821 LEU A O 1
ATOM 6606 N N . ARG A 1 822 ? 40.749 19.274 -0.512 1.00 79.00 822 ARG A N 1
ATOM 6607 C CA . ARG A 1 822 ? 39.515 20.058 -0.318 1.00 79.00 822 ARG A CA 1
ATOM 6608 C C . ARG A 1 822 ? 38.269 19.180 -0.374 1.00 79.00 822 ARG A C 1
ATOM 6610 O O . ARG A 1 822 ? 37.358 19.389 0.421 1.00 79.00 822 ARG A O 1
ATOM 6617 N N . ARG A 1 823 ? 38.247 18.202 -1.279 1.00 80.12 823 ARG A N 1
ATOM 6618 C CA . ARG A 1 823 ? 37.134 17.264 -1.444 1.00 80.12 823 ARG A CA 1
ATOM 6619 C C . ARG A 1 823 ? 37.050 16.279 -0.280 1.00 80.12 823 ARG A C 1
ATOM 6621 O O . ARG A 1 823 ? 35.997 16.174 0.333 1.00 80.12 823 ARG A O 1
ATOM 6628 N N . ALA A 1 824 ? 38.168 15.672 0.123 1.00 79.94 824 ALA A N 1
ATOM 6629 C CA . ALA A 1 824 ? 38.230 14.822 1.315 1.00 79.94 824 ALA A CA 1
ATOM 6630 C C . ALA A 1 824 ? 37.716 15.551 2.571 1.00 79.94 824 ALA A C 1
ATOM 6632 O O . ALA A 1 824 ? 37.001 14.957 3.374 1.00 79.94 824 ALA A O 1
ATOM 6633 N N . PHE A 1 825 ? 38.017 16.850 2.704 1.00 76.62 825 PHE A N 1
ATOM 6634 C CA . PHE A 1 825 ? 37.439 17.699 3.746 1.00 76.62 825 PHE A CA 1
ATOM 6635 C C . PHE A 1 825 ? 35.940 17.943 3.566 1.00 76.62 825 PHE A C 1
ATOM 6637 O O . PHE A 1 825 ? 35.200 17.734 4.517 1.00 76.62 825 PHE A O 1
ATOM 6644 N N . ALA A 1 826 ? 35.487 18.354 2.378 1.00 77.31 826 ALA A N 1
ATOM 6645 C CA . ALA A 1 826 ? 34.078 18.653 2.113 1.00 77.31 826 ALA A CA 1
ATOM 6646 C C . ALA A 1 826 ? 33.145 17.449 2.339 1.00 77.31 826 ALA A C 1
ATOM 6648 O O . ALA A 1 826 ? 32.051 17.629 2.862 1.00 77.31 826 ALA A O 1
ATOM 6649 N N . TYR A 1 827 ? 33.596 16.241 1.985 1.00 74.38 827 TYR A N 1
ATOM 6650 C CA . TYR A 1 827 ? 32.826 14.995 2.102 1.00 74.38 827 TYR A CA 1
ATOM 6651 C C . TYR A 1 827 ? 33.157 14.177 3.363 1.00 74.38 827 TYR A C 1
ATOM 6653 O O . TYR A 1 827 ? 32.637 13.080 3.544 1.00 74.38 827 TYR A O 1
ATOM 6661 N N . GLY A 1 828 ? 34.037 14.664 4.247 1.00 78.25 828 GLY A N 1
ATOM 6662 C CA . GLY A 1 828 ? 34.366 13.956 5.490 1.00 78.25 828 GLY A CA 1
ATOM 6663 C C . GLY A 1 828 ? 35.148 12.638 5.312 1.00 78.25 828 GLY A C 1
ATOM 6664 O O . GLY A 1 828 ? 35.106 11.775 6.190 1.00 78.25 828 GLY A O 1
ATOM 6665 N N . SER A 1 829 ? 35.862 12.443 4.196 1.00 82.31 829 SER A N 1
ATOM 6666 C CA . SER A 1 829 ? 36.506 11.166 3.843 1.00 82.31 829 SER A CA 1
ATOM 6667 C C . SER A 1 829 ? 37.847 10.950 4.564 1.00 82.31 829 SER A C 1
ATOM 6669 O O . SER A 1 829 ? 38.917 11.334 4.084 1.00 82.31 829 SER A O 1
ATOM 6671 N N . LEU A 1 830 ? 37.802 10.306 5.739 1.00 81.00 830 LEU A N 1
ATOM 6672 C CA . LEU A 1 830 ? 38.985 9.996 6.566 1.00 81.00 830 LEU A CA 1
ATOM 6673 C C . LEU A 1 830 ? 40.001 9.090 5.854 1.00 81.00 830 LEU A C 1
ATOM 6675 O O . LEU A 1 830 ? 41.207 9.278 6.000 1.00 81.00 830 LEU A O 1
ATOM 6679 N N . THR A 1 831 ? 39.522 8.113 5.085 1.00 84.00 831 THR A N 1
ATOM 6680 C CA . THR A 1 831 ? 40.354 7.111 4.404 1.00 84.00 831 THR A CA 1
ATOM 6681 C C . THR A 1 831 ? 41.141 7.716 3.247 1.00 84.00 831 THR A C 1
ATOM 6683 O O . THR A 1 831 ? 42.343 7.477 3.140 1.00 84.00 831 THR A O 1
ATOM 6686 N N . LEU A 1 832 ? 40.504 8.560 2.430 1.00 84.56 832 LEU A N 1
ATOM 6687 C CA . LEU A 1 832 ? 41.190 9.300 1.372 1.00 84.56 832 LEU A CA 1
ATOM 6688 C C . LEU A 1 832 ? 42.195 10.297 1.951 1.00 84.56 832 LEU A C 1
ATOM 6690 O O . LEU A 1 832 ? 43.313 10.404 1.457 1.00 84.56 832 LEU A O 1
ATOM 6694 N N . MET A 1 833 ? 41.820 10.994 3.025 1.00 82.06 833 MET A N 1
ATOM 6695 C CA . MET A 1 833 ? 42.712 11.929 3.706 1.00 82.06 833 MET A CA 1
ATOM 6696 C C . MET A 1 833 ? 43.970 11.236 4.236 1.00 82.06 833 MET A C 1
ATOM 6698 O O . MET A 1 833 ? 45.081 11.725 4.039 1.00 82.06 833 MET A O 1
ATOM 6702 N N . GLN A 1 834 ? 43.800 10.077 4.875 1.00 82.31 834 GLN A N 1
ATOM 6703 C CA . GLN A 1 834 ? 44.912 9.264 5.354 1.00 82.31 834 GLN A CA 1
ATOM 6704 C C . GLN A 1 834 ? 45.791 8.798 4.189 1.00 82.31 834 GLN A C 1
ATOM 6706 O O . GLN A 1 834 ? 47.003 8.986 4.225 1.00 82.31 834 GLN A O 1
ATOM 6711 N N . TRP A 1 835 ? 45.188 8.290 3.113 1.00 86.38 835 TRP A N 1
ATOM 6712 C CA . TRP A 1 835 ? 45.927 7.843 1.934 1.00 86.38 835 TRP A CA 1
ATOM 6713 C C . TRP A 1 835 ? 46.733 8.975 1.277 1.00 86.38 835 TRP A C 1
ATOM 6715 O O . TRP A 1 835 ? 47.910 8.783 0.971 1.00 86.38 835 TRP A O 1
ATOM 6725 N N . LEU A 1 836 ? 46.151 10.172 1.121 1.00 82.19 836 LEU A N 1
ATOM 6726 C CA . LEU A 1 836 ? 46.831 11.357 0.571 1.00 82.19 836 LEU A CA 1
ATOM 6727 C C . LEU A 1 836 ? 47.989 11.815 1.467 1.00 82.19 836 LEU A C 1
ATOM 6729 O O . LEU A 1 836 ? 48.999 12.327 0.975 1.00 82.19 836 LEU A O 1
ATOM 6733 N N . CYS A 1 837 ? 47.844 11.649 2.781 1.00 77.31 837 CYS A N 1
ATOM 6734 C CA . CYS A 1 837 ? 48.903 11.895 3.752 1.00 77.31 837 CYS A CA 1
ATOM 6735 C C . CYS A 1 837 ? 49.993 10.819 3.726 1.00 77.31 837 CYS A C 1
ATOM 6737 O O . CYS A 1 837 ? 51.141 11.127 4.010 1.00 77.31 837 CYS A O 1
ATOM 6739 N N . ASP A 1 838 ? 49.687 9.575 3.388 1.00 80.31 838 ASP A N 1
ATOM 6740 C CA . ASP A 1 838 ? 50.696 8.515 3.405 1.00 80.31 838 ASP A CA 1
ATOM 6741 C C . ASP A 1 838 ? 51.470 8.422 2.080 1.00 80.31 838 ASP A C 1
ATOM 6743 O O . ASP A 1 838 ? 52.649 8.074 2.091 1.00 80.31 838 ASP A O 1
ATOM 6747 N N . ASN A 1 839 ? 50.852 8.792 0.949 1.00 77.94 839 ASN A N 1
ATOM 6748 C CA . ASN A 1 839 ? 51.382 8.489 -0.389 1.00 77.94 839 ASN A CA 1
ATOM 6749 C C . ASN A 1 839 ? 51.873 9.699 -1.211 1.00 77.94 839 ASN A C 1
ATOM 6751 O O . ASN A 1 839 ? 52.563 9.498 -2.205 1.00 77.94 839 ASN A O 1
ATOM 6755 N N . CYS A 1 840 ? 51.562 10.951 -0.846 1.00 73.56 840 CYS A N 1
ATOM 6756 C CA . CYS A 1 840 ? 51.958 12.127 -1.649 1.00 73.56 840 CYS A CA 1
ATOM 6757 C C . CYS A 1 840 ? 52.856 13.083 -0.863 1.00 73.56 840 CYS A C 1
ATOM 6759 O O . CYS A 1 840 ? 52.468 13.488 0.224 1.00 73.56 840 CYS A O 1
ATOM 6761 N N . GLU A 1 841 ? 54.017 13.500 -1.367 1.00 67.00 841 GLU A N 1
ATOM 6762 C CA . GLU A 1 841 ? 54.902 14.451 -0.667 1.00 67.00 841 GLU A CA 1
ATOM 6763 C C . GLU A 1 841 ? 54.346 15.888 -0.668 1.00 67.00 841 GLU A C 1
ATOM 6765 O O . GLU A 1 841 ? 53.904 16.402 -1.695 1.00 67.00 841 GLU A O 1
ATOM 6770 N N . LEU A 1 842 ? 54.366 16.551 0.495 1.00 59.09 842 LEU A N 1
ATOM 6771 C CA . LEU A 1 842 ? 53.734 17.855 0.712 1.00 59.09 842 LEU A CA 1
ATOM 6772 C C . LEU A 1 842 ? 54.758 18.953 1.039 1.00 59.09 842 LEU A C 1
ATOM 6774 O O . LEU A 1 842 ? 55.507 18.818 2.006 1.00 59.09 842 LEU A O 1
ATOM 6778 N N . PRO A 1 843 ? 54.733 20.097 0.335 1.00 60.84 843 PRO A N 1
ATOM 6779 C CA . PRO A 1 843 ? 55.437 21.298 0.772 1.00 60.84 843 PRO A CA 1
ATOM 6780 C C . PRO A 1 843 ? 54.742 21.973 1.972 1.00 60.84 843 PRO A C 1
ATOM 6782 O O . PRO A 1 843 ? 53.537 22.229 1.937 1.00 60.84 843 PRO A O 1
ATOM 6785 N N . ASN A 1 844 ? 55.510 22.362 2.996 1.00 60.78 844 ASN A N 1
ATOM 6786 C CA . ASN A 1 844 ? 55.004 22.957 4.249 1.00 60.78 844 ASN A CA 1
ATOM 6787 C C . ASN A 1 844 ? 54.083 24.185 4.063 1.00 60.78 844 ASN A C 1
ATOM 6789 O O . ASN A 1 844 ? 53.156 24.383 4.842 1.00 60.78 844 ASN A O 1
ATOM 6793 N N . TYR A 1 845 ? 54.268 24.982 3.007 1.00 63.69 845 TYR A N 1
ATOM 6794 C CA . TYR A 1 845 ? 53.459 26.188 2.767 1.00 63.69 845 TYR A CA 1
ATOM 6795 C C . TYR A 1 845 ? 51.991 25.897 2.394 1.00 63.69 845 TYR A C 1
ATOM 6797 O O . TYR A 1 845 ? 51.117 26.745 2.572 1.00 63.69 845 TYR A O 1
ATOM 6805 N N . VAL A 1 846 ? 51.698 24.702 1.875 1.00 59.50 846 VAL A N 1
ATOM 6806 C CA . VAL A 1 846 ? 50.336 24.262 1.518 1.00 59.50 846 VAL A CA 1
ATOM 6807 C C . VAL A 1 846 ? 49.534 23.971 2.782 1.00 59.50 846 VAL A C 1
ATOM 6809 O O . VAL A 1 846 ? 48.348 24.288 2.864 1.00 59.50 846 VAL A O 1
ATOM 6812 N N . ILE A 1 847 ? 50.221 23.433 3.791 1.00 56.44 847 ILE A N 1
ATOM 6813 C CA . ILE A 1 847 ? 49.674 23.104 5.105 1.00 56.44 847 ILE A CA 1
ATOM 6814 C C . ILE A 1 847 ? 49.210 24.374 5.816 1.00 56.44 847 ILE A C 1
ATOM 6816 O O . ILE A 1 847 ? 48.117 24.400 6.382 1.00 56.44 847 ILE A O 1
ATOM 6820 N N . ASP A 1 848 ? 50.004 25.440 5.749 1.00 61.62 848 ASP A N 1
ATOM 6821 C CA . ASP A 1 848 ? 49.659 26.715 6.377 1.00 61.62 848 ASP A CA 1
ATOM 6822 C C . ASP A 1 848 ? 48.499 27.417 5.664 1.00 61.62 848 ASP A C 1
ATOM 6824 O O . ASP A 1 848 ? 47.588 27.908 6.328 1.00 61.62 848 ASP A O 1
ATOM 6828 N N . ARG A 1 849 ? 48.440 27.344 4.327 1.00 59.78 849 ARG A N 1
ATOM 6829 C CA . ARG A 1 849 ? 47.295 27.850 3.554 1.00 59.78 849 ARG A CA 1
ATOM 6830 C C . ARG A 1 849 ? 46.000 27.104 3.880 1.00 59.78 849 ARG A C 1
ATOM 6832 O O . ARG A 1 849 ? 44.951 27.724 3.967 1.00 59.78 849 ARG A O 1
ATOM 6839 N N . MET A 1 850 ? 46.036 25.782 4.073 1.00 57.59 850 MET A N 1
ATOM 6840 C CA . MET A 1 850 ? 44.826 24.995 4.361 1.00 57.59 850 MET A CA 1
ATOM 6841 C C . MET A 1 850 ? 44.232 25.257 5.750 1.00 57.59 850 MET A C 1
ATOM 6843 O O . MET A 1 850 ? 43.009 25.210 5.894 1.00 57.59 850 MET A O 1
ATOM 6847 N N . LYS A 1 851 ? 45.061 25.599 6.747 1.00 60.38 851 LYS A N 1
ATOM 6848 C CA . LYS A 1 851 ? 44.597 26.009 8.087 1.00 60.38 851 LYS A CA 1
ATOM 6849 C C . LYS A 1 851 ? 43.715 27.265 8.051 1.00 60.38 851 LYS A C 1
ATOM 6851 O O . LYS A 1 851 ? 42.869 27.425 8.924 1.00 60.38 851 LYS A O 1
ATOM 6856 N N . GLU A 1 852 ? 43.877 28.130 7.047 1.00 57.72 852 GLU A N 1
ATOM 6857 C CA . GLU A 1 852 ? 43.071 29.350 6.884 1.00 57.72 852 GLU A CA 1
ATOM 6858 C C . GLU A 1 852 ? 41.677 29.084 6.280 1.00 57.72 852 GLU A C 1
ATOM 6860 O O . GLU A 1 852 ? 40.748 29.853 6.526 1.00 57.72 852 GLU A O 1
ATOM 6865 N N . PHE A 1 853 ? 41.497 27.989 5.526 1.00 52.78 853 PHE A N 1
ATOM 6866 C CA . PHE A 1 853 ? 40.248 27.681 4.807 1.00 52.78 853 PHE A CA 1
ATOM 6867 C C . PHE A 1 853 ? 39.301 26.722 5.548 1.00 52.78 853 PHE A C 1
ATOM 6869 O O . PHE A 1 853 ? 38.137 26.608 5.164 1.00 52.78 853 PHE A O 1
ATOM 6876 N N . ILE A 1 854 ? 39.762 26.029 6.594 1.00 55.09 854 ILE A N 1
ATOM 6877 C CA . ILE A 1 854 ? 39.004 24.950 7.246 1.00 55.09 854 ILE A CA 1
ATOM 6878 C C . ILE A 1 854 ? 38.678 25.344 8.688 1.00 55.09 854 ILE A C 1
ATOM 6880 O O . ILE A 1 854 ? 39.514 25.245 9.583 1.00 55.09 854 ILE A O 1
ATOM 6884 N N . LYS A 1 855 ? 37.430 25.756 8.933 1.00 58.53 855 LYS A N 1
ATOM 6885 C CA . LYS A 1 855 ? 36.859 25.794 10.287 1.00 58.53 855 LYS A CA 1
ATOM 6886 C C . LYS A 1 855 ? 36.161 24.454 10.545 1.00 58.53 855 LYS A C 1
ATOM 6888 O O . LYS A 1 855 ? 35.334 24.071 9.716 1.00 58.53 855 LYS A O 1
ATOM 6893 N N . PRO A 1 856 ? 36.468 23.731 11.638 1.00 56.88 856 PRO A N 1
ATOM 6894 C CA . PRO A 1 856 ? 35.807 22.465 11.932 1.00 56.88 856 PRO A CA 1
ATOM 6895 C C . PRO A 1 856 ? 34.308 22.711 12.131 1.00 56.88 856 PRO A C 1
ATOM 6897 O O . PRO A 1 856 ? 33.914 23.444 13.036 1.00 56.88 856 PRO A O 1
ATOM 6900 N N . LYS A 1 857 ? 33.488 22.132 11.251 1.00 58.72 857 LYS A N 1
ATOM 6901 C CA . LYS A 1 857 ? 32.022 22.188 11.342 1.00 58.72 857 LYS A CA 1
ATOM 6902 C C . LYS A 1 857 ? 31.463 21.079 12.238 1.00 58.72 857 LYS A C 1
ATOM 6904 O O . LYS A 1 857 ? 30.419 21.263 12.850 1.00 58.72 857 LYS A O 1
ATOM 6909 N N . ASP A 1 858 ? 32.189 19.966 12.355 1.00 62.28 858 ASP A N 1
ATOM 6910 C CA . ASP A 1 858 ? 31.828 18.790 13.146 1.00 62.28 858 ASP A CA 1
ATOM 6911 C C . ASP A 1 858 ? 33.076 17.982 13.580 1.00 62.28 858 ASP A C 1
ATOM 6913 O O . ASP A 1 858 ? 34.229 18.346 13.314 1.00 62.28 858 ASP A O 1
ATOM 6917 N N . LYS A 1 859 ? 32.839 16.860 14.273 1.00 70.75 859 LYS A N 1
ATOM 6918 C CA . LYS A 1 859 ? 33.870 15.956 14.807 1.00 70.75 859 LYS A CA 1
ATOM 6919 C C . LYS A 1 859 ? 34.707 15.276 13.712 1.00 70.75 859 LYS A C 1
ATOM 6921 O O . LYS A 1 859 ? 35.890 15.026 13.944 1.00 70.75 859 LYS A O 1
ATOM 6926 N N . VAL A 1 860 ? 34.131 15.007 12.539 1.00 66.19 860 VAL A N 1
ATOM 6927 C CA . VAL A 1 860 ? 34.823 14.363 11.409 1.00 66.19 860 VAL A CA 1
ATOM 6928 C C . VAL A 1 860 ? 35.839 15.334 10.808 1.00 66.19 860 VAL A C 1
ATOM 6930 O O . VAL A 1 860 ? 37.006 14.982 10.640 1.00 66.19 860 VAL A O 1
ATOM 6933 N N . HIS A 1 861 ? 35.456 16.598 10.616 1.00 70.88 861 HIS A N 1
ATOM 6934 C CA . HIS A 1 861 ? 36.366 17.651 10.155 1.00 70.88 861 HIS A CA 1
ATOM 6935 C C . HIS A 1 861 ? 37.520 17.906 11.143 1.00 70.88 861 HIS A C 1
ATOM 6937 O O . HIS A 1 861 ? 38.653 18.151 10.724 1.00 70.88 861 HIS A O 1
ATOM 6943 N N . ALA A 1 862 ? 37.274 17.798 12.455 1.00 70.38 862 ALA A N 1
ATOM 6944 C CA . ALA A 1 862 ? 38.327 17.891 13.471 1.00 70.38 862 ALA A CA 1
ATOM 6945 C C . ALA A 1 862 ? 39.301 16.694 13.430 1.00 70.38 862 ALA A C 1
ATOM 6947 O O . ALA A 1 862 ? 40.511 16.870 13.584 1.00 70.38 862 ALA A O 1
ATOM 6948 N N . GLN A 1 863 ? 38.800 15.479 13.186 1.00 71.69 863 GLN A N 1
ATOM 6949 C CA . GLN A 1 863 ? 39.639 14.288 13.000 1.00 71.69 863 GLN A CA 1
ATOM 6950 C C . GLN A 1 863 ? 40.488 14.377 11.727 1.00 71.69 863 GLN A C 1
ATOM 6952 O O . GLN A 1 863 ? 41.678 14.071 11.778 1.00 71.69 863 GLN A O 1
ATOM 6957 N N . LEU A 1 864 ? 39.919 14.866 10.623 1.00 69.56 864 LEU A N 1
ATOM 6958 C CA . LEU A 1 864 ? 40.646 15.120 9.377 1.00 69.56 864 LEU A CA 1
ATOM 6959 C C . LEU A 1 864 ? 41.797 16.118 9.576 1.00 69.56 864 LEU A C 1
ATOM 6961 O O . LEU A 1 864 ? 42.915 15.868 9.124 1.00 69.56 864 LEU A O 1
ATOM 6965 N N . LEU A 1 865 ? 41.558 17.207 10.317 1.00 69.56 865 LEU A N 1
ATOM 6966 C CA . LEU A 1 865 ? 42.602 18.170 10.691 1.00 69.56 865 LEU A CA 1
ATOM 6967 C C . LEU A 1 865 ? 43.709 17.523 11.538 1.00 69.56 865 LEU A C 1
ATOM 6969 O O . LEU A 1 865 ? 44.884 17.815 11.322 1.00 69.56 865 LEU A O 1
ATOM 6973 N N . ASN A 1 866 ? 43.364 16.621 12.462 1.00 71.81 866 ASN A N 1
ATOM 6974 C CA . ASN A 1 866 ? 44.346 15.901 13.280 1.00 71.81 866 ASN A CA 1
ATOM 6975 C C . ASN A 1 866 ? 45.179 14.898 12.468 1.00 71.81 866 ASN A C 1
ATOM 6977 O O . ASN A 1 866 ? 46.391 14.823 12.666 1.00 71.81 866 ASN A O 1
ATOM 6981 N N . ILE A 1 867 ? 44.558 14.150 11.548 1.00 70.44 867 ILE A N 1
ATOM 6982 C CA . ILE A 1 867 ? 45.261 13.248 10.618 1.00 70.44 867 ILE A CA 1
ATOM 6983 C C . ILE A 1 867 ? 46.273 14.049 9.791 1.00 70.44 867 ILE A C 1
ATOM 6985 O O . ILE A 1 867 ? 47.448 13.687 9.723 1.00 70.44 867 ILE A O 1
ATOM 6989 N N . PHE A 1 868 ? 45.845 15.193 9.251 1.00 66.62 868 PHE A N 1
ATOM 6990 C CA . PHE A 1 868 ? 46.710 16.102 8.502 1.00 66.62 868 PHE A CA 1
ATOM 6991 C C . PHE A 1 868 ? 47.860 16.664 9.351 1.00 66.62 868 PHE A C 1
ATOM 6993 O O . PHE A 1 868 ? 49.009 16.694 8.916 1.00 66.62 868 PHE A O 1
ATOM 7000 N N . ALA A 1 869 ? 47.570 17.079 10.588 1.00 65.50 869 ALA A N 1
ATOM 7001 C CA . ALA A 1 869 ? 48.550 17.669 11.496 1.00 65.50 869 ALA A CA 1
ATOM 7002 C C . ALA A 1 869 ? 49.582 16.655 12.027 1.00 65.50 869 ALA A C 1
ATOM 7004 O O . ALA A 1 869 ? 50.729 17.027 12.274 1.00 65.50 869 ALA A O 1
ATOM 7005 N N . ASN A 1 870 ? 49.213 15.379 12.191 1.00 64.75 870 ASN A N 1
ATOM 7006 C CA . ASN A 1 870 ? 50.104 14.346 12.732 1.00 64.75 870 ASN A CA 1
ATOM 7007 C C . ASN A 1 870 ? 51.206 13.908 11.755 1.00 64.75 870 ASN A C 1
ATOM 7009 O O . ASN A 1 870 ? 52.286 13.523 12.208 1.00 64.75 870 ASN A O 1
ATOM 7013 N N . ARG A 1 871 ? 51.004 14.022 10.434 1.00 61.56 871 ARG A N 1
ATOM 7014 C CA . ARG A 1 871 ? 52.063 13.754 9.443 1.00 61.56 871 ARG A CA 1
ATOM 7015 C C . ARG A 1 871 ? 53.280 14.667 9.639 1.00 61.56 871 ARG A C 1
ATOM 7017 O O . ARG A 1 871 ? 54.413 14.199 9.557 1.00 61.56 871 ARG A O 1
ATOM 7024 N N . ASN A 1 872 ? 53.050 15.928 10.010 1.00 50.53 872 ASN A N 1
ATOM 7025 C CA . ASN A 1 872 ? 54.113 16.896 10.291 1.00 50.53 872 ASN A CA 1
ATOM 7026 C C . ASN A 1 872 ? 54.989 16.537 11.496 1.00 50.53 872 ASN A C 1
ATOM 7028 O O . ASN A 1 872 ? 56.058 17.112 11.634 1.00 50.53 872 ASN A O 1
ATOM 7032 N N . LYS A 1 873 ? 54.599 15.596 12.367 1.00 50.59 873 LYS A N 1
ATOM 7033 C CA . LYS A 1 873 ? 55.510 15.124 13.425 1.00 50.59 873 LYS A CA 1
ATOM 7034 C C . LYS A 1 873 ? 56.546 14.124 12.911 1.00 50.59 873 LYS A C 1
ATOM 7036 O O . LYS A 1 873 ? 57.637 14.083 13.456 1.00 50.59 873 LYS A O 1
ATOM 7041 N N . ARG A 1 874 ? 56.246 13.354 11.855 1.00 45.47 874 ARG A N 1
ATOM 7042 C CA . ARG A 1 874 ? 57.170 12.341 11.306 1.00 45.47 874 ARG A CA 1
ATOM 7043 C C . ARG A 1 874 ? 58.251 12.918 10.387 1.00 45.47 874 ARG A C 1
ATOM 7045 O O . ARG A 1 874 ? 59.295 12.298 10.250 1.00 45.47 874 ARG A O 1
ATOM 7052 N N . SER A 1 875 ? 58.040 14.089 9.782 1.00 41.00 875 SER A N 1
ATOM 7053 C CA . SER A 1 875 ? 59.055 14.754 8.943 1.00 41.00 875 SER A CA 1
ATOM 7054 C C . SER A 1 875 ? 60.073 15.587 9.734 1.00 41.00 875 SER A C 1
ATOM 7056 O O . SER A 1 875 ? 61.003 16.114 9.136 1.00 41.00 875 SER A O 1
ATOM 7058 N N . TYR A 1 876 ? 59.899 15.725 11.053 1.00 35.72 876 TYR A N 1
ATOM 7059 C CA . TYR A 1 876 ? 60.826 16.435 11.945 1.00 35.72 876 TYR A CA 1
ATOM 7060 C C . TYR A 1 876 ? 61.860 15.514 12.627 1.00 35.72 876 TYR A C 1
ATOM 7062 O O . TYR A 1 876 ? 62.714 16.023 13.343 1.00 35.72 876 TYR A O 1
ATOM 7070 N N . ASP A 1 877 ? 61.818 14.197 12.379 1.00 35.44 877 ASP A N 1
ATOM 7071 C CA . ASP A 1 877 ? 62.680 13.187 13.028 1.00 35.44 877 ASP A CA 1
ATOM 7072 C C . ASP A 1 877 ? 63.722 12.542 12.084 1.00 35.44 877 ASP A C 1
ATOM 7074 O O . ASP A 1 877 ? 64.253 11.470 12.368 1.00 35.44 877 ASP A O 1
ATOM 7078 N N . ILE A 1 878 ? 64.060 13.181 10.958 1.00 37.16 878 ILE A N 1
ATOM 7079 C CA . ILE A 1 878 ? 65.241 12.794 10.167 1.00 37.16 878 ILE A CA 1
ATOM 7080 C C . ILE A 1 878 ? 66.191 13.982 10.105 1.00 37.16 878 ILE A C 1
ATOM 7082 O O . ILE A 1 878 ? 66.248 14.706 9.117 1.00 37.16 878 ILE A O 1
ATOM 7086 N N . ASP A 1 879 ? 66.933 14.160 11.191 1.00 40.97 879 ASP A N 1
ATOM 7087 C CA . ASP A 1 879 ? 68.165 14.935 11.191 1.00 40.97 879 ASP A CA 1
ATOM 7088 C C . ASP A 1 879 ? 69.162 14.260 12.147 1.00 40.97 879 ASP A C 1
ATOM 7090 O O . ASP A 1 879 ? 69.265 14.611 13.315 1.00 40.97 879 ASP A O 1
ATOM 7094 N N . GLU A 1 880 ? 69.890 13.252 11.653 1.00 36.25 880 GLU A N 1
ATOM 7095 C CA . GLU A 1 880 ? 71.209 12.898 12.189 1.00 36.25 880 GLU A CA 1
ATOM 7096 C C . GLU A 1 880 ? 72.143 12.409 11.067 1.00 36.25 880 GLU A C 1
ATOM 7098 O O . GLU A 1 880 ? 71.968 11.336 10.494 1.00 36.25 880 GLU A O 1
ATOM 7103 N N . GLY A 1 881 ? 73.205 13.184 10.824 1.00 31.70 881 GLY A N 1
ATOM 7104 C CA . GLY A 1 881 ? 74.553 12.613 10.762 1.00 31.70 881 GLY A CA 1
ATOM 7105 C C . GLY A 1 881 ? 75.157 12.311 9.388 1.00 31.70 881 GLY A C 1
ATOM 7106 O O . GLY A 1 881 ? 75.154 11.181 8.920 1.00 31.70 881 GLY A O 1
ATOM 7107 N N . GLU A 1 882 ? 75.811 13.321 8.809 1.00 36.12 882 GLU A N 1
ATOM 7108 C CA . GLU A 1 882 ? 77.167 13.239 8.238 1.00 36.12 882 GLU A CA 1
ATOM 7109 C C . GLU A 1 882 ? 77.776 11.833 7.964 1.00 36.12 882 GLU A C 1
ATOM 7111 O O . GLU A 1 882 ? 78.227 11.158 8.890 1.00 36.12 882 GLU A O 1
ATOM 7116 N N . LYS A 1 883 ? 77.999 11.485 6.681 1.00 33.78 883 LYS A N 1
ATOM 7117 C CA . LYS A 1 883 ? 79.340 11.283 6.064 1.00 33.78 883 LYS A CA 1
ATOM 7118 C C . LYS A 1 883 ? 79.311 10.446 4.767 1.00 33.78 883 LYS A C 1
ATOM 7120 O O . LYS A 1 883 ? 78.580 9.481 4.613 1.00 33.78 883 LYS A O 1
ATOM 7125 N N . ILE A 1 884 ? 80.319 10.751 3.943 1.00 32.31 884 ILE A N 1
ATOM 7126 C CA . ILE A 1 884 ? 80.989 9.937 2.907 1.00 32.31 884 ILE A CA 1
ATOM 7127 C C . ILE A 1 884 ? 80.548 10.138 1.445 1.00 32.31 884 ILE A C 1
ATOM 7129 O O . ILE A 1 884 ? 79.660 9.505 0.894 1.00 32.31 884 ILE A O 1
ATOM 7133 N N . SER A 1 885 ? 81.358 10.981 0.801 1.00 33.88 885 SER A N 1
ATOM 7134 C CA . SER A 1 885 ? 81.775 10.992 -0.603 1.00 33.88 885 SER A CA 1
ATOM 7135 C C . SER A 1 885 ? 81.594 9.698 -1.420 1.00 33.88 885 SER A C 1
ATOM 7137 O O . SER A 1 885 ? 82.130 8.657 -1.046 1.00 33.88 885 SER A O 1
ATOM 7139 N N . LYS A 1 886 ? 81.142 9.825 -2.671 1.00 32.56 886 LYS A N 1
ATOM 7140 C CA . LYS A 1 886 ? 82.015 9.783 -3.866 1.00 32.56 886 LYS A CA 1
ATOM 7141 C C . LYS A 1 886 ? 81.199 9.912 -5.153 1.00 32.56 886 LYS A C 1
ATOM 7143 O O . LYS A 1 886 ? 80.176 9.274 -5.344 1.00 32.56 886 LYS A O 1
ATOM 7148 N N . LYS A 1 887 ? 81.746 10.736 -6.045 1.00 36.31 887 LYS A N 1
ATOM 7149 C CA . LYS A 1 887 ? 81.428 10.864 -7.470 1.00 36.31 887 LYS A CA 1
ATOM 7150 C C . LYS A 1 887 ? 81.498 9.531 -8.236 1.00 36.31 887 LYS A C 1
ATOM 7152 O O . LYS A 1 887 ? 82.342 8.692 -7.926 1.00 36.31 887 LYS A O 1
ATOM 7157 N N . SER A 1 888 ? 80.836 9.561 -9.401 1.00 30.61 888 SER A N 1
ATOM 7158 C CA . SER A 1 888 ? 81.117 8.835 -10.661 1.00 30.61 888 SER A CA 1
ATOM 7159 C C . SER A 1 888 ? 80.513 7.425 -10.755 1.00 30.61 888 SER A C 1
ATOM 7161 O O . SER A 1 888 ? 80.559 6.698 -9.778 1.00 30.61 888 SER A O 1
ATOM 7163 N N . LYS A 1 889 ? 79.966 6.954 -11.885 1.00 34.78 889 LYS A N 1
ATOM 7164 C CA . LYS A 1 889 ? 80.236 7.277 -13.298 1.00 34.78 889 LYS A CA 1
ATOM 7165 C C . LYS A 1 889 ? 79.205 6.543 -14.191 1.00 34.78 889 LYS A C 1
ATOM 7167 O O . LYS A 1 889 ? 78.907 5.394 -13.883 1.00 34.78 889 LYS A O 1
ATOM 7172 N N . ILE A 1 890 ? 78.884 7.177 -15.328 1.00 37.34 890 ILE A N 1
ATOM 7173 C CA . ILE A 1 890 ? 78.149 6.708 -16.530 1.00 37.34 890 ILE A CA 1
ATOM 7174 C C . ILE A 1 890 ? 76.629 6.696 -16.402 1.00 37.34 890 ILE A C 1
ATOM 7176 O O . ILE A 1 890 ? 76.092 5.854 -15.657 1.00 37.34 890 ILE A O 1
#

Secondary structure (DSSP, 8-state):
--PPPP--SS-EETTTTT-SEEEES--SSGGGSGGG--TT--TTS--STT--SSEE-SS-STT--EEEEEEEEEEEEEEEEE--SSSS---EEEEEEEEEESSSSSPEEEEEEE--SSSSPPEEEEEEEEEEEEEEEEEEEEEESSSEEEEEEEEEE---PPPP-------S------TTS---EEEEEEEPSS--SSPPPP---------TT-TT--EEEEEES--SSEEEEEEEE--TT--------TT--------S--------SS-SS-----HHHHTT-HHHHHHTT-HHHHHHHHHHHHHHS--S---GGGTS-HHHHHHHHHTS-HHHHHIIIIIS---HHHHHHHHHHHTTSSS-------------------HHHHHHHTT-HHHHHHHHHHHHHS-GGGS-SSS-----HHHHHHHHHHHT-HHHHHHHHHHS-TTS-----EEEETTEEEE--HHHHHHHTT-HHHHHHHHHH-GGGGTT--HHHHHHHHT-HHHHHHHHHHHTTS--GGG--TTTHHHH--HHHHHHHTT-HHHHHHHHHTT-----HHHHHHHHHTT-HHHHHHHHHH-S----THHHHHHHHTT-HHHHHHHHHH-SS---THHHHHHHHTT-HHHHHHHHHH--S---THHHHHHHTSS-HHHHHHHHHH-SS---HHHHHHHHHTT-HHHHHHHHHH--S---THHHHHHHHTT-HHHHHHHHHH------THHHHHHHHHT-HHHHHHHHHH--S--SSHHHHHHHTT-HHHHHHHHHH-SS---TTHHHHTTTTT-HHHHHHHHHH-GGGS--SHHHHHHHHHHHHHTT-HHHHHHHHHHS---HHHHHHHHHH----SHHHHHHHHHHHHHHHHTTS-------------

Radius of gyration: 36.74 Å; chains: 1; bounding box: 120×73×90 Å

pLDDT: mean 73.85, std 20.59, range [23.78, 98.31]

Foldseek 3Di:
DDDPPPPDDQWDWCLQQVQWDKDKPAALDPLQAQNLQAAPDDPDQFPDPRNFSWHFHNDFDQAIKMKTFHPAWWFWWKKKKAATRDPPDKKGQQKWWKWFAAPVPDIDTADIDGHDPTHHDIDMDTGPGTDTGRMMMIGRDGMDPGHIIRMITITHGDPDDDDDDDDDDDPDDDPDPDDDDAKDKDKDWFFDPDFAPFQDDDDDDDPDDDCPPPPPWDWDWWWAPTHSTTTMIMIITHDPDDPPPDDDDPPTDDDDDDDPFDADFDDDPDDPDRDGGGPVRCLQPLLSCLLAAVQVSNVVNVVCVVVVPPDPDDDLLVVDAPSSLLSNLQRYDLSNVCCVCPVVVHDPVVNQVVVVVVVVVDDDDDDDDDDDPDPPPPQGDDSLLSNLLNVVPVNNVVVVVSVVPDDPVVCDDPDNDDDPLQSSLLSNLNNVNPVSVVVSLVVADLVRDPDQAFDDDPPDGDRDFSLLSCLLQQNVVSVVVCVVRRVVSCPPDPSLLSNLLNLHLVSLLVVLVVVVPDDPPVVPDPVVCVVVFFSLLSNLQNVPQSSNVVCVVSPRADGALSNLLSCLLVLPVVSNVCNLVRHDRHHALSSLLNNLLNLSQVSNVCCLVRHDRHHALNSLLSNQLSLNQVSNVVCLVRPDNHHALSNLLSNLLDPNVVSNVVCLVPHDRHHALSSLLSNLLSVPPVSNVVCLVRHDRHHALSSLLSNLVVVPVVSNVVCLVRPDHDHALNSLLSNLLVLPVVSNVVCLVRHDNFHDCSLLSNLLNLNQVSNVCCLVRGPDADALCSLLSNLLDPNVVSNVCCCVPHPNNPPDDPVSLLVSLVSCLVNLPPPSLLVSLVPPDDDPVSLVVVVVVDDDPDPSNVVSNVSSVVSVVVVVPPDDDDDDDDDDDD

InterPro domains:
  IPR000421 Coagulation factor 5/8, C-terminal domain [PF00754] (38-149)
  IPR000421 Coagulation factor 5/8, C-terminal domain [PS01285] (54-83)
  IPR000421 Coagulation factor 5/8, C-terminal domain [PS50022] (2-156)
  IPR000421 Coagulation factor 5/8, C-terminal domain [SM00231] (15-155)
  IPR000421 Coagulation factor 5/8, C-terminal domain [cd00057] (21-152)
  IPR002110 Ankyrin repeat [PF12796] (705-780)
  IPR002110 Ankyrin repeat [PF13637] (565-608)
  IPR002110 Ankyrin repeat [PF13637] (623-691)
  IPR002110 Ankyrin repeat [SM00248] (320-350)
  IPR002110 Ankyrin repeat [SM00248] (379-408)
  IPR002110 Ankyrin repeat [SM00248] (420-448)
  IPR002110 Ankyrin repeat [SM00248] (490-519)
  IPR002110 Ankyrin repeat [SM00248] (532-560)
  IPR002110 Ankyrin repeat [SM00248] (615-647)
  IPR002110 Ankyrin repeat [SM00248] (754-783)
  IPR002110 Ankyrin repeat [SM00248] (816-845)
  IPR008979 Galactose-binding-like domain superfamily [SSF49785] (3-154)
  IPR019019 H-type lectin domain [PF09458] (190-237)
  IPR036770 Ankyrin repeat-containing domain superfamily [G3DSA:1.25.40.20] (288-703)
  IPR036770 Ankyrin repeat-containing domain superfamily [G3DSA:1.25.40.20] (707-889)